Protein 2IVF (pdb70)

Nearest PDB structures (foldseek):
  2ivf-assembly1_C  TM=1.005E+00  e=5.560E-46  Aromatoleum aromaticum EbN1
  7b04-assembly3_I  TM=7.958E-01  e=2.418E-14  Candidatus Kuenenia stuttgartensis
  1i8u-assembly1_A  TM=5.721E-01  e=4.870E-06  Thermotoga maritima
  7nwo-assembly1_AAA  TM=5.529E-01  e=2.355E-06  Caldicellulosirupt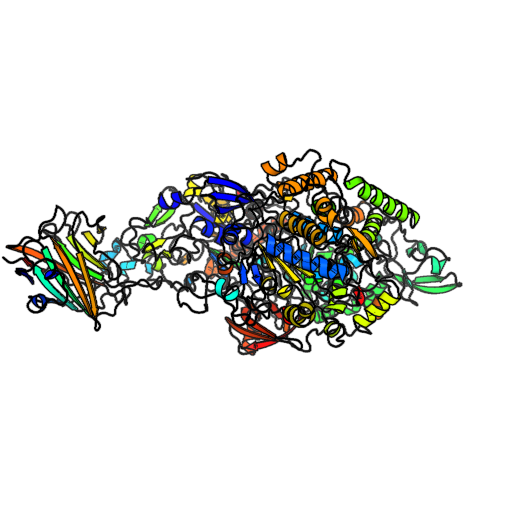or acetigenus I77R1B
  7nwq-assembly1_AAA  TM=5.890E-01  e=2.084E-05  Caldicellulosiruptor acetigenus I77R1B

Secondary structure (DSSP, 8-state):
-HHHHTTS--SEEEEE---S--SS-----EEEEEETTEEEEEEE------SSTTS----S---TTGGGTHHHHTSTTB--S-EEE-SSTTS--EEE--HHHHHHHHHHHHHHHHHHHGGGGEEE----STT-HHHHHHHHHHHHHHT-BEE-HHHHHT---HHHHHHHS----B--GGGGGG-SEEEEES--HHHH-TTTHHHHHHHHHHT-EEEEE-SS--TTGGG-SEEE-PPTT-HHHHHHHHHHHHHHTT-S-HHHHHHHBSTTSEEETTT-SB-BHHHHHS--TT-EEEEETTTTEEEEEPSS----SS----S-EEEEE-TTS-EEEEEEHHHHHHHHGGGGSHHHHHHHH---HHHHHHHHHHHHHS-EEEEE-TTTTTBTTHHHHHHHHHHHHHHTT-SSSTT--S-B-----HHHHHHHH-SS-GGGTTTHHHHHHHHHHHHHHHHH-TT--HHHHHHHHHHHHHHHTTEE-HHHHHHHHSSTHHHHT-GGGS-TTSSS-HHHHHHHHHHTTSS-TTTS-S-TTS---EEEEES--HHHHSTTHHHHIIIIIGGG-SEEEEEESB--TTGGG-SEEEEB--TTEEEEE----SSS-EEEEEEE-SPPSTT-B-HHHHHHHHHHHHHHHHHHTT--EEE-TTS-EEEGGGHHHHHTTTTT--SHHHHHHHHHHHHHHTTSS-TT--HHHHHHH-EEE--S-TTSHHHHHT-S---TTS---S-HHHHHS-PPPSSTTSSB------HHHHHHT-SS----PPP-TTSS-SEEEE----SSSSTTTTTT-HHHHTTS-SS-EEEEEHHHHHHTT--TT-EEEEE-SS-EEEEEEEEETTSPTTEEE-----GGGSGGG--GGGG------GGGG--SBTTB--BTTB-S--S---BTEEEEEEE-/---EEEEEETTT-----HHHHHHHHHHS-STT-TT--SSEEEEESS-TTTTTGGGSB-SEETTEE--B-PPPTTTTT---B--HHHHHHSS-GGGS----B-TTTSS--S--TTTTTTT-EEETTEEE-EEEEE-----SS-HHHHH-TT--EEE-TTT--EEE-TTT-----HHHHH-TT--EEEETTTTEEEE--TTHHHHTTTBPPHHHHT-TT--EEEEETT-TTSHHHIIIIIS---EETTGGGSS---EEEEPP--PEEE-TTSSEEEEESS-HHHHHHHH-TTHHHHHHHHHHHHHHHHTTS--HHHHHHH-SSGGGGGTT-B--TT---/-EEEE-S--HHHHT-TT-HHHHTS-EEEEE-EE--GGGGTTT-TTGGG--S-----EEEEEEEE-SSEEEEEEEEE-----S--STT----EEEEEEESSTT--GGGT-BTTB-EEEEEEETT-SS-EEEEESSTTSEEEPGGGGG---EEEEEEETTEEEEEEEEES---TTSPP--TTEEEEEEEEEE-GGGT--TT-SEE--S-EEEEE--

Radius of gyration: 36.35 Å; Cα contacts (8 Å, |Δi|>4): 3869; chains: 3; bounding box: 73×69×135 Å

B-factor: mean 26.16, std 6.15, range [10.15, 61.1]

Solvent-accessible surface area: 46298 Å² total; per-residue (Å²): 79,92,93,12,53,145,35,0,83,19,102,83,47,30,38,0,2,15,4,4,12,29,46,2,2,4,1,12,11,0,10,0,0,6,52,130,55,82,2,27,1,1,0,0,1,14,78,1,86,26,18,50,112,104,34,5,10,1,12,1,2,0,18,3,1,4,1,0,0,5,18,0,3,97,18,103,0,15,2,92,71,0,20,53,86,83,16,159,56,2,49,2,91,38,105,146,13,58,14,84,71,0,0,9,39,0,0,35,9,0,0,62,1,4,82,80,30,8,1,5,0,0,0,0,0,0,6,20,20,26,15,0,0,0,0,12,0,0,0,10,4,0,0,65,16,0,6,0,0,3,1,0,9,8,2,3,20,0,18,6,0,13,0,0,0,5,0,2,0,0,0,3,6,0,3,2,0,1,0,0,7,42,8,90,0,0,0,0,4,23,18,13,2,1,13,38,5,11,5,0,0,0,0,0,2,0,0,3,1,78,6,4,16,0,0,0,1,6,25,13,7,10,6,0,1,11,0,0,12,0,0,0,12,2,111,12,12,0,8,1,0,0,1,0,0,0,0,20,2,0,18,100,58,173,67,21,51,90,118,6,0,0,15,0,0,0,0,0,0,0,6,32,72,85,64,17,70,7,0,8,0,82,27,30,89,47,35,106,58,64,22,9,6,6,19,9,101,204,64,53,49,32,101,115,3,49,26,40,51,0,143,40,130,42,90,4,0,1,50,23,70,37,68,8,183,16,124,125,54,140,75,21,108,0,51,1,4,0,33,10,0,96,101,40,3,136,80,10,34,4,96,96,0,21,66,75,0,32,0,18,30,34,0,0,76,37,0,0,107,38,0,23,142,47,85,1,0,0,9,4,3,28,25,1,11,8,12,5,6,2,5,0,11,4,1,0,4,8,0,0,8,0,0,12,1,8,9,2,32,61,0,0,14,12,2,2,10,0,27,4,25,2,1,14,45,15,0,0,33,3,88,88,9,24,86,112,20,9,14,92,132,40,72,106,74,38,118,28,19,62,146,150,16,93,118,93,26,111,54,16,26,65,3,10,1,16,2,62,27,29,69,71,23,2,16,62,17,0,10,0,0,0,0,0,1,2,27,60,5,0,11,2,51,130,9,1,49,47,144,73,18,8,5,124,52,18,138,48,11,2,5,36,6,0,85,39,0,74,151,114,50,60,14,69,95,44,24,11,0,0,10,71,128,71,53,0,40,0,0,0,6,1,14,10,12,0,3,27,16,5,17,0,0,11,93,8,0,37,76,40,0,11,98,74,7,142,16,1,0,0,6,27,15,10,0,1,0,0,0,2,19,0,10,2,0,0,0,0,0,7,2,0,2,0,23,0,0,0,14,2,0,0,1,0,9,0,1,0,2,0,27,103,5,17,64,26,37,45,61,12,75,22,2,0,40,0,0,4,28,0,0,82,24,0,10,69,76,1,70,80,89,63,50,79,79,5,58,8,47,102,36,164,120,59,101,1,82,48,2,70,116,89,0,1,15,121,38,95,0,73,57,1,54,43,0,0,97,8,0,1,39,0,0,73,56,11,32,0,1,36,174,80,18,46,20,84,84,0,73,144,90,0,20,27,47,2,75,17,6,0,44,20,15,6,99,42,0,0,0,12,95,23,52,57,75,104,7,10,17,5,8,51,39,0,55,76,88,39,35,1,0,0,0,28,3,5,4,0,0,0,23,0,8,14,79,12,1,51,114,3,46,0,20,19,0,14,25,25,82,13,3,71,0,0,10,118,21,77,8,28,0,12,13,9,58,5,4,14,1,20,28,6,14,1,0,0,2,26,22,1,1,47,12,6,2,0,21,8,5,0,8,0,6,45,132,5,0,70,108,69,52,5,160,59,25,33,42,0,60,0,62,13,99,50,19,47,2,24,4,10,0,11,21,0,17,10,0,21,51,96,1,0,4,0,17,15,15,0,0,0,1,2,86,37,4,71,0,6,9,8,0,1,0,0,3,1,4,1,1,20,0,7,7,61,20,39,0,12,26,11,0,13,18,0,2,4,0,13,7,0,6,4,20,0,0,43,0,17,8,114,114,50,140,95,19,2,2,4,0,0,0,0,2,0,13,3,1,11,6,0,12,2,1,1,11,16,3,7,2,1,83,52,93,5,0,47,6,0,6,5,2,3,1,6,1,37,30,29,91,12,4,0,63,37,4,65,200,25,32,9,0,21,84,215,64,84,34,52,91,18,84,23,8,34,21,38,11,2,2,0,7,4,71,30,20,9,143,48,2,0,80,77,21,82,10,60,117,24,33,0,40,2,36,3,104,36,62,56,140,103,10,92,17,0,2,5,6,11,8,4,21,19,13,40,164,52,51,39,0,14,8,2,4,6,2,6,8,12,4,5,13,90,71,13,3,10,64,24,0,16,19,35,41,2,9,66,30,78,120,76,9,0,0,1,6,10,35,45,163,112,20,34,5,24,12,7,10,5,34,0,10,6,3,0,7,3,10,6,4,42,95,59,56,12,1,3,3,15,4,10,11,9,0,0,12,76,75,24,0,1,2,0,11,1,10,0,12,0,0,2,3,4,0,0,0,43,34,75,33,89,105,4,18,0,35,43,0,16,99,110,57,104,0,3,7,33,0,13,52,105,39,31,0,34,5,8,5,25,0,0,0,5,1,13,1,48,4,12,24,195,110,32,59,22,37,110,141,50,19,9,50,58,103,42,0,62,39,4,5,20,120,82,0,143,95,0,21,56,33,0,80,75,20,13,84,13,36,109,64,72,187,38,10,60,0,0,86,10,0,14,4,94,121,18,32,71,1,4,16,63,17,79,58,61,0,75,55,66,45,34,94,0,91,102,7,120,18,46,87,126,60,1,20,56,21,104,2,110,52,19,94,62,18,35,77,46,72,17,110,2,89,61,17,56,8,103,102,9,105,185,30,0,39,18,9,6,58,26,153,45,21,1,76,12,117,144,0,25,0,6,0,4,0,18,27,70,36,0,0,0,27,0,75,6,73,17,130,114,54,47,149,33,110,29,8,57,17,8,14,0,2,0,6,0,16,0,25,47,28,220,52,11,100,8,50,29,35,1,42,121,54,116,24,0,0,10,1,29,7,29,20,48,24,143,80,2,37,0,10,28,0,62,7,54,79,52,42,123,73,32,165,137,23,52,77,15,43,0,82,22,44,42,90,36,62,150,38,63,9,6,0,0,0,1,0,31,12,92,45,54,156,32,15,0,147,1,101,38,60,27,88,19,91,0,5,4,14,0,21,11,6,44,40,33,1,19,19,14,30,22,0,35,16,10,77,20,56,89,0,61,3,60,143

CATH classification: 2.60.40.1190

InterPro domains:
  IPR006311 Twin-arginine translocation pathway, signal sequence [PS51318] (1-54)
  IPR006656 Molybdopterin oxidoreductase [PF00384] (142-695)
  IPR006657 Molybdopterin dinucleotide-binding domain [PF01568] (845-922)
  IPR006963 Molybdopterin oxidoreductase, 4Fe-4S domain [PS51669] (75-141)
  IPR009010 Aspartate decarboxylase-like domain superfamily [SSF50692] (835-976)
  IPR017840 DMSO reductase family, type II, molybdopterin subunit [TIGR03479] (21-974)
  IPR019546 Twin-arginine translocation pathway, signal sequence, bacterial/archaeal [TIGR01409] (21-43)
  IPR050612 Prokaryotic Molybdopterin Oxidoreductases [PTHR43742] (20-920)

Foldseek 3Di:
DVVVVVVPDADDWFWFDFQQDQVLRQLFIWTFGHHPQAGPWIDFPQPFQALDDVFGGLPRFDADCGRHVSLLQVFPQFDFAKWFDDDAFLPPDIDGDHLLVQLLVQLVLCVVQLVVPRQLQEEAEQADQRLFLVLLLLSLLLCLQRLYAYAFNQLLLLFFQQLQLAQFVDDQAAWALRLLLVWQEEEEEQAACLQRVVSRLVSLLVSVVSHRAYEYEELFCGNSVVSHPYYFNWDFQLLLLLLLQLLLLCVVVVLFDQVLLQQFEQLQWKAFPPQRHFDAVCFAANDDPLFTWFADVVVLGTDTCDLQFSDDPHRGDRADWHWGQTNVRDITIMHGNNNVSNVVSVCRHLVNSCVRTVGHSVVSNVVSNDLLPIQYAYENDSSLSLAQVSSLSSNSNVSSCSRSVRALDRSYYYHFNFAASLLNVLSSDFQAFPVVCSCVVVVVVLVVLVVVVCVVPVSDDSLLSQVVSQQVVQLSSNHAHPVQCCCLFLVLVVQQQPVLQAFVLAPGTLVVLLVVLVVVVLDDPSHRGPPSPRAHAEYEAHNDAQCFSFQLCVPSVVPTRLVRYNFYEYEDRGCFSRVSSGRMYAHAAGILQFWHWHTRTNHNQKIFTTHNNHHRPNNHYSSSQSSLSSLCSSQVVCVVVVHFWGANPVGDTDGSNCSNCSSCSNVQRNGRVSSRQSSQCSLCVQQQDPVPCGPVNRRVVRMDGGQASGDHSSRPSNDDGDDSSDMRGGDNCCPVVRGFRQFSNSRSYQADSPPSCVSSVNRGSDRDHRRQQQHDAQAFEAEHAGSQDSHASCLSRPVSCVVDPSAWEKEAAQVLCVVQVHDQQFKKWKHGNQDIFIGGYHYDNRNNHRYMYTHFHGQVRGDVSNTPSSRQSQNWNSCQSDDPTRSNGDGRSHTDTRSSNRGGHHIYMHTD/DFAKFKFFEQQLDDQPCLLQCLCCVVPQPDQLRQLARLKAKEKPPDLDALGVLLVFAAFAAVHHTIFGDADDSQSSFFRWDWDVCVDPPDPCDPVDDIATAGPVPRHHDPGGGRRCHPPYDDDPPLGDMTMDIDHAQLFPAQQLQVQDPQNQWDADPVHSFIFGNLVSFQLPCSSCGNGSNSQWAARPVSSGIGGDRLPCQLVVVLAHRRSQVRRPSLRMFMAICPLCQALNVCCCPPVNQWFAFPCSSPGHGRYTYRDHQADFDADPVRHTDPGHSPDPVSVCNTGNDCNVVNSVSVVVQVVCVVVVNHHPVVCSRVVPPSQRRYHRSRDDSPDGD/DEAEADADDVVLQQPLPRCVQVPFDKDKFFWAAQCLCVCCVLPVVSNPDDDFAPWGIKIWGWYDHQFKIKIKIKTFADAQQDDPDPLFAWKKKKKKWWQAPPAKVSFCAAAVGKMWMWMDTSPDQAIWIWIDHGLSRIDTDDVRVPWPWGKDWDDDDRMIIMMTMTTQDDDHRYDRRGAQDKTWMKMWIAHRVSSADSSRTIIRGITDIYHRYD

Sequence (1463 aa):
EDIYRKEWKWDKVNWGSHLNICWPQGSCKFYVYVRNGIVWREEQAAQTPACNVDYVDYNPLGCQKGSAFNNNLYGDERVKYPLKRVGKRGEGKWKRVSWDEAAGDIADSIIDSFEAQGSDGFILDAPHVHAGSIAWGAGFRMTYLMDGVSPDINVDIGDTYMGAFHTFGKMHMGYSADNLLDAELIFMTCSNWSYTYPSSYHFLSEARYKGAEVVVIAPDFNPTTPAADLHVPVRVGSDAAFWLGLSQVMIDEKLFDRQFVCEQTDLPLLVRMDTGKFLSAEDVDGGEAKQFYFFDEKAGSVRKASRGTLKLDFMPALEGTFSARLKNGKTIQVRTVFEGLREHLKDYTPEKASAKCGVPVSLIRELGRKVAKKRTCSYIGFSSAKSYHGDLMERSLFLAMALSGNWGKPGTGAFAWAYSDDNMVYLGVMSKPTAQGGMDELHQMAEGFNKRTLEADPTSTDEMGNIEFMKVVTSAVGLVPPAMWLYYHVGYDQLWNNKAWTDPALKKSFGAYLDEAKEKGWWTNDHIRPAPDKTPQVYMLLSQNPMRRKRSGAKMFPDVLFPKLKMIFALETRMSSSAMYADIVLPCAWYYEKHEMTTPCSGNPFFTFVDRSVAPPGECREEWDAIALILKKVGERAAARGLTEFNDHNGRKRRYDELYKKFTMDGHLLTNEDCLKEMVDINRAVGVFAKDYTYEKFKKEGQTRFLSMGTGVSRYAHANEVDVTKPIYPMRWHFDDKKVFPTHTRRAQFYLDHDWYLEAGESLPTHKDTPMVGGDHPFKITGGHPRVSIHSTHLTNSHLSRLHRGQPVVHMNSKDAAELGIKDGDMAKLFNDFADCEIMVRTAPNVQPKQCIVYFWDAHQYKGWKPYDILLIGMPKPLHLAGGYEQFRYYFMNGSPAPVTDRGVRVSIKKAKRQLVTVIDLNKCLGCQTCTVACKNIWTKRPGTEHMRWNNVTTYPGKGYPRDYERKGGGFLRGEPQPGVLPTLIDSGDDFQFNHKEVFYEGKGQTVHFHPTSKSTGKDPAWGYNWDEDQGGGKWPNPFFFYLARMCNHCTNPACLAACPTGAIYKREDNGIVLVDQERCKGHRHCVEACPYKAIYFNPVSQTSEKCILCYPRIEKGIANACNRQCPGRVRAFGYLDDTTSHVHKLVKKWKVALPLHAEYGTGPNIYYVPPMGARGFGEDGEITDKTRIPLDVLEGLFGPEVKRVLAVLHTERENMRAGRGSELMDLLISKKWSDRFGGFTNDPLTQSMKAKRVPGGKELLLDLDAPIWAGAESTTFEMFPTPLVMVKEVSPFLALSEGHGVIKRLDVAALHNGSMIALRLKWASEKHDKIVDLNSFVDGVGAMFPVARGAQAVTMGATGRPVNAWYWKANANEPMEIVAEGFSAVRRMKDKAGSDLKAVAQHRNGEWNVILCRSMATGDGLAKLQAGGSSKIAFAVWSGGNAERSGRKSYSGEFVDFEILK

Organism: Aromatoleum aromaticum (strain DSM 19018 / LMG 30748 / EbN1) (NCBI:txid76114)

Structure (mmCIF, N/CA/C/O backbone):
data_2IVF
#
_entry.id   2IVF
#
_cell.length_a   112.532
_cell.length_b   67.324
_cell.length_c   114.765
_cell.angle_alpha   90.00
_cell.angle_beta   111.30
_cell.angle_gamma   90.00
#
_symmetry.space_group_name_H-M   'P 1 21 1'
#
loop_
_entity.id
_entity.type
_entity.pdbx_description
1 polymer 'ETHYLBENZENE DEHYDROGENASE ALPHA-SUBUNIT'
2 polymer 'ETHYLBENZENE DEHYDROGENASE BETA-SUBUNIT'
3 polymer 'ETHYLBENZENE DEHYDROGENASE GAMMA-SUBUNIT'
4 non-polymer '2-(N-MORPHOLINO)-ETHANESULFONIC ACID'
5 non-polymer 'ACETATE ION'
6 non-polymer GLYCEROL
7 non-polymer 'IRON/SULFUR CLUSTER'
8 non-polymer 'MOLYBDENUM ATOM'
9 non-polymer '2-AMINO-5,6-DIMERCAPTO-7-METHYL-3,7,8A,9-TETRAHYDRO-8-OXA-1,3,9,10-TETRAAZA-ANTHRACEN-4-ONE GUANOSINE DINUCLEOTIDE'
10 non-polymer 'PHOSPHORIC ACID 4-(2-AMINO-4-OXO-3,4,5,6,-TETRAHYDRO-PTERIDIN-6-YL)-2-HYDROXY-3,4-DIMERCAPTO-BUT-3-EN-YL ESTER GUANYLATE ESTER'
11 non-polymer 'PHOSPHATE ION'
12 non-polymer 'FE3-S4 CLUSTER'
13 non-polymer 'PROTOPORPHYRIN IX CONTAINING FE'
14 water water
#
loop_
_atom_site.group_PDB
_atom_site.id
_atom_site.type_symbol
_atom_site.label_atom_id
_atom_site.label_alt_id
_atom_site.label_comp_id
_atom_site.label_asym_id
_atom_site.label_entity_id
_atom_site.label_seq_id
_atom_site.pdbx_PDB_ins_code
_atom_site.Cartn_x
_atom_site.Cartn_y
_atom_site.Cartn_z
_atom_site.occupancy
_atom_site.B_iso_or_equiv
_atom_site.auth_seq_id
_atom_site.auth_comp_id
_atom_site.auth_asym_id
_atom_site.auth_atom_id
_atom_site.pdbx_PDB_model_num
ATOM 1 N N . GLU A 1 65 ? 33.707 43.292 -34.193 1.00 35.35 65 GLU A N 1
ATOM 2 C CA . GLU A 1 65 ? 34.046 43.058 -32.747 1.00 36.40 65 GLU A CA 1
ATOM 3 C C . GLU A 1 65 ? 33.483 44.131 -31.770 1.00 35.88 65 GLU A C 1
ATOM 4 O O . GLU A 1 65 ? 33.535 43.989 -30.555 1.00 34.53 65 GLU A O 1
ATOM 10 N N . ASP A 1 66 ? 32.912 45.191 -32.340 1.00 36.37 66 ASP A N 1
ATOM 11 C CA . ASP A 1 66 ? 32.381 46.304 -31.568 1.00 36.43 66 ASP A CA 1
ATOM 12 C C . ASP A 1 66 ? 31.079 45.972 -30.803 1.00 36.07 66 ASP A C 1
ATOM 13 O O . ASP A 1 66 ? 30.742 46.679 -29.846 1.00 37.08 66 ASP A O 1
ATOM 18 N N . ILE A 1 67 ? 30.366 44.894 -31.131 1.00 35.53 67 ILE A N 1
ATOM 19 C CA . ILE A 1 67 ? 29.187 44.501 -30.296 1.00 34.37 67 ILE A CA 1
ATOM 20 C C . ILE A 1 67 ? 29.459 44.030 -28.864 1.00 34.05 67 ILE A C 1
ATOM 21 O O . ILE A 1 67 ? 28.586 44.120 -27.972 1.00 34.63 67 ILE A O 1
ATOM 26 N N . TYR A 1 68 ? 30.649 43.497 -28.596 1.00 31.52 68 TYR A N 1
ATOM 27 C CA . TYR A 1 68 ? 31.002 43.215 -27.198 1.00 28.98 68 TYR A CA 1
ATOM 28 C C . TYR A 1 68 ? 31.656 44.420 -26.497 1.00 27.36 68 TYR A C 1
ATOM 29 O O . TYR A 1 68 ? 31.381 44.703 -25.327 1.00 25.71 68 TYR A O 1
ATOM 38 N N . ARG A 1 69 ? 32.475 45.136 -27.245 1.00 27.95 69 ARG A N 1
ATOM 39 C CA . ARG A 1 69 ? 33.030 46.425 -26.831 1.00 28.58 69 ARG A CA 1
ATOM 40 C C . ARG A 1 69 ? 31.947 47.403 -26.385 1.00 30.07 69 ARG A C 1
ATOM 41 O O . ARG A 1 69 ? 32.147 48.112 -25.403 1.00 30.15 69 ARG A O 1
ATOM 49 N N . LYS A 1 70 ? 30.796 47.391 -27.079 1.00 30.49 70 LYS A N 1
ATOM 50 C CA . LYS A 1 70 ? 29.563 48.049 -26.623 1.00 31.01 70 LYS A CA 1
ATOM 51 C C . LYS A 1 70 ? 29.165 47.792 -25.183 1.00 29.78 70 LYS A C 1
ATOM 52 O O . LYS A 1 70 ? 28.609 48.655 -24.559 1.00 29.42 70 LYS A O 1
ATOM 58 N N . GLU A 1 71 ? 29.386 46.594 -24.665 1.00 29.34 71 GLU A N 1
ATOM 59 C CA . GLU A 1 71 ? 28.949 46.273 -23.319 1.00 28.62 71 GLU A CA 1
ATOM 60 C C . GLU A 1 71 ? 29.898 46.798 -22.241 1.00 26.94 71 GLU A C 1
ATOM 61 O O . GLU A 1 71 ? 29.498 46.957 -21.077 1.00 27.30 71 GLU A O 1
ATOM 67 N N . TRP A 1 72 ? 31.150 47.005 -22.616 1.00 25.78 72 TRP A N 1
ATOM 68 C CA . TRP A 1 72 ? 32.209 47.368 -21.681 1.00 24.94 72 TRP A CA 1
ATOM 69 C C . TRP A 1 72 ? 32.267 48.919 -21.645 1.00 24.52 72 TRP A C 1
ATOM 70 O O . TRP A 1 72 ? 33.219 49.577 -22.110 1.00 23.81 72 TRP A O 1
ATOM 81 N N . LYS A 1 73 ? 31.197 49.473 -21.087 1.00 23.99 73 LYS A N 1
ATOM 82 C CA . LYS A 1 73 ? 30.955 50.907 -21.034 1.00 24.50 73 LYS A CA 1
ATOM 83 C C . LYS A 1 73 ? 30.079 51.168 -19.824 1.00 24.18 73 LYS A C 1
ATOM 84 O O . LYS A 1 73 ? 29.316 50.310 -19.421 1.00 25.20 73 LYS A O 1
ATOM 90 N N . TRP A 1 74 ? 30.201 52.347 -19.241 1.00 24.06 74 TRP A N 1
ATOM 91 C CA . TRP A 1 74 ? 29.435 52.687 -18.056 1.00 24.40 74 TRP A CA 1
ATOM 92 C C . TRP A 1 74 ? 29.522 54.193 -17.872 1.00 24.16 74 TRP A C 1
ATOM 93 O O . TRP A 1 74 ? 30.278 54.858 -18.575 1.00 23.25 74 TRP A O 1
ATOM 104 N N . ASP A 1 75 ? 28.745 54.722 -16.935 1.00 24.46 75 ASP A N 1
ATOM 105 C CA . ASP A 1 75 ? 28.722 56.176 -16.725 1.00 24.68 75 ASP A CA 1
ATOM 106 C C . ASP A 1 75 ? 29.625 56.608 -15.570 1.00 24.92 75 ASP A C 1
ATOM 107 O O . ASP A 1 75 ? 30.291 57.638 -15.647 1.00 25.81 75 ASP A O 1
ATOM 112 N N . LYS A 1 76 ? 29.560 55.880 -14.463 1.00 24.95 76 LYS A N 1
ATOM 113 C CA . LYS A 1 76 ? 30.385 56.210 -13.302 1.00 24.98 76 LYS A CA 1
ATOM 114 C C . LYS A 1 76 ? 30.666 55.007 -12.432 1.00 23.85 76 LYS A C 1
ATOM 115 O O . LYS A 1 76 ? 30.071 53.945 -12.577 1.00 23.27 76 LYS A O 1
ATOM 121 N N . VAL A 1 77 ? 31.603 55.176 -11.518 1.00 23.34 77 VAL A N 1
ATOM 122 C CA . VAL A 1 77 ? 32.000 54.103 -10.625 1.00 23.37 77 VAL A CA 1
ATOM 123 C C . VAL A 1 77 ? 32.112 54.714 -9.249 1.00 22.68 77 VAL A C 1
ATOM 124 O O . VAL A 1 77 ? 32.685 55.800 -9.092 1.00 19.03 77 VAL A O 1
ATOM 128 N N . ASN A 1 78 ? 31.531 54.029 -8.279 1.00 22.67 78 ASN A N 1
ATOM 129 C CA . ASN A 1 78 ? 31.601 54.382 -6.847 1.00 23.65 78 ASN A CA 1
ATOM 130 C C . ASN A 1 78 ? 32.120 53.205 -6.043 1.00 23.72 78 ASN A C 1
ATOM 131 O O . ASN A 1 78 ? 32.140 52.075 -6.534 1.00 23.84 78 ASN A O 1
ATOM 136 N N . TRP A 1 79 ? 32.448 53.449 -4.776 1.00 22.90 79 TRP A N 1
ATOM 137 C CA . TRP A 1 79 ? 32.803 52.383 -3.884 1.00 23.58 79 TRP A CA 1
ATOM 138 C C . TRP A 1 79 ? 31.564 51.680 -3.358 1.00 22.81 79 TRP A C 1
ATOM 139 O O . TRP A 1 79 ? 30.578 52.300 -3.003 1.00 21.28 79 TRP A O 1
ATOM 150 N N . GLY A 1 80 ? 31.635 50.355 -3.313 1.00 23.73 80 GLY A N 1
ATOM 151 C CA . GLY A 1 80 ? 30.602 49.597 -2.654 1.00 23.39 80 GLY A CA 1
ATOM 152 C C . GLY A 1 80 ? 31.138 48.373 -1.949 1.00 23.49 80 GLY A C 1
ATOM 153 O O . GLY A 1 80 ? 32.259 47.938 -2.151 1.00 22.71 80 GLY A O 1
ATOM 154 N N . SER A 1 81 ? 30.301 47.877 -1.058 1.00 23.26 81 SER A N 1
ATOM 155 C CA . SER A 1 81 ? 30.486 46.616 -0.386 1.00 23.73 81 SER A CA 1
ATOM 156 C C . SER A 1 81 ? 29.092 46.172 0.078 1.00 22.27 81 SER A C 1
ATOM 157 O O . SER A 1 81 ? 28.080 46.815 -0.277 1.00 23.46 81 SER A O 1
ATOM 160 N N . HIS A 1 82 ? 29.036 4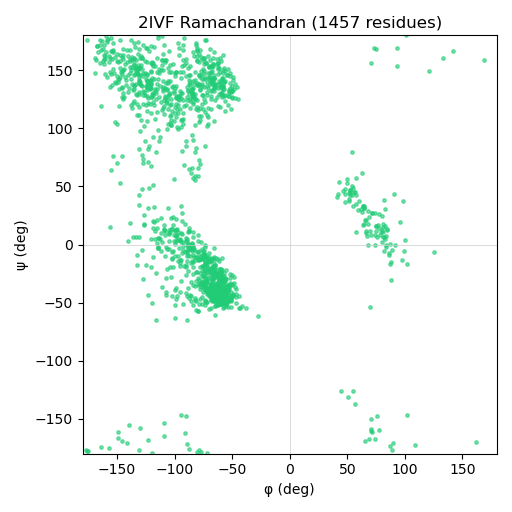5.072 0.826 1.00 23.07 82 HIS A N 1
ATOM 161 C CA . HIS A 1 82 ? 27.778 44.440 1.256 1.00 23.43 82 HIS A CA 1
ATOM 162 C C . HIS A 1 82 ? 27.715 44.380 2.790 1.00 24.54 82 HIS A C 1
ATOM 163 O O . HIS A 1 82 ? 28.703 44.077 3.423 1.00 25.81 82 HIS A O 1
ATOM 170 N N . LEU A 1 83 ? 26.568 44.725 3.378 1.00 23.98 83 LEU A N 1
ATOM 171 C CA . LEU A 1 83 ? 26.475 44.848 4.825 1.00 24.39 83 LEU A CA 1
ATOM 172 C C . LEU A 1 83 ? 25.966 43.566 5.474 1.00 24.09 83 LEU A C 1
ATOM 173 O O . LEU A 1 83 ? 26.104 43.408 6.674 1.00 24.02 83 LEU A O 1
ATOM 178 N N . ASN A 1 84 ? 25.438 42.649 4.658 1.00 23.18 84 ASN A N 1
ATOM 179 C CA . ASN A 1 84 ? 25.125 41.283 5.075 1.00 24.44 84 ASN A CA 1
ATOM 180 C C . ASN A 1 84 ? 26.270 40.715 5.852 1.00 23.91 84 ASN A C 1
ATOM 181 O O . ASN A 1 84 ? 27.392 40.932 5.536 1.00 23.03 84 ASN A O 1
ATOM 186 N N . ILE A 1 85 ? 25.967 40.060 6.960 1.00 24.52 85 ILE A N 1
ATOM 187 C CA . ILE A 1 85 ? 27.039 39.525 7.772 1.00 23.91 85 ILE A CA 1
ATOM 188 C C . ILE A 1 85 ? 27.544 38.182 7.246 1.00 23.15 85 ILE A C 1
ATOM 189 O O . ILE A 1 85 ? 27.191 37.111 7.717 1.00 22.59 85 ILE A O 1
ATOM 194 N N . CYS A 1 86 ? 28.382 38.248 6.212 1.00 23.08 86 CYS A N 1
ATOM 195 C CA . CYS A 1 86 ? 29.380 37.222 6.042 1.00 21.77 86 CYS A CA 1
ATOM 196 C C . CYS A 1 86 ? 30.281 37.323 7.254 1.00 22.55 86 CYS A C 1
ATOM 197 O O . CYS A 1 86 ? 30.388 38.392 7.848 1.00 23.94 86 CYS A O 1
ATOM 200 N N . TRP A 1 87 ? 30.943 36.218 7.608 1.00 22.17 87 TRP A N 1
ATOM 201 C CA . TRP A 1 87 ? 31.802 36.147 8.753 1.00 23.11 87 TRP A CA 1
ATOM 202 C C . TRP A 1 87 ? 32.936 35.162 8.488 1.00 23.41 87 TRP A C 1
ATOM 203 O O . TRP A 1 87 ? 32.711 34.042 8.002 1.00 22.98 87 TRP A O 1
ATOM 214 N N . PRO A 1 88 ? 34.163 35.575 8.813 1.00 23.71 88 PRO A N 1
ATOM 215 C CA . PRO A 1 88 ? 34.563 36.947 9.134 1.00 23.77 88 PRO A CA 1
ATOM 216 C C . PRO A 1 88 ? 34.025 37.866 8.062 1.00 22.53 88 PRO A C 1
ATOM 217 O O . PRO A 1 88 ? 33.984 37.469 6.902 1.00 22.36 88 PRO A O 1
ATOM 221 N N . GLN A 1 89 ? 33.562 39.057 8.437 1.00 22.86 89 GLN A N 1
ATOM 222 C CA . GLN A 1 89 ? 32.934 39.929 7.432 1.00 23.23 89 GLN A CA 1
ATOM 223 C C . GLN A 1 89 ? 33.935 40.204 6.338 1.00 24.12 89 GLN A C 1
ATOM 224 O O . GLN A 1 89 ? 35.049 40.576 6.630 1.00 25.96 89 GLN A O 1
ATOM 230 N N . GLY A 1 90 ? 33.573 40.003 5.070 1.00 24.16 90 GLY A N 1
ATOM 231 C CA . GLY A 1 90 ? 34.604 40.069 4.042 1.00 23.41 90 GLY A CA 1
ATOM 232 C C . GLY A 1 90 ? 35.163 41.472 3.875 1.00 23.14 90 GLY A C 1
ATOM 233 O O . GLY A 1 90 ? 36.349 41.647 3.550 1.00 21.63 90 GLY A O 1
ATOM 234 N N . SER A 1 91 ? 34.308 42.473 4.085 1.00 24.02 91 SER A N 1
ATOM 235 C CA . SER A 1 91 ? 34.650 43.887 3.956 1.00 24.31 91 SER A CA 1
ATOM 236 C C . SER A 1 91 ? 35.367 44.117 2.662 1.00 23.74 91 SER A C 1
ATOM 237 O O . SER A 1 91 ? 36.365 44.855 2.593 1.00 23.41 91 SER A O 1
ATOM 240 N N . CYS A 1 92 ? 34.826 43.486 1.636 1.00 22.02 92 CYS A N 1
ATOM 241 C CA . CYS A 1 92 ? 35.396 43.538 0.317 1.00 21.98 92 CYS A CA 1
ATOM 242 C C . CYS A 1 92 ? 35.027 44.802 -0.385 1.00 21.34 92 CYS A C 1
ATOM 243 O O . CYS A 1 92 ? 33.845 45.078 -0.515 1.00 23.81 92 CYS A O 1
ATOM 246 N N . LYS A 1 93 ? 36.029 45.556 -0.849 1.00 20.62 93 LYS A N 1
ATOM 247 C CA . LYS A 1 93 ? 35.830 46.796 -1.552 1.00 21.64 93 LYS A CA 1
ATOM 248 C C . LYS A 1 93 ? 35.579 46.522 -3.037 1.00 21.91 93 LYS A C 1
ATOM 249 O O . LYS A 1 93 ? 36.401 45.856 -3.695 1.00 21.52 93 LYS A O 1
ATOM 255 N N . PHE A 1 94 ? 34.446 46.999 -3.528 1.00 22.43 94 PHE A N 1
ATOM 256 C CA . PHE A 1 94 ? 34.094 46.867 -4.936 1.00 23.19 94 PHE A CA 1
ATOM 257 C C . PHE A 1 94 ? 33.977 48.194 -5.632 1.00 22.76 94 PHE A C 1
ATOM 258 O O . PHE A 1 94 ? 33.623 49.206 -5.036 1.00 21.41 94 PHE A O 1
ATOM 266 N N . TYR A 1 95 ? 34.215 48.130 -6.925 1.00 21.78 95 TYR A N 1
ATOM 267 C CA . TYR A 1 95 ? 33.824 49.174 -7.844 1.00 22.33 95 TYR A CA 1
ATOM 268 C C . TYR A 1 95 ? 32.406 48.840 -8.170 1.00 23.23 95 TYR A C 1
ATOM 269 O O . TYR A 1 95 ? 32.103 47.698 -8.525 1.00 22.96 95 TYR A O 1
ATOM 278 N N . VAL A 1 96 ? 31.537 49.817 -7.994 1.00 23.05 96 VAL A N 1
ATOM 279 C CA . VAL A 1 96 ? 30.126 49.721 -8.376 1.00 23.06 96 VAL A CA 1
ATOM 280 C C . VAL A 1 96 ? 29.922 50.545 -9.622 1.00 22.89 96 VAL A C 1
ATOM 281 O O . VAL A 1 96 ? 30.146 51.787 -9.628 1.00 22.83 96 VAL A O 1
ATOM 285 N N . TYR A 1 97 ? 29.541 49.870 -10.706 1.00 23.51 97 TYR A N 1
ATOM 286 C CA . TYR A 1 97 ? 29.481 50.491 -12.043 1.00 22.75 97 TYR A CA 1
ATOM 287 C C . TYR A 1 97 ? 28.053 50.861 -12.354 1.00 23.94 97 TYR A C 1
ATOM 288 O O . TYR A 1 97 ? 27.182 50.006 -12.379 1.00 23.83 97 TYR A O 1
ATOM 297 N N . VAL A 1 98 ? 27.817 52.151 -12.543 1.00 24.34 98 VAL A N 1
ATOM 298 C CA . VAL A 1 98 ? 26.468 52.654 -12.739 1.00 24.32 98 VAL A CA 1
ATOM 299 C C . VAL A 1 98 ? 26.342 53.058 -14.187 1.00 25.38 98 VAL A C 1
ATOM 300 O O . VAL A 1 98 ? 27.221 53.707 -14.723 1.00 24.35 98 VAL A O 1
ATOM 304 N N . ARG A 1 99 ? 25.250 52.676 -14.825 1.00 26.63 99 ARG A N 1
ATOM 305 C CA . ARG A 1 99 ? 24.945 53.270 -16.072 1.00 28.77 99 ARG A CA 1
ATOM 306 C C . ARG A 1 99 ? 23.453 53.407 -16.289 1.00 29.34 99 ARG A C 1
ATOM 307 O O . ARG A 1 99 ? 22.650 52.643 -15.750 1.00 28.46 99 ARG A O 1
ATOM 315 N N . ASN A 1 100 ? 23.099 54.462 -17.019 1.00 30.94 100 ASN A N 1
ATOM 316 C CA . ASN A 1 100 ? 21.699 54.777 -17.230 1.00 31.68 100 ASN A CA 1
ATOM 317 C C . ASN A 1 100 ? 20.985 54.826 -15.878 1.00 31.23 100 ASN A C 1
ATOM 318 O O . ASN A 1 100 ? 19.880 54.342 -15.763 1.00 32.41 100 ASN A O 1
ATOM 323 N N . GLY A 1 101 ? 21.640 55.381 -14.854 1.00 30.53 101 GLY A N 1
ATOM 324 C CA . GLY A 1 101 ? 21.048 55.537 -13.512 1.00 30.44 101 GLY A CA 1
ATOM 325 C C . GLY A 1 101 ? 20.787 54.259 -12.712 1.00 30.20 101 GLY A C 1
ATOM 326 O O . GLY A 1 101 ? 20.050 54.270 -11.741 1.00 31.77 101 GLY A O 1
ATOM 327 N N . ILE A 1 102 ? 21.421 53.158 -13.111 1.00 28.83 102 ILE A N 1
ATOM 328 C CA . ILE A 1 102 ? 21.182 51.849 -12.538 1.00 28.36 102 ILE A CA 1
ATOM 329 C C . ILE A 1 102 ? 22.535 51.205 -12.206 1.00 26.17 102 ILE A C 1
ATOM 330 O O . ILE A 1 102 ? 23.520 51.434 -12.924 1.00 24.96 102 ILE A O 1
ATOM 335 N N . VAL A 1 103 ? 22.597 50.403 -11.146 1.00 25.52 103 VAL A N 1
ATOM 336 C CA . VAL A 1 103 ? 23.802 49.576 -10.919 1.00 24.84 103 VAL A CA 1
ATOM 337 C C . VAL A 1 103 ? 23.865 48.453 -11.954 1.00 24.41 103 VAL A C 1
ATOM 338 O O . VAL A 1 103 ? 23.072 47.507 -11.933 1.00 24.46 103 VAL A O 1
ATOM 342 N N . TRP A 1 104 ? 24.809 48.556 -12.863 1.00 24.19 104 TRP A N 1
ATOM 343 C CA . TRP A 1 104 ? 24.985 47.561 -13.895 1.00 23.54 104 TRP A CA 1
ATOM 344 C C . TRP A 1 104 ? 25.725 46.331 -13.366 1.00 23.67 104 TRP A C 1
ATOM 345 O O . TRP A 1 104 ? 25.280 45.211 -13.545 1.00 23.18 104 TRP A O 1
ATOM 356 N N . ARG A 1 105 ? 26.867 46.555 -12.713 1.00 23.63 105 ARG A N 1
ATOM 357 C CA . ARG A 1 105 ? 27.655 45.445 -12.175 1.00 23.42 105 ARG A CA 1
ATOM 358 C C . ARG A 1 105 ? 28.620 45.991 -11.155 1.00 23.67 105 ARG A C 1
ATOM 359 O O . ARG A 1 105 ? 28.711 47.221 -10.963 1.00 22.72 105 ARG A O 1
ATOM 367 N N . GLU A 1 106 ? 29.326 45.056 -10.516 1.00 22.85 106 GLU A N 1
ATOM 368 C CA . GLU A 1 106 ? 30.364 45.392 -9.559 1.00 22.95 106 GLU A CA 1
ATOM 369 C C . GLU A 1 106 ? 31.583 44.522 -9.826 1.00 22.42 106 GLU A C 1
ATOM 370 O O . GLU A 1 106 ? 31.496 43.470 -10.472 1.00 22.13 106 GLU A O 1
ATOM 376 N N . GLU A 1 107 ? 32.725 44.970 -9.328 1.00 22.74 107 GLU A N 1
ATOM 377 C CA . GLU A 1 107 ? 33.934 44.201 -9.414 1.00 22.36 107 GLU A CA 1
ATOM 378 C C . GLU A 1 107 ? 34.897 44.598 -8.298 1.00 22.36 107 GLU A C 1
ATOM 379 O O . GLU A 1 107 ? 35.018 45.789 -7.955 1.00 22.25 107 GLU A O 1
ATOM 385 N N . GLN A 1 108 ? 35.663 43.621 -7.825 1.00 22.14 108 GLN A N 1
ATOM 386 C CA . GLN A 1 108 ? 36.573 43.861 -6.709 1.00 21.72 108 GLN A CA 1
ATOM 387 C C . GLN A 1 108 ? 37.599 44.887 -7.103 1.00 21.24 108 GLN A C 1
ATOM 388 O O . GLN A 1 108 ? 38.161 44.816 -8.176 1.00 21.26 108 GLN A O 1
ATOM 394 N N . ALA A 1 109 ? 37.890 45.811 -6.192 1.00 21.52 109 ALA A N 1
ATOM 395 C CA . ALA A 1 109 ? 38.954 46.757 -6.424 1.00 20.82 109 ALA A CA 1
ATOM 396 C C . ALA A 1 109 ? 40.318 46.083 -6.281 1.00 20.61 109 ALA A C 1
ATOM 397 O O . ALA A 1 109 ? 41.218 46.428 -7.009 1.00 22.27 109 ALA A O 1
ATOM 399 N N . ALA A 1 110 ? 40.444 45.115 -5.376 1.00 20.32 110 ALA A N 1
ATOM 400 C CA . ALA A 1 110 ? 41.704 44.372 -5.175 1.00 21.17 110 ALA A CA 1
ATOM 401 C C . ALA A 1 110 ? 42.849 45.359 -4.827 1.00 21.23 110 ALA A C 1
ATOM 402 O O . ALA A 1 110 ? 43.886 45.449 -5.506 1.00 20.25 110 ALA A O 1
ATOM 404 N N . GLN A 1 111 ? 42.623 46.109 -3.757 1.00 21.08 111 GLN A N 1
ATOM 405 C CA . GLN A 1 111 ? 43.538 47.131 -3.270 1.00 22.17 111 GLN A CA 1
ATOM 406 C C . GLN A 1 111 ? 43.760 46.942 -1.759 1.00 22.80 111 GLN A C 1
ATOM 407 O O . GLN A 1 111 ? 43.818 47.913 -1.008 1.00 23.22 111 GLN A O 1
ATOM 413 N N . THR A 1 112 ? 43.929 45.696 -1.342 1.00 22.39 112 THR A N 1
ATOM 414 C CA . THR A 1 112 ? 44.193 45.383 0.074 1.00 23.68 112 THR A CA 1
ATOM 415 C C . THR A 1 112 ? 45.545 44.698 0.178 1.00 23.88 112 THR A C 1
ATOM 416 O O . THR A 1 112 ? 45.658 43.490 0.012 1.00 24.91 112 THR A O 1
ATOM 420 N N . PRO A 1 113 ? 46.596 45.484 0.404 1.00 24.28 113 PRO A N 1
ATOM 421 C CA . PRO A 1 113 ? 47.952 44.929 0.474 1.00 24.10 113 PRO A CA 1
ATOM 422 C C . PRO A 1 113 ? 48.219 43.979 1.646 1.00 23.29 113 PRO A C 1
ATOM 423 O O . PRO A 1 113 ? 47.440 43.931 2.569 1.00 23.05 113 PRO A O 1
ATOM 427 N N . ALA A 1 114 ? 49.319 43.237 1.567 1.00 22.92 114 ALA A N 1
ATOM 428 C CA . ALA A 1 114 ? 49.781 42.438 2.696 1.00 23.29 114 ALA A CA 1
ATOM 429 C C . ALA A 1 114 ? 50.228 43.349 3.867 1.00 23.45 114 ALA A C 1
ATOM 430 O O . ALA A 1 114 ? 50.591 44.523 3.671 1.00 22.69 114 ALA A O 1
ATOM 432 N N . CYS A 1 115 ? 50.286 42.759 5.062 1.00 23.28 115 CYS A N 1
ATOM 433 C CA . CYS A 1 115 ? 50.798 43.429 6.246 1.00 23.55 115 CYS A CA 1
ATOM 434 C C . CYS A 1 115 ? 52.243 43.835 6.095 1.00 23.90 115 CYS A C 1
ATOM 435 O O . CYS A 1 115 ? 52.622 44.909 6.584 1.00 25.13 115 CYS A O 1
ATOM 438 N N . ASN A 1 116 ? 53.027 42.993 5.422 1.00 25.50 116 ASN A N 1
ATOM 439 C CA . ASN A 1 116 ? 54.374 43.307 5.005 1.00 26.81 116 ASN A CA 1
ATOM 440 C C . ASN A 1 116 ? 54.851 42.395 3.854 1.00 27.14 116 ASN A C 1
ATOM 441 O O . ASN A 1 116 ? 54.144 41.484 3.463 1.00 26.58 116 ASN A O 1
ATOM 446 N N . VAL A 1 117 ? 56.075 42.618 3.384 1.00 29.04 117 VAL A N 1
ATOM 447 C CA . VAL A 1 117 ? 56.612 41.975 2.155 1.00 29.44 117 VAL A CA 1
ATOM 448 C C . VAL A 1 117 ? 56.634 40.465 2.184 1.00 29.75 117 VAL A C 1
ATOM 449 O O . VAL A 1 117 ? 56.578 39.799 1.143 1.00 30.15 117 VAL A O 1
ATOM 453 N N . ASP A 1 118 ? 56.743 39.904 3.383 1.00 29.62 118 ASP A N 1
ATOM 454 C CA . ASP A 1 118 ? 56.821 38.479 3.541 1.00 30.09 118 ASP A CA 1
ATOM 455 C C . ASP A 1 118 ? 55.480 37.756 3.472 1.00 28.43 118 ASP A C 1
ATOM 456 O O . ASP A 1 118 ? 55.446 36.538 3.474 1.00 30.10 118 ASP A O 1
ATOM 461 N N . TYR A 1 119 ? 54.375 38.484 3.493 1.00 26.59 119 TYR A N 1
ATOM 462 C CA . TYR A 1 119 ? 53.078 37.872 3.589 1.00 25.30 119 TYR A CA 1
ATOM 463 C C . TYR A 1 119 ? 52.312 38.026 2.271 1.00 24.59 119 TYR A C 1
ATOM 464 O O . TYR A 1 119 ? 52.676 38.855 1.418 1.00 25.27 119 TYR A O 1
ATOM 473 N N . VAL A 1 120 ? 51.267 37.232 2.127 1.00 23.29 120 VAL A N 1
ATOM 474 C CA . VAL A 1 120 ? 50.377 37.298 1.000 1.00 22.40 120 VAL A CA 1
ATOM 475 C C . VAL A 1 120 ? 49.380 38.406 1.246 1.00 22.90 120 VAL A C 1
ATOM 476 O O . VAL A 1 120 ? 48.914 38.620 2.380 1.00 21.75 120 VAL A O 1
ATOM 480 N N . ASP A 1 121 ? 49.053 39.134 0.183 1.00 21.61 121 ASP A N 1
ATOM 481 C CA . ASP A 1 121 ? 48.031 40.168 0.273 1.00 21.50 121 ASP A CA 1
ATOM 482 C C . ASP A 1 121 ? 46.639 39.558 0.360 1.00 21.82 121 ASP A C 1
ATOM 483 O O . ASP A 1 121 ? 46.467 38.320 0.398 1.00 21.56 121 ASP A O 1
ATOM 488 N N . TYR A 1 122 ? 45.650 40.437 0.525 1.00 22.45 122 TYR A N 1
ATOM 489 C CA . TYR A 1 122 ? 44.279 39.985 0.733 1.00 21.84 122 TYR A CA 1
ATOM 490 C C . TYR A 1 122 ? 43.499 39.989 -0.615 1.00 21.67 122 TYR A C 1
ATOM 491 O O . TYR A 1 122 ? 42.295 39.698 -0.624 1.00 23.07 122 TYR A O 1
ATOM 500 N N . ASN A 1 123 ? 44.173 40.310 -1.716 1.00 22.40 123 ASN A N 1
ATOM 501 C CA . ASN A 1 123 ? 43.492 40.541 -2.972 1.00 21.91 123 ASN A CA 1
ATOM 502 C C . ASN A 1 123 ? 43.024 39.253 -3.637 1.00 22.03 123 ASN A C 1
ATOM 503 O O . ASN A 1 123 ? 43.695 38.230 -3.523 1.00 22.81 123 ASN A O 1
ATOM 508 N N . PRO A 1 124 ? 41.935 39.309 -4.415 1.00 22.00 124 PRO A N 1
ATOM 509 C CA . PRO A 1 124 ? 41.061 40.444 -4.654 1.00 21.20 124 PRO A CA 1
ATOM 510 C C . PRO A 1 124 ? 39.938 40.599 -3.690 1.00 22.60 124 PRO A C 1
ATOM 511 O O . PRO A 1 124 ? 39.170 41.557 -3.832 1.00 21.59 124 PRO A O 1
ATOM 515 N N . LEU A 1 125 ? 39.808 39.652 -2.766 1.00 21.65 125 LEU A N 1
ATOM 516 C CA . LEU A 1 125 ? 38.630 39.562 -1.916 1.00 22.96 125 LEU A CA 1
ATOM 517 C C . LEU A 1 125 ? 37.403 39.229 -2.762 1.00 23.90 125 LEU A C 1
ATOM 518 O O . LEU A 1 125 ? 37.531 38.848 -3.928 1.00 24.51 125 LEU A O 1
ATOM 523 N N . GLY A 1 126 ? 36.216 39.333 -2.153 1.00 23.72 126 GLY A N 1
ATOM 524 C CA . GLY A 1 126 ? 34.995 39.122 -2.866 1.00 23.75 126 GLY A CA 1
ATOM 525 C C . GLY A 1 126 ? 34.460 37.698 -2.803 1.00 24.01 126 GLY A C 1
ATOM 526 O O . GLY A 1 126 ? 35.103 36.762 -2.300 1.00 23.65 126 GLY A O 1
ATOM 527 N N . CYS A 1 127 ? 33.217 37.578 -3.272 1.00 23.41 127 CYS A N 1
ATOM 528 C CA . CYS A 1 127 ? 32.562 36.303 -3.412 1.00 23.58 127 CYS A CA 1
ATOM 529 C C . CYS A 1 127 ? 31.489 36.403 -4.473 1.00 23.68 127 CYS A C 1
ATOM 530 O O . CYS A 1 127 ? 31.252 37.500 -5.053 1.00 22.16 127 CYS A O 1
ATOM 533 N N . GLN A 1 128 ? 30.836 35.282 -4.732 1.00 23.84 128 GLN A N 1
ATOM 534 C CA . GLN A 1 128 ? 29.928 35.244 -5.884 1.00 23.93 128 GLN A CA 1
ATOM 535 C C . GLN A 1 128 ? 28.613 36.006 -5.588 1.00 23.36 128 GLN A C 1
ATOM 536 O O . GLN A 1 128 ? 27.980 36.545 -6.499 1.00 24.10 128 GLN A O 1
ATOM 542 N N . LYS A 1 129 ? 28.220 36.078 -4.315 1.00 23.92 129 LYS A N 1
ATOM 543 C CA . LYS A 1 129 ? 27.014 36.768 -3.967 1.00 23.41 129 LYS A CA 1
ATOM 544 C C . LYS A 1 129 ? 27.274 38.261 -4.142 1.00 23.23 129 LYS A C 1
ATOM 545 O O . LYS A 1 129 ? 26.492 38.945 -4.780 1.00 23.28 129 LYS A O 1
ATOM 551 N N . GLY A 1 130 ? 28.377 38.732 -3.576 1.00 23.94 130 GLY A N 1
ATOM 552 C CA . GLY A 1 130 ? 28.791 40.147 -3.686 1.00 23.26 130 GLY A CA 1
ATOM 553 C C . GLY A 1 130 ? 29.004 40.597 -5.112 1.00 23.97 130 GLY A C 1
ATOM 554 O O . GLY A 1 130 ? 28.614 41.714 -5.508 1.00 23.73 130 GLY A O 1
ATOM 555 N N . SER A 1 131 ? 29.633 39.721 -5.888 1.00 23.26 131 SER A N 1
ATOM 556 C CA . SER A 1 131 ? 29.999 40.015 -7.275 1.00 24.37 131 SER A CA 1
ATOM 557 C C . SER A 1 131 ? 28.805 39.956 -8.245 1.00 23.38 131 SER A C 1
ATOM 558 O O . SER A 1 131 ? 28.970 40.246 -9.446 1.00 23.55 131 SER A O 1
ATOM 561 N N . ALA A 1 132 ? 27.636 39.577 -7.736 1.00 23.64 132 ALA A N 1
ATOM 562 C CA . ALA A 1 132 ? 26.370 39.562 -8.509 1.00 23.38 132 ALA A CA 1
ATOM 563 C C . ALA A 1 132 ? 25.256 40.333 -7.810 1.00 22.86 132 ALA A C 1
ATOM 564 O O . ALA A 1 132 ? 24.085 40.233 -8.183 1.00 23.37 132 ALA A O 1
ATOM 566 N N . PHE A 1 133 ? 25.620 41.168 -6.847 1.00 23.43 133 PHE A N 1
ATOM 567 C CA . PHE A 1 133 ? 24.631 41.881 -6.063 1.00 23.30 133 PHE A CA 1
ATOM 568 C C . PHE A 1 133 ? 23.767 42.877 -6.862 1.00 23.49 133 PHE A C 1
ATOM 569 O O . PHE A 1 133 ? 22.636 43.146 -6.512 1.00 22.66 133 PHE A O 1
ATOM 577 N N . ASN A 1 134 ? 24.260 43.377 -7.995 1.00 23.14 134 ASN A N 1
ATOM 578 C CA . ASN A 1 134 ? 23.425 44.181 -8.846 1.00 22.78 134 ASN A CA 1
ATOM 579 C C . ASN A 1 134 ? 22.101 43.493 -9.176 1.00 22.81 134 ASN A C 1
ATOM 580 O O . ASN A 1 134 ? 21.086 44.145 -9.384 1.00 23.23 134 ASN A O 1
ATOM 585 N N . ASN A 1 135 ? 22.093 42.155 -9.192 1.00 22.99 135 ASN A N 1
ATOM 586 C CA . ASN A 1 135 ? 20.880 41.406 -9.496 1.00 23.21 135 ASN A CA 1
ATOM 587 C C . ASN A 1 135 ? 19.893 41.458 -8.377 1.00 23.07 135 ASN A C 1
ATOM 588 O O . ASN A 1 135 ? 18.693 41.453 -8.627 1.00 22.71 135 ASN A O 1
ATOM 593 N N . ASN A 1 136 ? 20.390 41.554 -7.148 1.00 23.02 136 ASN A N 1
ATOM 594 C CA . ASN A 1 136 ? 19.501 41.749 -6.004 1.00 23.50 136 ASN A CA 1
ATOM 595 C C . ASN A 1 136 ? 18.752 43.070 -6.091 1.00 23.69 136 ASN A C 1
ATOM 596 O O . ASN A 1 136 ? 17.555 43.157 -5.792 1.00 23.86 136 ASN A O 1
ATOM 601 N N . LEU A 1 137 ? 19.467 44.104 -6.481 1.00 24.67 137 LEU A N 1
ATOM 602 C CA . LEU A 1 137 ? 18.882 45.439 -6.542 1.00 25.19 137 LEU A CA 1
ATOM 603 C C . LEU A 1 137 ? 17.750 45.562 -7.566 1.00 26.68 137 LEU A C 1
ATOM 604 O O . LEU A 1 137 ? 16.931 46.451 -7.468 1.00 27.85 137 LEU A O 1
ATOM 609 N N . TYR A 1 138 ? 17.696 44.700 -8.566 1.00 27.92 138 TYR A N 1
ATOM 610 C CA . TYR A 1 138 ? 16.613 44.774 -9.543 1.00 28.38 138 TYR A CA 1
ATOM 611 C C . TYR A 1 138 ? 15.775 43.515 -9.540 1.00 27.95 138 TYR A C 1
ATOM 612 O O . TYR A 1 138 ? 14.983 43.312 -10.440 1.00 27.97 138 TYR A O 1
ATOM 621 N N . GLY A 1 139 ? 15.850 42.742 -8.455 1.00 27.30 139 GLY A N 1
ATOM 622 C CA . GLY A 1 139 ? 15.154 41.477 -8.403 1.00 27.13 139 GLY A CA 1
ATOM 623 C C . GLY A 1 139 ? 13.748 41.553 -7.854 1.00 26.80 139 GLY A C 1
ATOM 624 O O . GLY A 1 139 ? 13.404 42.458 -7.079 1.00 26.24 139 GLY A O 1
ATOM 625 N N . ASP A 1 140 ? 12.937 40.571 -8.238 1.00 25.54 140 ASP A N 1
ATOM 626 C CA . ASP A 1 140 ? 11.543 40.559 -7.846 1.00 26.37 140 ASP A CA 1
ATOM 627 C C . ASP A 1 140 ? 11.337 40.192 -6.394 1.00 25.67 140 ASP A C 1
ATOM 628 O O . ASP A 1 140 ? 10.203 40.109 -5.931 1.00 25.95 140 ASP A O 1
ATOM 633 N N . GLU A 1 141 ? 12.425 39.931 -5.673 1.00 25.46 141 GLU A N 1
ATOM 634 C CA . GLU A 1 141 ? 12.303 39.707 -4.231 1.00 24.58 141 GLU A CA 1
ATOM 635 C C . GLU A 1 141 ? 12.133 40.999 -3.477 1.00 24.31 141 GLU A C 1
ATOM 636 O O . GLU A 1 141 ? 11.858 40.978 -2.294 1.00 24.53 141 GLU A O 1
ATOM 642 N N . ARG A 1 142 ? 12.315 42.144 -4.138 1.00 24.34 142 ARG A N 1
ATOM 643 C CA . ARG A 1 142 ? 12.330 43.400 -3.396 1.00 24.07 142 ARG A CA 1
ATOM 644 C C . ARG A 1 142 ? 10.968 43.937 -3.055 1.00 24.01 142 ARG A C 1
ATOM 645 O O . ARG A 1 142 ? 10.066 43.915 -3.877 1.00 24.09 142 ARG A O 1
ATOM 653 N N . VAL A 1 143 ? 10.854 44.445 -1.836 1.00 24.44 143 VAL A N 1
ATOM 654 C CA . VAL A 1 143 ? 9.746 45.261 -1.430 1.00 24.96 143 VAL A CA 1
ATOM 655 C C . VAL A 1 143 ? 10.165 46.737 -1.559 1.00 24.91 143 VAL A C 1
ATOM 656 O O . VAL A 1 143 ? 11.223 47.153 -1.074 1.00 23.27 143 VAL A O 1
ATOM 660 N N . LYS A 1 144 ? 9.363 47.475 -2.313 1.00 24.49 144 LYS A N 1
ATOM 661 C CA . LYS A 1 144 ? 9.675 48.835 -2.716 1.00 25.76 144 LYS A CA 1
ATOM 662 C C . LYS A 1 144 ? 8.666 49.849 -2.199 1.00 24.93 144 LYS A C 1
ATOM 663 O O . LYS A 1 144 ? 8.913 51.065 -2.277 1.00 25.30 144 LYS A O 1
ATOM 669 N N . TYR A 1 145 ? 7.549 49.370 -1.657 1.00 25.17 145 TYR A N 1
ATOM 670 C CA . TYR A 1 145 ? 6.521 50.234 -1.129 1.00 25.18 145 TYR A CA 1
ATOM 671 C C . TYR A 1 145 ? 6.011 49.674 0.158 1.00 23.30 145 TYR A C 1
ATOM 672 O O . TYR A 1 145 ? 6.009 48.442 0.341 1.00 21.25 145 TYR A O 1
ATOM 681 N N . PRO A 1 146 ? 5.572 50.551 1.044 1.00 21.74 146 PRO A N 1
ATOM 682 C CA . PRO A 1 146 ? 5.014 50.014 2.278 1.00 21.10 146 PRO A CA 1
ATOM 683 C C . PRO A 1 146 ? 3.809 49.182 1.971 1.00 21.36 146 PRO A C 1
ATOM 684 O O . PRO A 1 146 ? 2.973 49.591 1.162 1.00 20.84 146 PRO A O 1
ATOM 688 N N . LEU A 1 147 ? 3.745 48.015 2.591 1.00 20.72 147 LEU A N 1
ATOM 689 C CA . LEU A 1 147 ? 2.648 47.080 2.390 1.00 21.03 147 LEU A CA 1
ATOM 690 C C . LEU A 1 147 ? 1.925 46.880 3.684 1.00 21.31 147 LEU A C 1
ATOM 691 O O . LEU A 1 147 ? 2.565 46.758 4.746 1.00 20.85 147 LEU A O 1
ATOM 696 N N . LYS A 1 148 ? 0.613 46.757 3.576 1.00 22.20 148 LYS A N 1
ATOM 697 C CA . LYS A 1 148 ? -0.234 46.447 4.691 1.00 22.94 148 LYS A CA 1
ATOM 698 C C . LYS A 1 148 ? -1.015 45.155 4.417 1.00 22.09 148 LYS A C 1
ATOM 699 O O . LYS A 1 148 ? -1.590 44.971 3.353 1.00 20.80 148 LYS A O 1
ATOM 705 N N . ARG A 1 149 ? -1.050 44.297 5.419 1.00 22.48 149 ARG A N 1
ATOM 706 C CA . ARG A 1 149 ? -1.728 43.033 5.335 1.00 22.69 149 ARG A CA 1
ATOM 707 C C . ARG A 1 149 ? -3.205 43.222 5.065 1.00 22.47 149 ARG A C 1
ATOM 708 O O . ARG A 1 149 ? -3.884 44.034 5.707 1.00 20.87 149 ARG A O 1
ATOM 716 N N . VAL A 1 150 ? -3.691 42.411 4.133 1.00 23.47 150 VAL A N 1
ATOM 717 C CA . VAL A 1 150 ? -5.072 42.367 3.781 1.00 23.26 150 VAL A CA 1
ATOM 718 C C . VAL A 1 150 ? -5.791 41.108 4.265 1.00 23.72 150 VAL A C 1
ATOM 719 O O . VAL A 1 150 ? -6.913 41.205 4.738 1.00 25.48 150 VAL A O 1
ATOM 723 N N . GLY A 1 151 ? -5.159 39.946 4.120 1.00 25.23 151 GLY A N 1
ATOM 724 C CA . GLY A 1 151 ? -5.762 38.691 4.579 1.00 25.74 151 GLY A CA 1
ATOM 725 C C . GLY A 1 151 ? -5.279 38.354 5.983 1.00 26.63 151 GLY A C 1
ATOM 726 O O . GLY A 1 151 ? -5.047 39.252 6.806 1.00 27.35 151 GLY A O 1
ATOM 727 N N . LYS A 1 152 ? -5.152 37.064 6.255 1.00 26.45 152 LYS A N 1
ATOM 728 C CA . LYS A 1 152 ? -4.585 36.569 7.503 1.00 26.44 152 LYS A CA 1
ATOM 729 C C . LYS A 1 152 ? -3.099 36.719 7.406 1.00 26.26 152 LYS A C 1
ATOM 730 O O . LYS A 1 152 ? -2.551 36.853 6.309 1.00 24.56 152 LYS A O 1
ATOM 736 N N . ARG A 1 153 ? -2.419 36.684 8.543 1.00 26.11 153 ARG A N 1
ATOM 737 C CA . ARG A 1 153 ? -0.960 36.665 8.510 1.00 25.33 153 ARG A CA 1
ATOM 738 C C . ARG A 1 153 ? -0.457 35.462 7.730 1.00 25.51 153 ARG A C 1
ATOM 739 O O . ARG A 1 153 ? -0.867 34.311 7.998 1.00 24.96 153 ARG A O 1
ATOM 747 N N . GLY A 1 154 ? 0.403 35.731 6.754 1.00 24.27 154 GLY A N 1
ATOM 748 C CA . GLY A 1 154 ? 0.968 34.676 5.929 1.00 24.81 154 GLY A CA 1
ATOM 749 C C . GLY A 1 154 ? 0.159 34.275 4.713 1.00 24.80 154 GLY A C 1
ATOM 750 O O . GLY A 1 154 ? 0.550 33.363 3.999 1.00 25.83 154 GLY A O 1
ATOM 751 N N . GLU A 1 155 ? -0.988 34.908 4.486 1.00 25.15 155 GLU A N 1
ATOM 752 C CA . GLU A 1 155 ? -1.864 34.504 3.397 1.00 24.77 155 GLU A CA 1
ATOM 753 C C . GLU A 1 155 ? -1.400 34.992 2.038 1.00 24.71 155 GLU A C 1
ATOM 754 O O . GLU A 1 155 ? -1.871 34.496 1.004 1.00 24.43 155 GLU A O 1
ATOM 760 N N . GLY A 1 156 ? -0.539 36.016 2.038 1.00 24.46 156 GLY A N 1
ATOM 761 C CA . GLY A 1 156 ? 0.042 36.565 0.811 1.00 23.96 156 GLY A CA 1
ATOM 762 C C . GLY A 1 156 ? -0.866 37.548 0.112 1.00 23.72 156 GLY A C 1
ATOM 763 O O . GLY A 1 156 ? -0.867 37.655 -1.135 1.00 22.63 156 GLY A O 1
ATOM 764 N N . LYS A 1 157 ? -1.674 38.235 0.918 1.00 22.88 157 LYS A N 1
ATOM 765 C CA . LYS A 1 157 ? -2.554 39.281 0.436 1.00 23.42 157 LYS A CA 1
ATOM 766 C C . LYS A 1 157 ? -2.120 40.619 1.045 1.00 22.87 157 LYS A C 1
ATOM 767 O O . LYS A 1 157 ? -2.192 40.823 2.278 1.00 22.01 157 LYS A O 1
ATOM 773 N N . TRP A 1 158 ? -1.644 41.516 0.173 1.00 22.62 158 TRP A N 1
ATOM 774 C CA . TRP A 1 158 ? -1.092 42.785 0.569 1.00 21.80 158 TRP A CA 1
ATOM 775 C C . TRP A 1 158 ? -1.666 43.938 -0.235 1.00 22.85 158 TRP A C 1
ATOM 776 O O . TRP A 1 158 ? -2.138 43.785 -1.369 1.00 22.36 158 TRP A O 1
ATOM 787 N N . LYS A 1 159 ? -1.650 45.116 0.371 1.00 22.28 159 LYS A N 1
ATOM 788 C CA . LYS A 1 159 ? -1.916 46.356 -0.349 1.00 22.24 159 LYS A CA 1
ATOM 789 C C . LYS A 1 159 ? -0.861 47.396 -0.003 1.00 22.98 159 LYS A C 1
ATOM 790 O O . LYS A 1 159 ? -0.271 47.395 1.091 1.00 21.98 159 LYS A O 1
ATOM 796 N N . ARG A 1 160 ? -0.563 48.229 -0.985 1.00 23.49 160 ARG A N 1
ATOM 797 C CA . ARG A 1 160 ? 0.342 49.315 -0.792 1.00 23.62 160 ARG A CA 1
ATOM 798 C C . ARG A 1 160 ? -0.359 50.360 0.069 1.00 21.50 160 ARG A C 1
ATOM 799 O O . ARG A 1 160 ? -1.536 50.638 -0.133 1.00 18.86 160 ARG A O 1
ATOM 807 N N . VAL A 1 161 ? 0.377 50.954 1.009 1.00 19.82 161 VAL A N 1
ATOM 808 C CA . VAL A 1 161 ? -0.090 52.130 1.746 1.00 20.02 161 VAL A CA 1
ATOM 809 C C . VAL A 1 161 ? 1.055 53.130 1.800 1.00 19.89 161 VAL A C 1
ATOM 810 O O . VAL A 1 161 ? 2.166 52.782 1.416 1.00 20.31 161 VAL A O 1
ATOM 814 N N . SER A 1 162 ? 0.791 54.328 2.318 1.00 20.95 162 SER A N 1
ATOM 815 C CA . SER A 1 162 ? 1.801 55.345 2.441 1.00 20.52 162 SER A CA 1
ATOM 816 C C . SER A 1 162 ? 2.652 55.050 3.649 1.00 20.59 162 SER A C 1
ATOM 817 O O . SER A 1 162 ? 2.215 54.368 4.586 1.00 19.09 162 SER A O 1
ATOM 820 N N . TRP A 1 163 ? 3.865 55.589 3.642 1.00 20.67 163 TRP A N 1
ATOM 821 C CA . TRP A 1 163 ? 4.705 55.547 4.832 1.00 21.27 163 TRP A CA 1
ATOM 822 C C . TRP A 1 163 ? 3.958 56.184 6.014 1.00 20.80 163 TRP A C 1
ATOM 823 O O . TRP A 1 163 ? 4.062 55.767 7.148 1.00 21.30 163 TRP A O 1
ATOM 834 N N . ASP A 1 164 ? 3.209 57.206 5.736 1.00 21.31 164 ASP A N 1
ATOM 835 C CA . ASP A 1 164 ? 2.460 57.869 6.781 1.00 22.75 164 ASP A CA 1
ATOM 836 C C . ASP A 1 164 ? 1.469 56.936 7.470 1.00 22.37 164 ASP A C 1
ATOM 837 O O . ASP A 1 164 ? 1.387 56.891 8.691 1.00 22.77 164 ASP A O 1
ATOM 842 N N . GLU A 1 165 ? 0.707 56.207 6.677 1.00 22.81 165 GLU A N 1
ATOM 843 C CA . GLU A 1 165 ? -0.258 55.258 7.230 1.00 23.17 165 GLU A CA 1
ATOM 844 C C . GLU A 1 165 ? 0.449 54.158 7.989 1.00 22.62 165 GLU A C 1
ATOM 845 O O . GLU A 1 165 ? 0.080 53.848 9.139 1.00 22.38 165 GLU A O 1
ATOM 851 N N . ALA A 1 166 ? 1.486 53.591 7.357 1.00 22.96 166 ALA A N 1
ATOM 852 C CA . ALA A 1 166 ? 2.242 52.433 7.894 1.00 23.32 166 ALA A CA 1
ATOM 853 C C . ALA A 1 166 ? 2.982 52.780 9.198 1.00 23.94 166 ALA A C 1
ATOM 854 O O . ALA A 1 166 ? 2.814 52.109 10.223 1.00 24.99 166 ALA A O 1
ATOM 856 N N . ALA A 1 167 ? 3.722 53.883 9.189 1.00 24.58 167 ALA A N 1
ATOM 857 C CA . ALA A 1 167 ? 4.393 54.351 10.408 1.00 24.62 167 ALA A CA 1
ATOM 858 C C . ALA A 1 167 ? 3.389 54.747 11.479 1.00 24.89 167 ALA A C 1
ATOM 859 O O . ALA A 1 167 ? 3.632 54.541 12.666 1.00 25.70 167 ALA A O 1
ATOM 861 N N . GLY A 1 168 ? 2.256 55.307 11.062 1.00 24.84 168 GLY A N 1
ATOM 862 C CA . GLY A 1 168 ? 1.162 55.647 11.976 1.00 24.48 168 GLY A CA 1
ATOM 863 C C . GLY A 1 168 ? 0.567 54.431 12.677 1.00 24.39 168 GLY A C 1
ATOM 864 O O . GLY A 1 168 ? 0.328 54.454 13.895 1.00 22.47 168 GLY A O 1
ATOM 865 N N . ASP A 1 169 ? 0.327 53.361 11.927 1.00 23.68 169 ASP A N 1
ATOM 866 C CA . ASP A 1 169 ? -0.234 52.143 12.549 1.00 24.09 169 ASP A CA 1
ATOM 867 C C . ASP A 1 169 ? 0.765 51.563 13.513 1.00 22.77 169 ASP A C 1
ATOM 868 O O . ASP A 1 169 ? 0.404 51.074 14.579 1.00 23.39 169 ASP A O 1
ATOM 873 N N . ILE A 1 170 ? 2.032 51.579 13.125 1.00 21.54 170 ILE A N 1
ATOM 874 C CA . ILE A 1 170 ? 3.060 51.064 13.998 1.00 21.25 170 ILE A CA 1
ATOM 875 C C . ILE A 1 170 ? 3.120 51.864 15.293 1.00 20.38 170 ILE A C 1
ATOM 876 O O . ILE A 1 170 ? 3.194 51.289 16.390 1.00 21.25 170 ILE A O 1
ATOM 881 N N . ALA A 1 171 ? 3.093 53.184 15.171 1.00 20.62 171 ALA A N 1
ATOM 882 C CA . ALA A 1 171 ? 3.172 54.055 16.332 1.00 21.08 171 ALA A CA 1
ATOM 883 C C . ALA A 1 171 ? 1.996 53.864 17.252 1.00 21.61 171 ALA A C 1
ATOM 884 O O . ALA A 1 171 ? 2.133 53.843 18.475 1.00 21.11 171 ALA A O 1
ATOM 886 N N . ASP A 1 172 ? 0.812 53.779 16.668 1.00 21.61 172 ASP A N 1
ATOM 887 C CA . ASP A 1 172 ? -0.366 53.504 17.482 1.00 21.81 172 ASP A CA 1
ATOM 888 C C . ASP A 1 172 ? -0.245 52.183 18.233 1.00 21.81 172 ASP A C 1
ATOM 889 O O . ASP A 1 172 ? -0.685 52.095 19.385 1.00 23.09 172 ASP A O 1
ATOM 894 N N . SER A 1 173 ? 0.288 51.146 17.594 1.00 20.90 173 SER A N 1
ATOM 895 C CA . SER A 1 173 ? 0.403 49.852 18.288 1.00 21.95 173 SER A CA 1
ATOM 896 C C . SER A 1 173 ? 1.430 49.937 19.453 1.00 21.40 173 SER A C 1
ATOM 897 O O . SER A 1 173 ? 1.235 49.351 20.533 1.00 19.12 173 SER A O 1
ATOM 900 N N . ILE A 1 174 ? 2.512 50.694 19.235 1.00 21.41 174 ILE A N 1
ATOM 901 C CA . ILE A 1 174 ? 3.500 50.964 20.298 1.00 21.48 174 ILE A CA 1
ATOM 902 C C . ILE A 1 174 ? 2.859 51.682 21.495 1.00 21.84 174 ILE A C 1
ATOM 903 O O . ILE A 1 174 ? 3.008 51.292 22.658 1.00 21.93 174 ILE A O 1
ATOM 908 N N . ILE A 1 175 ? 2.141 52.750 21.189 1.00 21.41 175 ILE A N 1
ATOM 909 C CA . ILE A 1 175 ? 1.392 53.491 22.171 1.00 22.11 175 ILE A CA 1
ATOM 910 C C . ILE A 1 175 ? 0.397 52.602 22.895 1.00 22.14 175 ILE A C 1
ATOM 911 O O . ILE A 1 175 ? 0.361 52.592 24.117 1.00 21.23 175 ILE A O 1
ATOM 916 N N . ASP A 1 176 ? -0.396 51.844 22.149 1.00 22.92 176 ASP A N 1
ATOM 917 C CA . ASP A 1 176 ? -1.419 50.972 22.777 1.00 24.05 176 ASP A CA 1
ATOM 918 C C . ASP A 1 176 ? -0.771 50.047 23.838 1.00 24.15 176 ASP A C 1
ATOM 919 O O . ASP A 1 176 ? -1.232 49.902 24.957 1.00 22.27 176 ASP A O 1
ATOM 924 N N . SER A 1 177 ? 0.346 49.439 23.469 1.00 24.94 177 SER A N 1
ATOM 925 C CA . SER A 1 177 ? 0.982 48.456 24.363 1.00 25.46 177 SER A CA 1
ATOM 926 C C . SER A 1 177 ? 1.671 49.123 25.556 1.00 25.66 177 SER A C 1
ATOM 927 O O . SER A 1 177 ? 1.597 48.644 26.696 1.00 25.97 177 SER A O 1
ATOM 930 N N . PHE A 1 178 ? 2.306 50.266 25.307 1.00 26.50 178 PHE A N 1
ATOM 931 C CA . PHE A 1 178 ? 2.913 51.044 26.390 1.00 26.45 178 PHE A CA 1
ATOM 932 C C . PHE A 1 178 ? 1.869 51.518 27.392 1.00 26.05 178 PHE A C 1
ATOM 933 O O . PHE A 1 178 ? 2.103 51.455 28.579 1.00 25.36 178 PHE A O 1
ATOM 941 N N . GLU A 1 179 ? 0.725 51.983 26.908 1.00 25.77 179 GLU A N 1
ATOM 942 C CA . GLU A 1 179 ? -0.362 52.382 27.803 1.00 26.70 179 GLU A CA 1
ATOM 943 C C . GLU A 1 179 ? -0.906 51.198 28.595 1.00 26.39 179 GLU A C 1
ATOM 944 O O . GLU A 1 179 ? -1.183 51.321 29.778 1.00 27.76 179 GLU A O 1
ATOM 950 N N . ALA A 1 180 ? -1.080 50.063 27.942 1.00 26.32 180 ALA A N 1
ATOM 951 C CA . ALA A 1 180 ? -1.601 48.874 28.614 1.00 26.92 180 ALA A CA 1
ATOM 952 C C . ALA A 1 180 ? -0.652 48.272 29.677 1.00 27.05 180 ALA A C 1
ATOM 953 O O . ALA A 1 180 ? -1.103 47.831 30.717 1.00 27.75 180 ALA A O 1
ATOM 955 N N . GLN A 1 181 ? 0.648 48.304 29.447 1.00 26.86 181 GLN A N 1
ATOM 956 C CA . GLN A 1 181 ? 1.573 47.505 30.258 1.00 27.22 181 GLN A CA 1
ATOM 957 C C . GLN A 1 181 ? 3.029 47.980 30.332 1.00 27.17 181 GLN A C 1
ATOM 958 O O . GLN A 1 181 ? 3.906 47.215 30.754 1.00 27.08 181 GLN A O 1
ATOM 964 N N . GLY A 1 182 ? 3.296 49.216 29.926 1.00 27.01 182 GLY A N 1
ATOM 965 C CA . GLY A 1 182 ? 4.670 49.714 29.894 1.00 26.77 182 GLY A CA 1
ATOM 966 C C . GLY A 1 182 ? 5.481 49.147 28.761 1.00 26.33 182 GLY A C 1
ATOM 967 O O . GLY A 1 182 ? 4.961 48.468 27.865 1.00 26.90 182 GLY A O 1
ATOM 968 N N . SER A 1 183 ? 6.783 49.359 28.843 1.00 25.07 183 SER A N 1
ATOM 969 C CA . SER A 1 183 ? 7.640 49.186 27.725 1.00 24.65 183 SER A CA 1
ATOM 970 C C . SER A 1 183 ? 7.970 47.715 27.429 1.00 24.86 183 SER A C 1
ATOM 971 O O . SER A 1 183 ? 8.515 47.416 26.370 1.00 25.02 183 SER A O 1
ATOM 974 N N . ASP A 1 184 ? 7.652 46.799 28.351 1.00 24.52 184 ASP A N 1
ATOM 975 C CA . ASP A 1 184 ? 7.904 45.366 28.109 1.00 25.33 184 ASP A CA 1
ATOM 976 C C . ASP A 1 184 ? 7.144 44.745 26.922 1.00 25.32 184 ASP A C 1
ATOM 977 O O . ASP A 1 184 ? 7.490 43.639 26.470 1.00 25.39 184 ASP A O 1
ATOM 982 N N . GLY A 1 185 ? 6.153 45.457 26.386 1.00 24.93 185 GLY A N 1
ATOM 983 C CA . GLY A 1 185 ? 5.360 44.954 25.260 1.00 24.86 185 GLY A CA 1
ATOM 984 C C . GLY A 1 185 ? 6.000 45.003 23.878 1.00 25.21 185 GLY A C 1
ATOM 985 O O . GLY A 1 185 ? 5.490 44.374 22.941 1.00 25.56 185 GLY A O 1
ATOM 986 N N . PHE A 1 186 ? 7.120 45.726 23.770 1.00 24.61 186 PHE A N 1
ATOM 987 C CA . PHE A 1 186 ? 7.831 45.938 22.515 1.00 23.65 186 PHE A CA 1
ATOM 988 C C . PHE A 1 186 ? 9.078 45.081 22.502 1.00 24.26 186 PHE A C 1
ATOM 989 O O . PHE A 1 186 ? 9.859 45.121 23.449 1.00 23.29 186 PHE A O 1
ATOM 997 N N . ILE A 1 187 ? 9.261 44.324 21.415 1.00 22.67 187 ILE A N 1
ATOM 998 C CA . ILE A 1 187 ? 10.394 43.448 21.257 1.00 23.85 187 ILE A CA 1
ATOM 999 C C . ILE A 1 187 ? 10.996 43.698 19.925 1.00 23.42 187 ILE A C 1
ATOM 1000 O O . ILE A 1 187 ? 10.334 43.541 18.909 1.00 24.26 187 ILE A O 1
ATOM 1005 N N . LEU A 1 188 ? 12.250 44.138 19.924 1.00 22.22 188 LEU A N 1
ATOM 1006 C CA . LEU A 1 188 ? 13.047 44.140 18.724 1.00 22.36 188 LEU A CA 1
ATOM 1007 C C . LEU A 1 188 ? 13.869 42.874 18.854 1.00 21.77 188 LEU A C 1
ATOM 1008 O O . LEU A 1 188 ? 14.848 42.814 19.596 1.00 20.59 188 LEU A O 1
ATOM 1013 N N . ASP A 1 189 ? 13.453 41.850 18.147 1.00 20.70 189 ASP A N 1
ATOM 1014 C CA . ASP A 1 189 ? 13.982 40.513 18.401 1.00 20.87 189 ASP A CA 1
ATOM 1015 C C . ASP A 1 189 ? 15.300 40.340 17.695 1.00 21.60 189 ASP A C 1
ATOM 1016 O O . ASP A 1 189 ? 15.316 40.119 16.501 1.00 21.03 189 ASP A O 1
ATOM 1021 N N . ALA A 1 190 ? 16.394 40.424 18.433 1.00 21.26 190 ALA A N 1
ATOM 1022 C CA . ALA A 1 190 ? 17.681 39.904 17.984 1.00 21.41 190 ALA A CA 1
ATOM 1023 C C . ALA A 1 190 ? 18.028 40.396 16.561 1.00 22.64 190 ALA A C 1
ATOM 1024 O O . ALA A 1 190 ? 18.376 39.594 15.689 1.00 23.52 190 ALA A O 1
ATOM 1026 N N . PRO A 1 191 ? 17.995 41.732 16.324 1.00 23.26 191 PRO A N 1
ATOM 1027 C CA . PRO A 1 191 ? 18.348 42.153 14.964 1.00 23.05 191 PRO A CA 1
ATOM 1028 C C . PRO A 1 191 ? 19.811 41.904 14.691 1.00 23.70 191 PRO A C 1
ATOM 1029 O O . PRO A 1 191 ? 20.658 42.145 15.578 1.00 22.33 191 PRO A O 1
ATOM 1033 N N . HIS A 1 192 ? 20.116 41.435 13.471 1.00 22.37 192 HIS A N 1
ATOM 1034 C CA . HIS A 1 192 ? 21.489 41.310 13.037 1.00 23.25 192 HIS A CA 1
ATOM 1035 C C . HIS A 1 192 ? 21.931 42.605 12.367 1.00 23.02 192 HIS A C 1
ATOM 1036 O O . HIS A 1 192 ? 21.228 43.611 12.457 1.00 24.51 192 HIS A O 1
ATOM 1043 N N . VAL A 1 193 ? 23.104 42.621 11.753 1.00 23.22 193 VAL A N 1
ATOM 1044 C CA . VAL A 1 193 ? 23.693 43.834 11.248 1.00 23.05 193 VAL A CA 1
ATOM 1045 C C . VAL A 1 193 ? 23.570 43.876 9.722 1.00 24.08 193 VAL A C 1
ATOM 1046 O O . VAL A 1 193 ? 24.134 44.759 9.078 1.00 23.59 193 VAL A O 1
ATOM 1050 N N . HIS A 1 194 ? 22.804 42.957 9.145 1.00 23.80 194 HIS A N 1
ATOM 1051 C CA . HIS A 1 194 ? 22.821 42.814 7.691 1.00 23.62 194 HIS A CA 1
ATOM 1052 C C . HIS A 1 194 ? 22.376 44.083 6.995 1.00 24.00 194 HIS A C 1
ATOM 1053 O O . HIS A 1 194 ? 22.770 44.330 5.867 1.00 24.84 194 HIS A O 1
ATOM 1060 N N . ALA A 1 195 ? 21.461 44.812 7.629 1.00 23.31 195 ALA A N 1
ATOM 1061 C CA . ALA A 1 195 ? 20.860 46.022 7.064 1.00 23.78 195 ALA A CA 1
ATOM 1062 C C . ALA A 1 195 ? 21.854 47.157 7.158 1.00 23.57 195 ALA A C 1
ATOM 1063 O O . ALA A 1 195 ? 21.612 48.225 6.617 1.00 24.08 195 ALA A O 1
ATOM 1065 N N . GLY A 1 196 ? 22.933 46.929 7.909 1.00 23.81 196 GLY A N 1
ATOM 1066 C CA . GLY A 1 196 ? 23.961 47.933 8.116 1.00 24.08 196 GLY A CA 1
ATOM 1067 C C . GLY A 1 196 ? 24.145 48.259 9.588 1.00 23.18 196 GLY A C 1
ATOM 1068 O O . GLY A 1 196 ? 23.221 48.160 10.370 1.00 23.88 196 GLY A O 1
ATOM 1069 N N . SER A 1 197 ? 25.372 48.619 9.927 1.00 23.36 197 SER A N 1
ATOM 1070 C CA . SER A 1 197 ? 25.741 49.082 11.265 1.00 22.99 197 SER A CA 1
ATOM 1071 C C . SER A 1 197 ? 24.856 50.223 11.706 1.00 22.31 197 SER A C 1
ATOM 1072 O O . SER A 1 197 ? 24.510 50.305 12.886 1.00 21.77 197 SER A O 1
ATOM 1075 N N . ILE A 1 198 ? 24.457 51.079 10.764 1.00 21.90 198 ILE A N 1
ATOM 1076 C CA . ILE A 1 198 ? 23.653 52.233 11.079 1.00 21.70 198 ILE A CA 1
ATOM 1077 C C . ILE A 1 198 ? 22.223 51.774 11.341 1.00 21.92 198 ILE A C 1
ATOM 1078 O O . ILE A 1 198 ? 21.607 52.209 12.276 1.00 22.68 198 ILE A O 1
ATOM 1083 N N . ALA A 1 199 ? 21.730 50.840 10.539 1.00 21.64 199 ALA A N 1
ATOM 1084 C CA . ALA A 1 199 ? 20.418 50.226 10.810 1.00 22.53 199 ALA A CA 1
ATOM 1085 C C . ALA A 1 199 ? 20.397 49.491 12.154 1.00 22.83 199 ALA A C 1
ATOM 1086 O O . ALA A 1 199 ? 19.436 49.566 12.880 1.00 22.68 199 ALA A O 1
ATOM 1088 N N . TRP A 1 200 ? 21.477 48.786 12.490 1.00 23.83 200 TRP A N 1
ATOM 1089 C CA . TRP A 1 200 ? 21.580 48.111 13.803 1.00 23.54 200 TRP A CA 1
ATOM 1090 C C . TRP A 1 200 ? 21.566 49.162 14.931 1.00 23.98 200 TRP A C 1
ATOM 1091 O O . TRP A 1 200 ? 20.765 49.084 15.905 1.00 22.69 200 TRP A O 1
ATOM 1102 N N . GLY A 1 201 ? 22.453 50.142 14.800 1.00 23.90 201 GLY A N 1
ATOM 1103 C CA . GLY A 1 201 ? 22.418 51.322 15.654 1.00 24.21 201 GLY A CA 1
ATOM 1104 C C . GLY A 1 201 ? 21.047 51.926 15.806 1.00 23.76 201 GLY A C 1
ATOM 1105 O O . GLY A 1 201 ? 20.594 52.168 16.912 1.00 23.92 201 GLY A O 1
ATOM 1106 N N . ALA A 1 202 ? 20.361 52.166 14.695 1.00 24.24 202 ALA A N 1
ATOM 1107 C CA . ALA A 1 202 ? 18.995 52.727 14.752 1.00 23.26 202 ALA A CA 1
ATOM 1108 C C . ALA A 1 202 ? 18.043 51.881 15.615 1.00 23.10 202 ALA A C 1
ATOM 1109 O O . ALA A 1 202 ? 17.388 52.391 16.524 1.00 22.02 202 ALA A O 1
ATOM 1111 N N . GLY A 1 203 ? 17.998 50.578 15.345 1.00 23.32 203 GLY A N 1
ATOM 1112 C CA . GLY A 1 203 ? 17.056 49.671 16.015 1.00 23.62 203 GLY A CA 1
ATOM 1113 C C . GLY A 1 203 ? 17.363 49.588 17.497 1.00 24.36 203 GLY A C 1
ATOM 1114 O O . GLY A 1 203 ? 16.472 49.642 18.344 1.00 23.41 203 GLY A O 1
ATOM 1115 N N . PHE A 1 204 ? 18.647 49.489 17.810 1.00 25.85 204 PHE A N 1
ATOM 1116 C CA . PHE A 1 204 ? 19.074 49.456 19.208 1.00 25.72 204 PHE A CA 1
ATOM 1117 C C . PHE A 1 204 ? 18.788 50.768 19.934 1.00 25.50 204 PHE A C 1
ATOM 1118 O O . PHE A 1 204 ? 18.290 50.786 21.073 1.00 25.86 204 PHE A O 1
ATOM 1126 N N . ARG A 1 205 ? 19.077 51.876 19.253 1.00 24.53 205 ARG A N 1
ATOM 1127 C CA . ARG A 1 205 ? 18.867 53.189 19.813 1.00 25.06 205 ARG A CA 1
ATOM 1128 C C . ARG A 1 205 ? 17.371 53.373 20.098 1.00 24.76 205 ARG A C 1
ATOM 1129 O O . ARG A 1 205 ? 16.958 53.897 21.134 1.00 23.87 205 ARG A O 1
ATOM 1137 N N . MET A 1 206 ? 16.548 52.977 19.135 1.00 25.31 206 MET A N 1
ATOM 1138 C CA . MET A 1 206 ? 15.096 53.040 19.302 1.00 25.33 206 MET A CA 1
ATOM 1139 C C . MET A 1 206 ? 14.623 52.253 20.516 1.00 24.55 206 MET A C 1
ATOM 1140 O O . MET A 1 206 ? 13.897 52.763 21.353 1.00 24.92 206 MET A O 1
ATOM 1145 N N . THR A 1 207 ? 15.059 51.007 20.614 1.00 25.35 207 THR A N 1
ATOM 1146 C CA . THR A 1 207 ? 14.618 50.143 21.689 1.00 25.50 207 THR A CA 1
ATOM 1147 C C . THR A 1 207 ? 15.103 50.685 23.015 1.00 25.29 207 THR A C 1
ATOM 1148 O O . THR A 1 207 ? 14.347 50.828 23.968 1.00 24.46 207 THR A O 1
ATOM 1152 N N . TYR A 1 208 ? 16.365 51.080 23.052 1.00 26.30 208 TYR A N 1
ATOM 1153 C CA . TYR A 1 208 ? 16.918 51.729 24.250 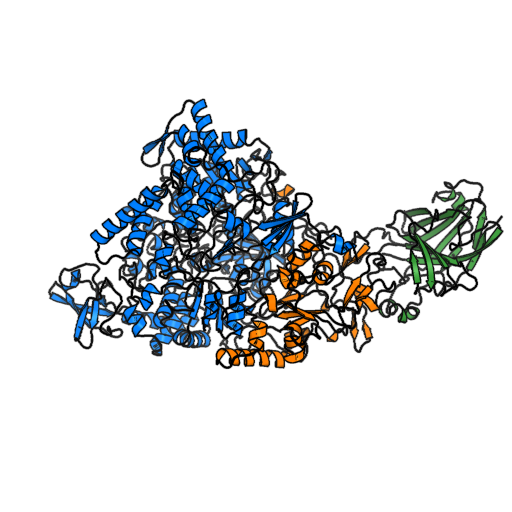1.00 26.14 208 TYR A CA 1
ATOM 1154 C C . TYR A 1 208 ? 16.164 53.006 24.668 1.00 26.33 208 TYR A C 1
ATOM 1155 O O . TYR A 1 208 ? 15.838 53.240 25.862 1.00 26.14 208 TYR A O 1
ATOM 1164 N N . LEU A 1 209 ? 15.874 53.868 23.704 1.00 25.28 209 LEU A N 1
ATOM 1165 C CA . LEU A 1 209 ? 15.116 55.055 24.052 1.00 24.40 209 LEU A CA 1
ATOM 1166 C C . LEU A 1 209 ? 13.731 54.694 24.610 1.00 23.99 209 LEU A C 1
ATOM 1167 O O . LEU A 1 209 ? 13.222 55.384 25.486 1.00 21.79 209 LEU A O 1
ATOM 1172 N N . MET A 1 210 ? 13.135 53.616 24.101 1.00 23.10 210 MET A N 1
ATOM 1173 C CA . MET A 1 210 ? 11.773 53.221 24.505 1.00 24.98 210 MET A CA 1
ATOM 1174 C C . MET A 1 210 ? 11.774 52.267 25.690 1.00 24.53 210 MET A C 1
ATOM 1175 O O . MET A 1 210 ? 10.697 51.946 26.266 1.00 25.61 210 MET A O 1
ATOM 1180 N N . ASP A 1 211 ? 12.982 51.854 26.076 1.00 24.56 211 ASP A N 1
ATOM 1181 C CA . ASP A 1 211 ? 13.210 50.770 27.038 1.00 24.28 211 ASP A CA 1
ATOM 1182 C C . ASP A 1 211 ? 12.456 49.499 26.633 1.00 23.56 211 ASP A C 1
ATOM 1183 O O . ASP A 1 211 ? 11.812 48.847 27.455 1.00 22.51 211 ASP A O 1
ATOM 1188 N N . GLY A 1 212 ? 12.500 49.198 25.341 1.00 21.93 212 GLY A N 1
ATOM 1189 C CA . GLY A 1 212 ? 11.935 47.950 24.823 1.00 22.84 212 GLY A CA 1
ATOM 1190 C C . GLY A 1 212 ? 12.872 46.804 25.115 1.00 22.83 212 GLY A C 1
ATOM 1191 O O . GLY A 1 212 ? 13.921 46.996 25.732 1.00 23.19 212 GLY A O 1
ATOM 1192 N N . VAL A 1 213 ? 12.504 45.608 24.665 1.00 22.95 213 VAL A N 1
ATOM 1193 C CA . VAL A 1 213 ? 13.224 44.393 24.972 1.00 23.32 213 VAL A CA 1
ATOM 1194 C C . VAL A 1 213 ? 13.933 43.967 23.709 1.00 23.05 213 VAL A C 1
ATOM 1195 O O . VAL A 1 213 ? 13.320 43.946 22.645 1.00 21.96 213 VAL A O 1
ATOM 1199 N N . SER A 1 214 ? 15.239 43.727 23.804 1.00 23.48 214 SER A N 1
ATOM 1200 C CA . SER A 1 214 ? 16.018 43.288 22.646 1.00 24.66 214 SER A CA 1
ATOM 1201 C C . SER A 1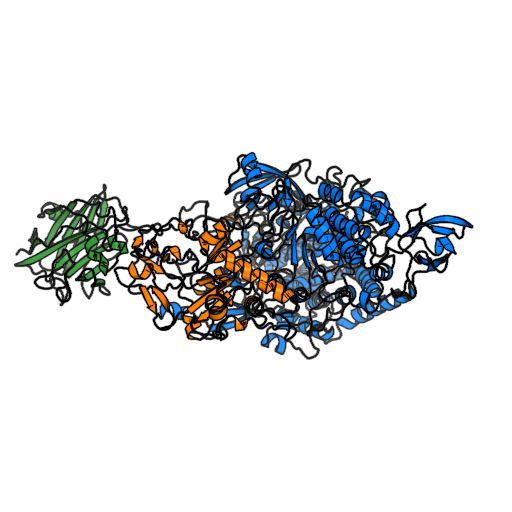 214 ? 16.773 41.982 22.963 1.00 24.63 214 SER A C 1
ATOM 1202 O O . SER A 1 214 ? 17.902 42.004 23.474 1.00 24.90 214 SER A O 1
ATOM 1205 N N . PRO A 1 215 ? 16.137 40.836 22.714 1.00 24.66 215 PRO A N 1
ATOM 1206 C CA . PRO A 1 215 ? 16.849 39.597 22.862 1.00 24.42 215 PRO A CA 1
ATOM 1207 C C . PRO A 1 215 ? 18.219 39.611 22.196 1.00 24.85 215 PRO A C 1
ATOM 1208 O O . PRO A 1 215 ? 18.395 40.182 21.090 1.00 24.07 215 PRO A O 1
ATOM 1212 N N . ASP A 1 216 ? 19.189 39.048 22.902 1.00 24.69 216 ASP A N 1
ATOM 1213 C CA . ASP A 1 216 ? 20.635 39.083 22.481 1.00 24.91 216 ASP A CA 1
ATOM 1214 C C . ASP A 1 216 ? 20.871 38.423 21.134 1.00 25.29 216 ASP A C 1
ATOM 1215 O O . ASP A 1 216 ? 20.616 37.238 20.989 1.00 25.84 216 ASP A O 1
ATOM 1220 N N . ILE A 1 217 ? 21.354 39.188 20.161 1.00 24.63 217 ILE A N 1
ATOM 1221 C CA . ILE A 1 217 ? 21.537 38.707 18.804 1.00 24.95 217 ILE A CA 1
ATOM 1222 C C . ILE A 1 217 ? 22.431 37.467 18.788 1.00 24.91 217 ILE A C 1
ATOM 1223 O O . ILE A 1 217 ? 22.094 36.463 18.209 1.00 23.54 217 ILE A O 1
ATOM 1228 N N . ASN A 1 218 ? 23.588 37.532 19.439 1.00 25.48 218 ASN A N 1
ATOM 1229 C CA . ASN A 1 218 ? 24.552 36.433 19.319 1.00 26.88 218 ASN A CA 1
ATOM 1230 C C . ASN A 1 218 ? 24.141 35.141 19.966 1.00 25.39 218 ASN A C 1
ATOM 1231 O O . ASN A 1 218 ? 24.405 34.065 19.436 1.00 25.02 218 ASN A O 1
ATOM 1236 N N . VAL A 1 219 ? 23.505 35.255 21.110 1.00 25.96 219 VAL A N 1
ATOM 1237 C CA . VAL A 1 219 ? 22.985 34.090 21.813 1.00 25.10 219 VAL A CA 1
ATOM 1238 C C . VAL A 1 219 ? 21.813 33.504 20.972 1.00 25.69 219 VAL A C 1
ATOM 1239 O O . VAL A 1 219 ? 21.611 32.275 20.925 1.00 24.74 219 VAL A O 1
ATOM 1243 N N . ASP A 1 220 ? 21.074 34.393 20.300 1.00 24.62 220 ASP A N 1
ATOM 1244 C CA . ASP A 1 220 ? 19.884 33.989 19.561 1.00 24.97 220 ASP A CA 1
ATOM 1245 C C . ASP A 1 220 ? 20.272 33.212 18.289 1.00 24.42 220 ASP A C 1
ATOM 1246 O O . ASP A 1 220 ? 19.650 32.195 17.953 1.00 25.64 220 ASP A O 1
ATOM 1251 N N . ILE A 1 221 ? 21.315 33.673 17.617 1.00 23.84 221 ILE A N 1
ATOM 1252 C CA . ILE A 1 221 ? 21.779 32.997 16.390 1.00 24.48 221 ILE A CA 1
ATOM 1253 C C . ILE A 1 221 ? 22.565 31.742 16.706 1.00 24.72 221 ILE A C 1
ATOM 1254 O O . ILE A 1 221 ? 22.421 30.734 16.022 1.00 24.86 221 ILE A O 1
ATOM 1259 N N . GLY A 1 222 ? 23.338 31.778 17.781 1.00 23.60 222 GLY A N 1
ATOM 1260 C CA . GLY A 1 222 ? 24.186 30.658 18.144 1.00 24.74 222 GLY A CA 1
ATOM 1261 C C . GLY A 1 222 ? 25.617 30.788 17.718 1.00 25.18 222 GLY A C 1
ATOM 1262 O O . GLY A 1 222 ? 26.203 29.787 17.286 1.00 26.10 222 GLY A O 1
ATOM 1263 N N . ASP A 1 223 ? 26.152 32.017 17.800 1.00 25.60 223 ASP A N 1
ATOM 1264 C CA . ASP A 1 223 ? 27.557 32.341 17.534 1.00 25.68 223 ASP A CA 1
ATOM 1265 C C . ASP A 1 223 ? 28.267 32.775 18.792 1.00 26.41 223 ASP A C 1
ATOM 1266 O O . ASP A 1 223 ? 28.255 33.942 19.166 1.00 27.68 223 ASP A O 1
ATOM 1271 N N . THR A 1 224 ? 28.865 31.810 19.433 1.00 26.81 224 THR A N 1
ATOM 1272 C CA . THR A 1 224 ? 29.493 31.985 20.714 1.00 27.60 224 THR A CA 1
ATOM 1273 C C . THR A 1 224 ? 30.534 30.890 20.881 1.00 27.24 224 THR A C 1
ATOM 1274 O O . THR A 1 224 ? 30.506 29.907 20.158 1.00 29.66 224 THR A O 1
ATOM 1278 N N . TYR A 1 225 ? 31.467 31.066 21.801 1.00 26.59 225 TYR A N 1
ATOM 1279 C CA . TYR A 1 225 ? 32.417 29.992 22.121 1.00 25.98 225 TYR A CA 1
ATOM 1280 C C . TYR A 1 225 ? 32.425 29.847 23.606 1.00 25.12 225 TYR A C 1
ATOM 1281 O O . TYR A 1 225 ? 33.253 30.418 24.327 1.00 25.58 225 TYR A O 1
ATOM 1290 N N . MET A 1 226 ? 31.443 29.116 24.082 1.00 25.06 226 MET A N 1
ATOM 1291 C CA . MET A 1 226 ? 31.220 29.028 25.542 1.00 23.68 226 MET A CA 1
ATOM 1292 C C . MET A 1 226 ? 32.338 28.276 26.241 1.00 23.18 226 MET A C 1
ATOM 1293 O O . MET A 1 226 ? 32.605 28.498 27.424 1.00 22.35 226 MET A O 1
ATOM 1298 N N . GLY A 1 227 ? 33.024 27.405 25.500 1.00 22.99 227 GLY A N 1
ATOM 1299 C CA . GLY A 1 227 ? 34.148 26.675 26.029 1.00 22.60 227 GLY A CA 1
ATOM 1300 C C . GLY A 1 227 ? 35.359 27.584 26.211 1.00 21.85 227 GLY A C 1
ATOM 1301 O O . GLY A 1 227 ? 36.125 27.461 27.156 1.00 20.43 227 GLY A O 1
ATOM 1302 N N . ALA A 1 228 ? 35.528 28.500 25.283 1.00 21.97 228 ALA A N 1
ATOM 1303 C CA . ALA A 1 228 ? 36.535 29.528 25.443 1.00 23.24 228 ALA A CA 1
ATOM 1304 C C . ALA A 1 228 ? 36.136 30.399 26.633 1.00 23.32 228 ALA A C 1
ATOM 1305 O O . ALA A 1 228 ? 36.945 30.712 27.513 1.00 23.64 228 ALA A O 1
ATOM 1307 N N . PHE A 1 229 ? 34.858 30.784 26.662 1.00 23.87 229 PHE A N 1
ATOM 1308 C CA . PHE A 1 229 ? 34.355 31.683 27.716 1.00 24.16 229 PHE A CA 1
ATOM 1309 C C . PHE A 1 229 ? 34.655 31.053 29.049 1.00 23.50 229 PHE A C 1
ATOM 1310 O O . PHE A 1 229 ? 35.065 31.701 29.978 1.00 23.29 229 PHE A O 1
ATOM 1318 N N . HIS A 1 230 ? 34.442 29.750 29.152 1.00 24.44 230 HIS A N 1
ATOM 1319 C CA . HIS A 1 230 ? 34.585 29.087 30.423 1.00 23.36 230 HIS A CA 1
ATOM 1320 C C . HIS A 1 230 ? 36.025 28.726 30.799 1.00 22.42 230 HIS A C 1
ATOM 1321 O O . HIS A 1 230 ? 36.335 28.649 31.966 1.00 22.52 230 HIS A O 1
ATOM 1328 N N . THR A 1 231 ? 36.876 28.596 29.804 1.00 21.61 231 THR A N 1
ATOM 1329 C CA . THR A 1 231 ? 38.301 28.256 29.993 1.00 22.36 231 THR A CA 1
ATOM 1330 C C . THR A 1 231 ? 39.124 29.510 30.258 1.00 22.13 231 THR A C 1
ATOM 1331 O O . THR A 1 231 ? 39.887 29.581 31.240 1.00 22.91 231 THR A O 1
ATOM 1335 N N . PHE A 1 232 ? 38.925 30.520 29.415 1.00 22.09 232 PHE A N 1
ATOM 1336 C CA . PHE A 1 232 ? 39.708 31.740 29.461 1.00 21.50 232 PHE A CA 1
ATOM 1337 C C . PHE A 1 232 ? 38.983 32.932 30.114 1.00 21.96 232 PHE A C 1
ATOM 1338 O O . PHE A 1 232 ? 39.607 33.977 30.392 1.00 22.02 232 PHE A O 1
ATOM 1346 N N . GLY A 1 233 ? 37.680 32.801 30.319 1.00 21.77 233 GLY A N 1
ATOM 1347 C CA . GLY A 1 233 ? 36.890 33.895 30.902 1.00 21.90 233 GLY A CA 1
ATOM 1348 C C . GLY A 1 233 ? 36.541 34.897 29.822 1.00 21.69 233 GLY A C 1
ATOM 1349 O O . GLY A 1 233 ? 35.985 35.919 30.124 1.00 23.37 233 GLY A O 1
ATOM 1350 N N . LYS A 1 234 ? 36.849 34.608 28.546 1.00 22.63 234 LYS A N 1
ATOM 1351 C CA . LYS A 1 234 ? 36.444 35.508 27.463 1.00 22.78 234 LYS A CA 1
ATOM 1352 C C . LYS A 1 234 ? 36.482 34.813 26.133 1.00 23.60 234 LYS A C 1
ATOM 1353 O O . LYS A 1 234 ? 37.096 33.762 25.993 1.00 22.93 234 LYS A O 1
ATOM 1359 N N . MET A 1 235 ? 35.819 35.402 25.145 1.00 23.08 235 MET A N 1
ATOM 1360 C CA . MET A 1 235 ? 35.743 34.783 23.844 1.00 25.08 235 MET A CA 1
ATOM 1361 C C . MET A 1 235 ? 36.054 35.726 22.715 1.00 23.39 235 MET A C 1
ATOM 1362 O O . MET A 1 235 ? 36.172 35.289 21.603 1.00 21.97 235 MET A O 1
ATOM 1367 N N . HIS A 1 236 ? 36.178 37.010 23.006 1.00 23.07 236 HIS A N 1
ATOM 1368 C CA . HIS A 1 236 ? 36.346 37.986 21.967 1.00 22.88 236 HIS A CA 1
ATOM 1369 C C . HIS A 1 236 ? 37.814 38.100 21.582 1.00 22.70 236 HIS A C 1
ATOM 1370 O O . HIS A 1 236 ? 38.447 39.126 21.796 1.00 23.19 236 HIS A O 1
ATOM 1377 N N . MET A 1 237 ? 38.333 37.017 21.020 1.00 21.85 237 MET A N 1
ATOM 1378 C CA . MET A 1 237 ? 39.742 36.913 20.629 1.00 22.61 237 MET A CA 1
ATOM 1379 C C . MET A 1 237 ? 39.696 36.535 19.182 1.00 22.51 237 MET A C 1
ATOM 1380 O O . MET A 1 237 ? 38.776 35.843 18.770 1.00 21.64 237 MET A O 1
ATOM 1385 N N . GLY A 1 238 ? 40.679 36.980 18.403 1.00 22.79 238 GLY A N 1
ATOM 1386 C CA . GLY A 1 238 ? 40.751 36.552 17.042 1.00 22.38 238 GLY A CA 1
ATOM 1387 C C . GLY A 1 238 ? 42.108 36.670 16.389 1.00 22.11 238 GLY A C 1
ATOM 1388 O O . GLY A 1 238 ? 43.054 37.195 16.957 1.00 22.70 238 GLY A O 1
ATOM 1389 N N . TYR A 1 239 ? 42.176 36.194 15.147 1.00 21.79 239 TYR A N 1
ATOM 1390 C CA . TYR A 1 239 ? 43.326 36.432 14.342 1.00 20.48 239 TYR A CA 1
ATOM 1391 C C . TYR A 1 239 ? 42.862 36.910 12.993 1.00 21.17 239 TYR A C 1
ATOM 1392 O O . TYR A 1 239 ? 41.676 36.795 12.647 1.00 21.24 239 TYR A O 1
ATOM 1401 N N . SER A 1 240 ? 43.803 37.484 12.243 1.00 20.88 240 SER A N 1
ATOM 1402 C CA . SER A 1 240 ? 43.553 37.859 10.877 1.00 20.60 240 SER A CA 1
ATOM 1403 C C . SER A 1 240 ? 43.967 36.668 9.999 1.00 21.07 240 SER A C 1
ATOM 1404 O O . SER A 1 240 ? 44.844 35.903 10.376 1.00 21.71 240 SER A O 1
ATOM 1407 N N . ALA A 1 241 ? 43.367 36.560 8.820 1.00 21.16 241 ALA A N 1
ATOM 1408 C CA . ALA A 1 241 ? 43.493 35.323 8.020 1.00 20.91 241 ALA A CA 1
ATOM 1409 C C . ALA A 1 241 ? 44.934 35.009 7.651 1.00 21.18 241 ALA A C 1
ATOM 1410 O O . ALA A 1 241 ? 45.270 33.816 7.472 1.00 21.27 241 ALA A O 1
ATOM 1412 N N . ASP A 1 242 ? 45.760 36.055 7.513 1.00 21.47 242 ASP A N 1
ATOM 1413 C CA . ASP A 1 242 ? 47.173 35.879 7.132 1.00 22.05 242 ASP A CA 1
ATOM 1414 C C . ASP A 1 242 ? 47.991 35.270 8.281 1.00 22.82 242 ASP A C 1
ATOM 1415 O O . ASP A 1 242 ? 49.089 34.791 8.042 1.00 21.23 242 ASP A O 1
ATOM 1420 N N . ASN A 1 243 ? 47.402 35.207 9.491 1.00 21.17 243 ASN A N 1
ATOM 1421 C CA . ASN A 1 243 ? 48.008 34.502 10.641 1.00 21.35 243 ASN A CA 1
ATOM 1422 C C . ASN A 1 243 ? 48.236 33.019 10.314 1.00 21.72 243 ASN A C 1
ATOM 1423 O O . ASN A 1 243 ? 49.213 32.415 10.785 1.00 22.34 243 ASN A O 1
ATOM 1428 N N . LEU A 1 244 ? 47.413 32.456 9.438 1.00 22.10 244 LEU A N 1
ATOM 1429 C CA . LEU A 1 244 ? 47.612 31.059 9.003 1.00 22.30 244 LEU A CA 1
ATOM 1430 C C . LEU A 1 244 ? 48.946 30.853 8.320 1.00 23.15 244 LEU A C 1
ATOM 1431 O O . LEU A 1 244 ? 49.496 29.760 8.340 1.00 22.86 244 LEU A O 1
ATOM 1436 N N . LEU A 1 245 ? 49.503 31.908 7.738 1.00 23.20 245 LEU A N 1
ATOM 1437 C CA . LEU A 1 245 ? 50.785 31.782 7.093 1.00 22.98 245 LEU A CA 1
ATOM 1438 C C . LEU A 1 245 ? 51.953 31.587 8.071 1.00 24.09 245 LEU A C 1
ATOM 1439 O O . LEU A 1 245 ? 53.058 31.253 7.653 1.00 24.23 245 LEU A O 1
ATOM 1444 N N . ASP A 1 246 ? 51.690 31.820 9.362 1.00 23.29 246 ASP A N 1
ATOM 1445 C CA . ASP A 1 246 ? 52.629 31.545 10.421 1.00 23.43 246 ASP A CA 1
ATOM 1446 C C . ASP A 1 246 ? 52.397 30.234 11.200 1.00 23.12 246 ASP A C 1
ATOM 1447 O O . ASP A 1 246 ? 53.136 29.941 12.119 1.00 21.96 246 ASP A O 1
ATOM 1452 N N . ALA A 1 247 ? 51.366 29.471 10.827 1.00 23.05 247 ALA A N 1
ATOM 1453 C CA . ALA A 1 247 ? 51.039 28.238 11.459 1.00 22.46 247 ALA A CA 1
ATOM 1454 C C . ALA A 1 247 ? 51.723 27.115 10.695 1.00 23.25 247 ALA A C 1
ATOM 1455 O O . ALA A 1 247 ? 52.014 27.251 9.498 1.00 22.81 247 ALA A O 1
ATOM 1457 N N . GLU A 1 248 ? 52.095 26.060 11.400 1.00 23.40 248 GLU A N 1
ATOM 1458 C CA . GLU A 1 248 ? 52.671 24.848 10.776 1.00 23.41 248 GLU A CA 1
ATOM 1459 C C . GLU A 1 248 ? 51.610 23.772 10.692 1.00 23.27 248 GLU A C 1
ATOM 1460 O O . GLU A 1 248 ? 51.702 22.833 9.922 1.00 21.39 248 GLU A O 1
ATOM 1466 N N . LEU A 1 249 ? 50.562 23.911 11.496 1.00 21.44 249 LEU A N 1
ATOM 1467 C CA . LEU A 1 249 ? 49.509 22.894 11.542 1.00 22.62 249 LEU A CA 1
ATOM 1468 C C . LEU A 1 249 ? 48.236 23.661 11.772 1.00 22.68 249 LEU A C 1
ATOM 1469 O O . LEU A 1 249 ? 48.218 24.536 12.652 1.00 22.39 249 LEU A O 1
ATOM 1474 N N . ILE A 1 250 ? 47.258 23.456 10.889 1.00 22.09 250 ILE A N 1
ATOM 1475 C CA . ILE A 1 250 ? 46.010 24.221 10.884 1.00 22.92 250 ILE A CA 1
ATOM 1476 C C . ILE A 1 250 ? 44.830 23.257 10.996 1.00 24.19 250 ILE A C 1
ATOM 1477 O O . ILE A 1 250 ? 44.691 22.301 10.192 1.00 24.50 250 ILE A O 1
ATOM 1482 N N . PHE A 1 251 ? 43.982 23.494 11.980 1.00 24.49 251 PHE A N 1
ATOM 1483 C CA . PHE A 1 251 ? 42.744 22.736 12.174 1.00 23.91 251 PHE A CA 1
ATOM 1484 C C . PHE A 1 251 ? 41.505 23.557 11.851 1.00 25.78 251 PHE A C 1
ATOM 1485 O O . PHE A 1 251 ? 41.186 24.520 12.567 1.00 25.42 251 PHE A O 1
ATOM 1493 N N . MET A 1 252 ? 40.796 23.175 10.782 1.00 23.82 252 MET A N 1
ATOM 1494 C CA . MET A 1 252 ? 39.494 23.749 10.448 1.00 23.46 252 MET A CA 1
ATOM 1495 C C . MET A 1 252 ? 38.472 22.814 11.029 1.00 24.03 252 MET A C 1
ATOM 1496 O O . MET A 1 252 ? 38.414 21.662 10.605 1.00 24.13 252 MET A O 1
ATOM 1501 N N . THR A 1 253 ? 37.672 23.282 11.995 1.00 22.88 253 THR A N 1
ATOM 1502 C CA . THR A 1 253 ? 36.781 22.379 12.708 1.00 23.19 253 THR A CA 1
ATOM 1503 C C . THR A 1 253 ? 35.454 23.075 12.934 1.00 24.30 253 THR A C 1
ATOM 1504 O O . THR A 1 253 ? 35.418 24.296 13.077 1.00 24.76 253 THR A O 1
ATOM 1508 N N . CYS A 1 254 ? 34.364 22.319 12.911 1.00 23.62 254 CYS A N 1
ATOM 1509 C CA . CYS A 1 254 ? 33.042 22.913 13.071 1.00 22.91 254 CYS A CA 1
ATOM 1510 C C . CYS A 1 254 ? 32.897 24.121 12.163 1.00 23.86 254 CYS A C 1
ATOM 1511 O O . CYS A 1 254 ? 32.268 25.068 12.538 1.00 22.46 254 CYS A O 1
ATOM 1514 N N . SER A 1 255 ? 33.471 24.067 10.959 1.00 22.12 255 SER A N 1
ATOM 1515 C CA . SER A 1 255 ? 33.530 25.242 10.105 1.00 22.61 255 SER A CA 1
ATOM 1516 C C . SER A 1 255 ? 33.650 24.762 8.645 1.00 22.65 255 SER A C 1
ATOM 1517 O O . SER A 1 255 ? 33.899 23.579 8.405 1.00 21.01 255 SER A O 1
ATOM 1520 N N . ASN A 1 256 ? 33.434 25.663 7.692 1.00 21.68 256 ASN A N 1
ATOM 1521 C CA . ASN A 1 256 ? 33.374 25.292 6.282 1.00 21.63 256 ASN A CA 1
ATOM 1522 C C . ASN A 1 256 ? 33.731 26.511 5.431 1.00 21.93 256 ASN A C 1
ATOM 1523 O O . ASN A 1 256 ? 32.892 27.064 4.712 1.00 22.32 256 ASN A O 1
ATOM 1528 N N . TRP A 1 257 ? 34.968 26.952 5.594 1.00 23.29 257 TRP A N 1
ATOM 1529 C CA . TRP A 1 257 ? 35.461 28.135 4.885 1.00 21.38 257 TRP A CA 1
ATOM 1530 C C . TRP A 1 257 ? 35.191 28.187 3.378 1.00 22.18 257 TRP A C 1
ATOM 1531 O O . TRP A 1 257 ? 35.091 29.291 2.820 1.00 22.03 257 TRP A O 1
ATOM 1542 N N . SER A 1 258 ? 35.183 27.031 2.693 1.00 21.74 258 SER A N 1
ATOM 1543 C CA . SER A 1 258 ? 34.830 27.025 1.271 1.00 22.75 258 SER A CA 1
ATOM 1544 C C . SER A 1 258 ? 33.521 27.776 1.078 1.00 23.67 258 SER A C 1
ATOM 1545 O O . SER A 1 258 ? 33.395 28.603 0.213 1.00 24.35 258 SER A O 1
ATOM 1548 N N . TYR A 1 259 ? 32.535 27.450 1.891 1.00 23.30 259 TYR A N 1
ATOM 1549 C CA . TYR A 1 259 ? 31.272 28.162 1.874 1.00 23.34 259 TYR A CA 1
ATOM 1550 C C . TYR A 1 259 ? 31.350 29.517 2.555 1.00 23.34 259 TYR A C 1
ATOM 1551 O O . TYR A 1 259 ? 30.837 30.525 2.046 1.00 23.86 259 TYR A O 1
ATOM 1560 N N . THR A 1 260 ? 31.985 29.538 3.713 1.00 23.47 260 THR A N 1
ATOM 1561 C CA . THR A 1 260 ? 31.751 30.621 4.675 1.00 23.34 260 THR A CA 1
ATOM 1562 C C . THR A 1 260 ? 32.827 31.722 4.764 1.00 23.07 260 THR A C 1
ATOM 1563 O O . THR A 1 260 ? 32.589 32.763 5.391 1.00 22.00 260 THR A O 1
ATOM 1567 N N . TYR A 1 261 ? 33.950 31.554 4.074 1.00 22.91 261 TYR A N 1
ATOM 1568 C CA . TYR A 1 261 ? 35.016 32.577 4.061 1.00 23.16 261 TYR A CA 1
ATOM 1569 C C . TYR A 1 261 ? 35.729 32.588 2.755 1.00 23.49 261 TYR A C 1
ATOM 1570 O O . TYR A 1 261 ? 36.951 32.533 2.701 1.00 24.87 261 TYR A O 1
ATOM 1579 N N . PRO A 1 262 ? 34.964 32.701 1.648 1.00 23.39 262 PRO A N 1
ATOM 1580 C CA . PRO A 1 262 ? 35.600 32.656 0.330 1.00 23.30 262 PRO A CA 1
ATOM 1581 C C . PRO A 1 262 ? 36.531 33.807 0.055 1.00 24.04 262 PRO A C 1
ATOM 1582 O O . PRO A 1 262 ? 37.452 33.640 -0.705 1.00 22.80 262 PRO A O 1
ATOM 1586 N N . SER A 1 263 ? 36.331 34.960 0.715 1.00 23.75 263 SER A N 1
ATOM 1587 C CA . SER A 1 263 ? 37.202 36.107 0.466 1.00 24.21 263 SER A CA 1
ATOM 1588 C C . SER A 1 263 ? 38.613 35.837 0.938 1.00 24.41 263 SER A C 1
ATOM 1589 O O . SER A 1 263 ? 39.531 36.441 0.389 1.00 25.68 263 SER A O 1
ATOM 1592 N N . SER A 1 264 ? 38.785 34.950 1.927 1.00 23.62 264 SER A N 1
ATOM 1593 C CA . SER A 1 264 ? 40.117 34.729 2.493 1.00 23.44 264 SER A CA 1
ATOM 1594 C C . SER A 1 264 ? 40.530 33.286 2.614 1.00 22.50 264 SER A C 1
ATOM 1595 O O . SER A 1 264 ? 41.590 32.979 3.140 1.00 23.67 264 SER A O 1
ATOM 1598 N N . TYR A 1 265 ? 39.707 32.405 2.074 1.00 22.29 265 TYR A N 1
ATOM 1599 C CA . TYR A 1 265 ? 40.036 30.968 1.991 1.00 22.57 265 TYR A CA 1
ATOM 1600 C C . TYR A 1 265 ? 41.460 30.746 1.471 1.00 22.61 265 TYR A C 1
ATOM 1601 O O . TYR A 1 265 ? 42.181 29.809 1.910 1.00 23.17 265 TYR A O 1
ATOM 1610 N N . HIS A 1 266 ? 41.846 31.581 0.523 1.00 22.13 266 HIS A N 1
ATOM 1611 C CA . HIS A 1 266 ? 43.167 31.467 -0.119 1.00 23.32 266 HIS A CA 1
ATOM 1612 C C . HIS A 1 266 ? 44.329 31.364 0.853 1.00 23.13 266 HIS A C 1
ATOM 1613 O O . HIS A 1 266 ? 45.332 30.674 0.565 1.00 24.39 266 HIS A O 1
ATOM 1620 N N . PHE A 1 267 ? 44.217 32.041 1.996 1.00 22.58 267 PHE A N 1
ATOM 1621 C CA . PHE A 1 267 ? 45.278 31.985 3.023 1.00 22.37 267 PHE A CA 1
ATOM 1622 C C . PHE A 1 267 ? 45.466 30.532 3.521 1.00 22.39 267 PHE A C 1
ATOM 1623 O O . PHE A 1 267 ? 46.580 30.114 3.800 1.00 22.04 267 PHE A O 1
ATOM 1631 N N . LEU A 1 268 ? 44.375 29.785 3.598 1.00 23.20 268 LEU A N 1
ATOM 1632 C CA . LEU A 1 268 ? 44.429 28.354 3.911 1.00 22.77 268 LEU A CA 1
ATOM 1633 C C . LEU A 1 268 ? 45.141 27.544 2.828 1.00 22.62 268 LEU A C 1
ATOM 1634 O O . LEU A 1 268 ? 46.072 26.809 3.135 1.00 20.95 268 LEU A O 1
ATOM 1639 N N . SER A 1 269 ? 44.751 27.662 1.548 1.00 23.29 269 SER A N 1
ATOM 1640 C CA . SER A 1 269 ? 45.482 26.949 0.504 1.00 22.54 269 SER A CA 1
ATOM 1641 C C . SER A 1 269 ? 46.922 27.380 0.304 1.00 23.69 269 SER A C 1
ATOM 1642 O O . SER A 1 269 ? 47.777 26.596 -0.094 1.00 22.35 269 SER A O 1
ATOM 1645 N N . GLU A 1 270 ? 47.194 28.663 0.511 1.00 22.92 270 GLU A N 1
ATOM 1646 C CA . GLU A 1 270 ? 48.531 29.179 0.393 1.00 22.11 270 GLU A CA 1
ATOM 1647 C C . GLU A 1 270 ? 49.407 28.769 1.584 1.00 21.50 270 GLU A C 1
ATOM 1648 O O . GLU A 1 270 ? 50.557 28.421 1.408 1.00 21.02 270 GLU A O 1
ATOM 1654 N N . ALA A 1 271 ? 48.838 28.716 2.791 1.00 20.36 271 ALA A N 1
ATOM 1655 C CA . ALA A 1 271 ? 49.560 28.186 3.944 1.00 20.35 271 ALA A CA 1
ATOM 1656 C C . ALA A 1 271 ? 49.950 26.747 3.681 1.00 20.72 271 ALA A C 1
ATOM 1657 O O . ALA A 1 271 ? 51.014 26.277 4.088 1.00 21.07 271 ALA A O 1
ATOM 1659 N N . ARG A 1 272 ? 49.034 26.018 3.051 1.00 21.77 272 ARG A N 1
ATOM 1660 C CA . ARG A 1 272 ? 49.302 24.674 2.691 1.00 21.66 272 ARG A CA 1
ATOM 1661 C C . ARG A 1 272 ? 50.569 24.551 1.798 1.00 22.21 272 ARG A C 1
ATOM 1662 O O . ARG A 1 272 ? 51.445 23.750 2.050 1.00 21.24 272 ARG A O 1
ATOM 1670 N N . TYR A 1 273 ? 50.597 25.296 0.712 1.00 22.20 273 TYR A N 1
ATOM 1671 C CA . TYR A 1 273 ? 51.758 25.311 -0.155 1.00 22.69 273 TYR A CA 1
ATOM 1672 C C . TYR A 1 273 ? 53.089 25.786 0.515 1.00 23.70 273 TYR A C 1
ATOM 1673 O O . TYR A 1 273 ? 54.185 25.418 0.086 1.00 24.64 273 TYR A O 1
ATOM 1682 N N . LYS A 1 274 ? 52.986 26.652 1.516 1.00 24.62 274 LYS A N 1
ATOM 1683 C CA . LYS A 1 274 ? 54.141 27.143 2.296 1.00 25.29 274 LYS A CA 1
ATOM 1684 C C . LYS A 1 274 ? 54.616 26.029 3.222 1.00 24.93 274 LYS A C 1
ATOM 1685 O O . LYS A 1 274 ? 55.727 26.072 3.743 1.00 24.69 274 LYS A O 1
ATOM 1691 N N . GLY A 1 275 ? 53.772 25.032 3.447 1.00 23.27 275 GLY A N 1
ATOM 1692 C CA . GLY A 1 275 ? 54.178 23.872 4.215 1.00 24.05 275 GLY A CA 1
ATOM 1693 C C . GLY A 1 275 ? 53.314 23.534 5.403 1.00 23.48 275 GLY A C 1
ATOM 1694 O O . GLY A 1 275 ? 53.528 22.497 6.049 1.00 23.38 275 GLY A O 1
ATOM 1695 N N . ALA A 1 276 ? 52.353 24.394 5.706 1.00 24.08 276 ALA A N 1
ATOM 1696 C CA . ALA A 1 276 ? 51.368 24.102 6.719 1.00 23.81 276 ALA A CA 1
ATOM 1697 C C . ALA A 1 276 ? 50.561 22.816 6.409 1.00 24.76 276 ALA A C 1
ATOM 1698 O O . ALA A 1 276 ? 50.166 22.535 5.267 1.00 25.79 276 ALA A O 1
ATOM 1700 N N . GLU A 1 277 ? 50.375 22.004 7.422 1.00 24.62 277 GLU A N 1
ATOM 1701 C CA . GLU A 1 277 ? 49.563 20.821 7.306 1.00 24.69 277 GLU A CA 1
ATOM 1702 C C . GLU A 1 277 ? 48.137 21.184 7.635 1.00 24.43 277 GLU A C 1
ATOM 1703 O O . GLU A 1 277 ? 47.860 21.724 8.695 1.00 24.71 277 GLU A O 1
ATOM 1709 N N . VAL A 1 278 ? 47.224 20.908 6.719 1.00 24.49 278 VAL A N 1
ATOM 1710 C CA . VAL A 1 278 ? 45.835 21.360 6.882 1.00 23.03 278 VAL A CA 1
ATOM 1711 C C . VAL A 1 278 ? 44.951 20.183 7.176 1.00 22.64 278 VAL A C 1
ATOM 1712 O O . VAL A 1 278 ? 44.888 19.207 6.413 1.00 21.33 278 VAL A O 1
ATOM 1716 N N . VAL A 1 279 ? 44.250 20.314 8.287 1.00 21.14 279 VAL A N 1
ATOM 1717 C CA . VAL A 1 279 ? 43.372 19.309 8.791 1.00 22.69 279 VAL A CA 1
ATOM 1718 C C . VAL A 1 279 ? 41.942 19.857 8.876 1.00 23.79 279 VAL A C 1
ATOM 1719 O O . VAL A 1 279 ? 41.713 20.933 9.436 1.00 26.61 279 VAL A O 1
ATOM 1723 N N . VAL A 1 280 ? 40.990 19.113 8.322 1.00 24.42 280 VAL A N 1
ATOM 1724 C CA . VAL A 1 280 ? 39.568 19.467 8.443 1.00 23.80 280 VAL A CA 1
ATOM 1725 C C . VAL A 1 280 ? 38.967 18.435 9.334 1.00 23.55 280 VAL A C 1
ATOM 1726 O O . VAL A 1 280 ? 39.022 17.248 9.011 1.00 23.52 280 VAL A O 1
ATOM 1730 N N . ILE A 1 281 ? 38.464 18.885 10.486 1.00 23.07 281 ILE A N 1
ATOM 1731 C CA . ILE A 1 281 ? 37.735 18.021 11.405 1.00 23.81 281 ILE A CA 1
ATOM 1732 C C . ILE A 1 281 ? 36.253 18.286 11.126 1.00 24.32 281 ILE A C 1
ATOM 1733 O O . ILE A 1 281 ? 35.728 19.380 11.399 1.00 25.13 281 ILE A O 1
ATOM 1738 N N . ALA A 1 282 ? 35.595 17.292 10.530 1.00 23.43 282 ALA A N 1
ATOM 1739 C CA . ALA A 1 282 ? 34.215 17.409 10.112 1.00 23.78 282 ALA A CA 1
ATOM 1740 C C . ALA A 1 282 ? 33.645 15.997 10.046 1.00 23.27 282 ALA A C 1
ATOM 1741 O O . ALA A 1 282 ? 34.353 15.058 9.638 1.00 23.43 282 ALA A O 1
ATOM 1743 N N . PRO A 1 283 ? 32.364 15.861 10.319 1.00 23.48 283 PRO A N 1
ATOM 1744 C CA . PRO A 1 283 ? 31.773 14.534 10.172 1.00 24.25 283 PRO A CA 1
ATOM 1745 C C . PRO A 1 283 ? 31.742 14.108 8.715 1.00 24.60 283 PRO A C 1
ATOM 1746 O O . PRO A 1 283 ? 32.078 12.958 8.414 1.00 25.94 283 PRO A O 1
ATOM 1750 N N . ASP A 1 284 ? 31.412 15.042 7.838 1.00 24.40 284 ASP A N 1
ATOM 1751 C CA . ASP A 1 284 ? 31.420 14.832 6.400 1.00 23.99 284 ASP A CA 1
ATOM 1752 C C . ASP A 1 284 ? 32.745 15.278 5.824 1.00 23.17 284 ASP A C 1
ATOM 1753 O O . ASP A 1 284 ? 33.439 16.147 6.370 1.00 23.96 284 ASP A O 1
ATOM 1758 N N . PHE A 1 285 ? 33.108 14.685 4.708 1.00 23.79 285 PHE A N 1
ATOM 1759 C CA . PHE A 1 285 ? 34.267 15.167 3.932 1.00 23.17 285 PHE A CA 1
ATOM 1760 C C . PHE A 1 285 ? 33.792 16.447 3.289 1.00 24.05 285 PHE A C 1
ATOM 1761 O O . PHE A 1 285 ? 33.348 16.441 2.160 1.00 23.70 285 PHE A O 1
ATOM 1769 N N . ASN A 1 286 ? 33.883 17.559 4.030 1.00 23.68 286 ASN A N 1
ATOM 1770 C CA . ASN A 1 286 ? 33.101 18.754 3.739 1.00 24.20 286 ASN A CA 1
ATOM 1771 C C . ASN A 1 286 ? 33.718 19.617 2.619 1.00 24.50 286 ASN A C 1
ATOM 1772 O O . ASN A 1 286 ? 34.784 19.273 2.075 1.00 23.91 286 ASN A O 1
ATOM 1777 N N . PRO A 1 287 ? 32.994 20.627 2.174 1.00 24.36 287 PRO A N 1
ATOM 1778 C CA . PRO A 1 287 ? 33.432 21.435 1.023 1.00 24.20 287 PRO A CA 1
ATOM 1779 C C . PRO A 1 287 ? 34.779 22.130 1.142 1.00 23.87 287 PRO A C 1
ATOM 1780 O O . PRO A 1 287 ? 35.280 22.605 0.132 1.00 25.24 287 PRO A O 1
ATOM 1784 N N . THR A 1 288 ? 35.363 22.160 2.344 1.00 23.24 288 THR A N 1
ATOM 1785 C CA . THR A 1 288 ? 36.674 22.796 2.573 1.00 22.78 288 THR A CA 1
ATOM 1786 C C . THR A 1 288 ? 37.815 21.787 2.360 1.00 22.95 288 THR A C 1
ATOM 1787 O O . THR A 1 288 ? 38.991 22.148 2.296 1.00 24.36 288 THR A O 1
ATOM 1791 N N . THR A 1 289 ? 37.467 20.505 2.220 1.00 21.61 289 THR A N 1
ATOM 1792 C CA . THR A 1 289 ? 38.496 19.463 2.119 1.00 22.78 289 THR A CA 1
ATOM 1793 C C . THR A 1 289 ? 39.406 19.497 0.910 1.00 22.86 289 THR A C 1
ATOM 1794 O O . THR A 1 289 ? 40.416 18.849 0.912 1.00 23.43 289 THR A O 1
ATOM 1798 N N . PRO A 1 290 ? 39.039 20.214 -0.151 1.00 23.14 290 PRO A N 1
ATOM 1799 C CA . PRO A 1 290 ? 40.019 20.372 -1.241 1.00 24.28 290 PRO A CA 1
ATOM 1800 C C . PRO A 1 290 ? 41.301 21.069 -0.853 1.00 23.69 290 PRO A C 1
ATOM 1801 O O . PRO A 1 290 ? 42.318 20.892 -1.537 1.00 22.71 290 PRO A O 1
ATOM 1805 N N . ALA A 1 291 ? 41.239 21.878 0.199 1.00 24.15 291 ALA A N 1
ATOM 1806 C CA . ALA A 1 291 ? 42.438 22.449 0.796 1.00 23.49 291 ALA A CA 1
ATOM 1807 C C . ALA A 1 291 ? 43.107 21.622 1.904 1.00 24.25 291 ALA A C 1
ATOM 1808 O O . ALA A 1 291 ? 44.095 22.066 2.475 1.00 23.13 291 ALA A O 1
ATOM 1810 N N . ALA A 1 292 ? 42.599 20.430 2.191 1.00 23.90 292 ALA A N 1
ATOM 1811 C CA . ALA A 1 292 ? 43.059 19.680 3.350 1.00 23.93 292 ALA A CA 1
ATOM 1812 C C . ALA A 1 292 ? 43.990 18.526 3.001 1.00 24.09 292 ALA A C 1
ATOM 1813 O O . ALA A 1 292 ? 43.790 17.801 2.016 1.00 24.49 292 ALA A O 1
ATOM 1815 N N . ASP A 1 293 ? 45.006 18.356 3.835 1.00 23.64 293 ASP A N 1
ATOM 1816 C CA . ASP A 1 293 ? 45.841 17.156 3.836 1.00 22.69 293 ASP A CA 1
ATOM 1817 C C . ASP A 1 293 ? 45.152 15.962 4.497 1.00 22.83 293 ASP A C 1
ATOM 1818 O O . ASP A 1 293 ? 45.398 14.807 4.146 1.00 21.92 293 ASP A O 1
ATOM 1823 N N . LEU A 1 294 ? 44.306 16.250 5.475 1.00 21.13 294 LEU A N 1
ATOM 1824 C CA . LEU A 1 294 ? 43.694 15.262 6.305 1.00 22.21 294 LEU A CA 1
ATOM 1825 C C . LEU A 1 294 ? 42.298 15.671 6.576 1.00 21.94 294 LEU A C 1
ATOM 1826 O O . LEU A 1 294 ? 42.014 16.840 6.837 1.00 20.88 294 LEU A O 1
ATOM 1831 N N . HIS A 1 295 ? 41.437 14.697 6.506 1.00 21.99 295 HIS A N 1
ATOM 1832 C CA . HIS A 1 295 ? 40.105 14.765 7.064 1.00 22.99 295 HIS A CA 1
ATOM 1833 C C . HIS A 1 295 ? 40.031 13.910 8.305 1.00 22.83 295 HIS A C 1
ATOM 1834 O O . HIS A 1 295 ? 40.318 12.677 8.279 1.00 23.48 295 HIS A O 1
ATOM 1841 N N . VAL A 1 296 ? 39.564 14.524 9.388 1.00 23.75 296 VAL A N 1
ATOM 1842 C CA . VAL A 1 296 ? 39.333 13.812 10.626 1.00 22.60 296 VAL A CA 1
ATOM 1843 C C . VAL A 1 296 ? 37.814 13.618 10.717 1.00 23.89 296 VAL A C 1
ATOM 1844 O O . VAL A 1 296 ? 37.088 14.573 10.966 1.00 22.32 296 VAL A O 1
ATOM 1848 N N . PRO A 1 297 ? 37.326 12.379 10.448 1.00 24.73 297 PRO A N 1
ATOM 1849 C CA . PRO A 1 297 ? 35.918 12.126 10.234 1.00 24.40 297 PRO A CA 1
ATOM 1850 C C . PRO A 1 297 ? 35.191 11.864 11.530 1.00 24.46 297 PRO A C 1
ATOM 1851 O O . PRO A 1 297 ? 34.654 10.771 11.801 1.00 24.38 297 PRO A O 1
ATOM 1855 N N . VAL A 1 298 ? 35.153 12.874 12.354 1.00 23.84 298 VAL A N 1
ATOM 1856 C CA . VAL A 1 298 ? 34.430 12.691 13.655 1.00 23.20 298 VAL A CA 1
ATOM 1857 C C . VAL A 1 298 ? 32.975 12.316 13.508 1.00 23.65 298 VAL A C 1
ATOM 1858 O O . VAL A 1 298 ? 32.281 12.823 12.638 1.00 23.55 298 VAL A O 1
ATOM 1862 N N . ARG A 1 299 ? 32.485 11.440 14.385 1.00 24.60 299 ARG A N 1
ATOM 1863 C CA . ARG A 1 299 ? 31.053 11.293 14.528 1.00 26.24 299 ARG A CA 1
ATOM 1864 C C . ARG A 1 299 ? 30.485 12.658 14.945 1.00 25.71 299 ARG A C 1
ATOM 1865 O O . ARG A 1 299 ? 31.100 13.347 15.749 1.00 24.33 299 ARG A O 1
ATOM 1873 N N . VAL A 1 300 ? 29.324 13.027 14.405 1.00 24.19 300 VAL A N 1
ATOM 1874 C CA . VAL A 1 300 ? 28.687 14.311 14.757 1.00 24.16 300 VAL A CA 1
ATOM 1875 C C . VAL A 1 300 ? 28.694 14.449 16.273 1.00 22.90 300 VAL A C 1
ATOM 1876 O O . VAL A 1 300 ? 28.257 13.558 16.943 1.00 22.71 300 VAL A O 1
ATOM 1880 N N . GLY A 1 301 ? 29.235 15.561 16.791 1.00 23.89 301 GLY A N 1
ATOM 1881 C CA . GLY A 1 301 ? 29.222 15.859 18.203 1.00 23.98 301 GLY A CA 1
ATOM 1882 C C . GLY A 1 301 ? 30.258 15.187 19.088 1.00 24.00 301 GLY A C 1
ATOM 1883 O O . GLY A 1 301 ? 30.240 15.381 20.298 1.00 24.98 301 GLY A O 1
ATOM 1884 N N . SER A 1 302 ? 31.152 14.393 18.497 1.00 23.73 302 SER A N 1
ATOM 1885 C CA . SER A 1 302 ? 32.114 13.632 19.258 1.00 22.64 302 SER A CA 1
ATOM 1886 C C . SER A 1 302 ? 33.501 14.249 19.378 1.00 22.93 302 SER A C 1
ATOM 1887 O O . SER A 1 302 ? 34.423 13.551 19.850 1.00 23.27 302 SER A O 1
ATOM 1890 N N . ASP A 1 303 ? 33.674 15.496 18.923 1.00 21.31 303 ASP A N 1
ATOM 1891 C CA . ASP A 1 303 ? 34.987 16.122 18.893 1.00 22.15 303 ASP A CA 1
ATOM 1892 C C . ASP A 1 303 ? 35.776 16.100 20.198 1.00 21.15 303 ASP A C 1
ATOM 1893 O O . ASP A 1 303 ? 37.010 16.033 20.175 1.00 21.22 303 ASP A O 1
ATOM 1898 N N . ALA A 1 304 ? 35.095 16.199 21.336 1.00 22.60 304 ALA A N 1
ATOM 1899 C CA . ALA A 1 304 ? 35.785 16.132 22.638 1.00 21.65 304 ALA A CA 1
ATOM 1900 C C . ALA A 1 304 ? 36.635 14.889 22.732 1.00 22.15 304 ALA A C 1
ATOM 1901 O O . ALA A 1 304 ? 37.755 14.940 23.221 1.00 22.92 304 ALA A O 1
ATOM 1903 N N . ALA A 1 305 ? 36.077 13.749 22.325 1.00 22.14 305 ALA A N 1
ATOM 1904 C CA . ALA A 1 305 ? 36.809 12.496 22.441 1.00 21.46 305 ALA A CA 1
ATOM 1905 C C . ALA A 1 305 ? 38.082 12.573 21.581 1.00 21.51 305 ALA A C 1
ATOM 1906 O O . ALA A 1 305 ? 39.131 12.025 21.937 1.00 22.44 305 ALA A O 1
ATOM 1908 N N . PHE A 1 306 ? 37.971 13.181 20.417 1.00 21.50 306 PHE A N 1
ATOM 1909 C CA . PHE A 1 306 ? 39.149 13.308 19.541 1.00 21.88 306 PHE A CA 1
ATOM 1910 C C . PHE A 1 306 ? 40.215 14.115 20.263 1.00 20.99 306 PHE A C 1
ATOM 1911 O O . PHE A 1 306 ? 41.361 13.691 20.398 1.00 21.60 306 PHE A O 1
ATOM 1919 N N . TRP A 1 307 ? 39.827 15.263 20.778 1.00 21.28 307 TRP A N 1
ATOM 1920 C CA . TRP A 1 307 ? 40.790 16.175 21.361 1.00 21.05 307 TRP A CA 1
ATOM 1921 C C . TRP A 1 307 ? 41.309 15.665 22.699 1.00 19.82 307 TRP A C 1
ATOM 1922 O O . TRP A 1 307 ? 42.484 15.854 23.003 1.00 20.64 307 TRP A O 1
ATOM 1933 N N . LEU A 1 308 ? 40.492 14.938 23.433 1.00 20.85 308 LEU A N 1
ATOM 1934 C CA . LEU A 1 308 ? 40.991 14.335 24.650 1.00 21.03 308 LEU A CA 1
ATOM 1935 C C . LEU A 1 308 ? 41.997 13.195 24.291 1.00 20.97 308 LEU A C 1
ATOM 1936 O O . LEU A 1 308 ? 42.977 12.953 24.998 1.00 22.37 308 LEU A O 1
ATOM 1941 N N . GLY A 1 309 ? 41.724 12.468 23.224 1.00 22.28 309 GLY A N 1
ATOM 1942 C CA . GLY A 1 309 ? 42.662 11.449 22.729 1.00 22.35 309 GLY A CA 1
ATOM 1943 C C . GLY A 1 309 ? 44.013 12.065 22.412 1.00 22.65 309 GLY A C 1
ATOM 1944 O O . GLY A 1 309 ? 45.073 11.523 22.801 1.00 25.23 309 GLY A O 1
ATOM 1945 N N . LEU A 1 310 ? 43.991 13.224 21.761 1.00 23.19 310 LEU A N 1
ATOM 1946 C CA . LEU A 1 310 ? 45.214 13.961 21.457 1.00 22.41 310 LEU A CA 1
ATOM 1947 C C . LEU A 1 310 ? 45.932 14.365 22.747 1.00 22.01 310 LEU A C 1
ATOM 1948 O O . LEU A 1 310 ? 47.149 14.302 22.835 1.00 21.61 310 LEU A O 1
ATOM 1953 N N . SER A 1 311 ? 45.174 14.829 23.735 1.00 21.71 311 SER A N 1
ATOM 1954 C CA . SER A 1 311 ? 45.768 15.238 24.989 1.00 21.47 311 SER A CA 1
ATOM 1955 C C . SER A 1 311 ? 46.364 14.055 25.703 1.00 22.27 311 SER A C 1
ATOM 1956 O O . SER A 1 311 ? 47.427 14.169 26.310 1.00 23.17 311 SER A O 1
ATOM 1959 N N . GLN A 1 312 ? 45.669 12.908 25.661 1.00 21.04 312 GLN A N 1
ATOM 1960 C CA . GLN A 1 312 ? 46.161 11.708 26.282 1.00 21.05 312 GLN A CA 1
ATOM 1961 C C . GLN A 1 312 ? 47.475 11.289 25.652 1.00 21.03 312 GLN A C 1
ATOM 1962 O O . GLN A 1 312 ? 48.398 10.882 26.347 1.00 21.65 312 GLN A O 1
ATOM 1968 N N . VAL A 1 313 ? 47.570 11.434 24.345 1.00 20.69 313 VAL A N 1
ATOM 1969 C CA . VAL A 1 313 ? 48.808 11.121 23.630 1.00 21.28 313 VAL A CA 1
ATOM 1970 C C . VAL A 1 313 ? 49.977 11.968 24.124 1.00 21.31 313 VAL A C 1
ATOM 1971 O O . VAL A 1 313 ? 51.036 11.435 24.475 1.00 21.05 313 VAL A O 1
ATOM 1975 N N . MET A 1 314 ? 49.777 13.287 24.169 1.00 22.13 314 MET A N 1
ATOM 1976 C CA . MET A 1 314 ? 50.807 14.197 24.579 1.00 22.18 314 MET A CA 1
ATOM 1977 C C . MET A 1 314 ? 51.197 13.989 26.015 1.00 21.29 314 MET A C 1
ATOM 1978 O O . MET A 1 314 ? 52.358 14.155 26.357 1.00 22.33 314 MET A O 1
ATOM 1983 N N . ILE A 1 315 ? 50.243 13.647 26.868 1.00 22.03 315 ILE A N 1
ATOM 1984 C CA . ILE A 1 315 ? 50.592 13.399 28.270 1.00 22.32 315 ILE A CA 1
ATOM 1985 C C . ILE A 1 315 ? 51.327 12.064 28.382 1.00 23.28 315 ILE A C 1
ATOM 1986 O O . ILE A 1 315 ? 52.431 12.006 28.925 1.00 24.42 315 ILE A O 1
ATOM 1991 N N . ASP A 1 316 ? 50.749 11.005 27.837 1.00 23.63 316 ASP A N 1
ATOM 1992 C CA . ASP A 1 316 ? 51.320 9.677 27.978 1.00 24.86 316 ASP A CA 1
ATOM 1993 C C . ASP A 1 316 ? 52.736 9.564 27.372 1.00 24.67 316 ASP A C 1
ATOM 1994 O O . ASP A 1 316 ? 53.606 8.878 27.914 1.00 25.59 316 ASP A O 1
ATOM 1999 N N . GLU A 1 317 ? 52.954 10.229 26.256 1.00 24.91 317 GLU A N 1
ATOM 2000 C CA . GLU A 1 317 ? 54.234 10.237 25.584 1.00 25.83 317 GLU A CA 1
ATOM 2001 C C . GLU A 1 317 ? 55.134 11.385 26.079 1.00 25.63 317 GLU A C 1
ATOM 2002 O O . GLU A 1 317 ? 56.224 11.531 25.606 1.00 25.89 317 GLU A O 1
ATOM 2008 N N . LYS A 1 318 ? 54.691 12.156 27.065 1.00 25.99 318 LYS A N 1
ATOM 2009 C CA . LYS A 1 318 ? 55.502 13.229 27.666 1.00 26.61 318 LYS A CA 1
ATOM 2010 C C . LYS A 1 318 ? 55.974 14.253 26.621 1.00 25.65 318 LYS A C 1
ATOM 2011 O O . LYS A 1 318 ? 57.145 14.667 26.600 1.00 25.12 318 LYS A O 1
ATOM 2017 N N . LEU A 1 319 ? 55.046 14.653 25.770 1.00 24.22 319 LEU A N 1
ATOM 2018 C CA . LEU A 1 319 ? 55.312 15.608 24.698 1.00 24.43 319 LEU A CA 1
ATOM 2019 C C . LEU A 1 319 ? 54.820 17.000 25.056 1.00 24.09 319 LEU A C 1
ATOM 2020 O O . LEU A 1 319 ? 54.978 17.929 24.285 1.00 23.12 319 LEU A O 1
ATOM 2025 N N . PHE A 1 320 ? 54.142 17.124 26.188 1.00 23.27 320 PHE A N 1
ATOM 2026 C CA . PHE A 1 320 ? 53.531 18.397 26.530 1.00 23.62 320 PHE A CA 1
ATOM 2027 C C . PHE A 1 320 ? 54.564 19.454 26.998 1.00 23.54 320 PHE A C 1
ATOM 2028 O O . PHE A 1 320 ? 55.646 19.140 27.496 1.00 22.76 320 PHE A O 1
ATOM 2036 N N . ASP A 1 321 ? 54.181 20.710 26.836 1.00 23.32 321 ASP A N 1
ATOM 2037 C CA . ASP A 1 321 ? 54.994 21.849 27.203 1.00 23.87 321 ASP A CA 1
ATOM 2038 C C . ASP A 1 321 ? 54.713 22.080 28.690 1.00 23.93 321 ASP A C 1
ATOM 2039 O O . ASP A 1 321 ? 53.747 22.742 29.084 1.00 22.61 321 ASP A O 1
ATOM 2044 N N . ARG A 1 322 ? 55.559 21.495 29.520 1.00 24.33 322 ARG A N 1
ATOM 2045 C CA . ARG A 1 322 ? 55.369 21.537 30.958 1.00 25.18 322 ARG A CA 1
ATOM 2046 C C . ARG A 1 322 ? 55.357 22.958 31.489 1.00 25.38 322 ARG A C 1
ATOM 2047 O O . ARG A 1 322 ? 54.510 23.313 32.314 1.00 24.34 322 ARG A O 1
ATOM 2055 N N . GLN A 1 323 ? 56.295 23.772 31.024 1.00 26.32 323 GLN A N 1
ATOM 2056 C CA . GLN A 1 323 ? 56.422 25.144 31.527 1.00 26.91 323 GLN A CA 1
ATOM 2057 C C . GLN A 1 323 ? 55.170 25.986 31.246 1.00 25.97 323 GLN A C 1
ATOM 2058 O O . GLN A 1 323 ? 54.656 26.684 32.111 1.00 26.58 323 GLN A O 1
ATOM 2064 N N . PHE A 1 324 ? 54.676 25.889 30.028 1.00 24.88 324 PHE A N 1
ATOM 2065 C CA . PHE A 1 324 ? 53.500 26.615 29.570 1.00 24.35 324 PHE A CA 1
ATOM 2066 C C . PHE A 1 324 ? 52.296 26.184 30.371 1.00 23.19 324 PHE A C 1
ATOM 2067 O O . PHE A 1 324 ? 51.500 27.021 30.818 1.00 22.99 324 PHE A O 1
ATOM 2075 N N . VAL A 1 325 ? 52.137 24.872 30.537 1.00 22.20 325 VAL A N 1
ATOM 2076 C CA . VAL A 1 325 ? 51.016 24.331 31.312 1.00 22.38 325 VAL A CA 1
ATOM 2077 C C . VAL A 1 325 ? 51.045 24.840 32.754 1.00 22.10 325 VAL A C 1
ATOM 2078 O O . VAL A 1 325 ? 50.051 25.295 33.311 1.00 22.84 325 VAL A O 1
ATOM 2082 N N . CYS A 1 326 ? 52.216 24.808 33.336 1.00 21.69 326 CYS A N 1
ATOM 2083 C CA . CYS A 1 326 ? 52.400 25.226 34.714 1.00 21.64 326 CYS A CA 1
ATOM 2084 C C . CYS A 1 326 ? 52.159 26.697 34.903 1.00 21.14 326 CYS A C 1
ATOM 2085 O O . CYS A 1 326 ? 51.722 27.130 35.950 1.00 21.61 326 CYS A O 1
ATOM 2088 N N . GLU A 1 327 ? 52.408 27.478 33.874 1.00 21.86 327 GLU A N 1
ATOM 2089 C CA . GLU A 1 327 ? 52.273 28.931 34.004 1.00 21.70 327 GLU A CA 1
ATOM 2090 C C . GLU A 1 327 ? 50.863 29.400 33.667 1.00 21.30 327 GLU A C 1
ATOM 2091 O O . GLU A 1 327 ? 50.288 30.231 34.393 1.00 21.51 327 GLU A O 1
ATOM 2097 N N . GLN A 1 328 ? 50.302 28.864 32.588 1.00 20.39 328 GLN A N 1
ATOM 2098 C CA . GLN A 1 328 ? 49.158 29.444 31.938 1.00 20.59 328 GLN A CA 1
ATOM 2099 C C . GLN A 1 328 ? 47.841 28.912 32.437 1.00 19.82 328 GLN A C 1
ATOM 2100 O O . GLN A 1 328 ? 46.822 29.540 32.210 1.00 18.76 328 GLN A O 1
ATOM 2106 N N . THR A 1 329 ? 47.855 27.760 33.106 1.00 20.12 329 THR A N 1
ATOM 2107 C CA . THR A 1 329 ? 46.628 27.012 33.338 1.00 20.16 329 THR A CA 1
ATOM 2108 C C . THR A 1 329 ? 46.468 26.563 34.774 1.00 19.34 329 THR A C 1
ATOM 2109 O O . THR A 1 329 ? 47.349 26.755 35.600 1.00 18.47 329 THR A O 1
ATOM 2113 N N . ASP A 1 330 ? 45.298 25.980 35.039 1.00 19.15 330 ASP A N 1
ATOM 2114 C CA . ASP A 1 330 ? 44.975 25.469 36.343 1.00 20.22 330 ASP A CA 1
ATOM 2115 C C . ASP A 1 330 ? 45.500 24.056 36.524 1.00 20.43 330 ASP A C 1
ATOM 2116 O O . ASP A 1 330 ? 45.322 23.490 37.587 1.00 19.50 330 ASP A O 1
ATOM 2121 N N . LEU A 1 331 ? 46.175 23.499 35.512 1.00 20.01 331 LEU A N 1
ATOM 2122 C CA . LEU A 1 331 ? 46.641 22.119 35.620 1.00 21.22 331 LEU A CA 1
ATOM 2123 C C . LEU A 1 331 ? 47.517 21.850 36.857 1.00 21.26 331 LEU A C 1
ATOM 2124 O O . LEU A 1 331 ? 47.441 20.780 37.435 1.00 21.24 331 LEU A O 1
ATOM 2129 N N . PRO A 1 332 ? 48.388 22.797 37.259 1.00 21.93 332 PRO A N 1
ATOM 2130 C CA . PRO A 1 332 ? 49.105 22.560 38.525 1.00 20.80 332 PRO A CA 1
ATOM 2131 C C . PRO A 1 332 ? 48.387 22.979 39.816 1.00 20.15 332 PRO A C 1
ATOM 2132 O O . PRO A 1 332 ? 48.966 22.834 40.875 1.00 20.41 332 PRO A O 1
ATOM 2136 N N . LEU A 1 333 ? 47.164 23.501 39.754 1.00 19.99 333 LEU A N 1
ATOM 2137 C CA . LEU A 1 333 ? 46.521 23.953 40.988 1.00 19.86 333 LEU A CA 1
ATOM 2138 C C . LEU A 1 333 ? 45.971 22.745 41.715 1.00 20.18 333 LEU A C 1
ATOM 2139 O O . LEU A 1 333 ? 45.511 21.783 41.084 1.00 19.84 333 LEU A O 1
ATOM 2144 N N . LEU A 1 334 ? 46.018 22.821 43.035 1.00 20.04 334 LEU A N 1
ATOM 2145 C CA . LEU A 1 334 ? 45.629 21.710 43.886 1.00 21.10 334 LEU A CA 1
ATOM 2146 C C . LEU A 1 334 ? 44.139 21.685 44.184 1.00 21.70 334 LEU A C 1
ATOM 2147 O O . LEU A 1 334 ? 43.501 22.720 44.428 1.00 22.38 334 LEU A O 1
ATOM 2152 N N . VAL A 1 335 ? 43.617 20.464 44.165 1.00 21.86 335 VAL A N 1
ATOM 2153 C CA . VAL A 1 335 ? 42.233 20.171 44.361 1.00 21.82 335 VAL A CA 1
ATOM 2154 C C . VAL A 1 335 ? 42.159 19.189 45.512 1.00 22.04 335 VAL A C 1
ATOM 2155 O O . VAL A 1 335 ? 43.017 18.321 45.661 1.00 22.25 335 VAL A O 1
ATOM 2159 N N . ARG A 1 336 ? 41.160 19.386 46.357 1.00 22.53 336 ARG A N 1
ATOM 2160 C CA . ARG A 1 336 ? 40.928 18.583 47.535 1.00 22.85 336 ARG A CA 1
ATOM 2161 C C . ARG A 1 336 ? 40.280 17.284 47.098 1.00 23.33 336 ARG A C 1
ATOM 2162 O O . ARG A 1 336 ? 39.336 17.295 46.300 1.00 23.95 336 ARG A O 1
ATOM 2170 N N . MET A 1 337 ? 40.788 16.165 47.595 1.00 24.50 337 MET A N 1
ATOM 2171 C CA . MET A 1 337 ? 40.227 14.855 47.249 1.00 25.49 337 MET A CA 1
ATOM 2172 C C . MET A 1 337 ? 38.951 14.528 48.025 1.00 26.41 337 MET A C 1
ATOM 2173 O O . MET A 1 337 ? 38.240 13.585 47.672 1.00 27.84 337 MET A O 1
ATOM 2178 N N . ASP A 1 338 ? 38.648 15.301 49.061 1.00 26.14 338 ASP A N 1
ATOM 2179 C CA . ASP A 1 338 ? 37.395 15.118 49.781 1.00 26.09 338 ASP A CA 1
ATOM 2180 C C . ASP A 1 338 ? 36.197 15.885 49.183 1.00 26.46 338 ASP A C 1
ATOM 2181 O O . ASP A 1 338 ? 35.101 15.320 49.099 1.00 27.85 338 ASP A O 1
ATOM 2186 N N . THR A 1 339 ? 36.376 17.148 48.794 1.00 25.45 339 THR A N 1
ATOM 2187 C CA . THR A 1 339 ? 35.252 17.964 48.297 1.00 24.77 339 THR A CA 1
ATOM 2188 C C . THR A 1 339 ? 35.269 18.132 46.768 1.00 24.61 339 THR A C 1
ATOM 2189 O O . THR A 1 339 ? 34.245 18.448 46.156 1.00 24.12 339 THR A O 1
ATOM 2193 N N . GLY A 1 340 ? 36.426 17.908 46.149 1.00 24.14 340 GLY A N 1
ATOM 2194 C CA . GLY A 1 340 ? 36.575 18.090 44.722 1.00 24.35 340 GLY A CA 1
ATOM 2195 C C . GLY A 1 340 ? 36.784 19.542 44.325 1.00 23.75 340 GLY A C 1
ATOM 2196 O O . GLY A 1 340 ? 36.737 19.897 43.158 1.00 22.94 340 GLY A O 1
ATOM 2197 N N . LYS A 1 341 ? 37.027 20.381 45.311 1.00 23.85 341 LYS A N 1
ATOM 2198 C CA . LYS A 1 341 ? 37.122 21.805 45.060 1.00 24.19 341 LYS A CA 1
ATOM 2199 C C . LYS A 1 341 ? 38.562 22.251 45.222 1.00 23.20 341 LYS A C 1
ATOM 2200 O O . LYS A 1 341 ? 39.331 21.650 45.987 1.00 21.78 341 LYS A O 1
ATOM 2206 N N . PHE A 1 342 ? 38.943 23.281 44.479 1.00 22.91 342 PHE A N 1
ATOM 2207 C CA . PHE A 1 342 ? 40.295 23.818 44.602 1.00 22.87 342 PHE A CA 1
ATOM 2208 C C . PHE A 1 342 ? 40.622 24.065 46.084 1.00 22.94 342 PHE A C 1
ATOM 2209 O O . PHE A 1 342 ? 39.779 24.572 46.858 1.00 21.60 342 PHE A O 1
ATOM 2217 N N . LEU A 1 343 ? 41.836 23.680 46.473 1.00 22.28 343 LEU A N 1
ATOM 2218 C CA . LEU A 1 343 ? 42.352 24.008 47.794 1.00 22.45 343 LEU A CA 1
ATOM 2219 C C . LEU A 1 343 ? 42.499 25.518 47.888 1.00 22.67 343 LEU A C 1
ATOM 2220 O O . LEU A 1 343 ? 43.171 26.116 47.035 1.00 22.88 343 LEU A O 1
ATOM 2225 N N . SER A 1 344 ? 41.862 26.119 48.898 1.00 22.68 344 SER A N 1
ATOM 2226 C CA . SER A 1 344 ? 41.891 27.562 49.084 1.00 22.50 344 SER A CA 1
ATOM 2227 C C . SER A 1 344 ? 42.595 27.952 50.370 1.00 22.72 344 SER A C 1
ATOM 2228 O O . SER A 1 344 ? 42.768 27.133 51.294 1.00 21.75 344 SER A O 1
ATOM 2231 N N . ALA A 1 345 ? 43.025 29.209 50.417 1.00 23.22 345 ALA A N 1
ATOM 2232 C CA . ALA A 1 345 ? 43.722 29.735 51.575 1.00 23.26 345 ALA A CA 1
ATOM 2233 C C . ALA A 1 345 ? 42.756 29.780 52.746 1.00 23.83 345 ALA A C 1
ATOM 2234 O O . ALA A 1 345 ? 43.170 29.638 53.885 1.00 22.77 345 ALA A O 1
ATOM 2236 N N . GLU A 1 346 ? 41.463 29.961 52.449 1.00 24.71 346 GLU A N 1
ATOM 2237 C CA . GLU A 1 346 ? 40.407 29.878 53.464 1.00 25.65 346 GLU A CA 1
ATOM 2238 C C . GLU A 1 346 ? 40.474 28.531 54.173 1.00 25.70 346 GLU A C 1
ATOM 2239 O O . GLU A 1 346 ? 40.446 28.465 55.383 1.00 26.34 346 GLU A O 1
ATOM 2245 N N . ASP A 1 347 ? 40.545 27.458 53.393 1.00 26.51 347 ASP A N 1
ATOM 2246 C CA . ASP A 1 347 ? 40.653 26.108 53.938 1.00 26.47 347 ASP A CA 1
ATOM 2247 C C . ASP A 1 347 ? 41.920 25.948 54.763 1.00 26.72 347 ASP A C 1
ATOM 2248 O O . ASP A 1 347 ? 41.888 25.343 55.849 1.00 26.67 347 ASP A O 1
ATOM 2253 N N . VAL A 1 348 ? 43.034 26.479 54.259 1.00 26.68 348 VAL A N 1
ATOM 2254 C CA . VAL A 1 348 ? 44.356 26.196 54.853 1.00 27.36 348 VAL A CA 1
ATOM 2255 C C . VAL A 1 348 ? 44.714 27.058 56.070 1.00 27.41 348 VAL A C 1
ATOM 2256 O O . VAL A 1 348 ? 45.185 26.529 57.078 1.00 27.88 348 VAL A O 1
ATOM 2260 N N . ASP A 1 349 ? 44.521 28.379 55.971 1.00 28.00 349 ASP A N 1
ATOM 2261 C CA . ASP A 1 349 ? 44.850 29.301 57.082 1.00 28.47 349 ASP A CA 1
ATOM 2262 C C . ASP A 1 349 ? 43.830 30.424 57.321 1.00 28.25 349 ASP A C 1
ATOM 2263 O O . ASP A 1 349 ? 44.133 31.416 57.972 1.00 27.75 349 ASP A O 1
ATOM 2268 N N . GLY A 1 350 ? 42.621 30.262 56.802 1.00 28.44 350 GLY A N 1
ATOM 2269 C CA . GLY A 1 350 ? 41.584 31.279 56.945 1.00 28.34 350 GLY A CA 1
ATOM 2270 C C . GLY A 1 350 ? 41.802 32.532 56.124 1.00 28.41 350 GLY A C 1
ATOM 2271 O O . GLY A 1 350 ? 41.313 33.584 56.492 1.00 28.56 350 GLY A O 1
ATOM 2272 N N . GLY A 1 351 ? 42.512 32.420 55.002 1.00 28.08 351 GLY A N 1
ATOM 2273 C CA . GLY A 1 351 ? 42.664 33.529 54.072 1.00 27.87 351 GLY A CA 1
ATOM 2274 C C . GLY A 1 351 ? 41.575 33.557 53.004 1.00 27.74 351 GLY A C 1
ATOM 2275 O O . GLY A 1 351 ? 40.433 33.134 53.217 1.00 26.97 351 GLY A O 1
ATOM 2276 N N . GLU A 1 352 ? 41.945 34.027 51.823 1.00 27.72 352 GLU A N 1
ATOM 2277 C CA . GLU A 1 352 ? 40.977 34.203 50.751 1.00 28.20 352 GLU A CA 1
ATOM 2278 C C . GLU A 1 352 ? 40.484 32.882 50.170 1.00 27.27 352 GLU A C 1
ATOM 2279 O O . GLU A 1 352 ? 41.233 31.915 50.025 1.00 27.27 352 GLU A O 1
ATOM 2285 N N . ALA A 1 353 ? 39.208 32.887 49.823 1.00 26.65 353 ALA A N 1
ATOM 2286 C CA . ALA A 1 353 ? 38.522 31.742 49.276 1.00 25.84 353 ALA A CA 1
ATOM 2287 C C . ALA A 1 353 ? 39.008 31.418 47.876 1.00 25.56 353 ALA A C 1
ATOM 2288 O O . ALA A 1 353 ? 38.898 30.276 47.442 1.00 25.51 353 ALA A O 1
ATOM 2290 N N . LYS A 1 354 ? 39.510 32.434 47.174 1.00 24.47 354 LYS A N 1
ATOM 2291 C CA . LYS A 1 354 ? 39.947 32.292 45.806 1.00 24.44 354 LYS A CA 1
ATOM 2292 C C . LYS A 1 354 ? 41.470 32.371 45.705 1.00 23.45 354 LYS A C 1
ATOM 2293 O O . LYS A 1 354 ? 41.998 32.579 44.632 1.00 22.48 354 LYS A O 1
ATOM 2299 N N . GLN A 1 355 ? 42.169 32.210 46.833 1.00 22.40 355 GLN A N 1
ATOM 2300 C CA . GLN A 1 355 ? 43.609 32.040 46.807 1.00 22.08 355 GLN A CA 1
ATOM 2301 C C . GLN A 1 355 ? 43.891 30.544 46.710 1.00 21.61 355 GLN A C 1
ATOM 2302 O O . GLN A 1 355 ? 43.509 29.754 47.578 1.00 21.66 355 GLN A O 1
ATOM 2308 N N . PHE A 1 356 ? 44.572 30.154 45.651 1.00 20.87 356 PHE A N 1
ATOM 2309 C CA . PHE A 1 356 ? 44.784 28.735 45.383 1.00 20.84 356 PHE A CA 1
ATOM 2310 C C . PHE A 1 356 ? 46.252 28.364 45.483 1.00 20.82 356 PHE A C 1
ATOM 2311 O O . PHE A 1 356 ? 47.100 29.235 45.769 1.00 20.12 356 PHE A O 1
ATOM 2319 N N . TYR A 1 357 ? 46.545 27.070 45.305 1.00 20.51 357 TYR A N 1
ATOM 2320 C CA . TYR A 1 357 ? 47.869 26.547 45.589 1.00 20.84 357 TYR A CA 1
ATOM 2321 C C . TYR A 1 357 ? 48.488 25.699 44.507 1.00 20.90 357 TYR A C 1
ATOM 2322 O O . TYR A 1 357 ? 47.805 24.915 43.836 1.00 20.67 357 TYR A O 1
ATOM 2331 N N . PHE A 1 358 ? 49.798 25.887 44.356 1.00 21.64 358 PHE A N 1
ATOM 2332 C CA . PHE A 1 358 ? 50.682 24.936 43.705 1.00 22.23 358 PHE A CA 1
ATOM 2333 C C . PHE A 1 358 ? 51.277 24.019 44.771 1.00 23.24 358 PHE A C 1
ATOM 2334 O O . PHE A 1 358 ? 51.193 24.292 45.978 1.00 21.35 358 PHE A O 1
ATOM 2342 N N . PHE A 1 359 ? 51.896 22.937 44.327 1.00 24.42 359 PHE A N 1
ATOM 2343 C CA . PHE A 1 359 ? 52.765 22.201 45.218 1.00 26.46 359 PHE A CA 1
ATOM 2344 C C . PHE A 1 359 ? 54.183 22.411 44.730 1.00 27.28 359 PHE A C 1
ATOM 2345 O O . PHE A 1 359 ? 54.453 22.278 43.531 1.00 25.95 359 PHE A O 1
ATOM 2353 N N . ASP A 1 360 ? 55.070 22.743 45.673 1.00 29.50 360 ASP A N 1
ATOM 2354 C CA . ASP A 1 360 ? 56.495 22.875 45.403 1.00 30.58 360 ASP A CA 1
ATOM 2355 C C . ASP A 1 360 ? 57.188 21.644 45.945 1.00 31.47 360 ASP A C 1
ATOM 2356 O O . ASP A 1 360 ? 57.305 21.483 47.159 1.00 31.59 360 ASP A O 1
ATOM 2361 N N . GLU A 1 361 ? 57.623 20.780 45.033 1.00 32.73 361 GLU A N 1
ATOM 2362 C CA . GLU A 1 361 ? 58.182 19.485 45.377 1.00 34.10 361 GLU A CA 1
ATOM 2363 C C . GLU A 1 361 ? 59.527 19.663 46.068 1.00 34.67 361 GLU A C 1
ATOM 2364 O O . GLU A 1 361 ? 59.791 19.009 47.080 1.00 35.03 361 GLU A O 1
ATOM 2370 N N . LYS A 1 362 ? 60.347 20.575 45.541 1.00 34.91 362 LYS A N 1
ATOM 2371 C CA . LYS A 1 362 ? 61.635 20.906 46.157 1.00 34.66 362 LYS A CA 1
ATOM 2372 C C . LYS A 1 362 ? 61.411 21.406 47.574 1.00 34.57 362 LYS A C 1
ATOM 2373 O O . LYS A 1 362 ? 62.045 20.933 48.521 1.00 34.89 362 LYS A O 1
ATOM 2379 N N . ALA A 1 363 ? 60.500 22.357 47.728 1.00 33.83 363 ALA A N 1
ATOM 2380 C CA . ALA A 1 363 ? 60.203 22.896 49.049 1.00 33.34 363 ALA A CA 1
ATOM 2381 C C . ALA A 1 363 ? 59.472 21.876 49.936 1.00 32.92 363 ALA A C 1
ATOM 2382 O O . ALA A 1 363 ? 59.531 21.975 51.159 1.00 32.92 363 ALA A O 1
ATOM 2384 N N . GLY A 1 364 ? 58.802 20.894 49.332 1.00 31.95 364 GLY A N 1
ATOM 2385 C CA . GLY A 1 364 ? 58.060 19.889 50.090 1.00 31.68 364 GLY A CA 1
ATOM 2386 C C . GLY A 1 364 ? 56.778 20.439 50.684 1.00 31.39 364 GLY A C 1
ATOM 2387 O O . GLY A 1 364 ? 56.285 19.932 51.688 1.00 31.38 364 GLY A O 1
ATOM 2388 N N . SER A 1 365 ? 56.213 21.463 50.041 1.00 31.17 365 SER A N 1
ATOM 2389 C CA . SER A 1 365 ? 55.059 22.159 50.586 1.00 30.64 365 SER A CA 1
ATOM 2390 C C . SER A 1 365 ? 54.138 22.748 49.521 1.00 30.03 365 SER A C 1
ATOM 2391 O O . SER A 1 365 ? 54.550 23.020 48.410 1.00 29.42 365 SER A O 1
ATOM 2394 N N . VAL A 1 366 ? 52.897 22.959 49.935 1.00 29.42 366 VAL A N 1
ATOM 2395 C CA . VAL A 1 366 ? 51.927 23.768 49.222 1.00 29.42 366 VAL A CA 1
ATOM 2396 C C . VAL A 1 366 ? 52.485 25.197 49.239 1.00 28.64 366 VAL A C 1
ATOM 2397 O O . VAL A 1 366 ? 53.074 25.621 50.252 1.00 28.92 366 VAL A O 1
ATOM 2401 N N . ARG A 1 367 ? 52.376 25.895 48.110 1.00 27.91 367 ARG A N 1
ATOM 2402 C CA . ARG A 1 367 ? 52.744 27.314 47.969 1.00 28.70 367 ARG A CA 1
ATOM 2403 C C . ARG A 1 367 ? 51.666 28.053 47.195 1.00 27.21 367 ARG A C 1
ATOM 2404 O O . ARG A 1 367 ? 51.176 27.556 46.185 1.00 27.04 367 ARG A O 1
ATOM 2412 N N . LYS A 1 368 ? 51.331 29.254 47.658 1.00 26.71 368 LYS A N 1
ATOM 2413 C CA . LYS A 1 368 ? 50.281 30.057 47.065 1.00 26.27 368 LYS A CA 1
ATOM 2414 C C . LYS A 1 368 ? 50.615 30.335 45.622 1.00 25.55 368 LYS A C 1
ATOM 2415 O O . LYS A 1 368 ? 51.742 30.711 45.302 1.00 25.25 368 LYS A O 1
ATOM 2421 N N . ALA A 1 369 ? 49.644 30.068 44.759 1.00 24.49 369 ALA A N 1
ATOM 2422 C CA . ALA A 1 369 ? 49.698 30.462 43.358 1.00 24.03 369 ALA A CA 1
ATOM 2423 C C . ALA A 1 369 ? 49.201 31.919 43.276 1.00 23.48 369 ALA A C 1
ATOM 2424 O O . ALA A 1 369 ? 48.121 32.260 43.801 1.00 22.79 369 ALA A O 1
ATOM 2426 N N . SER A 1 370 ? 49.999 32.783 42.647 1.00 22.86 370 SER A N 1
ATOM 2427 C CA . SER A 1 370 ? 49.671 34.198 42.623 1.00 23.04 370 SER A CA 1
ATOM 2428 C C . SER A 1 370 ? 48.400 34.442 41.830 1.00 22.30 370 SER A C 1
ATOM 2429 O O . SER A 1 370 ? 48.227 33.908 40.735 1.00 22.66 370 SER A O 1
ATOM 2432 N N . ARG A 1 371 ? 47.531 35.272 42.399 1.00 22.44 371 ARG A N 1
ATOM 2433 C CA . ARG A 1 371 ? 46.342 35.765 41.726 1.00 22.61 371 ARG A CA 1
ATOM 2434 C C . ARG A 1 371 ? 46.623 36.936 40.791 1.00 22.45 371 ARG A C 1
ATOM 2435 O O . ARG A 1 371 ? 45.750 37.318 40.027 1.00 22.20 371 ARG A O 1
ATOM 2443 N N . GLY A 1 372 ? 47.826 37.505 40.857 1.00 22.64 372 GLY A N 1
ATOM 2444 C CA . GLY A 1 372 ? 48.119 38.765 40.177 1.00 22.50 372 GLY A CA 1
ATOM 2445 C C . GLY A 1 372 ? 48.983 38.634 38.950 1.00 22.87 372 GLY A C 1
ATOM 2446 O O . GLY A 1 372 ? 48.978 39.520 38.087 1.00 23.86 372 GLY A O 1
ATOM 2447 N N . THR A 1 373 ? 49.725 37.543 38.845 1.00 22.26 373 THR A N 1
ATOM 2448 C CA . THR A 1 373 ? 50.530 37.293 37.663 1.00 21.70 373 THR A CA 1
ATOM 2449 C C . THR A 1 373 ? 50.638 35.779 37.422 1.00 22.12 373 THR A C 1
ATOM 2450 O O . THR A 1 373 ? 50.490 34.976 38.347 1.00 20.38 373 THR A O 1
ATOM 2454 N N . LEU A 1 374 ? 50.907 35.411 36.186 1.00 20.85 374 LEU A N 1
ATOM 2455 C CA . LEU A 1 374 ? 51.126 34.019 35.841 1.00 22.31 374 LEU A CA 1
ATOM 2456 C C . LEU A 1 374 ? 52.603 33.667 35.898 1.00 22.91 374 LEU A C 1
ATOM 2457 O O . LEU A 1 374 ? 52.979 32.521 35.716 1.00 22.28 374 LEU A O 1
ATOM 2462 N N . LYS A 1 375 ? 53.444 34.665 36.138 1.00 24.34 375 LYS A N 1
ATOM 2463 C CA . LYS A 1 375 ? 54.867 34.468 36.126 1.00 24.30 375 LYS A CA 1
ATOM 2464 C C . LYS A 1 375 ? 55.250 33.532 37.275 1.00 24.63 375 LYS A C 1
ATOM 2465 O O . LYS A 1 375 ? 54.784 33.705 38.409 1.00 24.54 375 LYS A O 1
ATOM 2471 N N . LEU A 1 376 ? 56.101 32.560 36.977 1.00 24.38 376 LEU A N 1
ATOM 2472 C CA . LEU A 1 376 ? 56.507 31.560 37.932 1.00 25.60 376 LEU A CA 1
ATOM 2473 C C . LEU A 1 376 ? 57.931 31.842 38.382 1.00 26.49 376 LEU A C 1
ATOM 2474 O O . LEU A 1 376 ? 58.793 32.193 37.572 1.00 26.79 376 LEU A O 1
ATOM 2479 N N . ASP A 1 377 ? 58.179 31.642 39.659 1.00 28.43 377 ASP A N 1
ATOM 2480 C CA . ASP A 1 377 ? 59.544 31.723 40.167 1.00 29.22 377 ASP A CA 1
ATOM 2481 C C . ASP A 1 377 ? 60.042 30.339 40.608 1.00 29.46 377 ASP A C 1
ATOM 2482 O O . ASP A 1 377 ? 61.098 30.228 41.220 1.00 30.07 377 ASP A O 1
ATOM 2487 N N . PHE A 1 378 ? 59.271 29.301 40.276 1.00 29.63 378 PHE A N 1
ATOM 2488 C CA . PHE A 1 378 ? 59.674 27.910 40.472 1.00 30.04 378 PHE A CA 1
ATOM 2489 C C . PHE A 1 378 ? 58.754 27.045 39.644 1.00 30.40 378 PHE A C 1
ATOM 2490 O O . PHE A 1 378 ? 57.728 27.521 39.195 1.00 31.01 378 PHE A O 1
ATOM 2498 N N . MET A 1 379 ? 59.080 25.774 39.461 1.00 30.22 379 MET A N 1
ATOM 2499 C CA . MET A 1 379 ? 58.213 24.879 38.704 1.00 30.35 379 MET A CA 1
ATOM 2500 C C . MET A 1 379 ? 57.243 24.152 39.628 1.00 29.29 379 MET A C 1
ATOM 2501 O O . MET A 1 379 ? 57.656 23.321 40.423 1.00 29.32 379 MET A O 1
ATOM 2506 N N . PRO A 1 380 ? 55.937 24.439 39.502 1.00 28.32 380 PRO A N 1
ATOM 2507 C CA . PRO A 1 380 ? 54.944 23.711 40.291 1.00 27.89 380 PRO A CA 1
ATOM 2508 C C . PRO A 1 380 ? 54.931 22.230 39.965 1.00 27.14 380 PRO A C 1
ATOM 2509 O O . PRO A 1 380 ? 55.247 21.849 38.845 1.00 26.25 380 PRO A O 1
ATOM 2513 N N . ALA A 1 381 ? 54.525 21.413 40.926 1.00 26.84 381 ALA A N 1
ATOM 2514 C CA . ALA A 1 381 ? 54.262 19.990 40.688 1.00 27.36 381 ALA A CA 1
ATOM 2515 C C . ALA A 1 381 ? 53.140 19.845 39.682 1.00 27.73 381 ALA A C 1
ATOM 2516 O O . ALA A 1 381 ? 52.230 20.683 39.639 1.00 28.11 381 ALA A O 1
ATOM 2518 N N . LEU A 1 382 ? 53.213 18.797 38.869 1.00 28.07 382 LEU A N 1
ATOM 2519 C CA . LEU A 1 382 ? 52.088 18.374 38.044 1.00 28.80 382 LEU A CA 1
ATOM 2520 C C . LEU A 1 382 ? 51.679 16.992 38.515 1.00 29.46 382 LEU A C 1
ATOM 2521 O O . LEU A 1 382 ? 50.579 16.801 39.051 1.00 29.58 382 LEU A O 1
ATOM 2526 N N . GLU A 1 383 ? 52.572 16.025 38.345 1.00 29.91 383 GLU A N 1
ATOM 2527 C CA . GLU A 1 383 ? 52.259 14.666 38.741 1.00 31.28 383 GLU A CA 1
ATOM 2528 C C . GLU A 1 383 ? 52.303 14.553 40.256 1.00 32.06 383 GLU A C 1
ATOM 2529 O O . GLU A 1 383 ? 53.145 15.165 40.913 1.00 33.11 383 GLU A O 1
ATOM 2535 N N . GLY A 1 384 ? 51.390 13.777 40.826 1.00 32.76 384 GLY A N 1
ATOM 2536 C CA . GLY A 1 384 ? 51.502 13.415 42.228 1.00 32.95 384 GLY A CA 1
ATOM 2537 C C . GLY A 1 384 ? 50.246 13.560 43.059 1.00 33.47 384 GLY A C 1
ATOM 2538 O O . GLY A 1 384 ? 49.294 14.259 42.709 1.00 34.75 384 GLY A O 1
ATOM 2539 N N . THR A 1 385 ? 50.252 12.877 44.182 1.00 34.58 385 THR A N 1
ATOM 2540 C CA . THR A 1 385 ? 49.225 13.090 45.170 1.00 34.75 385 THR A CA 1
ATOM 2541 C C . THR A 1 385 ? 49.938 13.448 46.450 1.00 34.75 385 THR A C 1
ATOM 2542 O O . THR A 1 385 ? 50.941 12.842 46.801 1.00 34.91 385 THR A O 1
ATOM 2546 N N . PHE A 1 386 ? 49.434 14.483 47.105 1.00 34.61 386 PHE A N 1
ATOM 2547 C CA . PHE A 1 386 ? 50.112 15.109 48.209 1.00 34.75 386 PHE A CA 1
ATOM 2548 C C . PHE A 1 386 ? 49.115 15.253 49.345 1.00 34.76 386 PHE A C 1
ATOM 2549 O O . PHE A 1 386 ? 47.974 14.791 49.252 1.00 33.91 386 PHE A O 1
ATOM 2557 N N . SER A 1 387 ? 49.559 15.878 50.426 1.00 35.35 387 SER A N 1
ATOM 2558 C CA . SER A 1 387 ? 48.681 16.177 51.543 1.00 35.67 387 SER A CA 1
ATOM 2559 C C . SER A 1 387 ? 48.810 17.635 51.960 1.00 35.90 387 SER A C 1
ATOM 2560 O O . SER A 1 387 ? 49.842 18.263 51.746 1.00 36.15 387 SER A O 1
ATOM 2563 N N . ALA A 1 388 ? 47.729 18.160 52.531 1.00 35.76 388 ALA A N 1
ATOM 2564 C CA . ALA A 1 388 ? 47.702 19.496 53.110 1.00 35.27 388 ALA A CA 1
ATOM 2565 C C . ALA A 1 388 ? 46.963 19.440 54.449 1.00 34.80 388 ALA A C 1
ATOM 2566 O O . ALA A 1 388 ? 45.950 18.753 54.561 1.00 34.21 388 ALA A O 1
ATOM 2568 N N . ARG A 1 389 ? 47.483 20.139 55.459 1.00 34.89 389 ARG A N 1
ATOM 2569 C CA . ARG A 1 389 ? 46.766 20.339 56.718 1.00 34.92 389 ARG A CA 1
ATOM 2570 C C . ARG A 1 389 ? 45.866 21.551 56.612 1.00 34.10 389 ARG A C 1
ATOM 2571 O O . ARG A 1 389 ? 46.329 22.647 56.318 1.00 33.95 389 ARG A O 1
ATOM 2579 N N . LEU A 1 390 ? 44.586 21.366 56.893 1.00 33.51 390 LEU A N 1
ATOM 2580 C CA . LEU A 1 390 ? 43.649 22.472 56.872 1.00 33.65 390 LEU A CA 1
ATOM 2581 C C . LEU A 1 390 ? 43.708 23.291 58.172 1.00 33.48 390 LEU A C 1
ATOM 2582 O O . LEU A 1 390 ? 44.415 22.935 59.127 1.00 32.65 390 LEU A O 1
ATOM 2587 N N . LYS A 1 391 ? 42.977 24.403 58.191 1.00 33.29 391 LYS A N 1
ATOM 2588 C CA . LYS A 1 391 ? 42.926 25.266 59.358 1.00 33.33 391 LYS A CA 1
ATOM 2589 C C . LYS A 1 391 ? 42.246 24.548 60.533 1.00 33.62 391 LYS A C 1
ATOM 2590 O O . LYS A 1 391 ? 42.413 24.933 61.687 1.00 33.44 391 LYS A O 1
ATOM 2596 N N . ASN A 1 392 ? 41.501 23.492 60.209 1.00 33.94 392 ASN A N 1
ATOM 2597 C CA . ASN A 1 392 ? 40.939 22.573 61.199 1.00 34.31 392 ASN A CA 1
ATOM 2598 C C . ASN A 1 392 ? 41.983 21.698 61.922 1.00 34.25 392 ASN A C 1
ATOM 2599 O O . ASN A 1 392 ? 41.660 21.051 62.914 1.00 34.07 392 ASN A O 1
ATOM 2604 N N . GLY A 1 393 ? 43.209 21.643 61.391 1.00 34.16 393 GLY A N 1
ATOM 2605 C CA . GLY A 1 393 ? 44.219 20.679 61.838 1.00 33.77 393 GLY A CA 1
ATOM 2606 C C . GLY A 1 393 ? 44.107 19.335 61.136 1.00 33.57 393 GLY A C 1
ATOM 2607 O O . GLY A 1 393 ? 44.987 18.494 61.275 1.00 33.45 393 GLY A O 1
ATOM 2608 N N . LYS A 1 394 ? 43.033 19.143 60.370 1.00 33.89 394 LYS A N 1
ATOM 2609 C CA . LYS A 1 394 ? 42.799 17.911 59.604 1.00 33.54 394 LYS A CA 1
ATOM 2610 C C . LYS A 1 394 ? 43.669 17.888 58.365 1.00 32.53 394 LYS A C 1
ATOM 2611 O O . LYS A 1 394 ? 43.813 18.898 57.685 1.00 32.23 394 LYS A O 1
ATOM 2617 N N . THR A 1 395 ? 44.244 16.730 58.071 1.00 31.55 395 THR A N 1
ATOM 2618 C CA . THR A 1 395 ? 45.043 16.552 56.858 1.00 30.97 395 THR A CA 1
ATOM 2619 C C . THR A 1 395 ? 44.225 15.811 55.804 1.00 30.08 395 THR A C 1
ATOM 2620 O O . THR A 1 395 ? 43.547 14.829 56.109 1.00 30.02 395 THR A O 1
ATOM 2624 N N . ILE A 1 396 ? 44.291 16.289 54.569 1.00 29.20 396 ILE A N 1
ATOM 2625 C CA . ILE A 1 396 ? 43.596 15.648 53.472 1.00 28.70 396 ILE A CA 1
ATOM 2626 C C . ILE A 1 396 ? 44.565 15.441 52.332 1.00 28.10 396 ILE A C 1
ATOM 2627 O O . ILE A 1 396 ? 45.617 16.078 52.275 1.00 27.13 396 ILE A O 1
ATOM 2632 N N . GLN A 1 397 ? 44.195 14.529 51.440 1.00 27.66 397 GLN A N 1
ATOM 2633 C CA . GLN A 1 397 ? 44.903 14.319 50.202 1.00 27.92 397 GLN A CA 1
ATOM 2634 C C . GLN A 1 397 ? 44.479 15.428 49.240 1.00 27.05 397 GLN A C 1
ATOM 2635 O O . GLN A 1 397 ? 43.296 15.775 49.175 1.00 26.56 397 GLN A O 1
ATOM 2641 N N . VAL A 1 398 ? 45.443 15.966 48.507 1.00 26.61 398 VAL A N 1
ATOM 2642 C CA . VAL A 1 398 ? 45.178 16.919 47.449 1.00 25.78 398 VAL A CA 1
ATOM 2643 C C . VAL A 1 398 ? 46.004 16.484 46.262 1.00 25.78 398 VAL A C 1
ATOM 2644 O O . VAL A 1 398 ? 47.049 15.844 46.436 1.00 25.92 398 VAL A O 1
ATOM 2648 N N . ARG A 1 399 ? 45.525 16.803 45.064 1.00 25.10 399 ARG A N 1
ATOM 2649 C CA . ARG A 1 399 ? 46.268 16.527 43.862 1.00 25.20 399 ARG A CA 1
ATOM 2650 C C . ARG A 1 399 ? 46.002 17.633 42.877 1.00 23.60 399 ARG A C 1
ATOM 2651 O O . ARG A 1 399 ? 45.021 18.339 42.989 1.00 23.05 399 ARG A O 1
ATOM 2659 N N . THR A 1 400 ? 46.875 17.755 41.896 1.00 22.52 400 THR A N 1
ATOM 2660 C CA . THR A 1 400 ? 46.735 18.767 40.888 1.00 21.42 400 THR A CA 1
ATOM 2661 C C . THR A 1 400 ? 45.591 18.392 39.957 1.00 21.94 400 THR A C 1
ATOM 2662 O O . THR A 1 400 ? 45.246 17.213 39.833 1.00 21.31 400 THR A O 1
ATOM 2666 N N . VAL A 1 401 ? 45.016 19.396 39.294 1.00 21.39 401 VAL A N 1
ATOM 2667 C CA . VAL A 1 401 ? 44.066 19.143 38.263 1.00 21.73 401 VAL A CA 1
ATOM 2668 C C . VAL A 1 401 ? 44.670 18.171 37.261 1.00 22.83 401 VAL A C 1
ATOM 2669 O O . VAL A 1 401 ? 44.003 17.228 36.837 1.00 22.33 401 VAL A O 1
ATOM 2673 N N . PHE A 1 402 ? 45.928 18.417 36.899 1.00 22.89 402 PHE A N 1
ATOM 2674 C CA . PHE A 1 402 ? 46.671 17.541 35.983 1.00 23.74 402 PHE A CA 1
ATOM 2675 C C . PHE A 1 402 ? 46.625 16.057 36.376 1.00 23.97 402 PHE A C 1
ATOM 2676 O O . PHE A 1 402 ? 46.461 15.183 35.502 1.00 23.27 402 PHE A O 1
ATOM 2684 N N . GLU A 1 403 ? 46.820 15.791 37.664 1.00 24.74 403 GLU A N 1
ATOM 2685 C CA . GLU A 1 403 ? 46.791 14.418 38.185 1.00 24.57 403 GLU A CA 1
ATOM 2686 C C . GLU A 1 403 ? 45.388 13.821 38.041 1.00 24.50 403 GLU A C 1
ATOM 2687 O O . GLU A 1 403 ? 45.249 12.645 37.679 1.00 25.40 403 GLU A O 1
ATOM 2693 N N . GLY A 1 404 ? 44.349 14.624 38.269 1.00 23.92 404 GLY A N 1
ATOM 2694 C CA . GLY A 1 404 ? 42.985 14.193 37.990 1.00 24.00 404 GLY A CA 1
ATOM 2695 C C . GLY A 1 404 ? 42.802 13.924 36.502 1.00 24.26 404 GLY A C 1
ATOM 2696 O O . GLY A 1 404 ? 42.221 12.929 36.084 1.00 23.58 404 GLY A O 1
ATOM 2697 N N . LEU A 1 405 ? 43.297 14.828 35.692 1.00 25.06 405 LEU A N 1
ATOM 2698 C CA . LEU A 1 405 ? 43.201 14.650 34.271 1.00 25.45 405 LEU A CA 1
ATOM 2699 C C . LEU A 1 405 ? 43.885 13.388 33.774 1.00 25.57 405 LEU A C 1
ATOM 2700 O O . LEU A 1 405 ? 43.377 12.751 32.826 1.00 23.73 405 LEU A O 1
ATOM 2705 N N . ARG A 1 406 ? 45.065 13.078 34.320 1.00 25.12 406 ARG A N 1
ATOM 2706 C CA . ARG A 1 406 ? 45.757 11.839 33.963 1.00 27.09 406 ARG A CA 1
ATOM 2707 C C . ARG A 1 406 ? 44.834 10.653 34.182 1.00 26.38 406 ARG A C 1
ATOM 2708 O O . ARG A 1 406 ? 44.750 9.791 33.331 1.00 26.99 406 ARG A O 1
ATOM 2716 N N . GLU A 1 407 ? 44.153 10.609 35.323 1.00 26.67 407 GLU A N 1
ATOM 2717 C CA . GLU A 1 407 ? 43.185 9.538 35.595 1.00 26.61 407 GLU A CA 1
ATOM 2718 C C . GLU A 1 407 ? 42.061 9.547 34.542 1.00 25.51 407 GLU A C 1
ATOM 2719 O O . GLU A 1 407 ? 41.712 8.528 33.965 1.00 23.98 407 GLU A O 1
ATOM 2725 N N . HIS A 1 408 ? 41.493 10.722 34.318 1.00 24.10 408 HIS A N 1
ATOM 2726 C CA . HIS A 1 408 ? 40.321 10.892 33.500 1.00 24.31 408 HIS A CA 1
ATOM 2727 C C . HIS A 1 408 ? 40.626 10.475 32.046 1.00 24.25 408 HIS A C 1
ATOM 2728 O O . HIS A 1 408 ? 39.802 9.839 31.388 1.00 23.46 408 HIS A O 1
ATOM 2735 N N . LEU A 1 409 ? 41.828 10.813 31.584 1.00 23.28 409 LEU A N 1
ATOM 2736 C CA . LEU A 1 409 ? 42.219 10.530 30.216 1.00 24.94 409 LEU A CA 1
ATOM 2737 C C . LEU A 1 409 ? 42.514 9.038 30.024 1.00 25.53 409 LEU A C 1
ATOM 2738 O O . LEU A 1 409 ? 42.726 8.605 28.882 1.00 27.84 409 LEU A O 1
ATOM 2743 N N . LYS A 1 410 ? 42.493 8.242 31.091 1.00 26.43 410 LYS A N 1
ATOM 2744 C CA . LYS A 1 410 ? 42.535 6.782 30.904 1.00 27.07 410 LYS A CA 1
ATOM 2745 C C . LYS A 1 410 ? 41.348 6.235 30.073 1.00 27.49 410 LYS A C 1
ATOM 2746 O O . LYS A 1 410 ? 41.420 5.149 29.503 1.00 28.08 410 LYS A O 1
ATOM 2752 N N . ASP A 1 411 ? 40.269 6.995 30.017 1.00 27.05 411 ASP A N 1
ATOM 2753 C CA . ASP A 1 411 ? 39.096 6.647 29.240 1.00 26.60 411 ASP A CA 1
ATOM 2754 C C . ASP A 1 411 ? 39.216 7.177 27.804 1.00 25.81 411 ASP A C 1
ATOM 2755 O O . ASP A 1 411 ? 38.323 6.935 27.001 1.00 25.22 411 ASP A O 1
ATOM 2760 N N . TYR A 1 412 ? 40.322 7.865 27.481 1.00 24.41 412 TYR A N 1
ATOM 2761 C CA . TYR A 1 412 ? 40.527 8.524 26.202 1.00 24.40 412 TYR A CA 1
ATOM 2762 C C . TYR A 1 412 ? 41.898 8.159 25.639 1.00 23.68 412 TYR A C 1
ATOM 2763 O O . TYR A 1 412 ? 42.540 8.949 24.980 1.00 23.85 412 TYR A O 1
ATOM 2772 N N . THR A 1 413 ? 42.349 6.944 25.899 1.00 23.33 413 THR A N 1
ATOM 2773 C CA . THR A 1 413 ? 43.487 6.434 25.162 1.00 23.77 413 THR A CA 1
ATOM 2774 C C . THR A 1 413 ? 43.049 6.461 23.689 1.00 24.16 413 THR A C 1
ATOM 2775 O O . THR A 1 413 ? 41.861 6.518 23.380 1.00 23.63 413 THR A O 1
ATOM 2779 N N . PRO A 1 414 ? 43.993 6.476 22.770 1.00 24.17 414 PRO A N 1
ATOM 2780 C CA . PRO A 1 414 ? 43.566 6.531 21.374 1.00 24.36 414 PRO A CA 1
ATOM 2781 C C . PRO A 1 414 ? 42.592 5.440 20.940 1.00 23.91 414 PRO A C 1
ATOM 2782 O O . PRO A 1 414 ? 41.681 5.699 20.177 1.00 23.75 414 PRO A O 1
ATOM 2786 N N . GLU A 1 415 ? 42.804 4.225 21.400 1.00 23.97 415 GLU A N 1
ATOM 2787 C CA . GLU A 1 415 ? 41.889 3.136 21.152 1.00 24.10 415 GLU A CA 1
ATOM 2788 C C . GLU A 1 415 ? 40.505 3.491 21.670 1.00 24.33 415 GLU A C 1
ATOM 2789 O O . GLU A 1 415 ? 39.517 3.346 20.971 1.00 23.28 415 GLU A O 1
ATOM 2795 N N . LYS A 1 416 ? 40.425 3.975 22.906 1.00 24.38 416 LYS A N 1
ATOM 2796 C CA . LYS A 1 416 ? 39.118 4.316 23.482 1.00 24.72 416 LYS A CA 1
ATOM 2797 C C . LYS A 1 416 ? 38.488 5.555 22.861 1.00 24.95 416 LYS A C 1
ATOM 2798 O O . LYS A 1 416 ? 37.289 5.566 22.570 1.00 25.08 416 LYS A O 1
ATOM 2804 N N . ALA A 1 417 ? 39.299 6.583 22.597 1.00 24.64 417 ALA A N 1
ATOM 2805 C CA . ALA A 1 417 ? 38.816 7.816 22.003 1.00 25.07 417 ALA A CA 1
ATOM 2806 C C . ALA A 1 417 ? 38.306 7.487 20.595 1.00 25.49 417 ALA A C 1
ATOM 2807 O O . ALA A 1 417 ? 37.255 7.962 20.186 1.00 24.89 417 ALA A O 1
ATOM 2809 N N . SER A 1 418 ? 39.050 6.649 19.870 1.00 25.52 418 SER A N 1
ATOM 2810 C CA . SER A 1 418 ? 38.629 6.195 18.538 1.00 25.96 418 SER A CA 1
ATOM 2811 C C . SER A 1 418 ? 37.250 5.519 18.563 1.00 24.83 418 SER A C 1
ATOM 2812 O O . SER A 1 418 ? 36.430 5.748 17.684 1.00 26.69 418 SER A O 1
ATOM 2815 N N . ALA A 1 419 ? 36.999 4.690 19.554 1.00 25.45 419 ALA A N 1
ATOM 2816 C CA . ALA A 1 419 ? 35.687 4.039 19.690 1.00 25.80 419 ALA A CA 1
ATOM 2817 C C . ALA A 1 419 ? 34.620 5.092 19.854 1.00 26.31 419 ALA A C 1
ATOM 2818 O O . ALA A 1 419 ? 33.512 4.920 19.364 1.00 27.19 419 ALA A O 1
ATOM 2820 N N . LYS A 1 420 ? 34.965 6.194 20.505 1.00 25.85 420 LYS A N 1
ATOM 2821 C CA . LYS A 1 420 ? 34.001 7.214 20.813 1.00 25.94 420 LYS A CA 1
ATOM 2822 C C . LYS A 1 420 ? 33.765 8.189 19.669 1.00 26.15 420 LYS A C 1
ATOM 2823 O O . LYS A 1 420 ? 32.655 8.654 19.497 1.00 26.54 420 LYS A O 1
ATOM 2829 N N . CYS A 1 421 ? 34.785 8.525 18.877 1.00 25.50 421 CYS A N 1
ATOM 2830 C CA . CYS A 1 421 ? 34.593 9.517 17.834 1.00 24.29 421 CYS A CA 1
ATOM 2831 C C . CYS A 1 421 ? 34.730 9.010 16.398 1.00 24.19 421 CYS A C 1
ATOM 2832 O O . CYS A 1 421 ? 34.531 9.778 15.441 1.00 22.84 421 CYS A O 1
ATOM 2835 N N . GLY A 1 422 ? 35.063 7.737 16.250 1.00 23.86 422 GLY A N 1
ATOM 2836 C CA . GLY A 1 422 ? 35.184 7.135 14.936 1.00 25.00 422 GLY A CA 1
ATOM 2837 C C . GLY A 1 422 ? 36.412 7.531 14.141 1.00 25.65 422 GLY A C 1
ATOM 2838 O O . GLY A 1 422 ? 36.549 7.153 12.987 1.00 27.16 422 GLY A O 1
ATOM 2839 N N . VAL A 1 423 ? 37.342 8.250 14.756 1.00 25.64 423 VAL A N 1
ATOM 2840 C CA . VAL A 1 423 ? 38.593 8.626 14.077 1.00 24.42 423 VAL A CA 1
ATOM 2841 C C . VAL A 1 423 ? 39.573 7.486 14.320 1.00 23.77 423 VAL A C 1
ATOM 2842 O O . VAL A 1 423 ? 39.658 6.990 15.441 1.00 22.86 423 VAL A O 1
ATOM 2846 N N . PRO A 1 424 ? 40.277 7.015 13.272 1.00 22.02 424 PRO A N 1
ATOM 2847 C CA . PRO A 1 424 ? 41.206 5.907 13.452 1.00 22.74 424 PRO A CA 1
ATOM 2848 C C . PRO A 1 424 ? 42.281 6.241 14.490 1.00 22.07 424 PRO A C 1
ATOM 2849 O O . PRO A 1 424 ? 42.729 7.396 14.593 1.00 21.27 424 PRO A O 1
ATOM 2853 N N . VAL A 1 425 ? 42.667 5.246 15.277 1.00 22.50 425 VAL A N 1
ATOM 2854 C CA . VAL A 1 425 ? 43.791 5.356 16.221 1.00 22.94 425 VAL A CA 1
ATOM 2855 C C . VAL A 1 425 ? 45.065 5.985 15.628 1.00 23.30 425 VAL A C 1
ATOM 2856 O O . VAL A 1 425 ? 45.722 6.846 16.265 1.00 23.37 425 VAL A O 1
ATOM 2860 N N . SER A 1 426 ? 45.397 5.582 14.410 1.00 23.47 426 SER A N 1
ATOM 2861 C CA . SER A 1 426 ? 46.612 6.045 13.744 1.00 23.90 426 SER A CA 1
ATOM 2862 C C . SER A 1 426 ? 46.602 7.558 13.626 1.00 24.02 426 SER A C 1
ATOM 2863 O O . SER A 1 426 ? 47.613 8.226 13.808 1.00 24.51 426 SER A O 1
ATOM 2866 N N . LEU A 1 427 ? 45.438 8.094 13.317 1.00 24.70 427 LEU A N 1
ATOM 2867 C CA . LEU A 1 427 ? 45.282 9.521 13.096 1.00 24.33 427 LEU A CA 1
ATOM 2868 C C . LEU A 1 427 ? 45.240 10.314 14.413 1.00 23.57 427 LEU A C 1
ATOM 2869 O O . LEU A 1 427 ? 45.741 11.428 14.507 1.00 23.50 427 LEU A O 1
ATOM 2874 N N . ILE A 1 428 ? 44.595 9.754 15.419 1.00 24.15 428 ILE A N 1
ATOM 2875 C CA . ILE A 1 428 ? 44.640 10.315 16.764 1.00 24.35 428 ILE A CA 1
ATOM 2876 C C . ILE A 1 428 ? 46.107 10.415 17.245 1.00 25.37 428 ILE A C 1
ATOM 2877 O O . ILE A 1 428 ? 46.569 11.485 17.700 1.00 23.98 428 ILE A O 1
ATOM 2882 N N . ARG A 1 429 ? 46.852 9.325 17.094 1.00 24.74 429 ARG A N 1
ATOM 2883 C CA . ARG A 1 429 ? 48.242 9.310 17.558 1.00 25.72 429 ARG A CA 1
ATOM 2884 C C . ARG A 1 429 ? 49.110 10.243 16.721 1.00 24.72 429 ARG A C 1
ATOM 2885 O O . ARG A 1 429 ? 49.903 11.011 17.279 1.00 24.01 429 ARG A O 1
ATOM 2893 N N . GLU A 1 430 ? 48.950 10.210 15.392 1.00 23.80 430 GLU A N 1
ATOM 2894 C CA . GLU A 1 430 ? 49.699 11.123 14.528 1.00 23.91 430 GLU A CA 1
ATOM 2895 C C . GLU A 1 430 ? 49.474 12.600 14.849 1.00 22.54 430 GLU A C 1
ATOM 2896 O O . GLU A 1 430 ? 50.424 13.374 14.945 1.00 20.82 430 GLU A O 1
ATOM 2902 N N . LEU A 1 431 ? 48.212 12.987 14.981 1.00 22.35 431 LEU A N 1
ATOM 2903 C CA . LEU A 1 431 ? 47.883 14.351 15.283 1.00 23.09 431 LEU A CA 1
ATOM 2904 C C . LEU A 1 431 ? 48.217 14.767 16.719 1.00 23.66 431 LEU A C 1
ATOM 2905 O O . LEU A 1 431 ? 48.551 15.942 16.954 1.00 24.31 431 LEU A O 1
ATOM 2910 N N . GLY A 1 432 ? 48.129 13.836 17.667 1.00 24.25 432 GLY A N 1
ATOM 2911 C CA . GLY A 1 432 ? 48.625 14.077 19.031 1.00 23.69 432 GLY A CA 1
ATOM 2912 C C . GLY A 1 432 ? 50.060 14.536 19.014 1.00 24.69 432 GLY A C 1
ATOM 2913 O O . GLY A 1 432 ? 50.436 15.539 19.644 1.00 24.15 432 GLY A O 1
ATOM 2914 N N . ARG A 1 433 ? 50.875 13.798 18.267 1.00 24.24 433 ARG A N 1
ATOM 2915 C CA . ARG A 1 433 ? 52.287 14.047 18.212 1.00 24.28 433 ARG A CA 1
ATOM 2916 C C . ARG A 1 433 ? 52.578 15.339 17.466 1.00 23.90 433 ARG A C 1
ATOM 2917 O O . ARG A 1 433 ? 53.486 16.093 17.854 1.00 24.26 433 ARG A O 1
ATOM 2925 N N . LYS A 1 434 ? 51.807 15.620 16.419 1.00 23.93 434 LYS A N 1
ATOM 2926 C CA . LYS A 1 434 ? 52.041 16.797 15.625 1.00 23.77 434 LYS A CA 1
ATOM 2927 C C . LYS A 1 434 ? 51.659 18.063 16.336 1.00 23.96 434 LYS A C 1
ATOM 2928 O O . LYS A 1 434 ? 52.364 19.046 16.235 1.00 24.92 434 LYS A O 1
ATOM 2934 N N . VAL A 1 435 ? 50.517 18.047 17.012 1.00 23.72 435 VAL A N 1
ATOM 2935 C CA . VAL A 1 435 ? 50.080 19.221 17.764 1.00 24.04 435 VAL A CA 1
ATOM 2936 C C . VAL A 1 435 ? 51.147 19.626 18.801 1.00 22.18 435 VAL A C 1
ATOM 2937 O O . VAL A 1 435 ? 51.396 20.811 19.027 1.00 22.39 435 VAL A O 1
ATOM 2941 N N . ALA A 1 436 ? 51.745 18.646 19.455 1.00 23.26 436 ALA A N 1
ATOM 2942 C CA . ALA A 1 436 ? 52.779 18.916 20.479 1.00 24.85 436 ALA A CA 1
ATOM 2943 C C . ALA A 1 436 ? 54.019 19.556 19.922 1.00 25.00 436 ALA A C 1
ATOM 2944 O O . ALA A 1 436 ? 54.749 20.198 20.661 1.00 26.37 436 ALA A O 1
ATOM 2946 N N . LYS A 1 437 ? 54.287 19.360 18.635 1.00 26.02 437 LYS A N 1
ATOM 2947 C CA . LYS A 1 437 ? 55.549 19.834 18.052 1.00 27.30 437 LYS A CA 1
ATOM 2948 C C . LYS A 1 437 ? 55.394 20.934 17.010 1.00 26.50 437 LYS A C 1
ATOM 2949 O O . LYS A 1 437 ? 56.381 21.415 16.484 1.00 26.97 437 LYS A O 1
ATOM 2955 N N . LYS A 1 438 ? 54.157 21.301 16.687 1.00 25.60 438 LYS A N 1
ATOM 2956 C CA . LYS A 1 438 ? 53.875 22.231 15.607 1.00 25.44 438 LYS A CA 1
ATOM 2957 C C . LYS A 1 438 ? 53.142 23.432 16.121 1.00 24.49 438 LYS A C 1
ATOM 2958 O O . LYS A 1 438 ? 52.248 23.311 16.969 1.00 22.05 438 LYS A O 1
ATOM 2964 N N . ARG A 1 439 ? 53.551 24.597 15.627 1.00 22.99 439 ARG A N 1
ATOM 2965 C CA . ARG A 1 439 ? 52.768 25.801 15.826 1.00 23.48 439 ARG A CA 1
ATOM 2966 C C . ARG A 1 439 ? 51.405 25.640 15.150 1.00 23.28 439 ARG A C 1
ATOM 2967 O O . ARG A 1 439 ? 51.287 25.455 13.947 1.00 22.13 439 ARG A O 1
ATOM 2975 N N . THR A 1 440 ? 50.361 25.713 15.954 1.00 24.08 440 THR A N 1
ATOM 2976 C CA . THR A 1 440 ? 49.056 25.238 15.573 1.00 23.72 440 THR A CA 1
ATOM 2977 C C . THR A 1 440 ? 48.013 26.342 15.738 1.00 24.60 440 THR A C 1
ATOM 2978 O O . THR A 1 440 ? 47.968 27.005 16.755 1.00 23.17 440 THR A O 1
ATOM 2982 N N . CYS A 1 441 ? 47.255 26.550 14.672 1.00 24.55 441 CYS A N 1
ATOM 2983 C CA . CYS A 1 441 ? 46.198 27.537 14.615 1.00 24.82 441 CYS A CA 1
ATOM 2984 C C . CYS A 1 441 ? 44.971 26.706 14.223 1.00 26.17 441 CYS A C 1
ATOM 2985 O O . CYS A 1 441 ? 45.045 25.764 13.385 1.00 25.19 441 CYS A O 1
ATOM 2988 N N . SER A 1 442 ? 43.847 27.054 14.826 1.00 25.41 442 SER A N 1
ATOM 2989 C CA . SER A 1 442 ? 42.584 26.474 14.500 1.00 25.26 442 SER A CA 1
ATOM 2990 C C . SER A 1 442 ? 41.604 27.539 14.022 1.00 24.94 442 SER A C 1
ATOM 2991 O O . SER A 1 442 ? 41.717 28.751 14.332 1.00 24.26 442 SER A O 1
ATOM 2994 N N . TYR A 1 443 ? 40.625 27.092 13.265 1.00 23.41 443 TYR A N 1
ATOM 2995 C CA . TYR A 1 443 ? 39.387 27.872 13.145 1.00 23.41 443 TYR A CA 1
ATOM 2996 C C . TYR A 1 443 ? 38.253 26.983 13.548 1.00 23.04 443 TYR A C 1
ATOM 2997 O O . TYR A 1 443 ? 37.872 26.079 12.818 1.00 23.21 443 TYR A O 1
ATOM 3006 N N . ILE A 1 444 ? 37.739 27.267 14.736 1.00 22.68 444 ILE A N 1
ATOM 3007 C CA . ILE A 1 444 ? 36.517 26.718 15.218 1.00 22.95 444 ILE A CA 1
ATOM 3008 C C . ILE A 1 444 ? 35.380 27.591 14.728 1.00 23.26 444 ILE A C 1
ATOM 3009 O O . ILE A 1 444 ? 35.274 28.762 15.101 1.00 24.76 444 ILE A O 1
ATOM 3014 N N . GLY A 1 445 ? 34.511 26.999 13.921 1.00 23.65 445 GLY A N 1
ATOM 3015 C CA . GLY A 1 445 ? 33.373 27.688 13.391 1.00 22.21 445 GLY A CA 1
ATOM 3016 C C . GLY A 1 445 ? 32.195 27.601 14.308 1.00 22.71 445 GLY A C 1
ATOM 3017 O O . GLY A 1 445 ? 32.228 27.013 15.386 1.00 22.71 445 GLY A O 1
ATOM 3018 N N . PHE A 1 446 ? 31.113 28.138 13.828 1.00 22.93 446 PHE A N 1
ATOM 3019 C CA . PHE A 1 446 ? 29.970 28.343 14.697 1.00 23.00 446 PHE A CA 1
ATOM 3020 C C . PHE A 1 446 ? 29.012 27.175 14.718 1.00 23.17 446 PHE A C 1
ATOM 3021 O O . PHE A 1 446 ? 27.995 27.211 15.439 1.00 23.78 446 PHE A O 1
ATOM 3029 N N . SER A 1 447 ? 29.379 26.081 14.042 1.00 23.90 447 SER A N 1
ATOM 3030 C CA . SER A 1 447 ? 28.717 24.816 14.326 1.00 24.11 447 SER A CA 1
ATOM 3031 C C . SER A 1 447 ? 29.053 24.318 15.717 1.00 24.31 447 SER A C 1
ATOM 3032 O O . SER A 1 447 ? 28.338 23.476 16.248 1.00 24.67 447 SER A O 1
ATOM 3035 N N . SER A 1 448 ? 30.164 24.765 16.295 1.00 23.25 448 SER A N 1
ATOM 3036 C CA . SER A 1 448 ? 30.485 24.318 17.672 1.00 23.75 448 SER A CA 1
ATOM 3037 C C . SER A 1 448 ? 29.415 24.838 18.622 1.00 23.61 448 SER A C 1
ATOM 3038 O O . SER A 1 448 ? 28.845 24.108 19.502 1.00 22.38 448 SER A O 1
ATOM 3041 N N . ALA A 1 449 ? 29.122 26.127 18.490 1.00 22.76 449 ALA A N 1
ATOM 3042 C CA . ALA A 1 449 ? 28.118 26.711 19.407 1.00 23.01 449 ALA A CA 1
ATOM 3043 C C . ALA A 1 449 ? 26.747 26.123 19.168 1.00 22.65 449 ALA A C 1
ATOM 3044 O O . ALA A 1 449 ? 25.919 26.082 20.054 1.00 23.27 449 ALA A O 1
ATOM 3046 N N . LYS A 1 450 ? 26.499 25.644 17.961 1.00 22.28 450 LYS A N 1
ATOM 3047 C CA . LYS A 1 450 ? 25.234 25.030 17.650 1.00 21.73 450 LYS A CA 1
ATOM 3048 C C . LYS A 1 450 ? 25.228 23.552 17.972 1.00 22.25 450 LYS A C 1
ATOM 3049 O O . LYS A 1 450 ? 24.345 22.831 17.516 1.00 22.73 450 LYS A O 1
ATOM 3055 N N . SER A 1 451 ? 26.205 23.079 18.742 1.00 22.95 451 SER A N 1
ATOM 3056 C CA . SER A 1 451 ? 26.185 21.701 19.240 1.00 22.49 451 SER A CA 1
ATOM 3057 C C . SER A 1 451 ? 25.871 21.785 20.718 1.00 23.34 451 SER A C 1
ATOM 3058 O O . SER A 1 451 ? 26.405 22.632 21.405 1.00 25.13 451 SER A O 1
ATOM 3061 N N . TYR A 1 452 ? 25.034 20.891 21.210 1.00 22.08 452 TYR A N 1
ATOM 3062 C CA . TYR A 1 452 ? 24.608 20.937 22.616 1.00 21.99 452 TYR A CA 1
ATOM 3063 C C . TYR A 1 452 ? 25.797 21.042 23.563 1.00 22.78 452 TYR A C 1
ATOM 3064 O O . TYR A 1 452 ? 25.807 21.853 24.511 1.00 24.63 452 TYR A O 1
ATOM 3073 N N . HIS A 1 453 ? 26.792 20.206 23.290 1.00 23.88 453 HIS A N 1
ATOM 3074 C CA . HIS A 1 453 ? 27.990 20.122 24.094 1.00 23.19 453 HIS A CA 1
ATOM 3075 C C . HIS A 1 453 ? 29.191 20.784 23.387 1.00 22.28 453 HIS A C 1
ATOM 3076 O O . HIS A 1 453 ? 30.328 20.357 23.580 1.00 22.67 453 HIS A O 1
ATOM 3083 N N . GLY A 1 454 ? 28.971 21.821 22.583 1.00 22.05 454 GLY A N 1
ATOM 3084 C CA . GLY A 1 454 ? 30.092 22.491 21.925 1.00 22.29 454 GLY A CA 1
ATOM 3085 C C . GLY A 1 454 ? 31.078 23.015 22.964 1.00 22.10 454 GLY A C 1
ATOM 3086 O O . GLY A 1 454 ? 32.253 23.119 22.692 1.00 24.28 454 GLY A O 1
ATOM 3087 N N . ASP A 1 455 ? 30.590 23.388 24.142 1.00 21.83 455 ASP A N 1
ATOM 3088 C CA . ASP A 1 455 ? 31.488 23.883 25.187 1.00 21.20 455 ASP A CA 1
ATOM 3089 C C . ASP A 1 455 ? 32.490 22.802 25.539 1.00 21.41 455 ASP A C 1
ATOM 3090 O O . ASP A 1 455 ? 33.675 23.083 25.599 1.00 21.36 455 ASP A O 1
ATOM 3095 N N . LEU A 1 456 ? 32.023 21.560 25.713 1.00 21.10 456 LEU A N 1
ATOM 3096 C CA . LEU A 1 456 ? 32.923 20.433 25.988 1.00 20.53 456 LEU A CA 1
ATOM 3097 C C . LEU A 1 456 ? 33.880 20.160 24.891 1.00 20.51 456 LEU A C 1
ATOM 3098 O O . LEU A 1 456 ? 35.041 19.866 25.143 1.00 20.02 456 LEU A O 1
ATOM 3103 N N . MET A 1 457 ? 33.381 20.231 23.657 1.00 22.21 457 MET A N 1
ATOM 3104 C CA . MET A 1 457 ? 34.220 20.067 22.484 1.00 23.33 457 MET A CA 1
ATOM 3105 C C . MET A 1 457 ? 35.312 21.105 22.400 1.00 23.42 457 MET A C 1
ATOM 3106 O O . MET A 1 457 ? 36.453 20.797 22.042 1.00 21.28 457 MET A O 1
ATOM 3111 N N . GLU A 1 458 ? 34.940 22.363 22.673 1.00 22.39 458 GLU A N 1
ATOM 3112 C CA . GLU A 1 458 ? 35.889 23.467 22.714 1.00 23.04 458 GLU A CA 1
ATOM 3113 C C . GLU A 1 458 ? 36.852 23.346 23.898 1.00 22.41 458 GLU A C 1
ATOM 3114 O O . GLU A 1 458 ? 38.030 23.528 23.726 1.00 22.85 458 GLU A O 1
ATOM 3120 N N . ARG A 1 459 ? 36.366 23.085 25.106 1.00 22.57 459 ARG A N 1
ATOM 3121 C CA . ARG A 1 459 ? 37.289 22.931 26.225 1.00 21.82 459 ARG A CA 1
ATOM 3122 C C . ARG A 1 459 ? 38.364 21.876 25.933 1.00 21.55 459 ARG A C 1
ATOM 3123 O O . ARG A 1 459 ? 39.536 22.011 26.303 1.00 21.33 459 ARG A O 1
ATOM 3131 N N . SER A 1 460 ? 37.965 20.817 25.246 1.00 22.01 460 SER A N 1
ATOM 3132 C CA . SER A 1 460 ? 38.866 19.713 24.985 1.00 22.22 460 SER A CA 1
ATOM 3133 C C . SER A 1 460 ? 39.915 20.142 23.976 1.00 22.36 460 SER A C 1
ATOM 3134 O O . SER A 1 460 ? 41.083 19.823 24.121 1.00 23.54 460 SER A O 1
ATOM 3137 N N . LEU A 1 461 ? 39.502 20.886 22.955 1.00 22.02 461 LEU A N 1
ATOM 3138 C CA . LEU A 1 461 ? 40.468 21.451 21.988 1.00 20.99 461 LEU A CA 1
ATOM 3139 C C . LEU A 1 461 ? 41.415 22.405 22.701 1.00 21.07 461 LEU A C 1
ATOM 3140 O O . LEU A 1 461 ? 42.628 22.322 22.539 1.00 20.49 461 LEU A O 1
ATOM 3145 N N . PHE A 1 462 ? 40.900 23.294 23.545 1.00 19.99 462 PHE A N 1
ATOM 3146 C CA . PHE A 1 462 ? 41.809 24.166 24.286 1.00 20.51 462 PHE A CA 1
ATOM 3147 C C . PHE A 1 462 ? 42.764 23.455 25.223 1.00 20.03 462 PHE A C 1
ATOM 3148 O O . PHE A 1 462 ? 43.883 23.930 25.443 1.00 19.99 462 PHE A O 1
ATOM 3156 N N . LEU A 1 463 ? 42.371 22.299 25.748 1.00 20.07 463 LEU A N 1
ATOM 3157 C CA . LEU A 1 463 ? 43.259 21.503 26.591 1.00 20.78 463 LEU A CA 1
ATOM 3158 C C . LEU A 1 463 ? 44.436 21.003 25.779 1.00 21.24 463 LEU A C 1
ATOM 3159 O O . LEU A 1 463 ? 45.556 21.082 26.216 1.00 22.59 463 LEU A O 1
ATOM 3164 N N . ALA A 1 464 ? 44.178 20.563 24.548 1.00 20.97 464 ALA A N 1
ATOM 3165 C CA . ALA A 1 464 ? 45.262 20.144 23.645 1.00 20.88 464 ALA A CA 1
ATOM 3166 C C . ALA A 1 464 ? 46.179 21.311 23.271 1.00 21.32 464 ALA A C 1
ATOM 3167 O O . ALA A 1 464 ? 47.409 21.145 23.145 1.00 21.27 464 ALA A O 1
ATOM 3169 N N . MET A 1 465 ? 45.580 22.479 23.033 1.00 21.55 465 MET A N 1
ATOM 3170 C CA . MET A 1 465 ? 46.353 23.688 22.761 1.00 21.57 465 MET A CA 1
ATOM 3171 C C . MET A 1 465 ? 47.185 24.070 23.978 1.00 20.63 465 MET A C 1
ATOM 3172 O O . MET A 1 465 ? 48.314 24.469 23.840 1.00 21.54 465 MET A O 1
ATOM 3177 N N . ALA A 1 466 ? 46.631 23.974 25.169 1.00 20.98 466 ALA A N 1
ATOM 3178 C CA . ALA A 1 466 ? 47.403 24.229 26.391 1.00 20.82 466 ALA A CA 1
ATOM 3179 C C . ALA A 1 466 ? 48.620 23.310 26.548 1.00 21.40 466 ALA A C 1
ATOM 3180 O O . ALA A 1 466 ? 49.749 23.740 26.906 1.00 20.38 466 ALA A O 1
ATOM 3182 N N . LEU A 1 467 ? 48.354 22.021 26.374 1.00 21.34 467 LEU A N 1
ATOM 3183 C CA . LEU A 1 467 ? 49.349 20.997 26.596 1.00 21.41 467 LEU A CA 1
ATOM 3184 C C . LEU A 1 467 ? 50.472 21.168 25.586 1.00 21.30 467 LEU A C 1
ATOM 3185 O O . LEU A 1 467 ? 51.573 20.828 25.881 1.00 21.58 467 LEU A O 1
ATOM 3190 N N . SER A 1 468 ? 50.164 21.743 24.420 1.00 21.45 468 SER A N 1
ATOM 3191 C CA . SER A 1 468 ? 51.173 21.949 23.375 1.00 22.52 468 SER A CA 1
ATOM 3192 C C . SER A 1 468 ? 51.732 23.380 23.357 1.00 23.35 468 SER A C 1
ATOM 3193 O O . SER A 1 468 ? 52.558 23.711 22.521 1.00 22.66 468 SER A O 1
ATOM 3196 N N . GLY A 1 469 ? 51.301 24.213 24.300 1.00 22.73 469 GLY A N 1
ATOM 3197 C CA . GLY A 1 469 ? 51.743 25.603 24.352 1.00 22.53 469 GLY A CA 1
ATOM 3198 C C . GLY A 1 469 ? 51.315 26.419 23.149 1.00 22.45 469 GLY A C 1
ATOM 3199 O O . GLY A 1 469 ? 52.009 27.367 22.762 1.00 23.29 469 GLY A O 1
ATOM 3200 N N . ASN A 1 470 ? 50.151 26.101 22.593 1.00 22.51 470 ASN A N 1
ATOM 3201 C CA . ASN A 1 470 ? 49.725 26.725 21.333 1.00 22.15 470 ASN A CA 1
ATOM 3202 C C . ASN A 1 470 ? 48.718 27.864 21.531 1.00 22.25 470 ASN A C 1
ATOM 3203 O O . ASN A 1 470 ? 47.629 27.885 20.945 1.00 23.61 470 ASN A O 1
ATOM 3208 N N . TRP A 1 471 ? 49.122 28.842 22.338 1.00 22.52 471 TRP A N 1
ATOM 3209 C CA . TRP A 1 471 ? 48.438 30.146 22.326 1.00 21.59 471 TRP A CA 1
ATOM 3210 C C . TRP A 1 471 ? 49.354 31.261 22.720 1.00 21.09 471 TRP A C 1
ATOM 3211 O O . TRP A 1 471 ? 50.438 31.023 23.267 1.00 21.03 471 TRP A O 1
ATOM 3222 N N . GLY A 1 472 ? 48.933 32.476 22.363 1.00 20.79 472 GLY A N 1
ATOM 3223 C CA . GLY A 1 472 ? 49.674 33.668 22.651 1.00 21.25 472 GLY A CA 1
ATOM 3224 C C . GLY A 1 472 ? 50.893 33.906 21.793 1.00 21.60 472 GLY A C 1
ATOM 3225 O O . GLY A 1 472 ? 51.710 34.773 22.108 1.00 22.00 472 GLY A O 1
ATOM 3226 N N . LYS A 1 473 ? 50.950 33.185 20.670 1.00 21.99 473 LYS A N 1
ATOM 3227 C CA . LYS A 1 473 ? 52.110 33.179 19.794 1.00 22.02 473 LYS A CA 1
ATOM 3228 C C . LYS A 1 473 ? 51.688 33.371 18.341 1.00 21.89 473 LYS A C 1
ATOM 3229 O O . LYS A 1 473 ? 50.544 33.049 17.932 1.00 23.84 473 LYS A O 1
ATOM 3235 N N . PRO A 1 474 ? 52.574 33.966 17.561 1.00 21.49 474 PRO A N 1
ATOM 3236 C CA . PRO A 1 474 ? 52.280 34.063 16.139 1.00 22.57 474 PRO A CA 1
ATOM 3237 C C . PRO A 1 474 ? 51.927 32.709 15.585 1.00 22.51 474 PRO A C 1
ATOM 3238 O O . PRO A 1 474 ? 52.528 31.710 15.984 1.00 22.90 474 PRO A O 1
ATOM 3242 N N . GLY A 1 475 ? 50.912 32.670 14.722 1.00 22.93 475 GLY A N 1
ATOM 3243 C CA . GLY A 1 475 ? 50.433 31.448 14.147 1.00 23.21 475 GLY A CA 1
ATOM 3244 C C . GLY A 1 475 ? 49.591 30.604 15.068 1.00 22.64 475 GLY A C 1
ATOM 3245 O O . GLY A 1 475 ? 49.371 29.447 14.791 1.00 23.94 475 GLY A O 1
ATOM 3246 N N . THR A 1 476 ? 49.089 31.167 16.156 1.00 23.06 476 THR A N 1
ATOM 3247 C CA . THR A 1 476 ? 48.116 30.491 16.987 1.00 22.68 476 THR A CA 1
ATOM 3248 C C . THR A 1 476 ? 46.825 31.306 16.975 1.00 23.62 476 THR A C 1
ATOM 3249 O O . THR A 1 476 ? 46.794 32.443 16.523 1.00 23.28 476 THR A O 1
ATOM 3253 N N . GLY A 1 477 ? 45.778 30.713 17.515 1.00 22.51 477 GLY A N 1
ATOM 3254 C CA . GLY A 1 477 ? 44.463 31.258 17.444 1.00 23.89 477 GLY A CA 1
ATOM 3255 C C . GLY A 1 477 ? 43.444 30.153 17.245 1.00 24.33 477 GLY A C 1
ATOM 3256 O O . GLY A 1 477 ? 43.804 28.953 16.992 1.00 23.81 477 GLY A O 1
ATOM 3257 N N . ALA A 1 478 ? 42.184 30.524 17.452 1.00 23.76 478 ALA A N 1
ATOM 3258 C CA . ALA A 1 478 ? 41.099 29.523 17.381 1.00 23.18 478 ALA A CA 1
ATOM 3259 C C . ALA A 1 478 ? 39.894 29.949 16.552 1.00 22.55 478 ALA A C 1
ATOM 3260 O O . ALA A 1 478 ? 39.095 29.139 16.243 1.00 23.18 478 ALA A O 1
ATOM 3262 N N . PHE A 1 479 ? 39.742 31.240 16.270 1.00 22.50 479 PHE A N 1
ATOM 3263 C CA . PHE A 1 479 ? 38.585 31.810 15.640 1.00 22.89 479 PHE A CA 1
ATOM 3264 C C . PHE A 1 479 ? 38.855 33.298 15.390 1.00 23.77 479 PHE A C 1
ATOM 3265 O O . PHE A 1 479 ? 39.947 33.786 15.674 1.00 25.08 479 PHE A O 1
ATOM 3273 N N . ALA A 1 480 ? 37.867 34.017 14.856 1.00 24.50 480 ALA A N 1
ATOM 3274 C CA . ALA A 1 480 ? 38.008 35.421 14.549 1.00 24.17 480 ALA A CA 1
ATOM 3275 C C . ALA A 1 480 ? 36.856 36.187 15.183 1.00 24.45 480 ALA A C 1
ATOM 3276 O O . ALA A 1 480 ? 35.938 36.610 14.500 1.00 24.94 480 ALA A O 1
ATOM 3278 N N . TRP A 1 481 ? 36.939 36.404 16.487 1.00 25.30 481 TRP A N 1
ATOM 3279 C CA . TRP A 1 481 ? 35.823 36.953 17.234 1.00 26.29 481 TRP A CA 1
ATOM 3280 C C . TRP A 1 481 ? 36.235 38.189 18.023 1.00 26.54 481 TRP A C 1
ATOM 3281 O O . TRP A 1 481 ? 35.602 38.542 18.984 1.00 25.92 481 TRP A O 1
ATOM 3292 N N . ALA A 1 482 ? 37.357 38.789 17.659 1.00 26.24 482 ALA A N 1
ATOM 3293 C CA . ALA A 1 482 ? 37.763 40.091 18.171 1.00 26.67 482 ALA A CA 1
ATOM 3294 C C . ALA A 1 482 ? 37.312 41.135 17.150 1.00 28.24 482 ALA A C 1
ATOM 3295 O O . ALA A 1 482 ? 37.603 41.022 15.972 1.00 27.05 482 ALA A O 1
ATOM 3297 N N . TYR A 1 483 ? 36.586 42.151 17.593 1.00 28.08 483 TYR A N 1
ATOM 3298 C CA . TYR A 1 483 ? 36.215 43.222 16.679 1.00 30.42 483 TYR A CA 1
ATOM 3299 C C . TYR A 1 483 ? 35.816 44.472 17.434 1.00 30.55 483 TYR A C 1
ATOM 3300 O O . TYR A 1 483 ? 35.484 44.380 18.609 1.00 28.58 483 TYR A O 1
ATOM 3309 N N . SER A 1 484 ? 35.862 45.614 16.758 1.00 30.81 484 SER A N 1
ATOM 3310 C CA . SER A 1 484 ? 35.378 46.844 17.341 1.00 31.39 484 SER A CA 1
ATOM 3311 C C . SER A 1 484 ? 33.984 47.032 16.852 1.00 30.71 484 SER A C 1
ATOM 3312 O O . SER A 1 484 ? 33.769 47.127 15.648 1.00 31.80 484 SER A O 1
ATOM 3315 N N . ASP A 1 485 ? 33.054 47.171 17.765 1.00 31.16 485 ASP A N 1
ATOM 3316 C CA . ASP A 1 485 ? 31.714 47.532 17.408 1.00 30.18 485 ASP A CA 1
ATOM 3317 C C . ASP A 1 485 ? 31.383 48.903 18.006 1.00 29.20 485 ASP A C 1
ATOM 3318 O O . ASP A 1 485 ? 30.232 49.272 18.095 1.00 26.88 485 ASP A O 1
ATOM 3323 N N . ASP A 1 486 ? 32.417 49.680 18.335 1.00 28.61 486 ASP A N 1
ATOM 3324 C CA . ASP A 1 486 ? 32.241 51.002 18.942 1.00 28.06 486 ASP A CA 1
ATOM 3325 C C . ASP A 1 486 ? 31.326 51.896 18.101 1.00 27.18 486 ASP A C 1
ATOM 3326 O O . ASP A 1 486 ? 30.470 52.636 18.636 1.00 26.66 486 ASP A O 1
ATOM 3331 N N . ASN A 1 487 ? 31.495 51.803 16.784 1.00 26.60 487 ASN A N 1
ATOM 3332 C CA . ASN A 1 487 ? 30.735 52.663 15.860 1.00 26.83 487 ASN A CA 1
ATOM 3333 C C . ASN A 1 487 ? 29.232 52.462 16.024 1.00 26.48 487 ASN A C 1
ATOM 3334 O O . ASN A 1 487 ? 28.478 53.416 15.983 1.00 27.12 487 ASN A O 1
ATOM 3339 N N . MET A 1 488 ? 28.829 51.222 16.280 1.00 26.39 488 MET A N 1
ATOM 3340 C CA . MET A 1 488 ? 27.433 50.898 16.508 1.00 27.32 488 MET A CA 1
ATOM 3341 C C . MET A 1 488 ? 26.999 51.176 17.929 1.00 26.80 488 MET A C 1
ATOM 3342 O O . MET A 1 488 ? 25.932 51.803 18.147 1.00 27.82 488 MET A O 1
ATOM 3347 N N . VAL A 1 489 ? 27.784 50.762 18.926 1.00 26.34 489 VAL A N 1
ATOM 3348 C CA . VAL A 1 489 ? 27.258 50.916 20.297 1.00 27.48 489 VAL A CA 1
ATOM 3349 C C . VAL A 1 489 ? 27.265 52.352 20.778 1.00 26.74 489 VAL A C 1
ATOM 3350 O O . VAL A 1 489 ? 26.354 52.731 21.473 1.00 27.20 489 VAL A O 1
ATOM 3354 N N . TYR A 1 490 ? 28.241 53.179 20.422 1.00 26.48 490 TYR A N 1
ATOM 3355 C CA . TYR A 1 490 ? 28.162 54.614 20.800 1.00 26.07 490 TYR A CA 1
ATOM 3356 C C . TYR A 1 490 ? 27.053 55.348 20.045 1.00 25.34 490 TYR A C 1
ATOM 3357 O O . TYR A 1 490 ? 26.329 56.197 20.618 1.00 25.34 490 TYR A O 1
ATOM 3366 N N . LEU A 1 491 ? 26.905 55.039 18.766 1.00 24.96 491 LEU A N 1
ATOM 3367 C CA . LEU A 1 491 ? 25.786 55.577 18.008 1.00 24.33 491 LEU A CA 1
ATOM 3368 C C . LEU A 1 491 ? 24.472 55.190 18.681 1.00 23.93 491 LEU A C 1
ATOM 3369 O O . LEU A 1 491 ? 23.539 55.976 18.728 1.00 22.37 491 LEU A O 1
ATOM 3374 N N . GLY A 1 492 ? 24.431 53.991 19.227 1.00 24.20 492 GLY A N 1
ATOM 3375 C CA . GLY A 1 492 ? 23.256 53.489 19.859 1.00 24.95 492 GLY A CA 1
ATOM 3376 C C . GLY A 1 492 ? 22.881 54.143 21.163 1.00 25.48 492 GLY A C 1
ATOM 3377 O O . GLY A 1 492 ? 21.696 54.186 21.493 1.00 26.32 492 GLY A O 1
ATOM 3378 N N . VAL A 1 493 ? 23.862 54.664 21.910 1.00 24.72 493 VAL A N 1
ATOM 3379 C CA . VAL A 1 493 ? 23.571 55.181 23.267 1.00 25.17 493 VAL A CA 1
ATOM 3380 C C . VAL A 1 493 ? 23.871 56.625 23.523 1.00 24.99 493 VAL A C 1
ATOM 3381 O O . VAL A 1 493 ? 23.319 57.188 24.465 1.00 25.28 493 VAL A O 1
ATOM 3385 N N . MET A 1 494 ? 24.700 57.274 22.717 1.00 23.80 494 MET A N 1
ATOM 3386 C CA . MET A 1 494 ? 25.084 58.616 23.076 1.00 24.98 494 MET A CA 1
ATOM 3387 C C . MET A 1 494 ? 23.920 59.569 22.953 1.00 24.82 494 MET A C 1
ATOM 3388 O O . MET A 1 494 ? 23.076 59.414 22.081 1.00 26.06 494 MET A O 1
ATOM 3393 N N . SER A 1 495 ? 23.909 60.566 23.807 1.00 25.96 495 SER A N 1
ATOM 3394 C CA . SER A 1 495 ? 22.902 61.591 23.758 1.00 26.55 495 SER A CA 1
ATOM 3395 C C . SER A 1 495 ? 23.297 62.754 22.842 1.00 26.79 495 SER A C 1
ATOM 3396 O O . SER A 1 495 ? 22.451 63.549 22.466 1.00 27.66 495 SER A O 1
ATOM 3399 N N . LYS A 1 496 ? 24.568 62.832 22.455 1.00 26.71 496 LYS A N 1
ATOM 3400 C CA . LYS A 1 496 ? 25.034 63.905 21.599 1.00 25.80 496 LYS A CA 1
ATOM 3401 C C . LYS A 1 496 ? 26.251 63.436 20.830 1.00 24.73 496 LYS A C 1
ATOM 3402 O O . LYS A 1 496 ? 26.804 62.382 21.147 1.00 23.41 496 LYS A O 1
ATOM 3408 N N . PRO A 1 497 ? 26.653 64.179 19.791 1.00 24.30 497 PRO A N 1
ATOM 3409 C CA . PRO A 1 497 ? 27.800 63.684 19.028 1.00 24.84 497 PRO A CA 1
ATOM 3410 C C . PRO A 1 497 ? 29.105 63.566 19.814 1.00 24.13 497 PRO A C 1
ATOM 3411 O O . PRO A 1 497 ? 29.333 64.246 20.808 1.00 23.75 497 PRO A O 1
ATOM 3415 N N . THR A 1 498 ? 29.965 62.698 19.309 1.00 24.96 498 THR A N 1
ATOM 3416 C CA . THR A 1 498 ? 31.323 62.517 19.820 1.00 25.73 498 THR A CA 1
ATOM 3417 C C . THR A 1 498 ? 32.063 63.838 19.913 1.00 26.39 498 THR A C 1
ATOM 3418 O O . THR A 1 498 ? 32.678 64.137 20.932 1.00 26.96 498 THR A O 1
ATOM 3422 N N . ALA A 1 499 ? 32.009 64.627 18.841 1.00 27.24 499 ALA A N 1
ATOM 3423 C CA . ALA A 1 499 ? 32.649 65.941 18.803 1.00 27.86 499 ALA A CA 1
ATOM 3424 C C . ALA A 1 499 ? 32.087 66.916 19.845 1.00 28.54 499 ALA A C 1
ATOM 3425 O O . ALA A 1 499 ? 32.679 67.943 20.104 1.00 29.26 499 ALA A O 1
ATOM 3427 N N . GLN A 1 500 ? 30.939 66.603 20.437 1.00 30.13 500 GLN A N 1
ATOM 3428 C CA . GLN A 1 500 ? 30.365 67.442 21.501 1.00 30.23 500 GLN A CA 1
ATOM 3429 C C . GLN A 1 500 ? 30.509 66.866 22.906 1.00 30.09 500 GLN A C 1
ATOM 3430 O O . GLN A 1 500 ? 29.965 67.422 23.858 1.00 30.55 500 GLN A O 1
ATOM 3436 N N . GLY A 1 501 ? 31.270 65.793 23.058 1.00 29.39 501 GLY A N 1
ATOM 3437 C CA . GLY A 1 501 ? 31.482 65.213 24.377 1.00 28.85 501 GLY A CA 1
ATOM 3438 C C . GLY A 1 501 ? 30.526 64.067 24.645 1.00 28.73 501 GLY A C 1
ATOM 3439 O O . GLY A 1 501 ? 30.305 63.693 25.812 1.00 28.57 501 GLY A O 1
ATOM 3440 N N . GLY A 1 502 ? 29.951 63.508 23.575 1.00 27.73 502 GLY A N 1
ATOM 3441 C CA . GLY A 1 502 ? 29.000 62.426 23.695 1.00 27.87 502 GLY A CA 1
ATOM 3442 C C . GLY A 1 502 ? 29.514 61.199 24.422 1.00 27.76 502 GLY A C 1
ATOM 3443 O O . GLY A 1 502 ? 28.729 60.465 25.013 1.00 26.40 502 GLY A O 1
ATOM 3444 N N . MET A 1 503 ? 30.824 60.971 24.392 1.00 27.59 503 MET A N 1
ATOM 3445 C CA . MET A 1 503 ? 31.407 59.825 25.075 1.00 28.65 503 MET A CA 1
ATOM 3446 C C . MET A 1 503 ? 31.801 60.082 26.526 1.00 29.87 503 MET A C 1
ATOM 3447 O O . MET A 1 503 ? 32.184 59.161 27.217 1.00 29.72 503 MET A O 1
ATOM 3452 N N . ASP A 1 504 ? 31.710 61.318 26.986 1.00 31.71 504 ASP A N 1
ATOM 3453 C CA . ASP A 1 504 ? 32.224 61.666 28.317 1.00 33.49 504 ASP A CA 1
ATOM 3454 C C . ASP A 1 504 ? 31.621 60.884 29.469 1.00 35.25 504 ASP A C 1
ATOM 3455 O O . ASP A 1 504 ? 32.361 60.367 30.316 1.00 35.88 504 ASP A O 1
ATOM 3460 N N . GLU A 1 505 ? 30.292 60.818 29.517 1.00 36.79 505 GLU A N 1
ATOM 3461 C CA . GLU A 1 505 ? 29.601 60.091 30.579 1.00 38.28 505 GLU A CA 1
ATOM 3462 C C . GLU A 1 505 ? 29.967 58.605 30.574 1.00 38.97 505 GLU A C 1
ATOM 3463 O O . GLU A 1 505 ? 30.175 57.996 31.624 1.00 38.54 505 GLU A O 1
ATOM 3469 N N . LEU A 1 506 ? 30.013 58.021 29.385 1.00 39.84 506 LEU A N 1
ATOM 3470 C CA . LEU A 1 506 ? 30.340 56.613 29.256 1.00 40.96 506 LEU A CA 1
ATOM 3471 C C . LEU A 1 506 ? 31.773 56.382 29.692 1.00 41.37 506 LEU A C 1
ATOM 3472 O O . LEU A 1 506 ? 32.064 55.405 30.374 1.00 41.40 506 LEU A O 1
ATOM 3477 N N . HIS A 1 507 ? 32.664 57.283 29.284 1.00 41.97 507 HIS A N 1
ATOM 3478 C CA . HIS A 1 507 ? 34.076 57.146 29.588 1.00 42.84 507 HIS A CA 1
ATOM 3479 C C . HIS A 1 507 ? 34.333 57.363 31.090 1.00 43.01 507 HIS A C 1
ATOM 3480 O O . HIS A 1 507 ? 35.174 56.685 31.655 1.00 42.73 507 HIS A O 1
ATOM 3487 N N . GLN A 1 508 ? 33.578 58.251 31.744 1.00 43.25 508 GLN A N 1
ATOM 3488 C CA . GLN A 1 508 ? 33.687 58.405 33.205 1.00 44.34 508 GLN A CA 1
ATOM 3489 C C . GLN A 1 508 ? 33.012 57.276 34.007 1.00 44.65 508 GLN A C 1
ATOM 3490 O O . GLN A 1 508 ? 33.476 56.914 35.077 1.00 44.32 508 GLN A O 1
ATOM 3496 N N . MET A 1 509 ? 31.928 56.721 33.476 1.00 45.83 509 MET A N 1
ATOM 3497 C CA . MET A 1 509 ? 31.277 55.535 34.039 1.00 46.28 509 MET A CA 1
ATOM 3498 C C . MET A 1 509 ? 32.237 54.329 33.977 1.00 45.95 509 MET A C 1
ATOM 3499 O O . MET A 1 509 ? 32.377 53.571 34.938 1.00 45.08 509 MET A O 1
ATOM 3504 N N . ALA A 1 510 ? 32.902 54.178 32.837 1.00 46.30 510 ALA A N 1
ATOM 3505 C CA . ALA A 1 510 ? 33.887 53.121 32.616 1.00 46.83 510 ALA A CA 1
ATOM 3506 C C . ALA A 1 510 ? 34.995 53.152 33.670 1.00 47.11 510 ALA A C 1
ATOM 3507 O O . ALA A 1 510 ? 35.430 52.104 34.143 1.00 47.31 510 ALA A O 1
ATOM 3509 N N . GLU A 1 511 ? 35.446 54.354 34.022 1.00 47.43 511 GLU A N 1
ATOM 3510 C CA . GLU A 1 511 ? 36.437 54.555 35.082 1.00 47.87 511 GLU A CA 1
ATOM 3511 C C . GLU A 1 511 ? 35.875 54.172 36.454 1.00 47.70 511 GLU A C 1
ATOM 3512 O O . GLU A 1 511 ? 36.526 53.462 37.218 1.00 47.89 511 GLU A O 1
ATOM 3518 N N . GLY A 1 512 ? 34.674 54.647 36.768 1.00 47.31 512 GLY A N 1
ATOM 3519 C CA . GLY A 1 512 ? 33.976 54.201 37.963 1.00 46.94 512 GLY A CA 1
ATOM 3520 C C . GLY A 1 512 ? 34.086 52.687 38.124 1.00 46.80 512 GLY A C 1
ATOM 3521 O O . GLY A 1 512 ? 34.541 52.194 39.157 1.00 46.46 512 GLY A O 1
ATOM 3522 N N . PHE A 1 513 ? 33.698 51.941 37.096 1.00 46.36 513 PHE A N 1
ATOM 3523 C CA . PHE A 1 513 ? 33.751 50.487 37.191 1.00 46.43 513 PHE A CA 1
ATOM 3524 C C . PHE A 1 513 ? 35.161 49.965 37.453 1.00 46.24 513 PHE A C 1
ATOM 3525 O O . PHE A 1 513 ? 35.341 49.021 38.214 1.00 45.90 513 PHE A O 1
ATOM 3533 N N . ASN A 1 514 ? 36.155 50.595 36.847 1.00 46.33 514 ASN A N 1
ATOM 3534 C CA . ASN A 1 514 ? 37.530 50.200 37.080 1.00 46.74 514 ASN A CA 1
ATOM 3535 C C . ASN A 1 514 ? 37.909 50.454 38.528 1.00 46.80 514 ASN A C 1
ATOM 3536 O O . ASN A 1 514 ? 38.444 49.567 39.184 1.00 46.86 514 ASN A O 1
ATOM 3541 N N . LYS A 1 515 ? 37.592 51.639 39.044 1.00 46.71 515 LYS A N 1
ATOM 3542 C CA . LYS A 1 515 ? 37.917 51.967 40.433 1.00 46.69 515 LYS A CA 1
ATOM 3543 C C . LYS A 1 515 ? 37.233 51.014 41.412 1.00 46.64 515 LYS A C 1
ATOM 3544 O O . LYS A 1 515 ? 37.886 50.465 42.300 1.00 46.89 515 LYS A O 1
ATOM 3550 N N . ARG A 1 516 ? 35.924 50.825 41.250 1.00 46.28 516 ARG A N 1
ATOM 3551 C CA . ARG A 1 516 ? 35.166 49.860 42.058 1.00 46.15 516 ARG A CA 1
ATOM 3552 C C . ARG A 1 516 ? 35.776 48.453 41.991 1.00 44.94 516 ARG A C 1
ATOM 3553 O O . ARG A 1 516 ? 35.817 47.735 42.991 1.00 44.12 516 ARG A O 1
ATOM 3561 N N . THR A 1 517 ? 36.207 48.053 40.796 1.00 43.71 517 THR A N 1
ATOM 3562 C CA . THR A 1 517 ? 36.765 46.723 40.605 1.00 43.28 517 THR A CA 1
ATOM 3563 C C . THR A 1 517 ? 38.075 46.548 41.382 1.00 42.73 517 THR A C 1
ATOM 3564 O O . THR A 1 517 ? 38.211 45.608 42.164 1.00 42.28 517 THR A O 1
ATOM 3568 N N . LEU A 1 518 ? 39.012 47.465 41.174 1.00 42.77 518 LEU A N 1
ATOM 3569 C CA . LEU A 1 518 ? 40.279 47.454 41.894 1.00 43.39 518 LEU A CA 1
ATOM 3570 C C . LEU A 1 518 ? 40.060 47.463 43.403 1.00 43.49 518 LEU A C 1
ATOM 3571 O O . LEU A 1 518 ? 40.788 46.799 44.151 1.00 43.66 518 LEU A O 1
ATOM 3576 N N . GLU A 1 519 ? 39.073 48.243 43.845 1.00 43.44 519 GLU A N 1
ATOM 3577 C CA . GLU A 1 519 ? 38.706 48.306 45.254 1.00 43.11 519 GLU A CA 1
ATOM 3578 C C . GLU A 1 519 ? 38.278 46.941 45.758 1.00 42.32 519 GLU A C 1
ATOM 3579 O O . GLU A 1 519 ? 38.741 46.494 46.807 1.00 42.83 519 GLU A O 1
ATOM 3585 N N . ALA A 1 520 ? 37.362 46.302 45.038 1.00 41.18 520 ALA A N 1
ATOM 3586 C CA . ALA A 1 520 ? 36.946 44.944 45.380 1.00 40.65 520 ALA A CA 1
ATOM 3587 C C . ALA A 1 520 ? 38.177 44.021 45.413 1.00 40.34 520 ALA A C 1
ATOM 3588 O O . ALA A 1 520 ? 38.353 43.227 46.355 1.00 40.23 520 ALA A O 1
ATOM 3590 N N . ASP A 1 521 ? 39.045 44.166 44.410 1.00 39.07 521 ASP A N 1
ATOM 3591 C CA . ASP A 1 521 ? 40.216 43.310 44.274 1.00 38.10 521 ASP A CA 1
ATOM 3592 C C . ASP A 1 521 ? 41.386 44.033 43.597 1.00 37.16 521 ASP A C 1
ATOM 3593 O O . ASP A 1 521 ? 41.383 44.199 42.379 1.00 36.68 521 ASP A O 1
ATOM 3598 N N . PRO A 1 522 ? 42.399 44.450 44.377 1.00 35.95 522 PRO A N 1
ATOM 3599 C CA . PRO A 1 522 ? 43.530 45.183 43.795 1.00 35.53 522 PRO A CA 1
ATOM 3600 C C . PRO A 1 522 ? 44.412 44.400 42.819 1.00 34.55 522 PRO A C 1
ATOM 3601 O O . PRO A 1 522 ? 45.363 44.969 42.275 1.00 34.38 522 PRO A O 1
ATOM 3605 N N . THR A 1 523 ? 44.124 43.114 42.621 1.00 33.49 523 THR A N 1
ATOM 3606 C CA . THR A 1 523 ? 44.862 42.303 41.663 1.00 33.13 523 THR A CA 1
ATOM 3607 C C . THR A 1 523 ? 44.102 42.253 40.347 1.00 32.25 523 THR A C 1
ATOM 3608 O O . THR A 1 523 ? 44.589 41.693 39.353 1.00 33.25 523 THR A O 1
ATOM 3612 N N . SER A 1 524 ? 42.919 42.872 40.333 1.00 31.06 524 SER A N 1
ATOM 3613 C CA . SER A 1 524 ? 42.072 42.893 39.154 1.00 29.99 524 SER A CA 1
ATOM 3614 C C . SER A 1 524 ? 42.765 43.611 38.012 1.00 28.90 524 SER A C 1
ATOM 3615 O O . SER A 1 524 ? 43.566 44.506 38.245 1.00 28.26 524 SER A O 1
ATOM 3618 N N . THR A 1 525 ? 42.430 43.205 36.788 1.00 27.64 525 THR A N 1
ATOM 3619 C CA . THR A 1 525 ? 42.947 43.834 35.565 1.00 26.65 525 THR A CA 1
ATOM 3620 C C . THR A 1 525 ? 41.898 44.703 34.887 1.00 25.75 525 THR A C 1
ATOM 3621 O O . THR A 1 525 ? 40.692 44.627 35.168 1.00 24.30 525 THR A O 1
ATOM 3625 N N . ASP A 1 526 ? 42.367 45.519 33.951 1.00 25.36 526 ASP A N 1
ATOM 3626 C CA . ASP A 1 526 ? 41.468 46.305 33.112 1.00 24.61 526 ASP A CA 1
ATOM 3627 C C . ASP A 1 526 ? 40.391 45.428 32.487 1.00 24.05 526 ASP A C 1
ATOM 3628 O O . ASP A 1 526 ? 39.205 45.801 32.430 1.00 22.65 526 ASP A O 1
ATOM 3633 N N . GLU A 1 527 ? 40.812 44.247 32.043 1.00 23.16 527 GLU A N 1
ATOM 3634 C CA . GLU A 1 527 ? 39.923 43.313 31.364 1.00 23.24 527 GLU A CA 1
ATOM 3635 C C . GLU A 1 527 ? 38.750 42.967 32.269 1.00 22.11 527 GLU A C 1
ATOM 3636 O O . GLU A 1 527 ? 37.604 42.901 31.835 1.00 21.54 527 GLU A O 1
ATOM 3642 N N . MET A 1 528 ? 39.041 42.823 33.553 1.00 22.73 528 MET A N 1
ATOM 3643 C CA . MET A 1 528 ? 38.024 42.486 34.553 1.00 23.17 528 MET A CA 1
ATOM 3644 C C . MET A 1 528 ? 37.100 43.672 34.857 1.00 23.25 528 MET A C 1
ATOM 3645 O O . MET A 1 528 ? 35.873 43.515 35.006 1.00 23.28 528 MET A O 1
ATOM 3650 N N . GLY A 1 529 ? 37.681 44.856 34.917 1.00 23.15 529 GLY A N 1
ATOM 3651 C CA . GLY A 1 529 ? 36.903 46.077 35.093 1.00 24.19 529 GLY A CA 1
ATOM 3652 C C . GLY A 1 529 ? 35.932 46.237 33.944 1.00 24.59 529 GLY A C 1
ATOM 3653 O O . GLY A 1 529 ? 34.764 46.585 34.144 1.00 25.01 529 GLY A O 1
ATOM 3654 N N . ASN A 1 530 ? 36.413 45.983 32.738 1.00 25.57 530 ASN A N 1
ATOM 3655 C CA . ASN A 1 530 ? 35.572 46.080 31.529 1.00 26.15 530 ASN A CA 1
ATOM 3656 C C . ASN A 1 530 ? 34.393 45.088 31.522 1.00 26.85 530 ASN A C 1
ATOM 3657 O O . ASN A 1 530 ? 33.263 45.454 31.172 1.00 27.37 530 ASN A O 1
ATOM 3662 N N . ILE A 1 531 ? 34.638 43.844 31.936 1.00 27.23 531 ILE A N 1
ATOM 3663 C CA . ILE A 1 531 ? 33.551 42.846 32.097 1.00 26.84 531 ILE A CA 1
ATOM 3664 C C . ILE A 1 531 ? 32.446 43.293 33.083 1.00 26.91 531 ILE A C 1
ATOM 3665 O O . ILE A 1 531 ? 31.259 43.143 32.799 1.00 25.49 531 ILE A O 1
ATOM 3670 N N . GLU A 1 532 ? 32.827 43.806 34.245 1.00 27.71 532 GLU A N 1
ATOM 3671 C CA . GLU A 1 532 ? 31.839 44.271 35.207 1.00 29.32 532 GLU A CA 1
ATOM 3672 C C . GLU A 1 532 ? 30.976 45.363 34.585 1.00 29.64 532 GLU A C 1
ATOM 3673 O O . GLU A 1 532 ? 29.746 45.326 34.656 1.00 30.12 532 GLU A O 1
ATOM 3679 N N . PHE A 1 533 ? 31.628 46.341 33.970 1.00 31.01 533 PHE A N 1
ATOM 3680 C CA . PHE A 1 533 ? 30.925 47.392 33.221 1.00 31.05 533 PHE A CA 1
ATOM 3681 C C . PHE A 1 533 ? 29.957 46.761 32.242 1.00 31.36 533 PHE A C 1
ATOM 3682 O O . PHE A 1 533 ? 28.793 47.153 32.138 1.00 30.55 533 PHE A O 1
ATOM 3690 N N . MET A 1 534 ? 30.435 45.774 31.509 1.00 30.87 534 MET A N 1
ATOM 3691 C CA . MET A 1 534 ? 29.603 45.191 30.476 1.00 31.67 534 MET A CA 1
ATOM 3692 C C . MET A 1 534 ? 28.379 44.495 31.048 1.00 31.34 534 MET A C 1
ATOM 3693 O O . MET A 1 534 ? 27.290 44.584 30.478 1.00 31.70 534 MET A O 1
ATOM 3698 N N . LYS A 1 535 ? 28.559 43.799 32.163 1.00 30.73 535 LYS A N 1
ATOM 3699 C CA . LYS A 1 535 ? 27.458 43.120 32.806 1.00 31.50 535 LYS A CA 1
ATOM 3700 C C . LYS A 1 535 ? 26.351 44.114 33.123 1.00 30.86 535 LYS A C 1
ATOM 3701 O O . LYS A 1 535 ? 25.198 43.861 32.821 1.00 30.49 535 LYS A O 1
ATOM 3707 N N . VAL A 1 536 ? 26.718 45.263 33.676 1.00 30.79 536 VAL A N 1
ATOM 3708 C CA . VAL A 1 536 ? 25.734 46.275 34.048 1.00 31.03 536 VAL A CA 1
ATOM 3709 C C . VAL A 1 536 ? 25.097 46.953 32.860 1.00 30.27 536 VAL A C 1
ATOM 3710 O O . VAL A 1 536 ? 23.873 46.965 32.714 1.00 30.30 536 VAL A O 1
ATOM 3714 N N . VAL A 1 537 ? 25.913 47.514 31.992 1.00 29.48 537 VAL A N 1
ATOM 3715 C CA . VAL A 1 537 ? 25.357 48.238 30.873 1.00 29.14 537 VAL A CA 1
ATOM 3716 C C . VAL A 1 537 ? 24.431 47.353 30.007 1.00 28.64 537 VAL A C 1
ATOM 3717 O O . VAL A 1 537 ? 23.456 47.835 29.474 1.00 27.79 537 VAL A O 1
ATOM 3721 N N . THR A 1 538 ? 24.731 46.067 29.854 1.00 28.54 538 THR A N 1
ATOM 3722 C CA . THR A 1 538 ? 23.926 45.198 28.958 1.00 28.34 538 THR A CA 1
ATOM 3723 C C . THR A 1 538 ? 22.447 45.214 29.409 1.00 28.53 538 THR A C 1
ATOM 3724 O O . THR A 1 538 ? 21.501 45.411 28.634 1.00 28.24 538 THR A O 1
ATOM 3728 N N . SER A 1 539 ? 22.270 45.021 30.695 1.00 28.87 539 SER A N 1
ATOM 3729 C CA . SER A 1 539 ? 20.937 45.008 31.291 1.00 30.30 539 SER A CA 1
ATOM 3730 C C . SER A 1 539 ? 20.288 46.405 31.391 1.00 31.01 539 SER A C 1
ATOM 3731 O O . SER A 1 539 ? 19.047 46.525 31.408 1.00 31.66 539 SER A O 1
ATOM 3734 N N . ALA A 1 540 ? 21.113 47.450 31.507 1.00 30.81 540 ALA A N 1
ATOM 3735 C CA . ALA A 1 540 ? 20.611 48.818 31.529 1.00 29.75 540 ALA A CA 1
ATOM 3736 C C . ALA A 1 540 ? 20.003 49.193 30.170 1.00 29.62 540 ALA A C 1
ATOM 3737 O O . ALA A 1 540 ? 19.111 50.023 30.099 1.00 28.77 540 ALA A O 1
ATOM 3739 N N . VAL A 1 541 ? 20.497 48.602 29.089 1.00 29.23 541 VAL A N 1
ATOM 3740 C CA . VAL A 1 541 ? 19.997 48.956 27.761 1.00 29.10 541 VAL A CA 1
ATOM 3741 C C . VAL A 1 541 ? 18.990 47.951 27.185 1.00 29.37 541 VAL A C 1
ATOM 3742 O O . VAL A 1 541 ? 18.648 48.046 25.997 1.00 30.09 541 VAL A O 1
ATOM 3746 N N . GLY A 1 542 ? 18.549 46.972 27.990 1.00 28.62 542 GLY A N 1
ATOM 3747 C CA . GLY A 1 542 ? 17.460 46.032 27.579 1.00 27.95 542 GLY A CA 1
ATOM 3748 C C . GLY A 1 542 ? 17.857 44.856 26.689 1.00 27.83 542 GLY A C 1
ATOM 3749 O O . GLY A 1 542 ? 16.999 44.236 26.028 1.00 25.87 542 GLY A O 1
ATOM 3750 N N . LEU A 1 543 ? 19.157 44.559 26.662 1.00 27.13 543 LEU A N 1
ATOM 3751 C CA . LEU A 1 543 ? 19.665 43.404 25.947 1.00 26.90 543 LEU A CA 1
ATOM 3752 C C . LEU A 1 543 ? 19.581 42.233 26.907 1.00 26.72 543 LEU A C 1
ATOM 3753 O O . LEU A 1 543 ? 20.137 42.284 28.010 1.00 26.15 543 LEU A O 1
ATOM 3758 N N . VAL A 1 544 ? 18.882 41.189 26.482 1.00 26.24 544 VAL A N 1
ATOM 3759 C CA . VAL A 1 544 ? 18.448 40.134 27.402 1.00 25.65 544 VAL A CA 1
ATOM 3760 C C . VAL A 1 544 ? 18.736 38.755 26.787 1.00 24.98 544 VAL A C 1
ATOM 3761 O O . VAL A 1 544 ? 18.712 38.598 25.559 1.00 23.94 544 VAL A O 1
ATOM 3765 N N . PRO A 1 545 ? 19.062 37.758 27.629 1.00 25.38 545 PRO A N 1
ATOM 3766 C CA . PRO A 1 545 ? 19.238 36.369 27.132 1.00 25.23 545 PRO A CA 1
ATOM 3767 C C . PRO A 1 545 ? 17.984 35.904 26.418 1.00 25.14 545 PRO A C 1
ATOM 3768 O O . PRO A 1 545 ? 16.913 36.013 27.011 1.00 25.82 545 PRO A O 1
ATOM 3772 N N . PRO A 1 546 ? 18.082 35.479 25.146 1.00 24.25 546 PRO A N 1
ATOM 3773 C CA . PRO A 1 546 ? 16.893 35.075 24.351 1.00 24.41 546 PRO A CA 1
ATOM 3774 C C . PRO A 1 546 ? 16.152 33.803 24.799 1.00 24.94 546 PRO A C 1
ATOM 3775 O O . PRO A 1 546 ? 14.930 33.700 24.590 1.00 24.38 546 PRO A O 1
ATOM 3779 N N . ALA A 1 547 ? 16.818 32.889 25.512 1.00 24.74 547 ALA A N 1
ATOM 3780 C CA . ALA A 1 547 ? 16.118 31.724 26.089 1.00 24.89 547 ALA A CA 1
ATOM 3781 C C . ALA A 1 547 ? 14.941 32.109 26.996 1.00 25.41 547 ALA A C 1
ATOM 3782 O O . ALA A 1 547 ? 13.959 31.347 27.124 1.00 25.39 547 ALA A O 1
ATOM 3784 N N . MET A 1 548 ? 15.041 33.253 27.674 1.00 25.60 548 MET A N 1
ATOM 3785 C CA . MET A 1 548 ? 14.069 33.583 28.704 1.00 26.23 548 MET A CA 1
ATOM 3786 C C . MET A 1 548 ? 12.706 33.860 28.106 1.00 26.04 548 MET A C 1
ATOM 3787 O O . MET A 1 548 ? 11.722 33.248 28.521 1.00 25.19 548 MET A O 1
ATOM 3792 N N . TRP A 1 549 ? 12.639 34.783 27.156 1.00 25.08 549 TRP A N 1
ATOM 3793 C CA . TRP A 1 549 ? 11.343 35.196 26.636 1.00 24.61 549 TRP A CA 1
ATOM 3794 C C . TRP A 1 549 ? 10.788 34.037 25.755 1.00 24.33 549 TRP A C 1
ATOM 3795 O O . TRP A 1 549 ? 9.599 33.782 25.771 1.00 23.64 549 TRP A O 1
ATOM 3806 N N . LEU A 1 550 ? 11.673 33.298 25.074 1.00 23.16 550 LEU A N 1
ATOM 3807 C CA . LEU A 1 550 ? 11.221 32.153 24.287 1.00 23.51 550 LEU A CA 1
ATOM 3808 C C . LEU A 1 550 ? 10.577 31.117 25.174 1.00 23.18 550 LEU A C 1
ATOM 3809 O O . LEU A 1 550 ? 9.504 30.581 24.834 1.00 23.23 550 LEU A O 1
ATOM 3814 N N . TYR A 1 551 ? 11.189 30.888 26.340 1.00 22.62 551 TYR A N 1
ATOM 3815 C CA . TYR A 1 551 ? 10.674 29.939 27.336 1.00 22.32 551 TYR A CA 1
ATOM 3816 C C . TYR A 1 551 ? 9.353 30.370 27.942 1.00 21.83 551 TYR A C 1
ATOM 3817 O O . TYR A 1 551 ? 8.449 29.570 28.055 1.00 21.22 551 TYR A O 1
ATOM 3826 N N . TYR A 1 552 ? 9.270 31.630 28.343 1.00 21.52 552 TYR A N 1
ATOM 3827 C CA . TYR A 1 552 ? 8.117 32.171 29.044 1.00 22.22 552 TYR A CA 1
ATOM 3828 C C . TYR A 1 552 ? 6.972 32.633 28.153 1.00 21.87 552 TYR A C 1
ATOM 3829 O O . TYR A 1 552 ? 5.842 32.632 28.577 1.00 21.03 552 TYR A O 1
ATOM 3838 N N . HIS A 1 553 ? 7.260 32.996 26.907 1.00 21.78 553 HIS A N 1
ATOM 3839 C CA . HIS A 1 553 ? 6.251 33.629 26.062 1.00 21.95 553 HIS A CA 1
ATOM 3840 C C . HIS A 1 553 ? 5.999 32.946 24.737 1.00 23.08 553 HIS A C 1
ATOM 3841 O O . HIS A 1 553 ? 4.955 33.190 24.119 1.00 25.22 553 HIS A O 1
ATOM 3848 N N . VAL A 1 554 ? 6.912 32.099 24.293 1.00 22.09 554 VAL A N 1
ATOM 3849 C CA . VAL A 1 554 ? 6.729 31.486 22.994 1.00 21.54 554 VAL A CA 1
ATOM 3850 C C . VAL A 1 554 ? 6.546 29.975 23.077 1.00 22.19 554 VAL A C 1
ATOM 3851 O O . VAL A 1 554 ? 6.668 29.253 22.069 1.00 21.54 554 VAL A O 1
ATOM 3855 N N . GLY A 1 555 ? 6.285 29.507 24.296 1.00 21.52 555 GLY A N 1
ATOM 3856 C CA . GLY A 1 555 ? 5.914 28.126 24.556 1.00 22.13 555 GLY A CA 1
ATOM 3857 C C . GLY A 1 555 ? 7.043 27.115 24.472 1.00 21.95 555 GLY A C 1
ATOM 3858 O O . GLY A 1 555 ? 6.783 25.911 24.450 1.00 21.66 555 GLY A O 1
ATOM 3859 N N . TYR A 1 556 ? 8.286 27.586 24.497 1.00 21.47 556 TYR A N 1
ATOM 3860 C CA . TYR A 1 556 ? 9.414 26.702 24.400 1.00 22.35 556 TYR A CA 1
ATOM 3861 C C . TYR A 1 556 ? 9.665 25.940 25.675 1.00 22.13 556 TYR A C 1
ATOM 3862 O O . TYR A 1 556 ? 10.430 24.990 25.653 1.00 22.76 556 TYR A O 1
ATOM 3871 N N . ASP A 1 557 ? 8.988 26.275 26.774 1.00 23.83 557 ASP A N 1
ATOM 3872 C CA . ASP A 1 557 ? 9.133 25.462 27.971 1.00 23.71 557 ASP A CA 1
ATOM 3873 C C . ASP A 1 557 ? 8.649 24.028 27.723 1.00 25.08 557 ASP A C 1
ATOM 3874 O O . ASP A 1 557 ? 9.089 23.085 28.388 1.00 24.31 557 ASP A O 1
ATOM 3879 N N . GLN A 1 558 ? 7.710 23.876 26.789 1.00 25.65 558 GLN A N 1
ATOM 3880 C CA . GLN A 1 558 ? 7.140 22.555 26.495 1.00 27.41 558 GLN A CA 1
ATOM 3881 C C . GLN A 1 558 ? 8.129 21.696 25.726 1.00 26.23 558 GLN A C 1
ATOM 3882 O O . GLN A 1 558 ? 7.970 20.495 25.716 1.00 26.48 558 GLN A O 1
ATOM 3888 N N . LEU A 1 559 ? 9.107 22.309 25.055 1.00 24.82 559 LEU A N 1
ATOM 3889 C CA . LEU A 1 559 ? 10.151 21.573 24.366 1.00 25.37 559 LEU A CA 1
ATOM 3890 C C . LEU A 1 559 ? 11.378 21.382 25.265 1.00 25.37 559 LEU A C 1
ATOM 3891 O O . LEU A 1 559 ? 11.877 20.273 25.439 1.00 25.64 559 LEU A O 1
ATOM 3896 N N . TRP A 1 560 ? 11.837 22.492 25.836 1.00 24.67 560 TRP A N 1
ATOM 3897 C CA . TRP A 1 560 ? 13.079 22.521 26.586 1.00 24.20 560 TRP A CA 1
ATOM 3898 C C . TRP A 1 560 ? 13.063 21.821 27.945 1.00 24.17 560 TRP A C 1
ATOM 3899 O O . TRP A 1 560 ? 14.122 21.562 28.509 1.00 23.85 560 TRP A O 1
ATOM 3910 N N . ASN A 1 561 ? 11.876 21.516 28.474 1.00 23.87 561 ASN A N 1
ATOM 3911 C CA . ASN A 1 561 ? 11.748 20.736 29.698 1.00 24.59 561 ASN A CA 1
ATOM 3912 C C . ASN A 1 561 ? 11.489 19.263 29.405 1.00 24.47 561 ASN A C 1
ATOM 3913 O O . ASN A 1 561 ? 11.108 18.520 30.293 1.00 24.88 561 ASN A O 1
ATOM 3918 N N . ASN A 1 562 ? 11.627 18.859 28.139 1.00 24.80 562 ASN A N 1
ATOM 3919 C CA . ASN A 1 562 ? 11.474 17.462 27.770 1.00 25.22 562 ASN A CA 1
ATOM 3920 C C . ASN A 1 562 ? 12.744 16.717 28.138 1.00 24.96 562 ASN A C 1
ATOM 3921 O O . ASN A 1 562 ? 13.767 16.875 27.483 1.00 22.95 562 ASN A O 1
ATOM 3926 N N . LYS A 1 563 ? 12.681 15.904 29.186 1.00 25.56 563 LYS A N 1
ATOM 3927 C CA . LYS A 1 563 ? 13.863 15.191 29.670 1.00 26.45 563 LYS A CA 1
ATOM 3928 C C . LYS A 1 563 ? 14.391 14.183 28.653 1.00 25.79 563 LYS A C 1
ATOM 3929 O O . LYS A 1 563 ? 15.567 13.857 28.667 1.00 26.17 563 LYS A O 1
ATOM 3935 N N . ALA A 1 564 ? 13.531 13.715 27.751 1.00 25.71 564 ALA A N 1
ATOM 3936 C CA . ALA A 1 564 ? 13.953 12.786 26.693 1.00 25.22 564 ALA A CA 1
ATOM 3937 C C . ALA A 1 564 ? 14.968 13.432 25.767 1.00 24.10 564 ALA A C 1
ATOM 3938 O O . ALA A 1 564 ? 15.818 12.728 25.177 1.00 24.90 564 ALA A O 1
ATOM 3940 N N . TRP A 1 565 ? 14.915 14.759 25.657 1.00 22.82 565 TRP A N 1
ATOM 3941 C CA . TRP A 1 565 ? 15.777 15.502 24.752 1.00 23.35 565 TRP A CA 1
ATOM 3942 C C . TRP A 1 565 ? 16.892 16.232 25.483 1.00 22.41 565 TRP A C 1
ATOM 3943 O O . TRP A 1 565 ? 17.514 17.056 24.921 1.00 21.28 565 TRP A O 1
ATOM 3954 N N . THR A 1 566 ? 17.093 15.908 26.755 1.00 23.57 566 THR A N 1
ATOM 3955 C CA . THR A 1 566 ? 18.070 16.549 27.626 1.00 23.75 566 THR A CA 1
ATOM 3956 C C . THR A 1 566 ? 19.246 15.597 27.815 1.00 23.38 566 THR A C 1
ATOM 3957 O O . THR A 1 566 ? 19.099 14.386 27.754 1.00 23.77 566 THR A O 1
ATOM 3961 N N . ASP A 1 567 ? 20.429 16.131 28.058 1.00 23.75 567 ASP A N 1
ATOM 3962 C CA . ASP A 1 567 ? 21.599 15.300 28.439 1.00 23.89 567 ASP A CA 1
ATOM 3963 C C . ASP A 1 567 ? 21.214 14.426 29.643 1.00 23.42 567 ASP A C 1
ATOM 3964 O O . ASP A 1 567 ? 20.856 14.963 30.693 1.00 23.47 567 ASP A O 1
ATOM 3969 N N . PRO A 1 568 ? 21.276 13.088 29.502 1.00 24.60 568 PRO A N 1
ATOM 3970 C CA . PRO A 1 568 ? 20.881 12.189 30.583 1.00 24.72 568 PRO A CA 1
ATOM 3971 C C . PRO A 1 568 ? 21.756 12.211 31.825 1.00 25.22 568 PRO A C 1
ATOM 3972 O O . PRO A 1 568 ? 21.368 11.638 32.836 1.00 24.96 568 PRO A O 1
ATOM 3976 N N . ALA A 1 569 ? 22.919 12.843 31.744 1.00 26.14 569 ALA A N 1
ATOM 3977 C CA . ALA A 1 569 ? 23.786 13.051 32.892 1.00 27.07 569 ALA A CA 1
ATOM 3978 C C . ALA A 1 569 ? 23.282 14.173 33.775 1.00 28.49 569 ALA A C 1
ATOM 3979 O O . ALA A 1 569 ? 23.811 14.378 34.878 1.00 28.48 569 ALA A O 1
ATOM 3981 N N . LEU A 1 570 ? 22.281 14.925 33.303 1.00 29.04 570 LEU A N 1
ATOM 3982 C CA . LEU A 1 570 ? 21.737 16.002 34.103 1.00 28.89 570 LEU A CA 1
ATOM 3983 C C . LEU A 1 570 ? 20.631 15.438 35.003 1.00 30.20 570 LEU A C 1
ATOM 3984 O O . LEU A 1 570 ? 19.915 14.505 34.624 1.00 30.09 570 LEU A O 1
ATOM 3989 N N . LYS A 1 571 ? 20.511 15.998 36.206 1.00 30.25 571 LYS A N 1
ATOM 3990 C CA . LYS A 1 571 ? 19.607 15.468 37.207 1.00 30.73 571 LYS A CA 1
ATOM 3991 C C . LYS A 1 571 ? 18.217 16.075 37.074 1.00 30.55 571 LYS A C 1
ATOM 3992 O O . LYS A 1 571 ? 17.260 15.612 37.710 1.00 30.87 571 LYS A O 1
ATOM 3998 N N . LYS A 1 572 ? 18.094 17.099 36.230 1.00 30.09 572 LYS A N 1
ATOM 3999 C CA . LYS A 1 572 ? 16.827 17.774 36.034 1.00 29.33 572 LYS A CA 1
ATOM 4000 C C . LYS A 1 572 ? 16.767 18.583 34.754 1.00 28.77 572 LYS A C 1
ATOM 4001 O O . LYS A 1 572 ? 17.756 18.723 34.021 1.00 29.20 572 LYS A O 1
ATOM 4007 N N . SER A 1 573 ? 15.565 19.065 34.458 1.00 27.95 573 SER A N 1
ATOM 4008 C CA . SER A 1 573 ? 15.283 19.792 33.228 1.00 27.12 573 SER A CA 1
ATOM 4009 C C . SER A 1 573 ? 15.841 21.192 33.277 1.00 26.18 573 SER A C 1
ATOM 4010 O O . SER A 1 573 ? 16.088 21.742 34.350 1.00 26.51 573 SER A O 1
ATOM 4013 N N . PHE A 1 574 ? 15.973 21.750 32.086 1.00 24.81 574 PHE A N 1
ATOM 4014 C CA . PHE A 1 574 ? 16.293 23.142 31.856 1.00 24.28 574 PHE A CA 1
ATOM 4015 C C . PHE A 1 574 ? 15.532 24.057 32.802 1.00 23.65 574 PHE A C 1
ATOM 4016 O O . PHE A 1 574 ? 16.134 24.873 33.464 1.00 22.27 574 PHE A O 1
ATOM 4024 N N . GLY A 1 575 ? 14.215 23.920 32.865 1.00 23.99 575 GLY A N 1
ATOM 4025 C CA . GLY A 1 575 ? 13.404 24.815 33.700 1.00 23.91 575 GLY A CA 1
ATOM 4026 C C . GLY A 1 575 ? 13.597 24.673 35.193 1.00 23.93 575 GLY A C 1
ATOM 4027 O O . GLY A 1 575 ? 13.440 25.642 35.961 1.00 22.74 575 GLY A O 1
ATOM 4028 N N . ALA A 1 576 ? 13.908 23.450 35.607 1.00 24.69 576 ALA A N 1
ATOM 4029 C CA . ALA A 1 576 ? 14.284 23.152 36.977 1.00 24.37 576 ALA A CA 1
ATOM 4030 C C . ALA A 1 576 ? 15.615 23.810 37.346 1.00 24.65 576 ALA A C 1
ATOM 4031 O O . ALA A 1 576 ? 15.749 24.397 38.419 1.00 24.72 576 ALA A O 1
ATOM 4033 N N . TYR A 1 577 ? 16.599 23.708 36.462 1.00 25.20 577 TYR A N 1
ATOM 4034 C CA . TYR A 1 577 ? 17.830 24.458 36.613 1.00 25.26 577 TYR A CA 1
ATOM 4035 C C . TYR A 1 577 ? 17.575 25.975 36.617 1.00 25.82 577 TYR A C 1
ATOM 4036 O O . TYR A 1 577 ? 18.144 26.694 37.433 1.00 25.15 577 TYR A O 1
ATOM 4045 N N . LEU A 1 578 ? 16.702 26.454 35.728 1.00 25.57 578 LEU A N 1
ATOM 4046 C CA . LEU A 1 578 ? 16.318 27.880 35.725 1.00 25.86 578 LEU A CA 1
ATOM 4047 C C . LEU A 1 578 ? 15.758 28.346 37.065 1.00 26.36 578 LEU A C 1
ATOM 4048 O O . LEU A 1 578 ? 16.172 29.380 37.600 1.00 25.01 578 LEU A O 1
ATOM 4053 N N . ASP A 1 579 ? 14.804 27.589 37.594 1.00 26.36 579 ASP A N 1
ATOM 4054 C CA . ASP A 1 579 ? 14.229 27.927 38.888 1.00 28.09 579 ASP A CA 1
ATOM 4055 C C . ASP A 1 579 ? 15.279 28.013 39.974 1.00 28.07 579 ASP A C 1
ATOM 4056 O O . ASP A 1 579 ? 15.200 28.879 40.833 1.00 29.18 579 ASP A O 1
ATOM 4061 N N . GLU A 1 580 ? 16.227 27.079 39.966 1.00 28.35 580 GLU A N 1
ATOM 4062 C CA . GLU A 1 580 ? 17.295 27.050 40.957 1.00 28.61 580 GLU A CA 1
ATOM 4063 C C . GLU A 1 580 ? 18.192 28.276 40.779 1.00 28.45 580 GLU A C 1
ATOM 4064 O O . GLU A 1 580 ? 18.582 28.936 41.735 1.00 28.33 580 GLU A O 1
ATOM 4070 N N . ALA A 1 581 ? 18.496 28.574 39.532 1.00 28.21 581 ALA A N 1
ATOM 4071 C CA . ALA A 1 581 ? 19.319 29.718 39.193 1.00 29.12 581 ALA A CA 1
ATOM 4072 C C . ALA A 1 581 ? 18.682 31.035 39.595 1.00 29.37 581 ALA A C 1
ATOM 4073 O O . ALA A 1 581 ? 19.362 31.888 40.167 1.00 30.12 581 ALA A O 1
ATOM 4075 N N . LYS A 1 582 ? 17.388 31.216 39.344 1.00 30.25 582 LYS A N 1
ATOM 4076 C CA . LYS A 1 582 ? 16.747 32.467 39.819 1.00 30.26 582 LYS A CA 1
ATOM 4077 C C . LYS A 1 582 ? 16.534 32.525 41.294 1.00 30.18 582 LYS A C 1
ATOM 4078 O O . LYS A 1 582 ? 16.520 33.613 41.862 1.00 29.46 582 LYS A O 1
ATOM 4084 N N . GLU A 1 583 ? 16.380 31.374 41.925 1.00 30.15 583 GLU A N 1
ATOM 4085 C CA . GLU A 1 583 ? 16.283 31.334 43.380 1.00 30.83 583 GLU A CA 1
ATOM 4086 C C . GLU A 1 583 ? 17.570 31.870 43.977 1.00 30.32 583 GLU A C 1
ATOM 4087 O O . GLU A 1 583 ? 17.536 32.546 44.986 1.00 30.67 583 GLU A O 1
ATOM 4093 N N . LYS A 1 584 ? 18.695 31.570 43.336 1.00 29.95 584 LYS A N 1
ATOM 4094 C CA . LYS A 1 584 ? 20.022 31.987 43.811 1.00 29.80 584 LYS A CA 1
ATOM 4095 C C . LYS A 1 584 ? 20.421 33.401 43.365 1.00 28.77 584 LYS A C 1
ATOM 4096 O O . LYS A 1 584 ? 21.472 33.900 43.737 1.00 27.99 584 LYS A O 1
ATOM 4102 N N . GLY A 1 585 ? 19.567 34.063 42.599 1.00 28.20 585 GLY A N 1
ATOM 4103 C CA . GLY A 1 585 ? 19.814 35.437 42.214 1.00 27.97 585 GLY A CA 1
ATOM 4104 C C . GLY A 1 585 ? 20.730 35.501 41.019 1.00 27.93 585 GLY A C 1
ATOM 4105 O O . GLY A 1 585 ? 21.281 36.573 40.694 1.00 27.26 585 GLY A O 1
ATOM 4106 N N . TRP A 1 586 ? 20.885 34.369 40.335 1.00 27.54 586 TRP A N 1
ATOM 4107 C CA . TRP A 1 586 ? 21.782 34.326 39.181 1.00 27.68 586 TRP A CA 1
ATOM 4108 C C . TRP A 1 586 ? 21.167 34.949 37.937 1.00 27.97 586 TRP A C 1
ATOM 4109 O O . TRP A 1 586 ? 21.902 35.366 37.033 1.00 28.69 586 TRP A O 1
ATOM 4120 N N . TRP A 1 587 ? 19.835 34.977 37.868 1.00 27.53 587 TRP A N 1
ATOM 4121 C CA . TRP A 1 587 ? 19.149 35.725 36.826 1.00 28.41 587 TRP A CA 1
ATOM 4122 C C . TRP A 1 587 ? 18.140 36.601 37.508 1.00 29.27 587 TRP A C 1
ATOM 4123 O O . TRP A 1 587 ? 17.450 36.132 38.393 1.00 29.90 587 TRP A O 1
ATOM 4134 N N . THR A 1 588 ? 18.068 37.862 37.066 1.00 30.12 588 THR A N 1
ATOM 4135 C CA . THR A 1 588 ? 17.237 38.915 37.666 1.00 30.30 588 THR A CA 1
ATOM 4136 C C . THR A 1 588 ? 16.143 39.348 36.696 1.00 30.74 588 THR A C 1
ATOM 4137 O O . THR A 1 588 ? 16.061 38.823 35.581 1.00 30.11 588 THR A O 1
ATOM 4141 N N . ASN A 1 589 ? 15.303 40.304 37.106 1.00 31.39 589 ASN A N 1
ATOM 4142 C CA . ASN A 1 589 ? 14.246 40.810 36.216 1.00 31.32 589 ASN A CA 1
ATOM 4143 C C . ASN A 1 589 ? 14.761 41.616 35.040 1.00 30.88 589 ASN A C 1
ATOM 4144 O O . ASN A 1 589 ? 13.994 41.906 34.099 1.00 31.20 589 ASN A O 1
ATOM 4149 N N . ASP A 1 590 ? 16.025 42.032 35.073 1.00 30.19 590 ASP A N 1
ATOM 4150 C CA . ASP A 1 590 ? 16.591 42.720 33.898 1.00 29.89 590 ASP A CA 1
ATOM 4151 C C . ASP A 1 590 ? 17.104 41.771 32.827 1.00 28.50 590 ASP A C 1
ATOM 4152 O O . ASP A 1 590 ? 17.455 42.207 31.726 1.00 27.96 590 ASP A O 1
ATOM 4157 N N . HIS A 1 591 ? 17.144 40.491 33.181 1.00 28.16 591 HIS A N 1
ATOM 4158 C CA . HIS A 1 591 ? 17.395 39.369 32.254 1.00 27.47 591 HIS A CA 1
ATOM 4159 C C . HIS A 1 591 ? 16.104 38.740 31.750 1.00 26.97 591 HIS A C 1
ATOM 4160 O O . HIS A 1 591 ? 15.988 38.352 30.619 1.00 26.35 591 HIS A O 1
ATOM 4167 N N . ILE A 1 592 ? 15.132 38.576 32.625 1.00 26.64 592 ILE A N 1
ATOM 4168 C CA . ILE A 1 592 ? 13.922 37.862 32.246 1.00 26.72 592 ILE A CA 1
ATOM 4169 C C . ILE A 1 592 ? 12.838 38.841 31.768 1.00 26.42 592 ILE A C 1
ATOM 4170 O O . ILE A 1 592 ? 11.945 39.176 32.487 1.00 25.73 592 ILE A O 1
ATOM 4175 N N . ARG A 1 593 ? 12.962 39.270 30.519 1.00 26.07 593 ARG A N 1
ATOM 4176 C CA . ARG A 1 593 ? 12.081 40.257 29.903 1.00 26.36 593 ARG A CA 1
ATOM 4177 C C . ARG A 1 593 ? 11.708 39.764 28.510 1.00 26.18 593 ARG A C 1
ATOM 4178 O O . ARG A 1 593 ? 12.524 39.065 27.875 1.00 25.02 593 ARG A O 1
ATOM 4186 N N . PRO A 1 594 ? 10.468 40.057 28.062 1.00 26.35 594 PRO A N 1
ATOM 4187 C CA . PRO A 1 594 ? 9.428 40.660 28.893 1.00 26.90 594 PRO A CA 1
ATOM 4188 C C . PRO A 1 594 ? 9.133 39.819 30.119 1.00 27.53 594 PRO A C 1
ATOM 4189 O O . PRO A 1 594 ? 9.243 38.611 30.063 1.00 27.33 594 PRO A O 1
ATOM 4193 N N . ALA A 1 595 ? 8.768 40.463 31.221 1.00 27.72 595 ALA A N 1
ATOM 4194 C CA . ALA A 1 595 ? 8.465 39.732 32.427 1.00 28.57 595 ALA A CA 1
ATOM 4195 C C . ALA A 1 595 ? 7.379 38.680 32.079 1.00 29.58 595 ALA A C 1
ATOM 4196 O O . ALA A 1 595 ? 6.529 38.920 31.206 1.00 29.26 595 ALA A O 1
ATOM 4198 N N . PRO A 1 596 ? 7.422 37.499 32.724 1.00 30.84 596 PRO A N 1
ATOM 4199 C CA . PRO A 1 596 ? 6.388 36.464 32.515 1.00 30.78 596 PRO A CA 1
ATOM 4200 C C . PRO A 1 596 ? 4.939 36.903 32.635 1.00 30.87 596 PRO A C 1
ATOM 4201 O O . PRO A 1 596 ? 4.074 36.287 32.029 1.00 31.09 596 PRO A O 1
ATOM 4205 N N . ASP A 1 597 ? 4.651 37.951 33.392 1.00 30.92 597 ASP A N 1
ATOM 4206 C CA . ASP A 1 597 ? 3.277 38.414 33.476 1.00 31.33 597 ASP A CA 1
ATOM 4207 C C . ASP A 1 597 ? 2.982 39.550 32.496 1.00 31.34 597 ASP A C 1
ATOM 4208 O O . ASP A 1 597 ? 1.905 40.103 32.502 1.00 31.50 597 ASP A O 1
ATOM 4213 N N . LYS A 1 598 ? 3.935 39.910 31.649 1.00 30.98 598 LYS A N 1
ATOM 4214 C CA . LYS A 1 598 ? 3.646 40.826 30.564 1.00 31.09 598 LYS A CA 1
ATOM 4215 C C . LYS A 1 598 ? 3.367 39.987 29.302 1.00 31.48 598 LYS A C 1
ATOM 4216 O O . LYS A 1 598 ? 3.739 38.804 29.225 1.00 31.16 598 LYS A O 1
ATOM 4222 N N . THR A 1 599 ? 2.744 40.612 28.311 1.00 31.23 599 THR A N 1
ATOM 4223 C CA . THR A 1 599 ? 2.481 39.979 27.023 1.00 30.65 599 THR A CA 1
ATOM 4224 C C . THR A 1 599 ? 3.184 40.755 25.931 1.00 30.01 599 THR A C 1
ATOM 4225 O O . THR A 1 599 ? 2.923 41.948 25.754 1.00 30.57 599 THR A O 1
ATOM 4229 N N . PRO A 1 600 ? 4.049 40.097 25.172 1.00 28.96 600 PRO A N 1
ATOM 4230 C CA . PRO A 1 600 ? 4.580 40.805 24.013 1.00 28.33 600 PRO A CA 1
ATOM 4231 C C . PRO A 1 600 ? 3.430 41.230 23.094 1.00 27.64 600 PRO A C 1
ATOM 4232 O O . PRO A 1 600 ? 2.504 40.436 22.882 1.00 27.15 600 PRO A O 1
ATOM 4236 N N . GLN A 1 601 ? 3.458 42.474 22.606 1.00 26.01 601 GLN A N 1
ATOM 4237 C CA . GLN A 1 601 ? 2.365 42.994 21.755 1.00 26.03 601 GLN A CA 1
ATOM 4238 C C . GLN A 1 601 ? 2.821 43.585 20.438 1.00 24.94 601 GLN A C 1
ATOM 4239 O O . GLN A 1 601 ? 2.060 43.580 19.471 1.00 24.43 601 GLN A O 1
ATOM 4245 N N . VAL A 1 602 ? 4.033 44.127 20.423 1.00 24.04 602 VAL A N 1
ATOM 4246 C CA . VAL A 1 602 ? 4.608 44.733 19.214 1.00 22.76 602 VAL A CA 1
ATOM 4247 C C . VAL A 1 602 ? 5.982 44.143 18.942 1.00 23.11 602 VAL A C 1
ATOM 4248 O O . VAL A 1 602 ? 6.856 44.106 19.807 1.00 22.46 602 VAL A O 1
ATOM 4252 N N . TYR A 1 603 ? 6.169 43.688 17.706 1.00 22.15 603 TYR A N 1
ATOM 4253 C CA . TYR A 1 603 ? 7.298 42.871 17.375 1.00 23.06 603 TYR A CA 1
ATOM 4254 C C . TYR A 1 603 ? 7.880 43.425 16.136 1.00 22.73 603 TYR A C 1
ATOM 4255 O O . TYR A 1 603 ? 7.196 43.519 15.143 1.00 23.92 603 TYR A O 1
ATOM 4264 N N . MET A 1 604 ? 9.147 43.822 16.214 1.00 22.64 604 MET A N 1
ATOM 4265 C CA . MET A 1 604 ? 9.824 44.453 15.108 1.00 21.85 604 MET A CA 1
ATOM 4266 C C . MET A 1 604 ? 10.816 43.489 14.475 1.00 21.92 604 MET A C 1
ATOM 4267 O O . MET A 1 604 ? 11.686 42.946 15.149 1.00 22.31 604 MET A O 1
ATOM 4272 N N . LEU A 1 605 ? 10.656 43.284 13.171 1.00 21.53 605 LEU A N 1
ATOM 4273 C CA . LEU A 1 605 ? 11.580 42.476 12.358 1.00 22.04 605 LEU A CA 1
ATOM 4274 C C . LEU A 1 605 ? 12.539 43.421 11.660 1.00 22.83 605 LEU A C 1
ATOM 4275 O O . LEU A 1 605 ? 12.120 44.277 10.866 1.00 24.36 605 LEU A O 1
ATOM 4280 N N . LEU A 1 606 ? 13.820 43.295 11.983 1.00 22.59 606 LEU A N 1
ATOM 4281 C CA . LEU A 1 606 ? 14.880 44.082 11.383 1.00 22.85 606 LEU A CA 1
ATOM 4282 C C . LEU A 1 606 ? 16.105 43.184 11.360 1.00 22.55 606 LEU A C 1
ATOM 4283 O O . LEU A 1 606 ? 16.523 42.678 12.422 1.00 22.90 606 LEU A O 1
ATOM 4288 N N . SER A 1 607 ? 16.614 42.915 10.169 1.00 22.90 607 SER A N 1
ATOM 4289 C CA . SER A 1 607 ? 17.760 42.012 9.994 1.00 23.20 607 SER A CA 1
ATOM 4290 C C . SER A 1 607 ? 17.594 40.704 10.808 1.00 22.55 607 SER A C 1
ATOM 4291 O O . SER A 1 607 ? 18.530 40.193 11.450 1.00 21.94 607 SER A O 1
ATOM 4294 N N . GLN A 1 608 ? 16.395 40.143 10.703 1.00 22.56 608 GLN A N 1
ATOM 4295 C CA . GLN A 1 608 ? 16.076 38.942 11.419 1.00 22.79 608 GLN A CA 1
ATOM 4296 C C . GLN A 1 608 ? 14.884 38.276 10.761 1.00 22.06 608 GLN A C 1
ATOM 4297 O O . GLN A 1 608 ? 13.976 38.950 10.269 1.00 21.85 608 GLN A O 1
ATOM 4303 N N . ASN A 1 609 ? 14.874 36.942 10.793 1.00 22.32 609 ASN A N 1
ATOM 4304 C CA . ASN A 1 609 ? 13.910 36.146 10.019 1.00 21.63 609 ASN A CA 1
ATOM 4305 C C . ASN A 1 609 ? 13.583 34.916 10.862 1.00 22.40 609 ASN A C 1
ATOM 4306 O O . ASN A 1 609 ? 14.123 33.879 10.619 1.00 23.54 609 ASN A O 1
ATOM 4311 N N . PRO A 1 610 ? 12.748 35.057 11.908 1.00 22.61 610 PRO A N 1
ATOM 4312 C CA . PRO A 1 610 ? 12.573 33.974 12.896 1.00 22.62 610 PRO A CA 1
ATOM 4313 C C . PRO A 1 610 ? 12.029 32.685 12.321 1.00 22.65 610 PRO A C 1
ATOM 4314 O O . PRO A 1 610 ? 12.302 31.606 12.845 1.00 22.64 610 PRO A O 1
ATOM 4318 N N . MET A 1 611 ? 11.246 32.774 11.240 1.00 23.20 611 MET A N 1
ATOM 4319 C CA . MET A 1 611 ? 10.683 31.570 10.672 1.00 23.67 611 MET A CA 1
ATOM 4320 C C . MET A 1 611 ? 11.744 30.541 10.258 1.00 23.87 611 MET A C 1
ATOM 4321 O O . MET A 1 611 ? 11.447 29.350 10.253 1.00 24.40 611 MET A O 1
ATOM 4326 N N . ARG A 1 612 ? 12.951 30.966 9.881 1.00 24.03 612 ARG A N 1
ATOM 4327 C CA . ARG A 1 612 ? 14.065 29.983 9.725 1.00 24.01 612 ARG A CA 1
ATOM 4328 C C . ARG A 1 612 ? 15.146 30.048 10.831 1.00 24.29 612 ARG A C 1
ATOM 4329 O O . ARG A 1 612 ? 15.830 29.054 11.114 1.00 23.89 612 ARG A O 1
ATOM 4337 N N . ARG A 1 613 ? 15.342 31.216 11.424 1.00 24.45 613 ARG A N 1
ATOM 4338 C CA . ARG A 1 613 ? 16.409 31.406 12.386 1.00 24.21 613 ARG A CA 1
ATOM 4339 C C . ARG A 1 613 ? 16.108 30.710 13.705 1.00 24.77 613 ARG A C 1
ATOM 4340 O O . ARG A 1 613 ? 16.971 29.982 14.219 1.00 26.08 613 ARG A O 1
ATOM 4348 N N . LYS A 1 614 ? 14.924 30.920 14.265 1.00 25.13 614 LYS A N 1
ATOM 4349 C CA . LYS A 1 614 ? 14.564 30.208 15.498 1.00 24.26 614 LYS A CA 1
ATOM 4350 C C . LYS A 1 614 ? 14.411 28.732 15.242 1.00 23.89 614 LYS A C 1
ATOM 4351 O O . LYS A 1 614 ? 13.726 28.304 14.311 1.00 24.10 614 LYS A O 1
ATOM 4357 N N . ARG A 1 615 ? 15.032 27.961 16.114 1.00 23.10 615 ARG A N 1
ATOM 4358 C CA . ARG A 1 615 ? 14.907 26.513 16.064 1.00 23.55 615 ARG A CA 1
ATOM 4359 C C . ARG A 1 615 ? 13.492 26.170 16.438 1.00 22.85 615 ARG A C 1
ATOM 4360 O O . ARG A 1 615 ? 12.993 26.608 17.494 1.00 24.26 615 ARG A O 1
ATOM 4368 N N . SER A 1 616 ? 12.824 25.417 15.566 1.00 21.45 616 SER A N 1
ATOM 4369 C CA . SER A 1 616 ? 11.384 25.179 15.690 1.00 21.26 616 SER A CA 1
ATOM 4370 C C . SER A 1 616 ? 10.492 26.454 15.698 1.00 21.04 616 SER A C 1
ATOM 4371 O O . SER A 1 616 ? 9.297 26.380 15.933 1.00 19.87 616 SER A O 1
ATOM 4374 N N . GLY A 1 617 ? 11.057 27.609 15.387 1.00 21.71 617 GLY A N 1
ATOM 4375 C CA . GLY A 1 617 ? 10.313 28.851 15.334 1.00 22.84 617 GLY A CA 1
ATOM 4376 C C . GLY A 1 617 ? 9.174 28.801 14.317 1.00 23.67 617 GLY A C 1
ATOM 4377 O O . GLY A 1 617 ? 8.117 29.372 14.566 1.00 22.54 617 GLY A O 1
ATOM 4378 N N . ALA A 1 618 ? 9.353 28.047 13.224 1.00 23.31 618 ALA A N 1
ATOM 4379 C CA . ALA A 1 618 ? 8.306 27.912 12.187 1.00 24.01 618 ALA A CA 1
ATOM 4380 C C . ALA A 1 618 ? 7.002 27.326 12.732 1.00 24.45 618 ALA A C 1
ATOM 4381 O O . ALA A 1 618 ? 5.932 27.555 12.176 1.00 24.44 618 ALA A O 1
ATOM 4383 N N . LYS A 1 619 ? 7.080 26.597 13.838 1.00 24.32 619 LYS A N 1
ATOM 4384 C CA . LYS A 1 619 ? 5.911 26.094 14.520 1.00 25.05 619 LYS A CA 1
ATOM 4385 C C . LYS A 1 619 ? 5.580 27.003 15.687 1.00 25.07 619 LYS A C 1
ATOM 4386 O O . LYS A 1 619 ? 4.411 27.324 15.899 1.00 25.57 619 LYS A O 1
ATOM 4392 N N . MET A 1 620 ? 6.580 27.373 16.488 1.00 23.76 620 MET A N 1
ATOM 4393 C CA . MET A 1 620 ? 6.274 27.997 17.802 1.00 25.31 620 MET A CA 1
ATOM 4394 C C . MET A 1 620 ? 5.852 29.446 17.587 1.00 24.70 620 MET A C 1
ATOM 4395 O O . MET A 1 620 ? 5.009 29.980 18.307 1.00 25.59 620 MET A O 1
ATOM 4400 N N . PHE A 1 621 ? 6.431 30.086 16.593 1.00 24.21 621 PHE A N 1
ATOM 4401 C CA . PHE A 1 621 ? 6.063 31.477 16.344 1.00 25.59 621 PHE A CA 1
ATOM 4402 C C . PHE A 1 621 ? 4.583 31.621 15.909 1.00 26.04 621 PHE A C 1
ATOM 4403 O O . PHE A 1 621 ? 3.812 32.307 16.608 1.00 25.25 621 PHE A O 1
ATOM 4411 N N . PRO A 1 622 ? 4.177 30.993 14.780 1.00 27.40 622 PRO A N 1
ATOM 4412 C CA . PRO A 1 622 ? 2.750 31.069 14.377 1.00 27.75 622 PRO A CA 1
ATOM 4413 C C . PRO A 1 622 ? 1.825 30.529 15.434 1.00 27.87 622 PRO A C 1
ATOM 4414 O O . PRO A 1 622 ? 0.786 31.133 15.704 1.00 28.60 622 PRO A O 1
ATOM 4418 N N . ASP A 1 623 ? 2.192 29.432 16.081 1.00 27.04 623 ASP A N 1
ATOM 4419 C CA . ASP A 1 623 ? 1.241 28.781 16.994 1.00 27.82 623 ASP A CA 1
ATOM 4420 C C . ASP A 1 623 ? 1.092 29.439 18.356 1.00 27.53 623 ASP A C 1
ATOM 4421 O O . ASP A 1 623 ? 0.023 29.364 18.964 1.00 27.64 623 ASP A O 1
ATOM 4426 N N . VAL A 1 624 ? 2.163 30.061 18.849 1.00 27.22 624 VAL A N 1
ATOM 4427 C CA . VAL A 1 624 ? 2.168 30.534 20.235 1.00 25.55 624 VAL A CA 1
ATOM 4428 C C . VAL A 1 624 ? 2.352 32.045 20.320 1.00 25.26 624 VAL A C 1
ATOM 4429 O O . VAL A 1 624 ? 1.596 32.692 20.996 1.00 24.37 624 VAL A O 1
ATOM 4433 N N . LEU A 1 625 ? 3.347 32.604 19.641 1.00 24.54 625 LEU A N 1
ATOM 4434 C CA . LEU A 1 625 ? 3.616 34.044 19.749 1.00 24.21 625 LEU A CA 1
ATOM 4435 C C . LEU A 1 625 ? 2.696 34.936 18.914 1.00 24.08 625 LEU A C 1
ATOM 4436 O O . LEU A 1 625 ? 2.065 35.874 19.424 1.00 22.10 625 LEU A O 1
ATOM 4441 N N . PHE A 1 626 ? 2.664 34.695 17.609 1.00 24.61 626 PHE A N 1
ATOM 4442 C CA . PHE A 1 626 ? 1.894 35.557 16.723 1.00 25.12 626 PHE A CA 1
ATOM 4443 C C . PHE A 1 626 ? 0.484 35.864 17.213 1.00 24.65 626 PHE A C 1
ATOM 4444 O O . PHE A 1 626 ? 0.083 37.030 17.155 1.00 24.92 626 PHE A O 1
ATOM 4452 N N . PRO A 1 627 ? -0.286 34.856 17.709 1.00 25.08 627 PRO A N 1
ATOM 4453 C CA . PRO A 1 627 ? -1.596 35.132 18.265 1.00 25.06 627 PRO A CA 1
ATOM 4454 C C . PRO A 1 627 ? -1.649 36.174 19.394 1.00 24.81 627 PRO A C 1
ATOM 4455 O O . PRO A 1 627 ? -2.700 36.771 19.605 1.00 24.37 627 PRO A O 1
ATOM 4459 N N . LYS A 1 628 ? -0.542 36.416 20.089 1.00 23.86 628 LYS A N 1
ATOM 4460 C CA . LYS A 1 628 ? -0.544 37.398 21.186 1.00 24.20 628 LYS A CA 1
ATOM 4461 C C . LYS A 1 628 ? -0.196 38.778 20.653 1.00 24.06 628 LYS A C 1
ATOM 4462 O O . LYS A 1 628 ? -0.436 39.777 21.295 1.00 23.87 628 LYS A O 1
ATOM 4468 N N . LEU A 1 629 ? 0.412 38.812 19.478 1.00 23.63 629 LEU A N 1
ATOM 4469 C CA . LEU A 1 629 ? 0.958 40.051 18.933 1.00 23.52 629 LEU A CA 1
ATOM 4470 C C . LEU A 1 629 ? -0.099 40.862 18.215 1.00 23.38 629 LEU A C 1
ATOM 4471 O O . LEU A 1 629 ? -0.782 40.338 17.324 1.00 23.97 629 LEU A O 1
ATOM 4476 N N . LYS A 1 630 ? -0.210 42.135 18.607 1.00 23.79 630 LYS A N 1
ATOM 4477 C CA . LYS A 1 630 ? -1.110 43.112 17.966 1.00 23.75 630 LYS A CA 1
ATOM 4478 C C . LYS A 1 630 ? -0.482 43.694 16.689 1.00 23.85 630 LYS A C 1
ATOM 4479 O O . LYS A 1 630 ? -1.203 44.076 15.751 1.00 24.22 630 LYS A O 1
ATOM 4485 N N . MET A 1 631 ? 0.842 43.800 16.674 1.00 22.18 631 MET A N 1
ATOM 4486 C CA . MET A 1 631 ? 1.545 44.369 15.516 1.00 22.08 631 MET A CA 1
ATOM 4487 C C . MET A 1 631 ? 2.841 43.662 15.277 1.00 21.85 631 MET A C 1
ATOM 4488 O O . MET A 1 631 ? 3.715 43.589 16.154 1.00 21.26 631 MET A O 1
ATOM 4493 N N . ILE A 1 632 ? 3.004 43.214 14.038 1.00 21.67 632 ILE A N 1
ATOM 4494 C CA . ILE A 1 632 ? 4.248 42.690 13.589 1.00 21.76 632 ILE A CA 1
ATOM 4495 C C . ILE A 1 632 ? 4.623 43.551 12.429 1.00 21.76 632 ILE A C 1
ATOM 4496 O O . ILE A 1 632 ? 3.856 43.650 11.465 1.00 21.11 632 ILE A O 1
ATOM 4501 N N . PHE A 1 633 ? 5.773 44.206 12.515 1.00 22.27 633 PHE A N 1
ATOM 4502 C CA . PHE A 1 633 ? 6.203 45.024 11.394 1.00 22.25 633 PHE A CA 1
ATOM 4503 C C . PHE A 1 633 ? 7.639 44.726 11.050 1.00 22.89 633 PHE A C 1
ATOM 4504 O O . PHE A 1 633 ? 8.457 44.374 11.914 1.00 23.05 633 PHE A O 1
ATOM 4512 N N . ALA A 1 634 ? 7.926 44.832 9.764 1.00 21.95 634 ALA A N 1
ATOM 4513 C CA . ALA A 1 634 ? 9.210 44.481 9.237 1.00 22.19 634 ALA A CA 1
ATOM 4514 C C . ALA A 1 634 ? 9.801 45.671 8.519 1.00 21.92 634 ALA A C 1
ATOM 4515 O O . ALA A 1 634 ? 9.089 46.383 7.786 1.00 20.98 634 ALA A O 1
ATOM 4517 N N . LEU A 1 635 ? 11.103 45.854 8.730 1.00 20.90 635 LEU A N 1
ATOM 4518 C CA . LEU A 1 635 ? 11.906 46.775 7.962 1.00 22.24 635 LEU A CA 1
ATOM 4519 C C . LEU A 1 635 ? 12.759 45.919 7.068 1.00 21.19 635 LEU A C 1
ATOM 4520 O O . LEU A 1 635 ? 13.775 45.370 7.511 1.00 21.65 635 LEU A O 1
ATOM 4525 N N . GLU A 1 636 ? 12.314 45.790 5.821 1.00 21.74 636 GLU A N 1
ATOM 4526 C CA . GLU A 1 636 ? 12.900 44.847 4.895 1.00 22.48 636 GLU A CA 1
ATOM 4527 C C . GLU A 1 636 ? 13.211 45.415 3.539 1.00 22.65 636 GLU A C 1
ATOM 4528 O O . GLU A 1 636 ? 12.562 46.345 3.033 1.00 23.08 636 GLU A O 1
ATOM 4534 N N . THR A 1 637 ? 14.210 44.820 2.921 1.00 24.42 637 THR A N 1
ATOM 4535 C CA . THR A 1 637 ? 14.491 45.018 1.522 1.00 24.43 637 THR A CA 1
ATOM 4536 C C . THR A 1 637 ? 13.844 43.930 0.696 1.00 25.13 637 THR A C 1
ATOM 4537 O O . THR A 1 637 ? 13.649 44.083 -0.512 1.00 25.32 637 THR A O 1
ATOM 4541 N N . ARG A 1 638 ? 13.497 42.836 1.359 1.00 24.05 638 ARG A N 1
ATOM 4542 C CA . ARG A 1 638 ? 13.194 41.607 0.695 1.00 25.08 638 ARG A CA 1
ATOM 4543 C C . ARG A 1 638 ? 11.971 40.948 1.377 1.00 24.04 638 ARG A C 1
ATOM 4544 O O . ARG A 1 638 ? 11.738 41.118 2.585 1.00 23.36 638 ARG A O 1
ATOM 4552 N N . MET A 1 639 ? 11.168 40.235 0.592 1.00 24.56 639 MET A N 1
ATOM 4553 C CA . MET A 1 639 ? 10.011 39.542 1.150 1.00 24.35 639 MET A CA 1
ATOM 4554 C C . MET A 1 639 ? 10.466 38.219 1.760 1.00 24.53 639 MET A C 1
ATOM 4555 O O . MET A 1 639 ? 10.449 37.153 1.121 1.00 23.30 639 MET A O 1
ATOM 4560 N N . SER A 1 640 ? 10.944 38.322 2.999 1.00 24.67 640 SER A N 1
ATOM 4561 C CA . SER A 1 640 ? 11.381 37.152 3.759 1.00 24.01 640 SER A CA 1
ATOM 4562 C C . SER A 1 640 ? 10.189 36.327 4.151 1.00 23.92 640 SER A C 1
ATOM 4563 O O . SER A 1 640 ? 9.073 36.802 4.133 1.00 24.14 640 SER A O 1
ATOM 4566 N N . SER A 1 641 ? 10.445 35.077 4.518 1.00 23.21 641 SER A N 1
ATOM 4567 C CA . SER A 1 641 ? 9.397 34.217 4.981 1.00 23.13 641 SER A CA 1
ATOM 4568 C C . SER A 1 641 ? 8.729 34.804 6.202 1.00 22.43 641 SER A C 1
ATOM 4569 O O . SER A 1 641 ? 7.497 34.691 6.351 1.00 23.04 641 SER A O 1
ATOM 4572 N N . SER A 1 642 ? 9.506 35.460 7.075 1.00 22.08 642 SER A N 1
ATOM 4573 C CA . SER A 1 642 ? 8.902 36.062 8.287 1.00 22.97 642 SER A CA 1
ATOM 4574 C C . SER A 1 642 ? 8.075 37.316 8.002 1.00 21.74 642 SER A C 1
ATOM 4575 O O . SER A 1 642 ? 7.044 37.542 8.655 1.00 23.45 642 SER A O 1
ATOM 4578 N N . ALA A 1 643 ? 8.539 38.135 7.061 1.00 22.63 643 ALA A N 1
ATOM 4579 C CA . ALA A 1 643 ? 7.807 39.315 6.597 1.00 22.30 643 ALA A CA 1
ATOM 4580 C C . ALA A 1 643 ? 6.450 38.954 6.026 1.00 22.40 643 ALA A C 1
ATOM 4581 O O . ALA A 1 643 ? 5.517 39.745 6.090 1.00 22.07 643 ALA A O 1
ATOM 4583 N N . MET A 1 644 ? 6.332 37.750 5.461 1.00 22.58 644 MET A N 1
ATOM 4584 C CA . MET A 1 644 ? 5.048 37.268 4.963 1.00 21.89 644 MET A CA 1
ATOM 4585 C C . MET A 1 644 ? 3.993 37.176 6.045 1.00 22.13 644 MET A C 1
ATOM 4586 O O . MET A 1 644 ? 2.806 37.159 5.751 1.00 21.86 644 MET A O 1
ATOM 4591 N N . TYR A 1 645 ? 4.416 37.112 7.303 1.00 22.14 645 TYR A N 1
ATOM 4592 C CA . TYR A 1 645 ? 3.485 37.061 8.416 1.00 22.05 645 TYR A CA 1
ATOM 4593 C C . TYR A 1 645 ? 3.292 38.393 9.105 1.00 22.45 645 TYR A C 1
ATOM 4594 O O . TYR A 1 645 ? 2.540 38.491 10.069 1.00 22.72 645 TYR A O 1
ATOM 4603 N N . ALA A 1 646 ? 3.929 39.424 8.594 1.00 21.30 646 ALA A N 1
ATOM 4604 C CA . ALA A 1 646 ? 3.835 40.736 9.193 1.00 22.48 646 ALA A CA 1
ATOM 4605 C C . ALA A 1 646 ? 2.503 41.406 8.887 1.00 22.29 646 ALA A C 1
ATOM 4606 O O . ALA A 1 646 ? 1.780 41.054 7.937 1.00 23.40 646 ALA A O 1
ATOM 4608 N N . ASP A 1 647 ? 2.169 42.387 9.706 1.00 22.38 647 ASP A N 1
ATOM 4609 C CA . ASP A 1 647 ? 1.043 43.236 9.468 1.00 22.04 647 ASP A CA 1
ATOM 4610 C C . ASP A 1 647 ? 1.414 44.385 8.579 1.00 22.17 647 ASP A C 1
ATOM 4611 O O . ASP A 1 647 ? 0.580 44.846 7.821 1.00 21.73 647 ASP A O 1
ATOM 4616 N N . ILE A 1 648 ? 2.663 44.843 8.692 1.00 21.62 648 ILE A N 1
ATOM 4617 C CA . ILE A 1 648 ? 3.158 46.004 7.976 1.00 21.88 648 ILE A CA 1
ATOM 4618 C C . ILE A 1 648 ? 4.579 45.680 7.530 1.00 22.39 648 ILE A C 1
ATOM 4619 O O . ILE A 1 648 ? 5.399 45.208 8.325 1.00 22.21 648 ILE A O 1
ATOM 4624 N N . VAL A 1 649 ? 4.885 45.917 6.260 1.00 21.57 649 VAL A N 1
ATOM 4625 C CA . VAL A 1 649 ? 6.243 45.779 5.778 1.00 21.74 649 VAL A CA 1
ATOM 4626 C C . VAL A 1 649 ? 6.663 47.139 5.236 1.00 22.19 649 VAL A C 1
ATOM 4627 O O . VAL A 1 649 ? 5.954 47.729 4.389 1.00 20.97 649 VAL A O 1
ATOM 4631 N N . LEU A 1 650 ? 7.813 47.630 5.732 1.00 21.46 650 LEU A N 1
ATOM 4632 C CA . LEU A 1 650 ? 8.335 48.949 5.386 1.00 21.90 650 LEU A CA 1
ATOM 4633 C C . LEU A 1 650 ? 9.532 48.759 4.470 1.00 21.30 650 LEU A C 1
ATOM 4634 O O . LEU A 1 650 ? 10.483 48.043 4.848 1.00 22.06 650 LEU A O 1
ATOM 4639 N N . PRO A 1 651 ? 9.502 49.336 3.269 1.00 21.44 651 PRO A N 1
ATOM 4640 C CA . PRO A 1 651 ? 10.607 49.028 2.331 1.00 21.87 651 PRO A CA 1
ATOM 4641 C C . PRO A 1 651 ? 11.898 49.798 2.611 1.00 22.25 651 PRO A C 1
ATOM 4642 O O . PRO A 1 651 ? 11.846 50.985 2.811 1.00 21.51 651 PRO A O 1
ATOM 4646 N N . CYS A 1 652 ? 13.047 49.117 2.535 1.00 23.04 652 CYS A N 1
ATOM 4647 C CA . CYS A 1 652 ? 14.321 49.713 2.849 1.00 23.25 652 CYS A CA 1
ATOM 4648 C C . CYS A 1 652 ? 15.310 49.714 1.696 1.00 23.31 652 CYS A C 1
ATOM 4649 O O . CYS A 1 652 ? 15.254 48.917 0.745 1.00 23.58 652 CYS A O 1
ATOM 4652 N N . ALA A 1 653 ? 16.209 50.675 1.804 1.00 24.02 653 ALA A N 1
ATOM 4653 C CA . ALA A 1 653 ? 17.281 50.841 0.868 1.00 24.11 653 ALA A CA 1
ATOM 4654 C C . ALA A 1 653 ? 18.244 49.670 1.083 1.00 23.87 653 ALA A C 1
ATOM 4655 O O . ALA A 1 653 ? 18.416 49.207 2.206 1.00 24.19 653 ALA A O 1
ATOM 4657 N N . TRP A 1 654 ? 18.859 49.158 0.018 1.00 24.85 654 TRP A N 1
ATOM 4658 C CA . TRP A 1 654 ? 19.750 48.009 0.154 1.00 23.80 654 TRP A CA 1
ATOM 4659 C C . TRP A 1 654 ? 21.215 48.450 -0.056 1.00 24.26 654 TRP A C 1
ATOM 4660 O O . TRP A 1 654 ? 21.534 49.632 -0.061 1.00 24.30 654 TRP A O 1
ATOM 4671 N N . TYR A 1 655 ? 22.108 47.495 -0.272 1.00 23.54 655 TYR A N 1
ATOM 4672 C CA . TYR A 1 655 ? 23.536 47.823 -0.403 1.00 23.93 655 TYR A CA 1
ATOM 4673 C C . TYR A 1 655 ? 23.722 48.614 -1.683 1.00 23.50 655 TYR A C 1
ATOM 4674 O O . TYR A 1 655 ? 23.057 48.356 -2.704 1.00 24.72 655 TYR A O 1
ATOM 4683 N N . TYR A 1 656 ? 24.606 49.601 -1.600 1.00 24.11 656 TYR A N 1
ATOM 4684 C CA . TYR A 1 656 ? 24.912 50.540 -2.703 1.00 23.14 656 TYR A CA 1
ATOM 4685 C C . TYR A 1 656 ? 23.906 51.661 -2.811 1.00 22.98 656 TYR A C 1
ATOM 4686 O O . TYR A 1 656 ? 24.089 52.592 -3.617 1.00 22.64 656 TYR A O 1
ATOM 4695 N N . GLU A 1 657 ? 22.848 51.604 -2.018 1.00 22.93 657 GLU A N 1
ATOM 4696 C CA . GLU A 1 657 ? 21.720 52.560 -2.135 1.00 23.04 657 GLU A CA 1
ATOM 4697 C C . GLU A 1 657 ? 21.605 53.463 -0.916 1.00 22.63 657 GLU A C 1
ATOM 4698 O O . GLU A 1 657 ? 20.650 54.249 -0.784 1.00 24.08 657 GLU A O 1
ATOM 4704 N N . LYS A 1 658 ? 22.584 53.329 -0.019 1.00 23.13 658 LYS A N 1
ATOM 4705 C CA . LYS A 1 658 ? 22.668 54.096 1.216 1.00 22.07 658 LYS A CA 1
ATOM 4706 C C . LYS A 1 658 ? 24.095 54.082 1.718 1.00 22.28 658 LYS A C 1
ATOM 4707 O O . LYS A 1 658 ? 24.830 53.099 1.574 1.00 22.04 658 LYS A O 1
ATOM 4713 N N . HIS A 1 659 ? 24.524 55.194 2.299 1.00 22.13 659 HIS A N 1
ATOM 4714 C CA . HIS A 1 659 ? 25.908 55.249 2.824 1.00 22.57 659 HIS A CA 1
ATOM 4715 C C . HIS A 1 659 ? 26.011 54.295 4.010 1.00 23.20 659 HIS A C 1
ATOM 4716 O O . HIS A 1 659 ? 25.081 54.206 4.845 1.00 23.34 659 HIS A O 1
ATOM 4723 N N . GLU A 1 660 ? 27.122 53.561 4.059 1.00 21.86 660 GLU A N 1
ATOM 4724 C CA . GLU A 1 660 ? 27.384 52.637 5.158 1.00 23.34 660 GLU A CA 1
ATOM 4725 C C . GLU A 1 660 ? 28.855 52.340 5.276 1.00 23.76 660 GLU A C 1
ATOM 4726 O O . GLU A 1 660 ? 29.678 52.809 4.494 1.00 21.81 660 GLU A O 1
ATOM 4732 N N . MET A 1 661 ? 29.186 51.555 6.297 1.00 24.32 661 MET A N 1
ATOM 4733 C CA . MET A 1 661 ? 30.529 51.073 6.462 1.00 26.36 661 MET A CA 1
ATOM 4734 C C . MET A 1 661 ? 30.406 49.627 6.866 1.00 24.81 661 MET A C 1
ATOM 4735 O O . MET A 1 661 ? 29.501 49.301 7.634 1.00 23.61 661 MET A O 1
ATOM 4740 N N . THR A 1 662 ? 31.299 48.773 6.375 1.00 24.54 662 THR A N 1
ATOM 4741 C CA . THR A 1 662 ? 31.262 47.372 6.768 1.00 25.36 662 THR A CA 1
ATOM 4742 C C . THR A 1 662 ? 31.660 47.209 8.250 1.00 25.68 662 THR A C 1
ATOM 4743 O O . THR A 1 662 ? 32.047 48.159 8.905 1.00 27.56 662 THR A O 1
ATOM 4747 N N . THR A 1 663 ? 31.440 46.020 8.795 1.00 26.67 663 THR A N 1
ATOM 4748 C CA . THR A 1 663 ? 31.688 45.754 10.203 1.00 26.25 663 THR A CA 1
ATOM 4749 C C . THR A 1 663 ? 32.652 44.604 10.284 1.00 24.71 663 THR A C 1
ATOM 4750 O O . THR A 1 663 ? 32.249 43.450 10.455 1.00 26.33 663 THR A O 1
ATOM 4754 N N . PRO A 1 664 ? 33.935 44.897 10.135 1.00 25.08 664 PRO A N 1
ATOM 4755 C CA . PRO A 1 664 ? 34.944 43.822 10.093 1.00 23.91 664 PRO A CA 1
ATOM 4756 C C . PRO A 1 664 ? 35.302 43.275 11.498 1.00 25.12 664 PRO A C 1
ATOM 4757 O O . PRO A 1 664 ? 35.078 43.932 12.554 1.00 25.14 664 PRO A O 1
ATOM 4761 N N . CYS A 1 665 ? 35.934 42.110 11.506 1.00 24.30 665 CYS A N 1
ATOM 4762 C CA . CYS A 1 665 ? 36.568 41.611 12.684 1.00 23.67 665 CYS A CA 1
ATOM 4763 C C . CYS A 1 665 ? 38.038 41.369 12.331 1.00 23.50 665 CYS A C 1
ATOM 4764 O O . CYS A 1 665 ? 38.534 41.818 11.281 1.00 23.61 665 CYS A O 1
ATOM 4767 N N . SER A 1 666 ? 38.751 40.683 13.219 1.00 23.32 666 SER A N 1
ATOM 4768 C CA . SER A 1 666 ? 40.159 40.374 13.008 1.00 22.69 666 SER A CA 1
ATOM 4769 C C . SER A 1 666 ? 40.486 39.708 11.665 1.00 22.87 666 SER A C 1
ATOM 4770 O O . SER A 1 666 ? 41.572 39.949 11.121 1.00 23.32 666 SER A O 1
ATOM 4773 N N . GLY A 1 667 ? 39.564 38.887 11.153 1.00 21.03 667 GLY A N 1
ATOM 4774 C CA . GLY A 1 667 ? 39.837 38.035 10.004 1.00 22.40 667 GLY A CA 1
ATOM 4775 C C . GLY A 1 667 ? 40.262 38.828 8.789 1.00 22.76 667 GLY A C 1
ATOM 4776 O O . GLY A 1 667 ? 41.320 38.581 8.239 1.00 22.12 667 GLY A O 1
ATOM 4777 N N . ASN A 1 668 ? 39.421 39.800 8.398 1.00 23.40 668 ASN A N 1
ATOM 4778 C CA . ASN A 1 668 ? 39.696 40.707 7.297 1.00 22.47 668 ASN A CA 1
ATOM 4779 C C . ASN A 1 668 ? 39.612 42.086 7.943 1.00 22.25 668 ASN A C 1
ATOM 4780 O O . ASN A 1 668 ? 38.550 42.685 7.957 1.00 21.73 668 ASN A O 1
ATOM 4785 N N . PRO A 1 669 ? 40.710 42.533 8.549 1.00 23.05 669 PRO A N 1
ATOM 4786 C CA . PRO A 1 669 ? 40.690 43.617 9.535 1.00 23.55 669 PRO A CA 1
ATOM 4787 C C . PRO A 1 669 ? 40.753 45.048 8.967 1.00 23.16 669 PRO A C 1
ATOM 4788 O O . PRO A 1 669 ? 41.633 45.859 9.322 1.00 22.55 669 PRO A O 1
ATOM 4792 N N . PHE A 1 670 ? 39.742 45.377 8.172 1.00 23.23 670 PHE A N 1
ATOM 4793 C CA . PHE A 1 670 ? 39.664 46.673 7.489 1.00 22.86 670 PHE A CA 1
ATOM 4794 C C . PHE A 1 670 ? 38.221 47.026 7.338 1.00 23.67 670 PHE A C 1
ATOM 4795 O O . PHE A 1 670 ? 37.377 46.135 7.041 1.00 23.24 670 PHE A O 1
ATOM 4803 N N . PHE A 1 671 ? 37.919 48.312 7.553 1.00 22.63 671 PHE A N 1
ATOM 4804 C CA . PHE A 1 671 ? 36.575 48.838 7.318 1.00 23.12 671 PHE A CA 1
ATOM 4805 C C . PHE A 1 671 ? 36.477 49.324 5.899 1.00 23.04 671 PHE A C 1
ATOM 4806 O O . PHE A 1 671 ? 37.427 49.908 5.359 1.00 21.41 671 PHE A O 1
ATOM 4814 N N . THR A 1 672 ? 35.310 49.158 5.310 1.00 23.11 672 THR A N 1
ATOM 4815 C CA . THR A 1 672 ? 35.133 49.518 3.872 1.00 23.45 672 THR A CA 1
ATOM 4816 C C . THR A 1 672 ? 33.907 50.386 3.753 1.00 23.61 672 THR A C 1
ATOM 4817 O O . THR A 1 672 ? 32.878 50.186 4.431 1.00 23.95 672 THR A O 1
ATOM 4821 N N . PHE A 1 673 ? 34.061 51.406 2.922 1.00 24.17 673 PHE A N 1
ATOM 4822 C CA . PHE A 1 673 ? 33.031 52.385 2.623 1.00 24.10 673 PHE A CA 1
ATOM 4823 C C . PHE A 1 673 ? 32.020 51.892 1.599 1.00 24.21 673 PHE A C 1
ATOM 4824 O O . PHE A 1 673 ? 32.364 51.256 0.596 1.00 25.34 673 PHE A O 1
ATOM 4832 N N . VAL A 1 674 ? 30.746 52.167 1.872 1.00 23.41 674 VAL A N 1
ATOM 4833 C CA . VAL A 1 674 ? 29.712 51.834 0.951 1.00 23.55 674 VAL A CA 1
ATOM 4834 C C . VAL A 1 674 ? 29.023 53.138 0.603 1.00 23.79 674 VAL A C 1
ATOM 4835 O O . VAL A 1 674 ? 28.389 53.768 1.439 1.00 23.02 674 VAL A O 1
ATOM 4839 N N . ASP A 1 675 ? 29.168 53.539 -0.649 1.00 24.13 675 ASP A N 1
ATOM 4840 C CA . ASP A 1 675 ? 28.586 54.757 -1.104 1.00 24.09 675 ASP A CA 1
ATOM 4841 C C . ASP A 1 675 ? 27.102 54.560 -1.413 1.00 24.28 675 ASP A C 1
ATOM 4842 O O . ASP A 1 675 ? 26.619 53.442 -1.621 1.00 24.32 675 ASP A O 1
ATOM 4847 N N . ARG A 1 676 ? 26.406 55.675 -1.473 1.00 24.12 676 ARG A N 1
ATOM 4848 C CA . ARG A 1 676 ? 25.102 55.708 -2.099 1.00 24.61 676 ARG A CA 1
ATOM 4849 C C . ARG A 1 676 ? 25.347 55.892 -3.626 1.00 24.26 676 ARG A C 1
ATOM 4850 O O . ARG A 1 676 ? 25.423 56.999 -4.116 1.00 23.73 676 ARG A O 1
ATOM 4858 N N . SER A 1 677 ? 25.473 54.793 -4.356 1.00 24.06 677 SER A N 1
ATOM 4859 C CA . SER A 1 677 ? 25.750 54.819 -5.800 1.00 24.88 677 SER A CA 1
ATOM 4860 C C . SER A 1 677 ? 24.536 55.238 -6.593 1.00 23.78 677 SER A C 1
ATOM 4861 O O . SER A 1 677 ? 24.657 55.976 -7.542 1.00 23.71 677 SER A O 1
ATOM 4864 N N . VAL A 1 678 ? 23.367 54.820 -6.138 1.00 23.59 678 VAL A N 1
ATOM 4865 C CA . VAL A 1 678 ? 22.092 55.117 -6.785 1.00 24.70 678 VAL A CA 1
ATOM 4866 C C . VAL A 1 678 ? 21.068 55.340 -5.687 1.00 24.03 678 VAL A C 1
ATOM 4867 O O . VAL A 1 678 ? 21.277 54.869 -4.559 1.00 25.66 678 VAL A O 1
ATOM 4871 N N . ALA A 1 679 ? 20.014 56.094 -6.001 1.00 25.21 679 ALA A N 1
ATOM 4872 C CA . ALA A 1 679 ? 18.916 56.359 -5.091 1.00 25.22 679 ALA A CA 1
ATOM 4873 C C . ALA A 1 679 ? 18.211 55.041 -4.852 1.00 25.98 679 ALA A C 1
ATOM 4874 O O . ALA A 1 679 ? 18.117 54.209 -5.774 1.00 25.52 679 ALA A O 1
ATOM 4876 N N . PRO A 1 680 ? 17.684 54.834 -3.636 1.00 26.22 680 PRO A N 1
ATOM 4877 C CA . PRO A 1 680 ? 16.829 53.648 -3.487 1.00 26.23 680 PRO A CA 1
ATOM 4878 C C . PRO A 1 680 ? 15.600 53.742 -4.413 1.00 25.72 680 PRO A C 1
ATOM 4879 O O . PRO A 1 680 ? 15.195 54.843 -4.758 1.00 26.41 680 PRO A O 1
ATOM 4883 N N . PRO A 1 681 ? 15.035 52.594 -4.849 1.00 25.48 681 PRO A N 1
ATOM 4884 C CA . PRO A 1 681 ? 13.871 52.629 -5.734 1.00 24.65 681 PRO A CA 1
ATOM 4885 C C . PRO A 1 681 ? 12.580 52.792 -4.969 1.00 25.11 681 PRO A C 1
ATOM 4886 O O . PRO A 1 681 ? 12.544 52.556 -3.762 1.00 23.28 681 PRO A O 1
ATOM 4890 N N . GLY A 1 682 ? 11.519 53.128 -5.700 1.00 24.51 682 GLY A N 1
ATOM 4891 C CA . GLY A 1 682 ? 10.164 53.178 -5.150 1.00 25.05 682 GLY A CA 1
ATOM 4892 C C . GLY A 1 682 ? 10.162 54.096 -3.943 1.00 24.76 682 GLY A C 1
ATOM 4893 O O . GLY A 1 682 ? 10.618 55.224 -4.030 1.00 24.73 682 GLY A O 1
ATOM 4894 N N . GLU A 1 683 ? 9.685 53.605 -2.812 1.00 23.98 683 GLU A N 1
ATOM 4895 C CA . GLU A 1 683 ? 9.692 54.415 -1.595 1.00 24.49 683 GLU A CA 1
ATOM 4896 C C . GLU A 1 683 ? 10.558 53.786 -0.515 1.00 24.41 683 GLU A C 1
ATOM 4897 O O . GLU A 1 683 ? 10.279 53.911 0.697 1.00 23.62 683 GLU A O 1
ATOM 4903 N N . CYS A 1 684 ? 11.606 53.100 -0.969 1.00 23.62 684 CYS A N 1
ATOM 4904 C CA . CYS A 1 684 ? 12.606 52.541 -0.078 1.00 24.21 684 CYS A CA 1
ATOM 4905 C C . CYS A 1 684 ? 13.289 53.619 0.744 1.00 24.14 684 CYS A C 1
ATOM 4906 O O . CYS A 1 684 ? 13.743 54.609 0.216 1.00 23.97 684 CYS A O 1
ATOM 4909 N N . ARG A 1 685 ? 13.371 53.410 2.050 1.00 23.74 685 ARG A N 1
ATOM 4910 C CA . ARG A 1 685 ? 14.023 54.362 2.947 1.00 23.06 685 ARG A CA 1
ATOM 4911 C C . ARG A 1 685 ? 15.218 53.714 3.653 1.00 23.10 685 ARG A C 1
ATOM 4912 O O . ARG A 1 685 ? 15.291 52.490 3.778 1.00 21.85 685 ARG A O 1
ATOM 4920 N N . GLU A 1 686 ? 16.168 54.540 4.085 1.00 22.73 686 GLU A N 1
ATOM 4921 C CA . GLU A 1 686 ? 17.216 54.058 4.972 1.00 22.64 686 GLU A CA 1
ATOM 4922 C C . GLU A 1 686 ? 16.562 53.720 6.286 1.00 22.12 686 GLU A C 1
ATOM 4923 O O . GLU A 1 686 ? 15.606 54.371 6.698 1.00 22.16 686 GLU A O 1
ATOM 4929 N N . GLU A 1 687 ? 17.105 52.738 6.981 1.00 22.92 687 GLU A N 1
ATOM 4930 C CA . GLU A 1 687 ? 16.450 52.240 8.198 1.00 22.00 687 GLU A CA 1
ATOM 4931 C C . GLU A 1 687 ? 16.451 53.285 9.305 1.00 21.73 687 GLU A C 1
ATOM 4932 O O . GLU A 1 687 ? 15.454 53.435 10.047 1.00 23.33 687 GLU A O 1
ATOM 4938 N N . TRP A 1 688 ? 17.539 54.032 9.431 1.00 21.78 688 TRP A N 1
ATOM 4939 C CA . TRP A 1 688 ? 17.596 55.133 10.419 1.00 21.27 688 TRP A CA 1
ATOM 4940 C C . TRP A 1 688 ? 16.445 56.118 10.216 1.00 21.18 688 TRP A C 1
ATOM 4941 O O . TRP A 1 688 ? 15.769 56.514 11.176 1.00 21.00 688 TRP A O 1
ATOM 4952 N N . ASP A 1 689 ? 16.236 56.511 8.958 1.00 21.64 689 ASP A N 1
ATOM 4953 C CA . ASP A 1 689 ? 15.169 57.437 8.573 1.00 22.27 689 ASP A CA 1
ATOM 4954 C C . ASP A 1 689 ? 13.777 56.835 8.844 1.00 21.77 689 ASP A C 1
ATOM 4955 O O . ASP A 1 689 ? 12.925 57.478 9.470 1.00 22.17 689 ASP A O 1
ATOM 4960 N N . ALA A 1 690 ? 13.593 55.575 8.438 1.00 22.08 690 ALA A N 1
ATOM 4961 C CA . ALA A 1 690 ? 12.364 54.794 8.731 1.00 21.55 690 ALA A CA 1
ATOM 4962 C C . ALA A 1 690 ? 12.040 54.772 10.205 1.00 22.18 690 ALA A C 1
ATOM 4963 O O . ALA A 1 690 ? 10.894 55.074 10.591 1.00 21.60 690 ALA A O 1
ATOM 4965 N N . ILE A 1 691 ? 13.049 54.467 11.023 1.00 22.41 691 ILE A N 1
ATOM 4966 C CA . ILE A 1 691 ? 12.885 54.419 12.474 1.00 22.08 691 ILE A CA 1
ATOM 4967 C C . ILE A 1 691 ? 12.685 55.790 13.047 1.00 21.76 691 ILE A C 1
ATOM 4968 O O . ILE A 1 691 ? 11.864 56.008 13.970 1.00 22.11 691 ILE A O 1
ATOM 4973 N N . ALA A 1 692 ? 13.391 56.767 12.493 1.00 21.32 692 ALA A N 1
ATOM 4974 C CA . ALA A 1 692 ? 13.176 58.132 12.918 1.00 20.72 692 ALA A CA 1
ATOM 4975 C C . ALA A 1 692 ? 11.701 58.515 12.714 1.00 21.14 692 ALA A C 1
ATOM 4976 O O . ALA A 1 692 ? 11.065 59.114 13.600 1.00 18.90 692 ALA A O 1
ATOM 4978 N N . LEU A 1 693 ? 11.157 58.144 11.553 1.00 21.43 693 LEU A N 1
ATOM 4979 C CA . LEU A 1 693 ? 9.792 58.483 11.189 1.00 22.44 693 LEU A CA 1
ATOM 4980 C C . LEU A 1 693 ? 8.795 57.788 12.104 1.00 22.34 693 LEU A C 1
ATOM 4981 O O . LEU A 1 693 ? 7.862 58.409 12.552 1.00 23.56 693 LEU A O 1
ATOM 4986 N N . ILE A 1 694 ? 9.030 56.510 12.383 1.00 22.69 694 ILE A N 1
ATOM 4987 C CA . ILE A 1 694 ? 8.204 55.806 13.372 1.00 22.41 694 ILE A CA 1
ATOM 4988 C C . ILE A 1 694 ? 8.199 56.569 14.692 1.00 22.63 694 ILE A C 1
ATOM 4989 O O . ILE A 1 694 ? 7.123 56.904 15.260 1.00 21.87 694 ILE A O 1
ATOM 4994 N N . LEU A 1 695 ? 9.387 56.924 15.175 1.00 22.75 695 LEU A N 1
ATOM 4995 C CA . LEU A 1 695 ? 9.455 57.669 16.434 1.00 22.51 695 LEU A CA 1
ATOM 4996 C C . LEU A 1 695 ? 8.778 59.062 16.401 1.00 23.06 695 LEU A C 1
ATOM 4997 O O . LEU A 1 695 ? 8.189 59.472 17.383 1.00 21.18 695 LEU A O 1
ATOM 5002 N N . LYS A 1 696 ? 8.869 59.790 15.287 1.00 23.44 696 LYS A N 1
ATOM 5003 C CA . LYS A 1 696 ? 8.180 61.071 15.146 1.00 23.34 696 LYS A CA 1
ATOM 5004 C C . LYS A 1 696 ? 6.688 60.816 15.258 1.00 22.88 696 LYS A C 1
ATOM 5005 O O . LYS A 1 696 ? 5.976 61.470 16.026 1.00 22.72 696 LYS A O 1
ATOM 5011 N N . LYS A 1 697 ? 6.230 59.797 14.531 1.00 23.22 697 LYS A N 1
ATOM 5012 C CA . LYS A 1 697 ? 4.814 59.400 14.548 1.00 23.51 697 LYS A CA 1
ATOM 5013 C C . LYS A 1 697 ? 4.348 58.966 15.913 1.00 23.13 697 LYS A C 1
ATOM 5014 O O . LYS A 1 697 ? 3.243 59.268 16.291 1.00 23.09 697 LYS A O 1
ATOM 5020 N N . VAL A 1 698 ? 5.190 58.266 16.656 1.00 22.77 698 VAL A N 1
ATOM 5021 C CA . VAL A 1 698 ? 4.863 57.922 18.028 1.00 22.19 698 VAL A CA 1
ATOM 5022 C C . VAL A 1 698 ? 4.566 59.192 18.833 1.00 22.65 698 VAL A C 1
ATOM 5023 O O . VAL A 1 698 ? 3.541 59.275 19.512 1.00 22.44 698 VAL A O 1
ATOM 5027 N N . GLY A 1 699 ? 5.453 60.174 18.722 1.00 22.50 699 GLY A N 1
ATOM 5028 C CA . GLY A 1 699 ? 5.256 61.463 19.347 1.00 22.66 699 GLY A CA 1
ATOM 5029 C C . GLY A 1 699 ? 3.985 62.154 18.875 1.00 22.87 699 GLY A C 1
ATOM 5030 O O . GLY A 1 699 ? 3.185 62.601 19.689 1.00 21.42 699 GLY A O 1
ATOM 5031 N N . GLU A 1 700 ? 3.799 62.234 17.560 1.00 23.18 700 GLU A N 1
ATOM 5032 C CA . GLU A 1 700 ? 2.675 62.972 16.962 1.00 24.01 700 GLU A CA 1
ATOM 5033 C C . GLU A 1 700 ? 1.344 62.292 17.334 1.00 23.68 700 GLU A C 1
ATOM 5034 O O . GLU A 1 700 ? 0.400 62.954 17.751 1.00 22.82 700 GLU A O 1
ATOM 5040 N N . ARG A 1 701 ? 1.311 60.964 17.197 1.00 23.79 701 ARG A N 1
ATOM 5041 C CA . ARG A 1 701 ? 0.117 60.173 17.486 1.00 23.73 701 ARG A CA 1
ATOM 5042 C C . ARG A 1 701 ? -0.193 60.242 18.970 1.00 23.51 701 ARG A C 1
ATOM 5043 O O . ARG A 1 701 ? -1.358 60.424 19.370 1.00 23.28 701 ARG A O 1
ATOM 5051 N N . ALA A 1 702 ? 0.838 60.172 19.800 1.00 23.26 702 ALA A N 1
ATOM 5052 C CA . ALA A 1 702 ? 0.619 60.303 21.237 1.00 23.65 702 ALA A CA 1
ATOM 5053 C C . ALA A 1 702 ? -0.011 61.646 21.498 1.00 24.29 702 ALA A C 1
ATOM 5054 O O . ALA A 1 702 ? -0.995 61.756 22.253 1.00 23.97 702 ALA A O 1
ATOM 5056 N N . ALA A 1 703 ? 0.530 62.680 20.851 1.00 24.40 703 ALA A N 1
ATOM 5057 C CA . ALA A 1 703 ? 0.030 64.044 21.098 1.00 24.81 703 ALA A CA 1
ATOM 5058 C C . ALA A 1 703 ? -1.441 64.180 20.683 1.00 24.92 703 ALA A C 1
ATOM 5059 O O . ALA A 1 703 ? -2.265 64.712 21.427 1.00 24.75 703 ALA A O 1
ATOM 5061 N N . ALA A 1 704 ? -1.761 63.695 19.487 1.00 25.34 704 ALA A N 1
ATOM 5062 C CA . ALA A 1 704 ? -3.133 63.724 18.972 1.00 25.37 704 ALA A CA 1
ATOM 5063 C C . ALA A 1 704 ? -4.089 62.937 19.872 1.00 25.66 704 ALA A C 1
ATOM 5064 O O . ALA A 1 704 ? -5.262 63.277 19.976 1.00 25.19 704 ALA A O 1
ATOM 5066 N N . ARG A 1 705 ? -3.571 61.885 20.511 1.00 26.23 705 ARG A N 1
ATOM 5067 C CA . ARG A 1 705 ? -4.340 61.036 21.417 1.00 26.57 705 ARG A CA 1
ATOM 5068 C C . ARG A 1 705 ? -4.367 61.570 22.845 1.00 27.06 705 ARG A C 1
ATOM 5069 O O . ARG A 1 705 ? -5.003 60.986 23.716 1.00 27.32 705 ARG A O 1
ATOM 5077 N N . GLY A 1 706 ? -3.700 62.694 23.074 1.00 27.02 706 GLY A N 1
ATOM 5078 C CA . GLY A 1 706 ? -3.684 63.330 24.382 1.00 27.88 706 GLY A CA 1
ATOM 5079 C C . GLY A 1 706 ? -2.940 62.546 25.443 1.00 28.16 706 GLY A C 1
ATOM 5080 O O . GLY A 1 706 ? -3.262 62.661 26.631 1.00 28.27 706 GLY A O 1
ATOM 5081 N N . LEU A 1 707 ? -1.946 61.769 25.014 1.00 28.75 707 LEU A N 1
ATOM 5082 C CA . LEU A 1 707 ? -1.093 60.984 25.892 1.00 29.69 707 LEU A CA 1
ATOM 5083 C C . LEU A 1 707 ? 0.282 61.670 25.994 1.00 30.67 707 LEU A C 1
ATOM 5084 O O . LEU A 1 707 ? 0.740 62.292 25.014 1.00 31.46 707 LEU A O 1
ATOM 5089 N N . THR A 1 708 ? 0.936 61.537 27.158 1.00 30.85 708 THR A N 1
ATOM 5090 C CA . THR A 1 708 ? 2.227 62.222 27.417 1.00 31.27 708 THR A CA 1
ATOM 5091 C C . THR A 1 708 ? 3.396 61.297 27.802 1.00 31.30 708 THR A C 1
ATOM 5092 O O . THR A 1 708 ? 4.516 61.471 27.309 1.00 30.66 708 THR A O 1
ATOM 5096 N N . GLU A 1 709 ? 3.130 60.329 28.677 1.00 31.09 709 GLU A N 1
ATOM 5097 C CA . GLU A 1 709 ? 4.175 59.511 29.265 1.00 31.55 709 GLU A CA 1
ATOM 5098 C C . GLU A 1 709 ? 3.818 58.046 29.221 1.00 31.16 709 GLU A C 1
ATOM 5099 O O . GLU A 1 709 ? 2.641 57.700 29.302 1.00 31.01 709 GLU A O 1
ATOM 5105 N N . PHE A 1 710 ? 4.844 57.199 29.123 1.00 30.64 710 PHE A N 1
ATOM 5106 C CA . PHE A 1 710 ? 4.711 55.765 29.332 1.00 30.59 710 PHE A CA 1
ATOM 5107 C C . PHE A 1 710 ? 5.709 55.331 30.393 1.00 30.33 710 PHE A C 1
ATOM 5108 O O . PHE A 1 710 ? 6.702 56.020 30.617 1.00 29.72 710 PHE A O 1
ATOM 5116 N N . ASN A 1 711 ? 5.439 54.197 31.038 1.00 30.55 711 ASN A N 1
ATOM 5117 C CA . ASN A 1 711 ? 6.338 53.614 32.044 1.00 31.10 711 ASN A CA 1
ATOM 5118 C C . ASN A 1 711 ? 7.368 52.691 31.442 1.00 31.13 711 ASN A C 1
ATOM 5119 O O . ASN A 1 711 ? 7.019 51.780 30.685 1.00 32.52 711 ASN A O 1
ATOM 5124 N N . ASP A 1 712 ? 8.630 52.859 31.811 1.00 30.97 712 ASP A N 1
ATOM 5125 C CA . ASP A 1 712 ? 9.659 51.904 31.379 1.00 31.12 712 ASP A CA 1
ATOM 5126 C C . ASP A 1 712 ? 9.566 50.657 32.258 1.00 31.18 712 ASP A C 1
ATOM 5127 O O . ASP A 1 712 ? 8.664 50.566 33.089 1.00 30.49 712 ASP A O 1
ATOM 5132 N N . HIS A 1 713 ? 10.450 49.679 32.081 1.00 31.72 713 HIS A N 1
ATOM 5133 C CA . HIS A 1 713 ? 10.278 48.434 32.832 1.00 32.94 713 HIS A CA 1
ATOM 5134 C C . HIS A 1 713 ? 10.493 48.582 34.345 1.00 33.93 713 HIS A C 1
ATOM 5135 O O . HIS A 1 713 ? 10.011 47.754 35.099 1.00 34.35 713 HIS A O 1
ATOM 5142 N N . ASN A 1 714 ? 11.184 49.630 34.778 1.00 34.24 714 ASN A N 1
ATOM 5143 C CA . ASN A 1 714 ? 11.341 49.888 36.211 1.00 34.92 714 ASN A CA 1
ATOM 5144 C C . ASN A 1 714 ? 10.293 50.813 36.747 1.00 35.04 714 ASN A C 1
ATOM 5145 O O . ASN A 1 714 ? 10.312 51.134 37.928 1.00 36.06 714 ASN A O 1
ATOM 5150 N N . GLY A 1 715 ? 9.365 51.231 35.888 1.00 35.18 715 GLY A N 1
ATOM 5151 C CA . GLY A 1 715 ? 8.240 52.069 36.290 1.00 35.41 715 GLY A CA 1
ATOM 5152 C C . GLY A 1 715 ? 8.535 53.558 36.335 1.00 35.14 715 GLY A C 1
ATOM 5153 O O . GLY A 1 715 ? 7.760 54.318 36.905 1.00 35.58 715 GLY A O 1
ATOM 5154 N N . ARG A 1 716 ? 9.659 53.967 35.758 1.00 34.77 716 ARG A N 1
ATOM 5155 C CA . ARG A 1 716 ? 9.961 55.371 35.551 1.00 35.58 716 ARG A CA 1
ATOM 5156 C C . ARG A 1 716 ? 9.269 55.869 34.280 1.00 34.75 716 ARG A C 1
ATOM 5157 O O . ARG A 1 716 ? 9.104 55.128 33.313 1.00 34.28 716 ARG A O 1
ATOM 5165 N N . LYS A 1 717 ? 8.890 57.137 34.283 1.00 34.07 717 LYS A N 1
ATOM 5166 C CA . LYS A 1 717 ? 8.116 57.718 33.196 1.00 34.26 717 LYS A CA 1
ATOM 5167 C C . LYS A 1 717 ? 9.021 58.286 32.112 1.00 33.62 717 LYS A C 1
ATOM 5168 O O . LYS A 1 717 ? 9.990 58.966 32.413 1.00 32.53 717 LYS A O 1
ATOM 5174 N N . ARG A 1 718 ? 8.682 58.011 30.854 1.00 33.49 718 ARG A N 1
ATOM 5175 C CA . ARG A 1 718 ? 9.367 58.593 29.702 1.00 33.49 718 ARG A CA 1
ATOM 5176 C C . ARG A 1 718 ? 8.357 59.276 28.798 1.00 32.98 718 ARG A C 1
ATOM 5177 O O . ARG A 1 718 ? 7.238 58.783 28.619 1.00 33.08 718 ARG A O 1
ATOM 5185 N N . ARG A 1 719 ? 8.746 60.408 28.225 1.00 31.77 719 ARG A N 1
ATOM 5186 C CA . ARG A 1 719 ? 7.839 61.156 27.385 1.00 31.48 719 ARG A CA 1
ATOM 5187 C C . ARG A 1 719 ? 7.841 60.640 25.954 1.00 30.55 719 ARG A C 1
ATOM 5188 O O . ARG A 1 719 ? 8.898 60.376 25.367 1.00 29.92 719 ARG A O 1
ATOM 5196 N N . TYR A 1 720 ? 6.644 60.472 25.397 1.00 30.16 720 TYR A N 1
ATOM 5197 C CA . TYR A 1 720 ? 6.517 60.101 23.991 1.00 29.42 720 TYR A CA 1
ATOM 5198 C C . TYR A 1 720 ? 7.086 61.197 23.088 1.00 29.03 720 TYR A C 1
ATOM 5199 O O . TYR A 1 720 ? 7.678 60.900 22.040 1.00 28.11 720 TYR A O 1
ATOM 5208 N N . ASP A 1 721 ? 6.871 62.453 23.478 1.00 28.15 721 ASP A N 1
ATOM 5209 C CA . ASP A 1 721 ? 7.204 63.566 22.602 1.00 28.07 721 ASP A CA 1
ATOM 5210 C C . ASP A 1 721 ? 8.690 63.870 22.505 1.00 27.68 721 ASP A C 1
ATOM 5211 O O . ASP A 1 721 ? 9.076 64.746 21.729 1.00 28.25 721 ASP A O 1
ATOM 5216 N N . GLU A 1 722 ? 9.521 63.193 23.287 1.00 26.36 722 GLU A N 1
ATOM 5217 C CA . GLU A 1 722 ? 10.952 63.442 23.192 1.00 26.66 722 GLU A CA 1
ATOM 5218 C C . GLU A 1 722 ? 11.705 62.314 22.520 1.00 24.87 722 GLU A C 1
ATOM 5219 O O . GLU A 1 722 ? 12.900 62.427 22.281 1.00 25.37 722 GLU A O 1
ATOM 5225 N N . LEU A 1 723 ? 10.996 61.254 22.147 1.00 24.16 723 LEU A N 1
ATOM 5226 C CA . LEU A 1 723 ? 11.636 60.115 21.528 1.00 23.20 723 LEU A CA 1
ATOM 5227 C C . LEU A 1 723 ? 12.363 60.492 20.239 1.00 23.01 723 LEU A C 1
ATOM 5228 O O . LEU A 1 723 ? 13.493 60.031 20.021 1.00 21.37 723 LEU A O 1
ATOM 5233 N N . TYR A 1 724 ? 11.697 61.286 19.401 1.00 22.66 724 TYR A N 1
ATOM 5234 C CA . TYR A 1 724 ? 12.229 61.629 18.097 1.00 22.94 724 TYR A CA 1
ATOM 5235 C C . TYR A 1 724 ? 13.414 62.542 18.216 1.00 22.57 724 TYR A C 1
ATOM 5236 O O . TYR A 1 724 ? 14.432 62.320 17.527 1.00 21.70 724 TYR A O 1
ATOM 5245 N N . LYS A 1 725 ? 13.310 63.555 19.075 1.00 22.73 725 LYS A N 1
ATOM 5246 C CA . LYS A 1 725 ? 14.443 64.469 19.273 1.00 24.08 725 LYS A CA 1
ATOM 5247 C C . LYS A 1 725 ? 15.656 63.711 19.829 1.00 23.70 725 LYS A C 1
ATOM 5248 O O . LYS A 1 725 ? 16.778 63.920 19.369 1.00 23.74 725 LYS A O 1
ATOM 5254 N N . LYS A 1 726 ? 15.425 62.787 20.765 1.00 23.36 726 LYS A N 1
ATOM 5255 C CA . LYS A 1 726 ? 16.508 62.019 21.339 1.00 23.45 726 LYS A CA 1
ATOM 5256 C C . LYS A 1 726 ? 17.136 61.123 20.298 1.00 22.91 726 LYS A C 1
ATOM 5257 O O . LYS A 1 726 ? 18.343 61.125 20.151 1.00 23.02 726 LYS A O 1
ATOM 5263 N N . PHE A 1 727 ? 16.318 60.393 19.551 1.00 21.69 727 PHE A N 1
ATOM 5264 C CA . PHE A 1 727 ? 16.811 59.506 18.523 1.00 22.14 727 PHE A CA 1
ATOM 5265 C C . PHE A 1 727 ? 17.699 60.238 17.534 1.00 21.33 727 PHE A C 1
ATOM 5266 O O . PHE A 1 727 ? 18.737 59.736 17.158 1.00 23.00 727 PHE A O 1
ATOM 5274 N N . THR A 1 728 ? 17.260 61.386 17.060 1.00 21.33 728 THR A N 1
ATOM 5275 C CA . THR A 1 728 ? 17.985 62.093 16.016 1.00 22.18 728 THR A CA 1
ATOM 5276 C C . THR A 1 728 ? 19.052 63.060 16.571 1.00 23.52 728 THR A C 1
ATOM 5277 O O . THR A 1 728 ? 19.662 63.847 15.785 1.00 23.81 728 THR A O 1
ATOM 5281 N N . MET A 1 729 ? 19.252 63.058 17.903 1.00 23.31 729 MET A N 1
ATOM 5282 C CA . MET A 1 729 ? 20.091 64.065 18.557 1.00 24.01 729 MET A CA 1
ATOM 5283 C C . MET A 1 729 ? 19.665 65.456 18.096 1.00 24.88 729 MET A C 1
ATOM 5284 O O . MET A 1 729 ? 20.463 66.232 17.542 1.00 25.59 729 MET A O 1
ATOM 5289 N N . ASP A 1 730 ? 18.386 65.737 18.297 1.00 25.41 730 ASP A N 1
ATOM 5290 C CA . ASP A 1 730 ? 17.782 67.031 17.970 1.00 25.45 730 ASP A CA 1
ATOM 5291 C C . ASP A 1 730 ? 18.056 67.455 16.524 1.00 25.58 730 ASP A C 1
ATOM 5292 O O . ASP A 1 730 ? 18.420 68.600 16.238 1.00 26.12 730 ASP A O 1
ATOM 5297 N N . GLY A 1 731 ? 17.886 66.514 15.619 1.00 25.00 731 GLY A N 1
ATOM 5298 C CA . GLY A 1 731 ? 17.969 66.784 14.186 1.00 25.51 731 GLY A CA 1
ATOM 5299 C C . GLY A 1 731 ? 19.327 66.605 13.559 1.00 25.56 731 GLY A C 1
ATOM 5300 O O . GLY A 1 731 ? 19.483 66.770 12.355 1.00 26.41 731 GLY A O 1
ATOM 5301 N N . HIS A 1 732 ? 20.307 66.235 14.364 1.00 25.54 732 HIS A N 1
ATOM 5302 C CA . HIS A 1 732 ? 21.658 66.098 13.896 1.00 25.27 732 HIS A CA 1
ATOM 5303 C C . HIS A 1 732 ? 21.887 64.831 13.068 1.00 25.00 732 HIS A C 1
ATOM 5304 O O . HIS A 1 732 ? 22.689 64.801 12.125 1.00 24.72 732 HIS A O 1
ATOM 5311 N N . LEU A 1 733 ? 21.175 63.774 13.441 1.00 23.68 733 LEU A N 1
ATOM 5312 C CA . LEU A 1 733 ? 21.223 62.498 12.758 1.00 22.88 733 LEU A CA 1
ATOM 5313 C C . LEU A 1 733 ? 19.875 62.165 12.095 1.00 22.14 733 LEU A C 1
ATOM 5314 O O . LEU A 1 733 ? 18.947 61.697 12.744 1.00 20.63 733 LEU A O 1
ATOM 5319 N N . LEU A 1 734 ? 19.784 62.429 10.792 1.00 22.33 734 LEU A N 1
ATOM 5320 C CA . LEU A 1 734 ? 18.593 62.158 9.995 1.00 21.98 734 LEU A CA 1
ATOM 5321 C C . LEU A 1 734 ? 18.819 61.128 8.892 1.00 21.91 734 LEU A C 1
ATOM 5322 O O . LEU A 1 734 ? 17.867 60.506 8.424 1.00 22.82 734 LEU A O 1
ATOM 5327 N N . THR A 1 735 ? 20.064 60.975 8.449 1.00 21.63 735 THR A N 1
ATOM 5328 C CA . THR A 1 735 ? 20.362 60.114 7.300 1.00 21.74 735 THR A CA 1
ATOM 5329 C C . THR A 1 735 ? 21.544 59.233 7.609 1.00 21.71 735 THR A C 1
ATOM 5330 O O . THR A 1 735 ? 22.322 59.514 8.497 1.00 20.15 735 THR A O 1
ATOM 5334 N N . ASN A 1 736 ? 21.656 58.144 6.877 1.00 22.02 736 ASN A N 1
ATOM 5335 C CA . ASN A 1 736 ? 22.851 57.328 6.929 1.00 22.81 736 ASN A CA 1
ATOM 5336 C C . ASN A 1 736 ? 24.130 58.118 6.784 1.00 23.15 736 ASN A C 1
ATOM 5337 O O . ASN A 1 736 ? 25.073 57.843 7.495 1.00 22.93 736 ASN A O 1
ATOM 5342 N N . GLU A 1 737 ? 24.172 59.078 5.881 1.00 23.38 737 GLU A N 1
ATOM 5343 C CA . GLU A 1 737 ? 25.422 59.835 5.697 1.00 23.76 737 GLU A CA 1
ATOM 5344 C C . GLU A 1 737 ? 25.765 60.556 7.013 1.00 23.48 737 GLU A C 1
ATOM 5345 O O . GLU A 1 737 ? 26.933 60.589 7.422 1.00 22.94 737 GLU A O 1
ATOM 5351 N N . ASP A 1 738 ? 24.751 61.114 7.676 1.00 22.78 738 ASP A N 1
ATOM 5352 C CA . ASP A 1 738 ? 24.936 61.777 8.962 1.00 22.44 738 ASP A CA 1
ATOM 5353 C C . ASP A 1 738 ? 25.565 60.811 9.956 1.00 22.42 738 ASP A C 1
ATOM 5354 O O . ASP A 1 738 ? 26.554 61.145 10.611 1.00 22.43 738 ASP A O 1
ATOM 5359 N N . CYS A 1 739 ? 24.968 59.618 10.043 1.00 20.60 739 CYS A N 1
ATOM 5360 C CA . CYS A 1 739 ? 25.381 58.579 10.978 1.00 20.67 739 CYS A CA 1
ATOM 5361 C C . CYS A 1 739 ? 26.775 58.001 10.648 1.00 20.94 739 CYS A C 1
ATOM 5362 O O . CYS A 1 739 ? 27.528 57.694 11.562 1.00 19.93 739 CYS A O 1
ATOM 5365 N N . LEU A 1 740 ? 27.095 57.901 9.357 1.00 20.75 740 LEU A N 1
ATOM 5366 C CA . LEU A 1 740 ? 28.383 57.433 8.899 1.00 21.41 740 LEU A CA 1
ATOM 5367 C C . LEU A 1 740 ? 29.466 58.380 9.334 1.00 20.88 740 LEU A C 1
ATOM 5368 O O . LEU A 1 740 ? 30.499 57.948 9.806 1.00 22.28 740 LEU A O 1
ATOM 5373 N N . LYS A 1 741 ? 29.266 59.667 9.132 1.00 20.94 741 LYS A N 1
ATOM 5374 C CA . LYS A 1 741 ? 30.196 60.660 9.588 1.00 21.14 741 LYS A CA 1
ATOM 5375 C C . LYS A 1 741 ? 30.397 60.567 11.106 1.00 21.81 741 LYS A C 1
ATOM 5376 O O . LYS A 1 741 ? 31.493 60.720 11.591 1.00 21.92 741 LYS A O 1
ATOM 5382 N N . GLU A 1 742 ? 29.314 60.335 11.852 1.00 21.05 742 GLU A N 1
ATOM 5383 C CA . GLU A 1 742 ? 29.439 60.152 13.295 1.00 21.38 742 GLU A CA 1
ATOM 5384 C C . GLU A 1 742 ? 30.211 58.862 13.643 1.00 21.55 742 GLU A C 1
ATOM 5385 O O . GLU A 1 742 ? 31.031 58.861 14.578 1.00 22.63 742 GLU A O 1
ATOM 5391 N N . MET A 1 743 ? 29.955 57.796 12.910 1.00 21.20 743 MET A N 1
ATOM 5392 C CA . MET A 1 743 ? 30.700 56.552 13.128 1.00 22.11 743 MET A CA 1
ATOM 5393 C C . MET A 1 743 ? 32.166 56.744 12.824 1.00 21.79 743 MET A C 1
ATOM 5394 O O . MET A 1 743 ? 32.995 56.156 13.479 1.00 20.76 743 MET A O 1
ATOM 5399 N N . VAL A 1 744 ? 32.490 57.576 11.827 1.00 21.45 744 VAL A N 1
ATOM 5400 C CA . VAL A 1 744 ? 33.901 57.832 11.530 1.00 21.77 744 VAL A CA 1
ATOM 5401 C C . VAL A 1 744 ? 34.521 58.568 12.719 1.00 21.64 744 VAL A C 1
ATOM 5402 O O . VAL A 1 744 ? 35.614 58.240 13.147 1.00 22.65 744 VAL A O 1
ATOM 5406 N N . ASP A 1 745 ? 33.812 59.541 13.269 1.00 21.41 745 ASP A N 1
ATOM 5407 C CA . ASP A 1 745 ? 34.289 60.292 14.451 1.00 22.05 745 ASP A CA 1
ATOM 5408 C C . ASP A 1 745 ? 34.469 59.386 15.663 1.00 21.52 745 ASP A C 1
ATOM 5409 O O . ASP A 1 745 ? 35.400 59.546 16.435 1.00 20.91 745 ASP A O 1
ATOM 5414 N N . ILE A 1 746 ? 33.540 58.469 15.836 1.00 22.74 746 ILE A N 1
ATOM 5415 C CA . ILE A 1 746 ? 33.616 57.479 16.906 1.00 22.71 746 ILE A CA 1
ATOM 5416 C C . ILE A 1 746 ? 34.881 56.633 16.705 1.00 22.44 746 ILE A C 1
ATOM 5417 O O . ILE A 1 746 ? 35.662 56.512 17.620 1.00 22.44 746 ILE A O 1
ATOM 5422 N N . ASN A 1 747 ? 35.115 56.115 15.487 1.00 22.53 747 ASN A N 1
ATOM 5423 C CA . ASN A 1 747 ? 36.313 55.328 15.215 1.00 22.71 747 ASN A CA 1
ATOM 5424 C C . ASN A 1 747 ? 37.597 56.110 15.460 1.00 22.82 747 ASN A C 1
ATOM 5425 O O . ASN A 1 747 ? 38.614 55.553 15.924 1.00 23.68 747 ASN A O 1
ATOM 5430 N N . ARG A 1 748 ? 37.579 57.400 15.154 1.00 22.69 748 ARG A N 1
ATOM 5431 C CA . ARG A 1 748 ? 38.758 58.245 15.401 1.00 22.40 748 ARG A CA 1
ATOM 5432 C C . ARG A 1 748 ? 39.015 58.475 16.890 1.00 22.57 748 ARG A C 1
ATOM 5433 O O . ARG A 1 748 ? 40.149 58.521 17.350 1.00 22.86 748 ARG A O 1
ATOM 5441 N N . ALA A 1 749 ? 37.930 58.653 17.617 1.00 23.19 749 ALA A N 1
ATOM 5442 C CA . ALA A 1 749 ? 37.942 58.940 19.029 1.00 23.37 749 ALA A CA 1
ATOM 5443 C C . ALA A 1 749 ? 38.451 57.752 19.825 1.00 23.78 749 ALA A C 1
ATOM 5444 O O . ALA A 1 749 ? 39.140 57.945 20.809 1.00 26.01 749 ALA A O 1
ATOM 5446 N N . VAL A 1 750 ? 38.126 56.547 19.401 1.00 24.35 750 VAL A N 1
ATOM 5447 C CA . VAL A 1 750 ? 38.511 55.323 20.126 1.00 25.16 750 VAL A CA 1
ATOM 5448 C C . VAL A 1 750 ? 39.736 54.604 19.574 1.00 25.82 750 VAL A C 1
ATOM 5449 O O . VAL A 1 750 ? 40.022 53.471 19.965 1.00 28.00 750 VAL A O 1
ATOM 5453 N N . GLY A 1 751 ? 40.408 55.227 18.618 1.00 25.94 751 GLY A N 1
ATOM 5454 C CA . GLY A 1 751 ? 41.630 54.660 18.047 1.00 25.25 751 GLY A CA 1
ATOM 5455 C C . GLY A 1 751 ? 41.487 53.602 16.969 1.00 24.65 751 GLY A C 1
ATOM 5456 O O . GLY A 1 751 ? 42.474 52.980 16.549 1.00 24.28 751 GLY A O 1
ATOM 5457 N N . VAL A 1 752 ? 40.270 53.356 16.525 1.00 23.15 752 VAL A N 1
ATOM 5458 C CA . VAL A 1 752 ? 40.025 52.358 15.481 1.00 23.49 752 VAL A CA 1
ATOM 5459 C C . VAL A 1 752 ? 40.466 52.930 14.142 1.00 23.21 752 VAL A C 1
ATOM 5460 O O . VAL A 1 752 ? 41.041 52.221 13.318 1.00 21.97 752 VAL A O 1
ATOM 5464 N N . PHE A 1 753 ? 40.244 54.219 13.968 1.00 22.69 753 PHE A N 1
ATOM 5465 C CA . PHE A 1 753 ? 40.805 54.954 12.841 1.00 22.51 753 PHE A CA 1
ATOM 5466 C C . PHE A 1 753 ? 41.828 55.885 13.453 1.00 22.98 753 PHE A C 1
ATOM 5467 O O . PHE A 1 753 ? 41.725 56.265 14.624 1.00 22.63 753 PHE A O 1
ATOM 5475 N N . ALA A 1 754 ? 42.815 56.272 12.648 1.00 23.14 754 ALA A N 1
ATOM 5476 C CA . ALA A 1 754 ? 43.710 57.340 13.025 1.00 23.73 754 ALA A CA 1
ATOM 5477 C C . ALA A 1 754 ? 42.931 58.590 13.333 1.00 23.85 754 ALA A C 1
ATOM 5478 O O . ALA A 1 754 ? 41.834 58.838 12.774 1.00 22.69 754 ALA A O 1
ATOM 5480 N N . LYS A 1 755 ? 43.461 59.389 14.247 1.00 25.13 755 LYS A N 1
ATOM 5481 C CA . LYS A 1 755 ? 42.785 60.640 14.634 1.00 26.44 755 LYS A CA 1
ATOM 5482 C C . LYS A 1 755 ? 42.525 61.597 13.459 1.00 25.92 755 LYS A C 1
ATOM 5483 O O . LYS A 1 755 ? 41.547 62.309 13.456 1.00 24.95 755 LYS A O 1
ATOM 5489 N N . ASP A 1 756 ? 43.404 61.606 12.472 1.00 26.05 756 ASP A N 1
ATOM 5490 C CA . ASP A 1 756 ? 43.236 62.442 11.260 1.00 26.76 756 ASP A CA 1
ATOM 5491 C C . ASP A 1 756 ? 42.558 61.735 10.060 1.00 26.43 756 ASP A C 1
ATOM 5492 O O . ASP A 1 756 ? 42.566 62.228 8.945 1.00 26.88 756 ASP A O 1
ATOM 5497 N N . TYR A 1 757 ? 42.017 60.557 10.286 1.00 25.47 757 TYR A N 1
ATOM 5498 C CA . TYR A 1 757 ? 41.364 59.801 9.232 1.00 25.44 757 TYR A CA 1
ATOM 5499 C C . TYR A 1 757 ? 39.885 60.144 9.140 1.00 25.05 757 TYR A C 1
ATOM 5500 O O . TYR A 1 757 ? 39.017 59.445 9.661 1.00 26.45 757 TYR A O 1
ATOM 5509 N N . THR A 1 758 ? 39.622 61.204 8.402 1.00 24.40 758 THR A N 1
ATOM 5510 C CA . THR A 1 758 ? 38.322 61.790 8.270 1.00 23.40 758 THR A CA 1
ATOM 5511 C C . THR A 1 758 ? 37.461 61.050 7.282 1.00 23.47 758 THR A C 1
ATOM 5512 O O . THR A 1 758 ? 37.939 60.248 6.465 1.00 22.05 758 THR A O 1
ATOM 5516 N N . TYR A 1 759 ? 36.181 61.368 7.319 1.00 23.76 759 TYR A N 1
ATOM 5517 C CA . TYR A 1 759 ? 35.222 60.849 6.351 1.00 24.99 759 TYR A CA 1
ATOM 5518 C C . TYR A 1 759 ? 35.616 61.150 4.897 1.00 25.66 759 TYR A C 1
ATOM 5519 O O . TYR A 1 759 ? 35.437 60.315 4.007 1.00 24.55 759 TYR A O 1
ATOM 5528 N N . GLU A 1 760 ? 36.135 62.353 4.667 1.00 26.39 760 GLU A N 1
ATOM 5529 C CA . GLU A 1 760 ? 36.666 62.710 3.360 1.00 27.22 760 GLU A CA 1
ATOM 5530 C C . GLU A 1 760 ? 37.729 61.690 2.904 1.00 27.00 760 GLU A C 1
ATOM 5531 O O . GLU A 1 760 ? 37.710 61.214 1.749 1.00 27.48 760 GLU A O 1
ATOM 5537 N N . LYS A 1 761 ? 38.637 61.308 3.798 1.00 26.30 761 LYS A N 1
ATOM 5538 C CA . LYS A 1 761 ? 39.694 60.360 3.402 1.00 26.31 761 LYS A CA 1
ATOM 5539 C C . LYS A 1 761 ? 39.060 58.990 3.162 1.00 25.69 761 LYS A C 1
ATOM 5540 O O . LYS A 1 761 ? 39.366 58.297 2.186 1.00 25.09 761 LYS A O 1
ATOM 5546 N N . PHE A 1 762 ? 38.170 58.597 4.064 1.00 24.87 762 PHE A N 1
ATOM 5547 C CA . PHE A 1 762 ? 37.473 57.314 3.951 1.00 24.85 762 PHE A CA 1
ATOM 5548 C C . PHE A 1 762 ? 36.693 57.169 2.639 1.00 25.43 762 PHE A C 1
ATOM 5549 O O . PHE A 1 762 ? 36.770 56.117 1.995 1.00 23.44 762 PHE A O 1
ATOM 5557 N N . LYS A 1 763 ? 35.940 58.206 2.268 1.00 24.88 763 LYS A N 1
ATOM 5558 C CA . LYS A 1 763 ? 35.156 58.187 1.024 1.00 27.14 763 LYS A CA 1
ATOM 5559 C C . LYS A 1 763 ? 36.052 58.047 -0.193 1.00 26.30 763 LYS A C 1
ATOM 5560 O O . LYS A 1 763 ? 35.693 57.386 -1.159 1.00 27.88 763 LYS A O 1
ATOM 5566 N N . LYS A 1 764 ? 37.200 58.699 -0.160 1.00 26.58 764 LYS A N 1
ATOM 5567 C CA . LYS A 1 764 ? 38.105 58.691 -1.300 1.00 26.50 764 LYS A CA 1
ATOM 5568 C C . LYS A 1 764 ? 38.830 57.347 -1.460 1.00 25.68 764 LYS A C 1
ATOM 5569 O O . LYS A 1 764 ? 38.882 56.796 -2.562 1.00 24.23 764 LYS A O 1
ATOM 5575 N N . GLU A 1 765 ? 39.387 56.820 -0.359 1.00 24.81 765 GLU A N 1
ATOM 5576 C CA . GLU A 1 765 ? 40.171 55.594 -0.374 1.00 24.78 765 GLU A CA 1
ATOM 5577 C C . GLU A 1 765 ? 39.279 54.374 -0.425 1.00 23.79 765 GLU A C 1
ATOM 5578 O O . GLU A 1 765 ? 39.615 53.353 -0.983 1.00 23.04 765 GLU A O 1
ATOM 5584 N N . GLY A 1 766 ? 38.124 54.454 0.202 1.00 23.08 766 GLY A N 1
ATOM 5585 C CA . GLY A 1 766 ? 37.195 53.333 0.155 1.00 23.15 766 GLY A CA 1
ATOM 5586 C C . GLY A 1 766 ? 37.372 52.256 1.195 1.00 22.21 766 GLY A C 1
ATOM 5587 O O . GLY A 1 766 ? 36.452 51.462 1.443 1.00 22.91 766 GLY A O 1
ATOM 5588 N N . GLN A 1 767 ? 38.525 52.224 1.827 1.00 22.98 767 GLN A N 1
ATOM 5589 C CA . GLN A 1 767 ? 38.749 51.290 2.922 1.00 23.83 767 GLN A CA 1
ATOM 5590 C C . GLN A 1 767 ? 40.023 51.633 3.665 1.00 23.23 767 GLN A C 1
ATOM 5591 O O . GLN A 1 767 ? 40.923 52.299 3.146 1.00 21.28 767 GLN A O 1
ATOM 5597 N N . THR A 1 768 ? 40.083 51.153 4.899 1.00 23.17 768 THR A N 1
ATOM 5598 C CA . THR A 1 768 ? 41.234 51.317 5.764 1.00 22.89 768 THR A CA 1
ATOM 5599 C C . THR A 1 768 ? 41.316 50.209 6.798 1.00 23.00 768 THR A C 1
ATOM 5600 O O . THR A 1 768 ? 40.303 49.820 7.374 1.00 21.69 768 THR A O 1
ATOM 5604 N N . ARG A 1 769 ? 42.531 49.705 7.011 1.00 23.36 769 ARG A N 1
ATOM 5605 C CA . ARG A 1 769 ? 42.816 48.811 8.145 1.00 22.87 769 ARG A CA 1
ATOM 5606 C C . ARG A 1 769 ? 42.483 49.471 9.461 1.00 22.23 769 ARG A C 1
ATOM 5607 O O . ARG A 1 769 ? 42.788 50.627 9.690 1.00 22.73 769 ARG A O 1
ATOM 5615 N N . PHE A 1 770 ? 41.856 48.738 10.352 1.00 21.77 770 PHE A N 1
ATOM 5616 C CA . PHE A 1 770 ? 41.631 49.283 11.673 1.00 22.89 770 PHE A CA 1
ATOM 5617 C C . PHE A 1 770 ? 42.887 49.238 12.517 1.00 21.97 770 PHE A C 1
ATOM 5618 O O . PHE A 1 770 ? 43.781 48.380 12.318 1.00 23.54 770 PHE A O 1
ATOM 5626 N N . LEU A 1 771 ? 43.011 50.193 13.407 1.00 22.87 771 LEU A N 1
ATOM 5627 C CA . LEU A 1 771 ? 44.249 50.340 14.150 1.00 23.36 771 LEU A CA 1
ATOM 5628 C C . LEU A 1 771 ? 44.147 49.846 15.597 1.00 23.57 771 LEU A C 1
ATOM 5629 O O . LEU A 1 771 ? 45.119 49.867 16.351 1.00 23.58 771 LEU A O 1
ATOM 5634 N N . SER A 1 772 ? 42.965 49.441 15.984 1.00 23.41 772 SER A N 1
ATOM 5635 C CA . SER A 1 772 ? 42.757 48.899 17.330 1.00 24.73 772 SER A CA 1
ATOM 5636 C C . SER A 1 772 ? 41.394 48.225 17.401 1.00 24.71 772 SER A C 1
ATOM 5637 O O . SER A 1 772 ? 40.598 48.334 16.466 1.00 23.63 772 SER A O 1
ATOM 5640 N N . MET A 1 773 ? 41.152 47.521 18.513 1.00 23.66 773 MET A N 1
ATOM 5641 C CA . MET A 1 773 ? 39.893 46.869 18.756 1.00 24.87 773 MET A CA 1
ATOM 5642 C C . MET A 1 773 ? 38.882 47.800 19.459 1.00 25.01 773 MET A C 1
ATOM 5643 O O . MET A 1 773 ? 37.826 47.328 19.910 1.00 26.57 773 MET A O 1
ATOM 5648 N N . GLY A 1 774 ? 39.188 49.085 19.546 1.00 25.08 774 GLY A N 1
ATOM 5649 C CA . GLY A 1 774 ? 38.283 50.062 20.143 1.00 24.07 774 GLY A CA 1
ATOM 5650 C C . GLY A 1 774 ? 38.300 49.946 21.647 1.00 24.11 774 GLY A C 1
ATOM 5651 O O . GLY A 1 774 ? 39.306 49.575 22.219 1.00 23.18 774 GLY A O 1
ATOM 5652 N N . THR A 1 775 ? 37.166 50.228 22.291 1.00 23.94 775 THR A N 1
ATOM 5653 C CA . THR A 1 775 ? 37.113 50.393 23.751 1.00 23.68 775 THR A CA 1
ATOM 5654 C C . THR A 1 775 ? 36.250 49.315 24.426 1.00 24.08 775 THR A C 1
ATOM 5655 O O . THR A 1 775 ? 36.091 49.335 25.648 1.00 24.49 775 THR A O 1
ATOM 5659 N N . GLY A 1 776 ? 35.697 48.392 23.643 1.00 23.46 776 GLY A N 1
ATOM 5660 C CA . GLY A 1 776 ? 34.748 47.395 24.165 1.00 24.06 776 GLY A CA 1
ATOM 5661 C C . GLY A 1 776 ? 35.502 46.165 24.594 1.00 24.08 776 GLY A C 1
ATOM 5662 O O . GLY A 1 776 ? 36.722 46.197 24.759 1.00 24.42 776 GLY A O 1
ATOM 5663 N N . VAL A 1 777 ? 34.777 45.064 24.745 1.00 24.86 777 VAL A N 1
ATOM 5664 C CA . VAL A 1 777 ? 35.334 43.857 25.342 1.00 24.23 777 VAL A CA 1
ATOM 5665 C C . VAL A 1 777 ? 36.529 43.364 24.562 1.00 24.39 777 VAL A C 1
ATOM 5666 O O . VAL A 1 777 ? 37.517 42.981 25.153 1.00 24.39 777 VAL A O 1
ATOM 5670 N N . SER A 1 778 ? 36.451 43.399 23.237 1.00 24.68 778 SER A N 1
ATOM 5671 C CA . SER A 1 778 ? 37.542 42.893 22.402 1.00 25.16 778 SER A CA 1
ATOM 5672 C C . SER A 1 778 ? 38.898 43.503 22.716 1.00 25.71 778 SER A C 1
ATOM 5673 O O . SER A 1 778 ? 39.924 42.867 22.550 1.00 26.61 778 SER A O 1
ATOM 5676 N N . ARG A 1 779 ? 38.914 44.773 23.078 1.00 25.94 779 ARG A N 1
ATOM 5677 C CA . ARG A 1 779 ? 40.146 45.444 23.348 1.00 26.68 779 ARG A CA 1
ATOM 5678 C C . ARG A 1 779 ? 40.935 44.682 24.405 1.00 25.97 779 ARG A C 1
ATOM 5679 O O . ARG A 1 779 ? 42.158 44.606 24.310 1.00 25.40 779 ARG A O 1
ATOM 5687 N N . TYR A 1 780 ? 40.228 44.104 25.389 1.00 24.26 780 TYR A N 1
ATOM 5688 C CA . TYR A 1 780 ? 40.876 43.426 26.495 1.00 24.27 780 TYR A CA 1
ATOM 5689 C C . TYR A 1 780 ? 40.874 41.930 26.278 1.00 22.78 780 TYR A C 1
ATOM 5690 O O . TYR A 1 780 ? 41.892 41.307 26.535 1.00 23.91 780 TYR A O 1
ATOM 5699 N N . ALA A 1 781 ? 39.779 41.379 25.738 1.00 22.84 781 ALA A N 1
ATOM 5700 C CA . ALA A 1 781 ? 39.647 39.941 25.574 1.00 22.43 781 ALA A CA 1
ATOM 5701 C C . ALA A 1 781 ? 40.746 39.431 24.631 1.00 23.00 781 ALA A C 1
ATOM 5702 O O . ALA A 1 781 ? 41.360 38.389 24.862 1.00 23.08 781 ALA A O 1
ATOM 5704 N N . HIS A 1 782 ? 40.910 40.158 23.524 1.00 22.00 782 HIS A N 1
ATOM 5705 C CA . HIS A 1 782 ? 41.798 39.764 22.457 1.00 22.46 782 HIS A CA 1
ATOM 5706 C C . HIS A 1 782 ? 43.232 39.607 22.995 1.00 22.01 782 HIS A C 1
ATOM 5707 O O . HIS A 1 782 ? 44.045 38.809 22.462 1.00 20.14 782 HIS A O 1
ATOM 5714 N N . ALA A 1 783 ? 43.532 40.411 24.011 1.00 21.62 783 ALA A N 1
ATOM 5715 C CA . ALA A 1 783 ? 44.729 40.359 24.803 1.00 22.37 783 ALA A CA 1
ATOM 5716 C C . ALA A 1 783 ? 46.005 40.460 23.949 1.00 23.12 783 ALA A C 1
ATOM 5717 O O . ALA A 1 783 ? 46.952 39.674 24.091 1.00 22.66 783 ALA A O 1
ATOM 5719 N N . ASN A 1 784 ? 45.962 41.416 23.021 1.00 22.84 784 ASN A N 1
ATOM 5720 C CA . ASN A 1 784 ? 47.096 41.815 22.172 1.00 22.87 784 ASN A CA 1
ATOM 5721 C C . ASN A 1 784 ? 46.738 43.169 21.551 1.00 23.41 784 ASN A C 1
ATOM 5722 O O . ASN A 1 784 ? 45.538 43.520 21.467 1.00 22.67 784 ASN A O 1
ATOM 5727 N N . GLU A 1 785 ? 47.739 43.939 21.152 1.00 22.93 785 GLU A N 1
ATOM 5728 C CA . GLU A 1 785 ? 47.461 45.178 20.470 1.00 23.71 785 GLU A CA 1
ATOM 5729 C C . GLU A 1 785 ? 47.474 44.873 18.999 1.00 23.34 785 GLU A C 1
ATOM 5730 O O . GLU A 1 785 ? 47.994 43.806 18.574 1.00 22.09 785 GLU A O 1
ATOM 5736 N N . VAL A 1 786 ? 46.831 45.739 18.235 1.00 23.06 786 VAL A N 1
ATOM 5737 C CA . VAL A 1 786 ? 46.836 45.611 16.778 1.00 22.17 786 VAL A CA 1
ATOM 5738 C C . VAL A 1 786 ? 48.062 46.339 16.239 1.00 22.51 786 VAL A C 1
ATOM 5739 O O . VAL A 1 786 ? 48.325 47.464 16.627 1.00 23.14 786 VAL A O 1
ATOM 5743 N N . ASP A 1 787 ? 48.836 45.657 15.393 1.00 22.03 787 ASP A N 1
ATOM 5744 C CA . ASP A 1 787 ? 50.005 46.203 14.730 1.00 21.77 787 ASP A CA 1
ATOM 5745 C C . ASP A 1 787 ? 49.791 45.851 13.244 1.00 21.23 787 ASP A C 1
ATOM 5746 O O . ASP A 1 787 ? 49.848 44.696 12.837 1.00 20.50 787 ASP A O 1
ATOM 5751 N N . VAL A 1 788 ? 49.469 46.846 12.458 1.00 21.38 788 VAL A N 1
ATOM 5752 C CA . VAL A 1 788 ? 49.050 46.582 11.087 1.00 21.56 788 VAL A CA 1
ATOM 5753 C C . VAL A 1 788 ? 50.159 46.003 10.252 1.00 20.66 788 VAL A C 1
ATOM 5754 O O . VAL A 1 788 ? 49.908 45.545 9.155 1.00 20.40 788 VAL A O 1
ATOM 5758 N N . THR A 1 789 ? 51.394 46.012 10.755 1.00 19.99 789 THR A N 1
ATOM 5759 C CA . THR A 1 789 ? 52.521 45.441 10.011 1.00 20.75 789 THR A CA 1
ATOM 5760 C C . THR A 1 789 ? 52.665 43.947 10.196 1.00 22.16 789 THR A C 1
ATOM 5761 O O . THR A 1 789 ? 53.553 43.364 9.643 1.00 21.94 789 THR A O 1
ATOM 5765 N N . LYS A 1 790 ? 51.829 43.319 11.029 1.00 22.06 790 LYS A N 1
ATOM 5766 C CA . LYS A 1 790 ? 51.879 41.864 11.210 1.00 22.67 790 LYS A CA 1
ATOM 5767 C C . LYS A 1 790 ? 50.517 41.277 11.433 1.00 22.03 790 LYS A C 1
ATOM 5768 O O . LYS A 1 790 ? 49.593 42.009 11.847 1.00 21.35 790 LYS A O 1
ATOM 5774 N N . PRO A 1 791 ? 50.363 39.957 11.188 1.00 21.87 791 PRO A N 1
ATOM 5775 C CA . PRO A 1 791 ? 49.098 39.332 11.436 1.00 22.03 791 PRO A CA 1
ATOM 5776 C C . PRO A 1 791 ? 48.611 39.483 12.887 1.00 21.65 791 PRO A C 1
ATOM 5777 O O . PRO A 1 791 ? 49.402 39.538 13.843 1.00 23.14 791 PRO A O 1
ATOM 5781 N N . ILE A 1 792 ? 47.316 39.714 12.979 1.00 21.82 792 ILE A N 1
ATOM 5782 C CA . ILE A 1 792 ? 46.618 39.828 14.240 1.00 21.35 792 ILE A CA 1
ATOM 5783 C C . ILE A 1 792 ? 46.571 38.439 14.814 1.00 21.83 792 ILE A C 1
ATOM 5784 O O . ILE A 1 792 ? 46.227 37.554 14.110 1.00 21.25 792 ILE A O 1
ATOM 5789 N N . TYR A 1 793 ? 46.941 38.271 16.082 1.00 21.86 793 TYR A N 1
ATOM 5790 C CA . TYR A 1 793 ? 46.720 36.998 16.794 1.00 21.99 793 TYR A CA 1
ATOM 5791 C C . TYR A 1 793 ? 46.473 37.364 18.258 1.00 21.51 793 TYR A C 1
ATOM 5792 O O . TYR A 1 793 ? 46.928 38.408 18.731 1.00 20.90 793 TYR A O 1
ATOM 5801 N N . PRO A 1 794 ? 45.721 36.525 18.962 1.00 22.11 794 PRO A N 1
ATOM 5802 C CA . PRO A 1 794 ? 45.352 36.876 20.342 1.00 22.12 794 PRO A CA 1
ATOM 5803 C C . PRO A 1 794 ? 46.223 36.287 21.417 1.00 23.34 794 PRO A C 1
ATOM 5804 O O . PRO A 1 794 ? 47.047 35.416 21.159 1.00 22.45 794 PRO A O 1
ATOM 5808 N N . MET A 1 795 ? 46.016 36.790 22.631 1.00 21.86 795 MET A N 1
ATOM 5809 C CA . MET A 1 795 ? 46.493 36.211 23.879 1.00 23.00 795 MET A CA 1
ATOM 5810 C C . MET A 1 795 ? 47.948 36.464 24.190 1.00 22.60 795 MET A C 1
ATOM 5811 O O . MET A 1 795 ? 48.473 35.929 25.186 1.00 22.29 795 MET A O 1
ATOM 5816 N N . ARG A 1 796 ? 48.595 37.322 23.389 1.00 22.46 796 ARG A N 1
ATOM 5817 C CA . ARG A 1 796 ? 49.997 37.660 23.609 1.00 22.64 796 ARG A CA 1
ATOM 5818 C C . ARG A 1 796 ? 50.263 38.172 25.032 1.00 22.17 796 ARG A C 1
ATOM 5819 O O . ARG A 1 796 ? 51.289 37.902 25.582 1.00 22.45 796 ARG A O 1
ATOM 5827 N N . TRP A 1 797 ? 49.360 38.972 25.587 1.00 22.56 797 TRP A N 1
ATOM 5828 C CA . TRP A 1 797 ? 49.578 39.522 26.944 1.00 22.77 797 TRP A CA 1
ATOM 5829 C C . TRP A 1 797 ? 49.645 38.414 27.998 1.00 22.25 797 TRP A C 1
ATOM 5830 O O . TRP A 1 797 ? 50.399 38.495 28.997 1.00 22.60 797 TRP A O 1
ATOM 5841 N N . HIS A 1 798 ? 48.824 37.394 27.816 1.00 22.14 798 HIS A N 1
ATOM 5842 C CA . HIS A 1 798 ? 48.876 36.255 28.710 1.00 22.67 798 HIS A CA 1
ATOM 5843 C C . HIS A 1 798 ? 50.219 35.552 28.629 1.00 22.42 798 HIS A C 1
ATOM 5844 O O . HIS A 1 798 ? 50.819 35.238 29.662 1.00 22.24 798 HIS A O 1
ATOM 5851 N N . PHE A 1 799 ? 50.709 35.332 27.427 1.00 23.67 799 PHE A N 1
ATOM 5852 C CA . PHE A 1 799 ? 51.971 34.612 27.265 1.00 23.96 799 PHE A CA 1
ATOM 5853 C C . PHE A 1 799 ? 53.225 35.451 27.502 1.00 24.97 799 PHE A C 1
ATOM 5854 O O . PHE A 1 799 ? 54.065 35.091 28.365 1.00 25.92 799 PHE A O 1
ATOM 5862 N N . ASP A 1 800 ? 53.384 36.550 26.766 1.00 25.19 800 ASP A N 1
ATOM 5863 C CA . ASP A 1 800 ? 54.575 37.434 26.918 1.00 25.27 800 ASP A CA 1
ATOM 5864 C C . ASP A 1 800 ? 54.609 38.140 28.245 1.00 24.87 800 ASP A C 1
ATOM 5865 O O . ASP A 1 800 ? 55.657 38.271 28.851 1.00 25.95 800 ASP A O 1
ATOM 5870 N N . ASP A 1 801 ? 53.470 38.676 28.648 1.00 24.98 801 ASP A N 1
ATOM 5871 C CA . ASP A 1 801 ? 53.383 39.556 29.798 1.00 25.19 801 ASP A CA 1
ATOM 5872 C C . ASP A 1 801 ? 52.953 38.852 31.076 1.00 24.57 801 ASP A C 1
ATOM 5873 O O . ASP A 1 801 ? 52.961 39.430 32.156 1.00 24.55 801 ASP A O 1
ATOM 5878 N N . LYS A 1 802 ? 52.522 37.615 30.931 1.00 24.36 802 LYS A N 1
ATOM 5879 C CA . LYS A 1 802 ? 52.073 36.810 32.041 1.00 24.00 802 LYS A CA 1
ATOM 5880 C C . LYS A 1 802 ? 50.832 37.394 32.685 1.00 23.04 802 LYS A C 1
ATOM 5881 O O . LYS A 1 802 ? 50.628 37.256 33.882 1.00 22.51 802 LYS A O 1
ATOM 5887 N N . LYS A 1 803 ? 50.026 38.048 31.864 1.00 22.89 803 LYS A N 1
ATOM 5888 C CA . LYS A 1 803 ? 48.774 38.627 32.322 1.00 22.89 803 LYS A CA 1
ATOM 5889 C C . LYS A 1 803 ? 47.765 37.523 32.700 1.00 22.48 803 LYS A C 1
ATOM 5890 O O . LYS A 1 803 ? 47.522 36.568 31.936 1.00 22.21 803 LYS A O 1
ATOM 5896 N N . VAL A 1 804 ? 47.168 37.695 33.867 1.00 22.50 804 VAL A N 1
ATOM 5897 C CA . VAL A 1 804 ? 46.163 36.770 34.388 1.00 22.17 804 VAL A CA 1
ATOM 5898 C C . VAL A 1 804 ? 44.924 36.735 33.498 1.00 22.33 804 VAL A C 1
ATOM 5899 O O . VAL A 1 804 ? 44.663 37.667 32.707 1.00 22.87 804 VAL A O 1
ATOM 5903 N N . PHE A 1 805 ? 44.156 35.657 33.638 1.00 21.48 805 PHE A N 1
ATOM 5904 C CA . PHE A 1 805 ? 42.930 35.484 32.905 1.00 21.39 805 PHE A CA 1
ATOM 5905 C C . PHE A 1 805 ? 41.779 35.851 33.803 1.00 21.46 805 PHE A C 1
ATOM 5906 O O . PHE A 1 805 ? 41.864 35.661 35.023 1.00 20.76 805 PHE A O 1
ATOM 5914 N N . PRO A 1 806 ? 40.691 36.392 33.212 1.00 21.89 806 PRO A N 1
ATOM 5915 C CA . PRO A 1 806 ? 39.556 36.741 34.057 1.00 21.91 806 PRO A CA 1
ATOM 5916 C C . PRO A 1 806 ? 38.680 35.525 34.429 1.00 21.92 806 PRO A C 1
ATOM 5917 O O . PRO A 1 806 ? 37.501 35.430 34.028 1.00 22.63 806 PRO A O 1
ATOM 5921 N N . THR A 1 807 ? 39.264 34.614 35.203 1.00 21.24 807 THR A N 1
ATOM 5922 C CA . THR A 1 807 ? 38.617 33.368 35.587 1.00 20.64 807 THR A CA 1
ATOM 5923 C C . THR A 1 807 ? 38.723 33.200 37.121 1.00 20.96 807 THR A C 1
ATOM 5924 O O . THR A 1 807 ? 39.520 33.862 37.765 1.00 20.24 807 THR A O 1
ATOM 5928 N N . HIS A 1 808 ? 37.889 32.319 37.671 1.00 20.31 808 HIS A N 1
ATOM 5929 C CA . HIS A 1 808 ? 37.972 31.854 39.055 1.00 19.46 808 HIS A CA 1
ATOM 5930 C C . HIS A 1 808 ? 39.419 31.654 39.562 1.00 19.30 808 HIS A C 1
ATOM 5931 O O . HIS A 1 808 ? 39.800 32.190 40.625 1.00 20.26 808 HIS A O 1
ATOM 5938 N N . THR A 1 809 ? 40.177 30.863 38.816 1.00 18.89 809 THR A N 1
ATOM 5939 C CA . THR A 1 809 ? 41.573 30.494 39.130 1.00 19.27 809 THR A CA 1
ATOM 5940 C C . THR A 1 809 ? 42.625 31.495 38.674 1.00 19.20 809 THR A C 1
ATOM 5941 O O . THR A 1 809 ? 43.832 31.316 38.964 1.00 18.58 809 THR A O 1
ATOM 5945 N N . ARG A 1 810 ? 42.177 32.521 37.948 1.00 20.36 810 ARG A N 1
ATOM 5946 C CA . ARG A 1 810 ? 43.041 33.510 37.276 1.00 20.10 810 ARG A CA 1
ATOM 5947 C C . ARG A 1 810 ? 43.888 32.925 36.148 1.00 21.19 810 ARG A C 1
ATOM 5948 O O . ARG A 1 810 ? 44.784 33.580 35.608 1.00 20.44 810 ARG A O 1
ATOM 5956 N N . ARG A 1 811 ? 43.590 31.683 35.804 1.00 21.32 811 ARG A N 1
ATOM 5957 C CA . ARG A 1 811 ? 44.306 30.968 34.770 1.00 20.38 811 ARG A CA 1
ATOM 5958 C C . ARG A 1 811 ? 43.372 30.396 33.730 1.00 20.86 811 ARG A C 1
ATOM 5959 O O . ARG A 1 811 ? 42.148 30.496 33.834 1.00 19.36 811 ARG A O 1
ATOM 5967 N N . ALA A 1 812 ? 43.963 29.876 32.650 1.00 20.41 812 ALA A N 1
ATOM 5968 C CA . ALA A 1 812 ? 43.180 29.201 31.627 1.00 20.56 812 ALA A CA 1
ATOM 5969 C C . ALA A 1 812 ? 42.759 27.918 32.335 1.00 20.95 812 ALA A C 1
ATOM 5970 O O . ALA A 1 812 ? 43.608 27.136 32.722 1.00 21.38 812 ALA A O 1
ATOM 5972 N N . GLN A 1 813 ? 41.461 27.740 32.500 1.00 19.63 813 GLN A N 1
ATOM 5973 C CA . GLN A 1 813 ? 40.941 26.888 33.544 1.00 20.82 813 GLN A CA 1
ATOM 5974 C C . GLN A 1 813 ? 40.174 25.724 32.968 1.00 20.41 813 GLN A C 1
ATOM 5975 O O . GLN A 1 813 ? 39.113 25.904 32.419 1.00 19.67 813 GLN A O 1
ATOM 5981 N N . PHE A 1 814 ? 40.767 24.539 33.061 1.00 21.41 814 PHE A N 1
ATOM 5982 C CA . PHE A 1 814 ? 40.140 23.311 32.603 1.00 21.22 814 PHE A CA 1
ATOM 5983 C C . PHE A 1 814 ? 39.312 22.573 33.613 1.00 21.56 814 PHE A C 1
ATOM 5984 O O . PHE A 1 814 ? 38.504 21.747 33.204 1.00 22.25 814 PHE A O 1
ATOM 5992 N N . TYR A 1 815 ? 39.504 22.876 34.896 1.00 21.46 815 TYR A N 1
ATOM 5993 C CA . TYR A 1 815 ? 38.693 22.287 35.961 1.00 21.35 815 TYR A CA 1
ATOM 5994 C C . TYR A 1 815 ? 37.646 23.279 36.475 1.00 21.45 815 TYR A C 1
ATOM 5995 O O . TYR A 1 815 ? 37.998 24.295 37.084 1.00 22.22 815 TYR A O 1
ATOM 6004 N N . LEU A 1 816 ? 36.363 23.006 36.218 1.00 21.36 816 LEU A N 1
ATOM 6005 C CA . LEU A 1 816 ? 35.272 23.883 36.706 1.00 21.41 816 LEU A CA 1
ATOM 6006 C C . LEU A 1 816 ? 34.640 23.197 37.893 1.00 22.06 816 LEU A C 1
ATOM 6007 O O . LEU A 1 816 ? 33.899 22.232 37.743 1.00 22.87 816 LEU A O 1
ATOM 6012 N N . ASP A 1 817 ? 34.978 23.681 39.074 1.00 21.59 817 ASP A N 1
ATOM 6013 C CA . ASP A 1 817 ? 34.625 22.974 40.328 1.00 21.29 817 ASP A CA 1
ATOM 6014 C C . ASP A 1 817 ? 33.317 23.449 40.962 1.00 21.11 817 ASP A C 1
ATOM 6015 O O . ASP A 1 817 ? 33.070 23.214 42.130 1.00 21.98 817 ASP A O 1
ATOM 6020 N N . HIS A 1 818 ? 32.491 24.086 40.143 1.00 22.21 818 HIS A N 1
ATOM 6021 C CA . HIS A 1 818 ? 31.146 24.527 40.471 1.00 21.63 818 HIS A CA 1
ATOM 6022 C C . HIS A 1 818 ? 30.293 23.274 40.628 1.00 21.59 818 HIS A C 1
ATOM 6023 O O . HIS A 1 818 ? 30.391 22.343 39.834 1.00 20.53 818 HIS A O 1
ATOM 6030 N N . ASP A 1 819 ? 29.431 23.272 41.640 1.00 21.06 819 ASP A N 1
ATOM 6031 C CA . ASP A 1 819 ? 28.570 22.115 41.972 1.00 21.59 819 ASP A CA 1
ATOM 6032 C C . ASP A 1 819 ? 27.814 21.516 40.806 1.00 21.37 819 ASP A C 1
ATOM 6033 O O . ASP A 1 819 ? 27.764 20.298 40.666 1.00 22.20 819 ASP A O 1
ATOM 6038 N N . TRP A 1 820 ? 27.244 22.360 39.957 1.00 21.70 820 TRP A N 1
ATOM 6039 C CA . TRP A 1 820 ? 26.497 21.866 38.804 1.00 22.25 820 TRP A CA 1
ATOM 6040 C C . TRP A 1 820 ? 27.387 21.062 37.868 1.00 21.56 820 TRP A C 1
ATOM 6041 O O . TRP A 1 820 ? 26.977 20.023 37.330 1.00 22.61 820 TRP A O 1
ATOM 6052 N N . TYR A 1 821 ? 28.585 21.571 37.608 1.00 22.21 821 TYR A N 1
ATOM 6053 C CA . TYR A 1 821 ? 29.550 20.869 36.759 1.00 22.09 821 TYR A CA 1
ATOM 6054 C C . TYR A 1 821 ? 30.108 19.580 37.349 1.00 22.73 821 TYR A C 1
ATOM 6055 O O . TYR A 1 821 ? 30.195 18.547 36.670 1.00 22.59 821 TYR A O 1
ATOM 6064 N N . LEU A 1 822 ? 30.445 19.634 38.626 1.00 22.48 822 LEU A N 1
ATOM 6065 C CA . LEU A 1 822 ? 30.833 18.468 39.368 1.00 22.80 822 LEU A CA 1
ATOM 6066 C C . LEU A 1 822 ? 29.745 17.368 39.235 1.00 23.83 822 LEU A C 1
ATOM 6067 O O . LEU A 1 822 ? 30.041 16.235 38.836 1.00 23.60 822 LEU A O 1
ATOM 6072 N N . GLU A 1 823 ? 28.490 17.711 39.543 1.00 23.80 823 GLU A N 1
ATOM 6073 C CA . GLU A 1 823 ? 27.394 16.730 39.533 1.00 23.84 823 GLU A CA 1
ATOM 6074 C C . GLU A 1 823 ? 27.064 16.218 38.113 1.00 23.37 823 GLU A C 1
ATOM 6075 O O . GLU A 1 823 ? 26.711 15.063 37.959 1.00 22.73 823 GLU A O 1
ATOM 6081 N N . ALA A 1 824 ? 27.155 17.099 37.116 1.00 22.35 824 ALA A N 1
ATOM 6082 C CA . ALA A 1 824 ? 26.871 16.799 35.692 1.00 23.00 824 ALA A CA 1
ATOM 6083 C C . ALA A 1 824 ? 27.960 15.983 35.028 1.00 22.67 824 ALA A C 1
ATOM 6084 O O . ALA A 1 824 ? 27.775 15.544 33.890 1.00 22.23 824 ALA A O 1
ATOM 6086 N N . GLY A 1 825 ? 29.094 15.822 35.700 1.00 22.85 825 GLY A N 1
ATOM 6087 C CA . GLY A 1 825 ? 30.212 15.074 35.136 1.00 22.79 825 GLY A CA 1
ATOM 6088 C C . GLY A 1 825 ? 31.001 15.924 34.158 1.00 23.36 825 GLY A C 1
ATOM 6089 O O . GLY A 1 825 ? 31.671 15.400 33.281 1.00 23.15 825 GLY A O 1
ATOM 6090 N N . GLU A 1 826 ? 30.942 17.244 34.319 1.00 22.98 826 GLU A N 1
ATOM 6091 C CA . GLU A 1 826 ? 31.665 18.141 33.402 1.00 22.52 826 GLU A CA 1
ATOM 6092 C C . GLU A 1 826 ? 32.741 19.028 34.072 1.00 22.80 826 GLU A C 1
ATOM 6093 O O . GLU A 1 826 ? 33.176 20.051 33.494 1.00 22.50 826 GLU A O 1
ATOM 6099 N N . SER A 1 827 ? 33.208 18.656 35.249 1.00 22.11 827 SER A N 1
ATOM 6100 C CA . SER A 1 827 ? 34.277 19.438 35.899 1.00 22.91 827 SER A CA 1
ATOM 6101 C C . SER A 1 827 ? 35.550 19.475 35.074 1.00 22.74 827 SER A C 1
ATOM 6102 O O . SER A 1 827 ? 36.228 20.502 35.033 1.00 23.82 827 SER A O 1
ATOM 6105 N N . LEU A 1 828 ? 35.858 18.374 34.388 1.00 22.34 828 LEU A N 1
ATOM 6106 C CA . LEU A 1 828 ? 36.911 18.366 33.379 1.00 23.24 828 LEU A CA 1
ATOM 6107 C C . LEU A 1 828 ? 36.309 18.279 31.986 1.00 23.84 828 LEU A C 1
ATOM 6108 O O . LEU A 1 828 ? 35.185 17.786 31.822 1.00 24.94 828 LEU A O 1
ATOM 6113 N N . PRO A 1 829 ? 37.076 18.699 30.968 1.00 22.89 829 PRO A N 1
ATOM 6114 C CA . PRO A 1 829 ? 36.578 18.458 29.610 1.00 23.67 829 PRO A CA 1
ATOM 6115 C C . PRO A 1 829 ? 36.369 16.946 29.450 1.00 23.37 829 PRO A C 1
ATOM 6116 O O . PRO A 1 829 ? 37.101 16.152 30.011 1.00 23.54 829 PRO A O 1
ATOM 6120 N N . THR A 1 830 ? 35.327 16.579 28.727 1.00 24.11 830 THR A N 1
ATOM 6121 C CA . THR A 1 830 ? 34.874 15.217 28.690 1.00 23.12 830 THR A CA 1
ATOM 6122 C C . THR A 1 830 ? 33.997 15.087 27.470 1.00 23.38 830 THR A C 1
ATOM 6123 O O . THR A 1 830 ? 33.489 16.093 26.961 1.00 21.10 830 THR A O 1
ATOM 6127 N N . HIS A 1 831 ? 33.854 13.854 26.994 1.00 22.82 831 HIS A N 1
ATOM 6128 C CA . HIS A 1 831 ? 32.997 13.574 25.850 1.00 21.98 831 HIS A CA 1
ATOM 6129 C C . HIS A 1 831 ? 31.594 13.151 26.334 1.00 22.77 831 HIS A C 1
ATOM 6130 O O . HIS A 1 831 ? 31.448 12.260 27.210 1.00 20.16 831 HIS A O 1
ATOM 6137 N N . LYS A 1 832 ? 30.587 13.847 25.820 1.00 21.35 832 LYS A N 1
ATOM 6138 C CA . LYS A 1 832 ? 29.193 13.429 25.953 1.00 22.35 832 LYS A CA 1
ATOM 6139 C C . LYS A 1 832 ? 28.603 13.406 24.588 1.00 22.22 832 LYS A C 1
ATOM 6140 O O . LYS A 1 832 ? 28.755 14.367 23.847 1.00 21.69 832 LYS A O 1
ATOM 6146 N N . ASP A 1 833 ? 27.915 12.324 24.254 1.00 23.46 833 ASP A N 1
ATOM 6147 C CA . ASP A 1 833 ? 27.226 12.286 22.981 1.00 24.55 833 ASP A CA 1
ATOM 6148 C C . ASP A 1 833 ? 26.050 13.274 22.955 1.00 23.28 833 ASP A C 1
ATOM 6149 O O . ASP A 1 833 ? 25.488 13.660 23.993 1.00 22.87 833 ASP A O 1
ATOM 6154 N N . THR A 1 834 ? 25.772 13.799 21.769 1.00 21.83 834 THR A N 1
ATOM 6155 C CA . THR A 1 834 ? 24.626 14.683 21.608 1.00 22.54 834 THR A CA 1
ATOM 6156 C C . THR A 1 834 ? 23.403 14.075 22.239 1.00 23.03 834 THR A C 1
ATOM 6157 O O . THR A 1 834 ? 23.135 12.878 22.039 1.00 23.78 834 THR A O 1
ATOM 6161 N N . PRO A 1 835 ? 22.645 14.859 23.022 1.00 23.73 835 PRO A N 1
ATOM 6162 C CA . PRO A 1 835 ? 21.363 14.371 23.504 1.00 24.06 835 PRO A CA 1
ATOM 6163 C C . PRO A 1 835 ? 20.449 13.958 22.343 1.00 24.13 835 PRO A C 1
ATOM 6164 O O . PRO A 1 835 ? 20.614 14.447 21.237 1.00 23.64 835 PRO A O 1
ATOM 6168 N N . MET A 1 836 ? 19.553 13.021 22.589 1.00 23.80 836 MET A N 1
ATOM 6169 C CA . MET A 1 836 ? 18.644 12.508 21.561 1.00 25.48 836 MET A CA 1
ATOM 6170 C C . MET A 1 836 ? 17.483 13.479 21.356 1.00 22.38 836 MET A C 1
ATOM 6171 O O . MET A 1 836 ? 16.318 13.158 21.520 1.00 22.34 836 MET A O 1
ATOM 6176 N N . VAL A 1 837 ? 17.841 14.708 20.996 1.00 22.28 837 VAL A N 1
ATOM 6177 C CA . VAL A 1 837 ? 16.867 15.739 20.678 1.00 21.89 837 VAL A CA 1
ATOM 6178 C C . VAL A 1 837 ? 16.064 15.299 19.448 1.00 21.67 837 VAL A C 1
ATOM 6179 O O . VAL A 1 837 ? 16.649 15.007 18.403 1.00 22.69 837 VAL A O 1
ATOM 6183 N N . GLY A 1 838 ? 14.733 15.304 19.576 1.00 22.04 838 GLY A N 1
ATOM 6184 C CA . GLY A 1 838 ? 13.844 14.865 18.523 1.00 21.45 838 GLY A CA 1
ATOM 6185 C C . GLY A 1 838 ? 13.366 13.434 18.682 1.00 21.88 838 GLY A C 1
ATOM 6186 O O . GLY A 1 838 ? 12.456 13.014 17.981 1.00 22.52 838 GLY A O 1
ATOM 6187 N N . GLY A 1 839 ? 13.997 12.672 19.557 1.00 20.74 839 GLY A N 1
ATOM 6188 C CA . GLY A 1 839 ? 13.566 11.283 19.821 1.00 21.99 839 GLY A CA 1
ATOM 6189 C C . GLY A 1 839 ? 14.584 10.341 19.229 1.00 22.07 839 GLY A C 1
ATOM 6190 O O . GLY A 1 839 ? 15.640 10.754 18.766 1.00 23.62 839 GLY A O 1
ATOM 6191 N N . ASP A 1 840 ? 14.267 9.063 19.247 1.00 23.86 840 ASP A N 1
ATOM 6192 C CA . ASP A 1 840 ? 15.189 8.061 18.828 1.00 23.96 840 ASP A CA 1
ATOM 6193 C C . ASP A 1 840 ? 15.016 7.816 17.343 1.00 23.92 840 ASP A C 1
ATOM 6194 O O . ASP A 1 840 ? 14.237 6.947 16.915 1.00 24.25 840 ASP A O 1
ATOM 6199 N N . HIS A 1 841 ? 15.745 8.589 16.558 1.00 23.86 841 HIS A N 1
ATOM 6200 C CA . HIS A 1 841 ? 15.698 8.517 15.128 1.00 23.85 841 HIS A CA 1
ATOM 6201 C C . HIS A 1 841 ? 17.120 8.390 14.704 1.00 23.75 841 HIS A C 1
ATOM 6202 O O . HIS A 1 841 ? 18.007 8.868 15.394 1.00 24.75 841 HIS A O 1
ATOM 6209 N N . PRO A 1 842 ? 17.351 7.734 13.576 1.00 24.11 842 PRO A N 1
ATOM 6210 C CA . PRO A 1 842 ? 18.699 7.292 13.277 1.00 24.07 842 PRO A CA 1
ATOM 6211 C C . PRO A 1 842 ? 19.660 8.277 12.636 1.00 24.25 842 PRO A C 1
ATOM 6212 O O . PRO A 1 842 ? 20.854 8.035 12.747 1.00 24.22 842 PRO A O 1
ATOM 6216 N N . PHE A 1 843 ? 19.206 9.365 12.000 1.00 23.66 843 PHE A N 1
ATOM 6217 C CA . PHE A 1 843 ? 20.164 10.288 11.406 1.00 23.95 843 PHE A CA 1
ATOM 6218 C C . PHE A 1 843 ? 20.440 11.405 12.396 1.00 24.78 843 PHE A C 1
ATOM 6219 O O . PHE A 1 843 ? 19.584 11.768 13.196 1.00 24.18 843 PHE A O 1
ATOM 6227 N N . LYS A 1 844 ? 21.654 11.910 12.346 1.00 24.53 844 LYS A N 1
ATOM 6228 C CA . LYS A 1 844 ? 22.026 13.156 13.016 1.00 24.49 844 LYS A CA 1
ATOM 6229 C C . LYS A 1 844 ? 22.128 14.231 11.960 1.00 23.96 844 LYS A C 1
ATOM 6230 O O . LYS A 1 844 ? 22.917 14.116 11.016 1.00 24.72 844 LYS A O 1
ATOM 6236 N N . ILE A 1 845 ? 21.312 15.284 12.108 1.00 23.70 845 ILE A N 1
ATOM 6237 C CA . ILE A 1 845 ? 21.250 16.310 11.104 1.00 24.06 845 ILE A CA 1
ATOM 6238 C C . ILE A 1 845 ? 22.211 17.426 11.473 1.00 24.28 845 ILE A C 1
ATOM 6239 O O . ILE A 1 845 ? 22.199 17.940 12.596 1.00 23.08 845 ILE A O 1
ATOM 6244 N N . THR A 1 846 ? 23.022 17.808 10.504 1.00 23.22 846 THR A N 1
ATOM 6245 C CA . THR A 1 846 ? 23.894 18.927 10.652 1.00 24.00 846 THR A CA 1
ATOM 6246 C C . THR A 1 846 ? 23.575 19.967 9.573 1.00 24.74 846 THR A C 1
ATOM 6247 O O . THR A 1 846 ? 22.785 19.720 8.636 1.00 26.32 846 THR A O 1
ATOM 6251 N N . GLY A 1 847 ? 24.176 21.138 9.714 1.00 25.04 847 GLY A N 1
ATOM 6252 C CA . GLY A 1 847 ? 23.973 22.209 8.767 1.00 24.26 847 GLY A CA 1
ATOM 6253 C C . GLY A 1 847 ? 25.219 22.991 8.430 1.00 24.46 847 GLY A C 1
ATOM 6254 O O . GLY A 1 847 ? 26.340 22.520 8.579 1.00 23.75 847 GLY A O 1
ATOM 6255 N N . GLY A 1 848 ? 25.000 24.225 8.002 1.00 24.49 848 GLY A N 1
ATOM 6256 C CA . GLY A 1 848 ? 26.131 25.096 7.687 1.00 24.26 848 GLY A CA 1
ATOM 6257 C C . GLY A 1 848 ? 25.553 26.294 6.987 1.00 23.92 848 GLY A C 1
ATOM 6258 O O . GLY A 1 848 ? 24.416 26.271 6.484 1.00 24.21 848 GLY A O 1
ATOM 6259 N N . HIS A 1 849 ? 26.297 27.372 6.998 1.00 22.85 849 HIS A N 1
ATOM 6260 C CA . HIS A 1 849 ? 25.826 28.543 6.366 1.00 23.51 849 HIS A CA 1
ATOM 6261 C C . HIS A 1 849 ? 26.001 28.317 4.874 1.00 24.32 849 HIS A C 1
ATOM 6262 O O . HIS A 1 849 ? 26.933 27.666 4.447 1.00 25.96 849 HIS A O 1
ATOM 6269 N N . PRO A 1 850 ? 25.060 28.796 4.100 1.00 24.34 850 PRO A N 1
ATOM 6270 C CA . PRO A 1 850 ? 24.985 28.506 2.701 1.00 24.73 850 PRO A CA 1
ATOM 6271 C C . PRO A 1 850 ? 26.142 29.056 1.907 1.00 24.17 850 PRO A C 1
ATOM 6272 O O . PRO A 1 850 ? 26.546 30.196 2.083 1.00 23.16 850 PRO A O 1
ATOM 6276 N N . ARG A 1 851 ? 26.659 28.231 1.026 1.00 23.52 851 ARG A N 1
ATOM 6277 C CA . ARG A 1 851 ? 27.539 28.743 -0.009 1.00 22.96 851 ARG A CA 1
ATOM 6278 C C . ARG A 1 851 ? 26.798 29.783 -0.836 1.00 22.34 851 ARG A C 1
ATOM 6279 O O . ARG A 1 851 ? 27.374 30.825 -1.203 1.00 21.98 851 ARG A O 1
ATOM 6287 N N . VAL A 1 852 ? 25.510 29.539 -1.070 1.00 23.65 852 VAL A N 1
ATOM 6288 C CA . VAL A 1 852 ? 24.821 30.163 -2.217 1.00 23.26 852 VAL A CA 1
ATOM 6289 C C . VAL A 1 852 ? 24.187 31.526 -1.891 1.00 23.81 852 VAL A C 1
ATOM 6290 O O . VAL A 1 852 ? 23.583 32.181 -2.745 1.00 22.09 852 VAL A O 1
ATOM 6294 N N . SER A 1 853 ? 24.337 31.948 -0.650 1.00 23.87 853 SER A N 1
ATOM 6295 C CA . SER A 1 853 ? 23.705 33.164 -0.142 1.00 24.00 853 SER A CA 1
ATOM 6296 C C . SER A 1 853 ? 24.425 33.571 1.102 1.00 23.38 853 SER A C 1
ATOM 6297 O O . SER A 1 853 ? 25.029 32.720 1.760 1.00 22.16 853 SER A O 1
ATOM 6300 N N . ILE A 1 854 ? 24.352 34.867 1.428 1.00 24.03 854 ILE A N 1
ATOM 6301 C CA . ILE A 1 854 ? 24.717 35.352 2.763 1.00 24.44 854 ILE A CA 1
ATOM 6302 C C . ILE A 1 854 ? 23.374 35.365 3.538 1.00 24.81 854 ILE A C 1
ATOM 6303 O O . ILE A 1 854 ? 22.459 36.187 3.294 1.00 24.90 854 ILE A O 1
ATOM 6308 N N . HIS A 1 855 ? 23.225 34.410 4.449 1.00 24.49 855 HIS A N 1
ATOM 6309 C CA . HIS A 1 855 ? 21.928 34.174 5.089 1.00 24.52 855 HIS A CA 1
ATOM 6310 C C . HIS A 1 855 ? 20.840 34.054 4.022 1.00 24.35 855 HIS A C 1
ATOM 6311 O O . HIS A 1 855 ? 21.066 33.346 3.049 1.00 24.27 855 HIS A O 1
ATOM 6318 N N . SER A 1 856 ? 19.700 34.762 4.137 1.00 24.51 856 SER A N 1
ATOM 6319 C CA . SER A 1 856 ? 18.640 34.650 3.123 1.00 23.59 856 SER A CA 1
ATOM 6320 C C . SER A 1 856 ? 18.682 35.770 2.093 1.00 23.27 856 SER A C 1
ATOM 6321 O O . SER A 1 856 ? 17.788 35.870 1.242 1.00 23.12 856 SER A O 1
ATOM 6324 N N . THR A 1 857 ? 19.685 36.624 2.192 1.00 22.25 857 THR A N 1
ATOM 6325 C CA . THR A 1 857 ? 19.796 37.816 1.365 1.00 22.83 857 THR A CA 1
ATOM 6326 C C . THR A 1 857 ? 19.680 37.502 -0.119 1.00 22.67 857 THR A C 1
ATOM 6327 O O . THR A 1 857 ? 19.042 38.277 -0.869 1.00 23.55 857 THR A O 1
ATOM 6331 N N . HIS A 1 858 ? 20.232 36.361 -0.516 1.00 22.68 858 HIS A N 1
ATOM 6332 C CA . HIS A 1 858 ? 20.290 35.955 -1.926 1.00 22.87 858 HIS A CA 1
ATOM 6333 C C . HIS A 1 858 ? 19.507 34.668 -2.208 1.00 22.18 858 HIS A C 1
ATOM 6334 O O . HIS A 1 858 ? 19.524 34.134 -3.372 1.00 23.68 858 HIS A O 1
ATOM 6341 N N . LEU A 1 859 ? 18.814 34.160 -1.195 1.00 23.27 859 LEU A N 1
ATOM 6342 C CA . LEU A 1 859 ? 18.071 32.919 -1.346 1.00 23.48 859 LEU A CA 1
ATOM 6343 C C . LEU A 1 859 ? 16.812 33.083 -2.162 1.00 24.44 859 LEU A C 1
ATOM 6344 O O . LEU A 1 859 ? 16.205 32.099 -2.633 1.00 24.19 859 LEU A O 1
ATOM 6349 N N . THR A 1 860 ? 16.395 34.324 -2.320 1.00 23.61 860 THR A N 1
ATOM 6350 C CA . THR A 1 860 ? 15.270 34.633 -3.173 1.00 24.23 860 THR A CA 1
ATOM 6351 C C . THR A 1 860 ? 15.722 35.412 -4.407 1.00 23.85 860 THR A C 1
ATOM 6352 O O . THR A 1 860 ? 14.917 36.086 -5.067 1.00 24.79 860 THR A O 1
ATOM 6356 N N . ASN A 1 861 ? 17.004 35.285 -4.763 1.00 24.15 861 ASN A N 1
ATOM 6357 C CA . ASN A 1 861 ? 17.530 35.936 -5.939 1.00 23.83 861 ASN A CA 1
ATOM 6358 C C . ASN A 1 861 ? 17.562 34.998 -7.098 1.00 24.09 861 ASN A C 1
ATOM 6359 O O . ASN A 1 861 ? 18.223 33.963 -7.044 1.00 25.30 861 ASN A O 1
ATOM 6364 N N . SER A 1 862 ? 16.861 35.344 -8.164 1.00 23.35 862 SER A N 1
ATOM 6365 C CA . SER A 1 862 ? 16.847 34.464 -9.329 1.00 23.39 862 SER A CA 1
ATOM 6366 C C . SER A 1 862 ? 18.247 34.154 -9.857 1.00 22.93 862 SER A C 1
ATOM 6367 O O . SER A 1 862 ? 18.583 32.994 -10.081 1.00 22.54 862 SER A O 1
ATOM 6370 N N . HIS A 1 863 ? 19.016 35.202 -10.108 1.00 23.02 863 HIS A N 1
ATOM 6371 C CA . HIS A 1 863 ? 20.351 35.070 -10.712 1.00 23.13 863 HIS A CA 1
ATOM 6372 C C . HIS A 1 863 ? 21.258 34.126 -9.928 1.00 23.38 863 HIS A C 1
ATOM 6373 O O . HIS A 1 863 ? 21.895 33.206 -10.511 1.00 24.41 863 HIS A O 1
ATOM 6380 N N . LEU A 1 864 ? 21.320 34.339 -8.607 1.00 23.46 864 LEU A N 1
ATOM 6381 C CA . LEU A 1 864 ? 22.238 33.598 -7.758 1.00 23.03 864 LEU A CA 1
ATOM 6382 C C . LEU A 1 864 ? 21.712 32.217 -7.521 1.00 22.92 864 LEU A C 1
ATOM 6383 O O . LEU A 1 864 ? 22.487 31.274 -7.299 1.00 23.38 864 LEU A O 1
ATOM 6388 N N . SER A 1 865 ? 20.389 32.075 -7.579 1.00 23.01 865 SER A N 1
ATOM 6389 C CA . SER A 1 865 ? 19.761 30.780 -7.352 1.00 22.80 865 SER A CA 1
ATOM 6390 C C . SER A 1 865 ? 19.985 29.829 -8.493 1.00 22.71 865 SER A C 1
ATOM 6391 O O . SER A 1 865 ? 19.881 28.647 -8.297 1.00 23.93 865 SER A O 1
ATOM 6394 N N . ARG A 1 866 ? 20.318 30.355 -9.664 1.00 22.33 866 ARG A N 1
ATOM 6395 C CA . ARG A 1 866 ? 20.751 29.537 -10.808 1.00 22.95 866 ARG A CA 1
ATOM 6396 C C . ARG A 1 866 ? 22.195 28.939 -10.716 1.00 22.62 866 ARG A C 1
ATOM 6397 O O . ARG A 1 866 ? 22.588 28.164 -11.588 1.00 23.12 866 ARG A O 1
ATOM 6405 N N . LEU A 1 867 ? 22.930 29.255 -9.640 1.00 22.59 867 LEU A N 1
ATOM 6406 C CA . LEU A 1 867 ? 24.245 28.630 -9.351 1.00 22.48 867 LEU A CA 1
ATOM 6407 C C . LEU A 1 867 ? 24.043 27.281 -8.643 1.00 23.02 867 LEU A C 1
ATOM 6408 O O . LEU A 1 867 ? 24.996 26.588 -8.371 1.00 23.15 867 LEU A O 1
ATOM 6413 N N . HIS A 1 868 ? 22.796 26.935 -8.341 1.00 23.80 868 HIS A N 1
ATOM 6414 C CA . HIS A 1 868 ? 22.511 25.722 -7.591 1.00 23.62 868 HIS A CA 1
ATOM 6415 C C . HIS A 1 868 ? 21.160 25.151 -8.001 1.00 23.91 868 HIS A C 1
ATOM 6416 O O . HIS A 1 868 ? 20.624 25.543 -9.026 1.00 24.49 868 HIS A O 1
ATOM 6423 N N . ARG A 1 869 ? 20.611 24.213 -7.237 1.00 23.11 869 ARG A N 1
ATOM 6424 C CA . ARG A 1 869 ? 19.328 23.591 -7.631 1.00 23.08 869 ARG A CA 1
ATOM 6425 C C . ARG A 1 869 ? 18.116 24.511 -7.403 1.00 23.71 869 ARG A C 1
ATOM 6426 O O . ARG A 1 869 ? 17.014 24.177 -7.803 1.00 22.63 869 ARG A O 1
ATOM 6434 N N . GLY A 1 870 ? 18.342 25.651 -6.749 1.00 24.32 870 GLY A N 1
ATOM 6435 C CA . GLY A 1 870 ? 17.342 26.743 -6.656 1.00 24.34 870 GLY A CA 1
ATOM 6436 C C . GLY A 1 870 ? 16.300 26.494 -5.598 1.00 24.25 870 GLY A C 1
ATOM 6437 O O . GLY A 1 870 ? 15.257 27.135 -5.579 1.00 25.70 870 GLY A O 1
ATOM 6438 N N . GLN A 1 871 ? 16.579 25.544 -4.719 1.00 24.43 871 GLN A N 1
ATOM 6439 C CA . GLN A 1 871 ? 15.596 25.067 -3.743 1.00 24.71 871 GLN A CA 1
ATOM 6440 C C . GLN A 1 871 ? 16.297 24.386 -2.585 1.00 24.40 871 GLN A C 1
ATOM 6441 O O . GLN A 1 871 ? 17.471 24.035 -2.707 1.00 26.15 871 GLN A O 1
ATOM 6447 N N . PRO A 1 872 ? 15.578 24.165 -1.475 1.00 24.24 872 PRO A N 1
ATOM 6448 C CA . PRO A 1 872 ? 16.177 23.446 -0.383 1.00 23.42 872 PRO A CA 1
ATOM 6449 C C . PRO A 1 872 ? 16.594 22.025 -0.754 1.00 23.32 872 PRO A C 1
ATOM 6450 O O . PRO A 1 872 ? 15.885 21.339 -1.508 1.00 22.34 872 PRO A O 1
ATOM 6454 N N . VAL A 1 873 ? 17.748 21.609 -0.232 1.00 23.65 873 VAL A N 1
ATOM 6455 C CA . VAL A 1 873 ? 18.351 20.296 -0.520 1.00 22.19 873 VAL A CA 1
ATOM 6456 C C . VAL A 1 873 ? 18.847 19.674 0.769 1.00 22.88 873 VAL A C 1
ATOM 6457 O O . VAL A 1 873 ? 19.454 20.370 1.600 1.00 23.87 873 VAL A O 1
ATOM 6461 N N . VAL A 1 874 ? 18.596 18.378 0.963 1.00 22.58 874 VAL A N 1
ATOM 6462 C CA . VAL A 1 874 ? 19.263 17.657 2.023 1.00 22.99 874 VAL A CA 1
ATOM 6463 C C . VAL A 1 874 ? 20.346 16.755 1.416 1.00 23.17 874 VAL A C 1
ATOM 6464 O O . VAL A 1 874 ? 20.085 16.040 0.458 1.00 22.56 874 VAL A O 1
ATOM 6468 N N . HIS A 1 875 ? 21.584 16.844 1.927 1.00 22.75 875 HIS A N 1
ATOM 6469 C CA . HIS A 1 875 ? 22.643 15.961 1.447 1.00 23.45 875 HIS A CA 1
ATOM 6470 C C . HIS A 1 875 ? 22.627 14.690 2.282 1.00 23.46 875 HIS A C 1
ATOM 6471 O O . HIS A 1 875 ? 22.667 14.746 3.518 1.00 24.28 875 HIS A O 1
ATOM 6478 N N . MET A 1 876 ? 22.554 13.560 1.598 1.00 23.68 876 MET A N 1
ATOM 6479 C CA . MET A 1 876 ? 22.552 12.267 2.251 1.00 23.73 876 MET A CA 1
ATOM 6480 C C . MET A 1 876 ? 23.668 11.426 1.707 1.00 24.16 876 MET A C 1
ATOM 6481 O O . MET A 1 876 ? 23.997 11.504 0.522 1.00 23.46 876 MET A O 1
ATOM 6486 N N . ASN A 1 877 ? 24.242 10.583 2.547 1.00 23.95 877 ASN A N 1
ATOM 6487 C CA . ASN A 1 877 ? 25.142 9.549 2.046 1.00 24.22 877 ASN A CA 1
ATOM 6488 C C . ASN A 1 877 ? 24.445 8.663 1.032 1.00 23.40 877 ASN A C 1
ATOM 6489 O O . ASN A 1 877 ? 23.305 8.223 1.229 1.00 22.45 877 ASN A O 1
ATOM 6494 N N . SER A 1 878 ? 25.142 8.364 -0.067 1.00 25.57 878 SER A N 1
ATOM 6495 C CA . SER A 1 878 ? 24.527 7.630 -1.177 1.00 24.98 878 SER A CA 1
ATOM 6496 C C . SER A 1 878 ? 23.940 6.293 -0.763 1.00 24.83 878 SER A C 1
ATOM 6497 O O . SER A 1 878 ? 22.868 5.924 -1.212 1.00 24.09 878 SER A O 1
ATOM 6500 N N . LYS A 1 879 ? 24.664 5.544 0.055 1.00 25.63 879 LYS A N 1
ATOM 6501 C CA . LYS A 1 879 ? 24.181 4.253 0.469 1.00 25.95 879 LYS A CA 1
ATOM 6502 C C . LYS A 1 879 ? 23.003 4.381 1.401 1.00 25.95 879 LYS A C 1
ATOM 6503 O O . LYS A 1 879 ? 22.063 3.622 1.278 1.00 26.32 879 LYS A O 1
ATOM 6509 N N . ASP A 1 880 ? 23.055 5.320 2.340 1.00 25.28 880 ASP A N 1
ATOM 6510 C CA . ASP A 1 880 ? 21.887 5.606 3.168 1.00 24.97 880 ASP A CA 1
ATOM 6511 C C . ASP A 1 880 ? 20.666 5.868 2.328 1.00 23.89 880 ASP A C 1
ATOM 6512 O O . ASP A 1 880 ? 19.587 5.368 2.629 1.00 24.90 880 ASP A O 1
ATOM 6517 N N . ALA A 1 881 ? 20.817 6.641 1.273 1.00 25.01 881 ALA A N 1
ATOM 6518 C CA . ALA A 1 881 ? 19.651 6.997 0.428 1.00 25.15 881 ALA A CA 1
ATOM 6519 C C . ALA A 1 881 ? 19.176 5.762 -0.276 1.00 24.82 881 ALA A C 1
ATOM 6520 O O . ALA A 1 881 ? 17.966 5.476 -0.306 1.00 24.72 881 ALA A O 1
ATOM 6522 N N . ALA A 1 882 ? 20.125 5.021 -0.850 1.00 25.02 882 ALA A N 1
ATOM 6523 C CA . ALA A 1 882 ? 19.808 3.795 -1.565 1.00 25.22 882 ALA A CA 1
ATOM 6524 C C . ALA A 1 882 ? 19.045 2.833 -0.664 1.00 25.47 882 ALA A C 1
ATOM 6525 O O . ALA A 1 882 ? 18.110 2.212 -1.103 1.00 24.49 882 ALA A O 1
ATOM 6527 N N . GLU A 1 883 ? 19.456 2.701 0.600 1.00 25.49 883 GLU A N 1
ATOM 6528 C CA . GLU A 1 883 ? 18.780 1.796 1.514 1.00 26.39 883 GLU A CA 1
ATOM 6529 C C . GLU A 1 883 ? 17.349 2.209 1.838 1.00 26.26 883 GLU A C 1
ATOM 6530 O O . GLU A 1 883 ? 16.548 1.363 2.176 1.00 26.95 883 GLU A O 1
ATOM 6536 N N . LEU A 1 884 ? 17.033 3.489 1.698 1.00 25.80 884 LEU A N 1
ATOM 6537 C CA . LEU A 1 884 ? 15.680 3.996 1.921 1.00 25.34 884 LEU A CA 1
ATOM 6538 C C . LEU A 1 884 ? 14.883 4.096 0.624 1.00 26.08 884 LEU A C 1
ATOM 6539 O O . LEU A 1 884 ? 13.759 4.601 0.621 1.00 26.27 884 LEU A O 1
ATOM 6544 N N . GLY A 1 885 ? 15.471 3.646 -0.488 1.00 25.96 885 GLY A N 1
ATOM 6545 C CA . GLY A 1 885 ? 14.774 3.612 -1.773 1.00 25.32 885 GLY A CA 1
ATOM 6546 C C . GLY A 1 885 ? 14.729 4.999 -2.386 1.00 25.39 885 GLY A C 1
ATOM 6547 O O . GLY A 1 885 ? 13.841 5.314 -3.160 1.00 25.06 885 GLY A O 1
ATOM 6548 N N . ILE A 1 886 ? 15.695 5.821 -2.026 1.00 24.59 886 ILE A N 1
ATOM 6549 C CA . ILE A 1 886 ? 15.727 7.250 -2.409 1.00 24.79 886 ILE A CA 1
ATOM 6550 C C . ILE A 1 886 ? 16.859 7.447 -3.405 1.00 25.62 886 ILE A C 1
ATOM 6551 O O . ILE A 1 886 ? 17.962 6.932 -3.207 1.00 24.86 886 ILE A O 1
ATOM 6556 N N . LYS A 1 887 ? 16.582 8.169 -4.489 1.00 26.24 887 LYS A N 1
ATOM 6557 C CA . LYS A 1 887 ? 17.599 8.493 -5.478 1.00 27.37 887 LYS A CA 1
ATOM 6558 C C . LYS A 1 887 ? 17.892 9.988 -5.429 1.00 25.78 887 LYS A C 1
ATOM 6559 O O . LYS A 1 887 ? 17.106 10.779 -4.925 1.00 24.97 887 LYS A O 1
ATOM 6565 N N . ASP A 1 888 ? 19.054 10.365 -5.921 1.00 26.06 888 ASP A N 1
ATOM 6566 C CA . ASP A 1 888 ? 19.400 11.769 -6.089 1.00 24.88 888 ASP A CA 1
ATOM 6567 C C . ASP A 1 888 ? 18.259 12.494 -6.835 1.00 24.24 888 ASP A C 1
ATOM 6568 O O . ASP A 1 888 ? 17.742 12.012 -7.849 1.00 24.19 888 ASP A O 1
ATOM 6573 N N . GLY A 1 889 ? 17.847 13.640 -6.322 1.00 23.48 889 GLY A N 1
ATOM 6574 C CA . GLY A 1 889 ? 16.762 14.427 -6.949 1.00 23.93 889 GLY A CA 1
ATOM 6575 C C . GLY A 1 889 ? 15.362 14.057 -6.480 1.00 23.43 889 GLY A C 1
ATOM 6576 O O . GLY A 1 889 ? 14.416 14.776 -6.750 1.00 23.00 889 GLY A O 1
ATOM 6577 N N . ASP A 1 890 ? 15.222 12.921 -5.823 1.00 22.87 890 ASP A N 1
ATOM 6578 C CA . ASP A 1 890 ? 13.953 12.598 -5.171 1.00 23.58 890 ASP A CA 1
ATOM 6579 C C . ASP A 1 890 ? 13.654 13.635 -4.091 1.00 23.02 890 ASP A C 1
ATOM 6580 O O . ASP A 1 890 ? 14.548 14.291 -3.576 1.00 24.44 890 ASP A O 1
ATOM 6585 N N . MET A 1 891 ? 12.384 13.773 -3.763 1.00 23.09 891 MET A N 1
ATOM 6586 C CA . MET A 1 891 ? 11.986 14.460 -2.534 1.00 23.26 891 MET A CA 1
ATOM 6587 C C . MET A 1 891 ? 11.989 13.446 -1.382 1.00 23.24 891 MET A C 1
ATOM 6588 O O . MET A 1 891 ? 11.782 12.258 -1.565 1.00 23.43 891 MET A O 1
ATOM 6593 N N . ALA A 1 892 ? 12.198 13.959 -0.177 1.00 23.49 892 ALA A N 1
ATOM 6594 C CA . ALA A 1 892 ? 12.199 13.160 1.021 1.00 23.00 892 ALA A CA 1
ATOM 6595 C C . ALA A 1 892 ? 11.483 13.911 2.118 1.00 22.56 892 ALA A C 1
ATOM 6596 O O . ALA A 1 892 ? 11.453 15.141 2.086 1.00 23.65 892 ALA A O 1
ATOM 6598 N N . LYS A 1 893 ? 10.899 13.189 3.072 1.00 23.40 893 LYS A N 1
ATOM 6599 C CA . LYS A 1 893 ? 10.455 13.762 4.332 1.00 24.19 893 LYS A CA 1
ATOM 6600 C C . LYS A 1 893 ? 11.551 13.567 5.347 1.00 23.95 893 LYS A C 1
ATOM 6601 O O . LYS A 1 893 ? 12.111 12.466 5.467 1.00 24.67 893 LYS A O 1
ATOM 6607 N N . LEU A 1 894 ? 11.898 14.648 6.031 1.00 22.71 894 LEU A N 1
ATOM 6608 C CA . LEU A 1 894 ? 12.668 14.580 7.253 1.00 23.86 894 LEU A CA 1
ATOM 6609 C C . LEU A 1 894 ? 11.703 14.755 8.396 1.00 22.90 894 LEU A C 1
ATOM 6610 O O . LEU A 1 894 ? 10.807 15.628 8.342 1.00 24.33 894 LEU A O 1
ATOM 6615 N N . PHE A 1 895 ? 11.851 13.949 9.424 1.00 22.76 895 PHE A N 1
ATOM 6616 C CA . PHE A 1 895 ? 10.940 14.072 10.532 1.00 23.00 895 PHE A CA 1
ATOM 6617 C C . PHE A 1 895 ? 11.512 13.554 11.823 1.00 23.01 895 PHE A C 1
ATOM 6618 O O . PHE A 1 895 ? 12.406 12.714 11.823 1.00 22.53 895 PHE A O 1
ATOM 6626 N N . ASN A 1 896 ? 10.920 13.994 12.931 1.00 22.44 896 ASN A N 1
ATOM 6627 C CA . ASN A 1 896 ? 11.242 13.410 14.200 1.00 21.80 896 ASN A CA 1
ATOM 6628 C C . ASN A 1 896 ? 10.021 13.493 15.073 1.00 23.00 896 ASN A C 1
ATOM 6629 O O . ASN A 1 896 ? 8.911 13.637 14.545 1.00 25.33 896 ASN A O 1
ATOM 6634 N N . ASP A 1 897 ? 10.189 13.362 16.376 1.00 21.99 897 ASP A N 1
ATOM 6635 C CA . ASP A 1 897 ? 9.037 13.355 17.255 1.00 22.83 897 ASP A CA 1
ATOM 6636 C C . ASP A 1 897 ? 8.303 14.686 17.324 1.00 22.60 897 ASP A C 1
ATOM 6637 O O . ASP A 1 897 ? 7.172 14.739 17.801 1.00 24.78 897 ASP A O 1
ATOM 6642 N N . PHE A 1 898 ? 8.900 15.744 16.812 1.00 23.72 898 PHE A N 1
ATOM 6643 C CA . PHE A 1 898 ? 8.326 17.069 16.917 1.00 23.50 898 PHE A CA 1
ATOM 6644 C C . PHE A 1 898 ? 7.650 17.565 15.653 1.00 23.07 898 PHE A C 1
ATOM 6645 O O . PHE A 1 898 ? 6.573 18.116 15.736 1.00 22.54 898 PHE A O 1
ATOM 6653 N N . ALA A 1 899 ? 8.273 17.374 14.492 1.00 23.49 899 ALA A N 1
ATOM 6654 C CA . ALA A 1 899 ? 7.722 17.930 13.262 1.00 23.81 899 ALA A CA 1
ATOM 6655 C C . ALA A 1 899 ? 8.363 17.280 12.057 1.00 24.23 899 ALA A C 1
ATOM 6656 O O . ALA A 1 899 ? 9.100 16.323 12.188 1.00 22.13 899 ALA A O 1
ATOM 6658 N N . ASP A 1 900 ? 8.025 17.782 10.883 1.00 25.42 900 ASP A N 1
ATOM 6659 C CA . ASP A 1 900 ? 8.537 17.218 9.644 1.00 25.82 900 ASP A CA 1
ATOM 6660 C C . ASP A 1 900 ? 8.649 18.268 8.581 1.00 25.70 900 ASP A C 1
ATOM 6661 O O . ASP A 1 900 ? 8.032 19.327 8.679 1.00 25.23 900 ASP A O 1
ATOM 6666 N N . CYS A 1 901 ? 9.402 17.945 7.536 1.00 24.09 901 CYS A N 1
ATOM 6667 C CA . CYS A 1 901 ? 9.508 18.831 6.402 1.00 24.60 901 CYS A CA 1
ATOM 6668 C C . CYS A 1 901 ? 9.826 18.004 5.180 1.00 24.14 901 CYS A C 1
ATOM 6669 O O . CYS A 1 901 ? 10.111 16.817 5.304 1.00 24.65 901 CYS A O 1
ATOM 6672 N N . GLU A 1 902 ? 9.681 18.598 4.011 1.00 22.90 902 GLU A N 1
ATOM 6673 C CA . GLU A 1 902 ? 9.945 17.899 2.771 1.00 23.22 902 GLU A CA 1
ATOM 6674 C C . GLU A 1 902 ? 11.018 18.676 2.087 1.00 23.92 902 GLU A C 1
ATOM 6675 O O . GLU A 1 902 ? 10.960 19.901 2.064 1.00 22.59 902 GLU A O 1
ATOM 6681 N N . ILE A 1 903 ? 11.984 17.955 1.517 1.00 23.16 903 ILE A N 1
ATOM 6682 C CA . ILE A 1 903 ? 13.174 18.555 0.951 1.00 23.60 903 ILE A CA 1
ATOM 6683 C C . ILE A 1 903 ? 13.694 17.660 -0.148 1.00 22.66 903 ILE A C 1
ATOM 6684 O O . ILE A 1 903 ? 13.485 16.444 -0.090 1.00 22.27 903 ILE A O 1
ATOM 6689 N N . MET A 1 904 ? 14.296 18.263 -1.169 1.00 23.46 904 MET A N 1
ATOM 6690 C CA . MET A 1 904 ? 14.928 17.526 -2.265 1.00 23.75 904 MET A CA 1
ATOM 6691 C C . MET A 1 904 ? 16.224 16.897 -1.798 1.00 23.58 904 MET A C 1
ATOM 6692 O O . MET A 1 904 ? 16.985 17.523 -1.061 1.00 24.38 904 MET A O 1
ATOM 6697 N N . VAL A 1 905 ? 16.521 15.699 -2.296 1.00 23.30 905 VAL A N 1
ATOM 6698 C CA . VAL A 1 905 ? 17.652 14.942 -1.850 1.00 22.87 905 VAL A CA 1
ATOM 6699 C C . VAL A 1 905 ? 18.799 15.092 -2.840 1.00 22.50 905 VAL A C 1
ATOM 6700 O O . VAL A 1 905 ? 18.626 15.023 -4.067 1.00 21.99 905 VAL A O 1
ATOM 6704 N N . ARG A 1 906 ? 19.953 15.376 -2.281 1.00 23.37 906 ARG A N 1
ATOM 6705 C CA . ARG A 1 906 ? 21.231 15.218 -2.980 1.00 23.06 906 ARG A CA 1
ATOM 6706 C C . ARG A 1 906 ? 21.954 14.025 -2.362 1.00 23.12 906 ARG A C 1
ATOM 6707 O O . ARG A 1 906 ? 22.151 13.993 -1.173 1.00 24.00 906 ARG A O 1
ATOM 6715 N N . THR A 1 907 ? 22.365 13.049 -3.161 1.00 23.25 907 THR A N 1
ATOM 6716 C CA . THR A 1 907 ? 23.138 11.919 -2.620 1.00 24.38 907 THR A CA 1
ATOM 6717 C C . THR A 1 907 ? 24.605 12.166 -2.897 1.00 24.23 907 THR A C 1
ATOM 6718 O O . THR A 1 907 ? 24.949 12.627 -3.973 1.00 24.98 907 THR A O 1
ATOM 6722 N N . ALA A 1 908 ? 25.463 11.907 -1.915 1.00 23.97 908 ALA A N 1
ATOM 6723 C CA . ALA A 1 908 ? 26.909 12.100 -2.098 1.00 24.08 908 ALA A CA 1
ATOM 6724 C C . ALA A 1 908 ? 27.655 11.084 -1.235 1.00 24.57 908 ALA A C 1
ATOM 6725 O O . ALA A 1 908 ? 27.235 10.801 -0.137 1.00 25.43 908 ALA A O 1
ATOM 6727 N N . PRO A 1 909 ? 28.777 10.544 -1.730 1.00 24.33 909 PRO A N 1
ATOM 6728 C CA . PRO A 1 909 ? 29.609 9.692 -0.869 1.00 24.18 909 PRO A CA 1
ATOM 6729 C C . PRO A 1 909 ? 30.313 10.448 0.258 1.00 23.62 909 PRO A C 1
ATOM 6730 O O . PRO A 1 909 ? 30.877 9.828 1.146 1.00 25.15 909 PRO A O 1
ATOM 6734 N N . ASN A 1 910 ? 30.335 11.774 0.187 1.00 22.82 910 ASN A N 1
ATOM 6735 C CA . ASN A 1 910 ? 31.097 12.540 1.141 1.00 22.52 910 ASN A CA 1
ATOM 6736 C C . ASN A 1 910 ? 30.332 12.836 2.422 1.00 22.71 910 ASN A C 1
ATOM 6737 O O . ASN A 1 910 ? 30.885 13.423 3.314 1.00 24.51 910 ASN A O 1
ATOM 6742 N N . VAL A 1 911 ? 29.073 12.446 2.477 1.00 22.54 911 VAL A N 1
ATOM 6743 C CA . VAL A 1 911 ? 28.284 12.560 3.719 1.00 22.20 911 VAL A CA 1
ATOM 6744 C C . VAL A 1 911 ? 28.571 11.360 4.583 1.00 22.99 911 VAL A C 1
ATOM 6745 O O . VAL A 1 911 ? 28.567 10.209 4.112 1.00 23.52 911 VAL A O 1
ATOM 6749 N N . GLN A 1 912 ? 28.795 11.577 5.868 1.00 23.24 912 GLN A N 1
ATOM 6750 C CA . GLN A 1 912 ? 29.030 10.438 6.741 1.00 23.47 912 GLN A CA 1
ATOM 6751 C C . GLN A 1 912 ? 27.778 9.591 6.827 1.00 23.29 912 GLN A C 1
ATOM 6752 O O . GLN A 1 912 ? 26.647 10.138 6.923 1.00 24.33 912 GLN A O 1
ATOM 6758 N N . PRO A 1 913 ? 27.918 8.254 6.812 1.00 24.30 913 PRO A N 1
ATOM 6759 C CA . PRO A 1 913 ? 26.722 7.453 7.085 1.00 23.28 913 PRO A CA 1
ATOM 6760 C C . PRO A 1 913 ? 25.963 7.875 8.347 1.00 23.71 913 PRO A C 1
ATOM 6761 O O . PRO A 1 913 ? 26.578 8.034 9.417 1.00 23.18 913 PRO A O 1
ATOM 6765 N N . LYS A 1 914 ? 24.652 8.025 8.199 1.00 22.76 914 LYS A N 1
ATOM 6766 C CA . LYS A 1 914 ? 23.721 8.410 9.286 1.00 23.10 914 LYS A CA 1
ATOM 6767 C C . LYS A 1 914 ? 23.902 9.851 9.723 1.00 23.44 914 LYS A C 1
ATOM 6768 O O . LYS A 1 914 ? 23.343 10.277 10.702 1.00 24.47 914 LYS A O 1
ATOM 6774 N N . GLN A 1 915 ? 24.650 10.598 8.951 1.00 22.57 915 GLN A N 1
ATOM 6775 C CA . GLN A 1 915 ? 24.610 12.058 9.014 1.00 22.98 915 GLN A CA 1
ATOM 6776 C C . GLN A 1 915 ? 23.690 12.481 7.862 1.00 22.98 915 GLN A C 1
ATOM 6777 O O . GLN A 1 915 ? 23.681 11.826 6.826 1.00 24.17 915 GLN A O 1
ATOM 6783 N N . CYS A 1 916 ? 22.953 13.578 8.002 1.00 22.58 916 CYS A N 1
ATOM 6784 C CA . CYS A 1 916 ? 22.428 14.258 6.808 1.00 22.49 916 CYS A CA 1
ATOM 6785 C C . CYS A 1 916 ? 22.605 15.741 7.069 1.00 23.03 916 CYS A C 1
ATOM 6786 O O . CYS A 1 916 ? 22.734 16.181 8.223 1.00 21.77 916 CYS A O 1
ATOM 6789 N N . ILE A 1 917 ? 22.636 16.499 5.988 1.00 22.80 917 ILE A N 1
ATOM 6790 C CA . ILE A 1 917 ? 23.021 17.888 6.041 1.00 23.00 917 ILE A CA 1
ATOM 6791 C C . ILE A 1 917 ? 22.029 18.758 5.305 1.00 23.70 917 ILE A C 1
ATOM 6792 O O . ILE A 1 917 ? 21.690 18.472 4.145 1.00 23.42 917 ILE A O 1
ATOM 6797 N N . VAL A 1 918 ? 21.600 19.841 5.949 1.00 23.34 918 VAL A N 1
ATOM 6798 C CA . VAL A 1 918 ? 20.864 20.895 5.267 1.00 23.36 918 VAL A CA 1
ATOM 6799 C C . VAL A 1 918 ? 21.501 22.228 5.617 1.00 24.07 918 VAL A C 1
ATOM 6800 O O . VAL A 1 918 ? 21.501 22.635 6.768 1.00 24.31 918 VAL A O 1
ATOM 6804 N N . TYR A 1 919 ? 22.127 22.841 4.623 1.00 24.04 919 TYR A N 1
ATOM 6805 C CA . TYR A 1 919 ? 22.649 24.204 4.722 1.00 25.00 919 TYR A CA 1
ATOM 6806 C C . TYR A 1 919 ? 21.422 25.050 4.615 1.00 25.87 919 TYR A C 1
ATOM 6807 O O . TYR A 1 919 ? 20.546 24.711 3.834 1.00 26.66 919 TYR A O 1
ATOM 6816 N N . PHE A 1 920 ? 21.273 26.082 5.444 1.00 25.90 920 PHE A N 1
ATOM 6817 C CA . PHE A 1 920 ? 19.914 26.585 5.633 1.00 24.97 920 PHE A CA 1
ATOM 6818 C C . PHE A 1 920 ? 19.313 27.281 4.447 1.00 24.60 920 PHE A C 1
ATOM 6819 O O . PHE A 1 920 ? 20.022 27.758 3.548 1.00 25.68 920 PHE A O 1
ATOM 6827 N N . TRP A 1 921 ? 17.981 27.335 4.452 1.00 24.00 921 TRP A N 1
ATOM 6828 C CA . TRP A 1 921 ? 17.190 27.932 3.390 1.00 24.72 921 TRP A CA 1
ATOM 6829 C C . TRP A 1 921 ? 16.115 28.789 4.041 1.00 25.10 921 TRP A C 1
ATOM 6830 O O . TRP A 1 921 ? 15.778 28.586 5.234 1.00 24.73 921 TRP A O 1
ATOM 6841 N N . ASP A 1 922 ? 15.561 29.738 3.291 1.00 24.15 922 ASP A N 1
ATOM 6842 C CA . ASP A 1 922 ? 14.476 30.523 3.850 1.00 24.55 922 ASP A CA 1
ATOM 6843 C C . ASP A 1 922 ? 13.252 29.660 3.878 1.00 23.89 922 ASP A C 1
ATOM 6844 O O . ASP A 1 922 ? 13.084 28.803 3.022 1.00 23.76 922 ASP A O 1
ATOM 6849 N N . ALA A 1 923 ? 12.372 29.894 4.850 1.00 23.64 923 ALA A N 1
ATOM 6850 C CA . ALA A 1 923 ? 11.234 28.995 5.092 1.00 23.83 923 ALA A CA 1
ATOM 6851 C C . ALA A 1 923 ? 10.236 28.861 3.938 1.00 24.60 923 ALA A C 1
ATOM 6852 O O . ALA A 1 923 ? 9.696 27.773 3.717 1.00 24.32 923 ALA A O 1
ATOM 6854 N N . HIS A 1 924 ? 10.006 29.941 3.182 1.00 23.90 924 HIS A N 1
ATOM 6855 C CA . HIS A 1 924 ? 9.037 29.887 2.084 1.00 24.02 924 HIS A CA 1
ATOM 6856 C C . HIS A 1 924 ? 9.651 29.314 0.797 1.00 24.40 924 HIS A C 1
ATOM 6857 O O . HIS A 1 924 ? 9.049 29.371 -0.315 1.00 24.02 924 HIS A O 1
ATOM 6864 N N . GLN A 1 925 ? 10.856 28.753 0.925 1.00 23.86 925 GLN A N 1
ATOM 6865 C CA . GLN A 1 925 ? 11.421 27.905 -0.135 1.00 24.51 925 GLN A CA 1
ATOM 6866 C C . GLN A 1 925 ? 11.031 26.430 0.014 1.00 23.99 925 GLN A C 1
ATOM 6867 O O . GLN A 1 925 ? 11.368 25.585 -0.844 1.00 23.23 925 GLN A O 1
ATOM 6873 N N . TYR A 1 926 ? 10.297 26.116 1.081 1.00 24.75 926 TYR A N 1
ATOM 6874 C CA . TYR A 1 926 ? 9.904 24.772 1.361 1.00 25.67 926 TYR A CA 1
ATOM 6875 C C . TYR A 1 926 ? 8.412 24.590 1.208 1.00 25.63 926 TYR A C 1
ATOM 6876 O O . TYR A 1 926 ? 7.611 25.491 1.504 1.00 22.64 926 TYR A O 1
ATOM 6885 N N . LYS A 1 927 ? 8.053 23.367 0.845 1.00 25.76 927 LYS A N 1
ATOM 6886 C CA . LYS A 1 927 ? 6.654 22.970 0.782 1.00 26.82 927 LYS A CA 1
ATOM 6887 C C . LYS A 1 927 ? 5.991 23.195 2.124 1.00 25.74 927 LYS A C 1
ATOM 6888 O O . LYS A 1 927 ? 6.531 22.840 3.173 1.00 26.19 927 LYS A O 1
ATOM 6894 N N . GLY A 1 928 ? 4.865 23.884 2.092 1.00 24.94 928 GLY A N 1
ATOM 6895 C CA . GLY A 1 928 ? 4.116 24.205 3.297 1.00 24.50 928 GLY A CA 1
ATOM 6896 C C . GLY A 1 928 ? 4.852 25.235 4.132 1.00 23.75 928 GLY A C 1
ATOM 6897 O O . GLY A 1 928 ? 4.429 25.527 5.248 1.00 24.70 928 GLY A O 1
ATOM 6898 N N . TRP A 1 929 ? 5.931 25.798 3.584 1.00 23.92 929 TRP A N 1
ATOM 6899 C CA . TRP A 1 929 ? 6.814 26.699 4.335 1.00 23.79 929 TRP A CA 1
ATOM 6900 C C . TRP A 1 929 ? 7.276 26.114 5.676 1.00 23.59 929 TRP A C 1
ATOM 6901 O O . TRP A 1 929 ? 7.459 26.843 6.668 1.00 24.94 929 TRP A O 1
ATOM 6912 N N . LYS A 1 930 ? 7.530 24.815 5.688 1.00 22.78 930 LYS A N 1
ATOM 6913 C CA . LYS A 1 930 ? 8.073 24.156 6.861 1.00 23.12 930 LYS A CA 1
ATOM 6914 C C . LYS A 1 930 ? 9.568 23.913 6.575 1.00 22.42 930 LYS A C 1
ATOM 6915 O O . LYS A 1 930 ? 9.923 22.961 5.891 1.00 21.70 930 LYS A O 1
ATOM 6921 N N . PRO A 1 931 ? 10.444 24.733 7.168 1.00 22.04 931 PRO A N 1
ATOM 6922 C CA . PRO A 1 931 ? 11.843 24.539 6.879 1.00 22.49 931 PRO A CA 1
ATOM 6923 C C . PRO A 1 931 ? 12.408 23.404 7.700 1.00 21.72 931 PRO A C 1
ATOM 6924 O O . PRO A 1 931 ? 11.791 22.952 8.645 1.00 21.60 931 PRO A O 1
ATOM 6928 N N . TYR A 1 932 ? 13.604 22.932 7.377 1.00 21.88 932 TYR A N 1
ATOM 6929 C CA . TYR A 1 932 ? 14.189 21.890 8.205 1.00 22.27 932 TYR A CA 1
ATOM 6930 C C . TYR A 1 932 ? 14.286 22.337 9.662 1.00 22.34 932 TYR A C 1
ATOM 6931 O O . TYR A 1 932 ? 14.174 21.525 10.591 1.00 23.29 932 TYR A O 1
ATOM 6940 N N . ASP A 1 933 ? 14.429 23.636 9.856 1.00 22.55 933 ASP A N 1
ATOM 6941 C CA . ASP A 1 933 ? 14.538 24.201 11.217 1.00 22.07 933 ASP A CA 1
ATOM 6942 C C . ASP A 1 933 ? 13.349 23.904 12.118 1.00 23.35 933 ASP A C 1
ATOM 6943 O O . ASP A 1 933 ? 13.484 23.960 13.361 1.00 22.69 933 ASP A O 1
ATOM 6948 N N . ILE A 1 934 ? 12.193 23.597 11.517 1.00 22.30 934 ILE A N 1
ATOM 6949 C CA . ILE A 1 934 ? 10.996 23.350 12.278 1.00 23.46 934 ILE A CA 1
ATOM 6950 C C . ILE A 1 934 ? 11.245 22.225 13.279 1.00 23.25 934 ILE A C 1
ATOM 6951 O O . ILE A 1 934 ? 10.639 22.209 14.356 1.00 24.53 934 ILE A O 1
ATOM 6956 N N . LEU A 1 935 ? 12.128 21.294 12.954 1.00 23.33 935 LEU A N 1
ATOM 6957 C CA . LEU A 1 935 ? 12.310 20.102 13.826 1.00 24.88 935 LEU A CA 1
ATOM 6958 C C . LEU A 1 935 ? 13.523 20.163 14.770 1.00 23.70 935 LEU A C 1
ATOM 6959 O O . LEU A 1 935 ? 13.857 19.166 15.412 1.00 22.61 935 LEU A O 1
ATOM 6964 N N . LEU A 1 936 ? 14.118 21.351 14.896 1.00 22.39 936 LEU A N 1
ATOM 6965 C CA . LEU A 1 936 ? 15.457 21.486 15.504 1.00 23.75 936 LEU A CA 1
ATOM 6966 C C . LEU A 1 936 ? 15.467 21.821 16.976 1.00 23.60 936 LEU A C 1
ATOM 6967 O O . LEU A 1 936 ? 16.472 21.584 17.622 1.00 23.94 936 LEU A O 1
ATOM 6972 N N . ILE A 1 937 ? 14.316 22.270 17.485 1.00 24.23 937 ILE A N 1
ATOM 6973 C CA . ILE A 1 937 ? 13.973 22.373 18.910 1.00 24.59 937 ILE A CA 1
ATOM 6974 C C . ILE A 1 937 ? 14.712 23.421 19.676 1.00 24.26 937 ILE A C 1
ATOM 6975 O O . ILE A 1 937 ? 14.080 24.175 20.396 1.00 26.00 937 ILE A O 1
ATOM 6980 N N . GLY A 1 938 ? 16.038 23.383 19.619 1.00 24.09 938 GLY A N 1
ATOM 6981 C CA . GLY A 1 938 ? 16.890 24.396 20.209 1.00 24.42 938 GLY A CA 1
ATOM 6982 C C . GLY A 1 938 ? 17.114 24.202 21.687 1.00 24.70 938 GLY A C 1
ATOM 6983 O O . GLY A 1 938 ? 17.152 25.167 22.438 1.00 25.29 938 GLY A O 1
ATOM 6984 N N . MET A 1 939 ? 17.253 22.963 22.114 1.00 22.92 939 MET A N 1
ATOM 6985 C CA . MET A 1 939 ? 17.405 22.662 23.532 1.00 23.63 939 MET A CA 1
ATOM 6986 C C . MET A 1 939 ? 18.596 23.444 24.082 1.00 24.28 939 MET A C 1
ATOM 6987 O O . MET A 1 939 ? 19.705 23.226 23.635 1.00 24.30 939 MET A O 1
ATOM 6992 N N . PRO A 1 940 ? 18.373 24.394 25.014 1.00 24.65 940 PRO A N 1
ATOM 6993 C CA . PRO A 1 940 ? 19.509 25.098 25.563 1.00 24.91 940 PRO A CA 1
ATOM 6994 C C . PRO A 1 940 ? 20.204 24.268 26.612 1.00 24.20 940 PRO A C 1
ATOM 6995 O O . PRO A 1 940 ? 19.542 23.563 27.371 1.00 23.87 940 PRO A O 1
ATOM 6999 N N . LYS A 1 941 ? 21.522 24.391 26.688 1.00 23.45 941 LYS A N 1
ATOM 7000 C CA . LYS A 1 941 ? 22.304 23.619 27.652 1.00 23.68 941 LYS A CA 1
ATOM 7001 C C . LYS A 1 941 ? 22.060 24.165 29.048 1.00 23.44 941 LYS A C 1
ATOM 7002 O O . LYS A 1 941 ? 22.419 25.296 29.335 1.00 23.84 941 LYS A O 1
ATOM 7008 N N . PRO A 1 942 ? 21.391 23.385 29.910 1.00 22.59 942 PRO A N 1
ATOM 7009 C CA . PRO A 1 942 ? 21.004 23.917 31.210 1.00 22.29 942 PRO A CA 1
ATOM 7010 C C . PRO A 1 942 ? 22.160 24.405 32.096 1.00 22.85 942 PRO A C 1
ATOM 7011 O O . PRO A 1 942 ? 21.945 25.289 32.922 1.00 20.11 942 PRO A O 1
ATOM 7015 N N . LEU A 1 943 ? 23.369 23.833 31.915 1.00 21.67 943 LEU A N 1
ATOM 7016 C CA . LEU A 1 943 ? 24.519 24.206 32.743 1.00 21.34 943 LEU A CA 1
ATOM 7017 C C . LEU A 1 943 ? 24.888 25.662 32.465 1.00 21.81 943 LEU A C 1
ATOM 7018 O O . LEU A 1 943 ? 25.499 26.320 33.297 1.00 23.16 943 LEU A O 1
ATOM 7023 N N . HIS A 1 944 ? 24.458 26.180 31.328 1.00 21.15 944 HIS A N 1
ATOM 7024 C CA . HIS A 1 944 ? 24.690 27.585 31.021 1.00 21.90 944 HIS A CA 1
ATOM 7025 C C . HIS A 1 944 ? 23.760 28.585 31.682 1.00 22.76 944 HIS A C 1
ATOM 7026 O O . HIS A 1 944 ? 23.874 29.765 31.423 1.00 22.33 944 HIS A O 1
ATOM 7033 N N . LEU A 1 945 ? 22.922 28.105 32.614 1.00 22.84 945 LEU A N 1
ATOM 7034 C CA . LEU A 1 945 ? 22.175 28.941 33.529 1.00 23.94 945 LEU A CA 1
ATOM 7035 C C . LEU A 1 945 ? 23.008 29.181 34.780 1.00 24.39 945 LEU A C 1
ATOM 7036 O O . LEU A 1 945 ? 22.631 29.964 35.624 1.00 25.44 945 LEU A O 1
ATOM 7041 N N . ALA A 1 946 ? 24.163 28.529 34.893 1.00 24.64 946 ALA A N 1
ATOM 7042 C CA . ALA A 1 946 ? 24.927 28.585 36.131 1.00 25.09 946 ALA A CA 1
ATOM 7043 C C . ALA A 1 946 ? 25.444 29.979 36.409 1.00 25.34 946 ALA A C 1
ATOM 7044 O O . ALA A 1 946 ? 25.840 30.674 35.510 1.00 25.14 946 ALA A O 1
ATOM 7046 N N . GLY A 1 947 ? 25.463 30.352 37.683 1.00 25.01 947 GLY A N 1
ATOM 7047 C CA . GLY A 1 947 ? 26.159 31.540 38.129 1.00 25.45 947 GLY A CA 1
ATOM 7048 C C . GLY A 1 947 ? 27.038 31.171 39.313 1.00 25.55 947 GLY A C 1
ATOM 7049 O O . GLY A 1 947 ? 27.403 30.008 39.492 1.00 26.38 947 GLY A O 1
ATOM 7050 N N . GLY A 1 948 ? 27.386 32.164 40.118 1.00 25.21 948 GLY A N 1
ATOM 7051 C CA . GLY A 1 948 ? 28.190 31.940 41.322 1.00 24.83 948 GLY A CA 1
ATOM 7052 C C . GLY A 1 948 ? 29.577 31.441 40.983 1.00 24.33 948 GLY A C 1
ATOM 7053 O O . GLY A 1 948 ? 30.141 30.623 41.705 1.00 24.00 948 GLY A O 1
ATOM 7054 N N . TYR A 1 949 ? 30.113 31.898 39.850 1.00 24.05 949 TYR A N 1
ATOM 7055 C CA . TYR A 1 949 ? 31.458 31.546 39.441 1.00 23.79 949 TYR A CA 1
ATOM 7056 C C . TYR A 1 949 ? 31.949 32.635 38.502 1.00 23.63 949 TYR A C 1
ATOM 7057 O O . TYR A 1 949 ? 31.249 33.039 37.584 1.00 25.12 949 TYR A O 1
ATOM 7066 N N . GLU A 1 950 ? 33.176 33.067 38.688 1.00 23.33 950 GLU A N 1
ATOM 7067 C CA . GLU A 1 950 ? 33.677 34.210 37.942 1.00 23.38 950 GLU A CA 1
ATOM 7068 C C . GLU A 1 950 ? 33.325 34.190 36.467 1.00 23.96 950 GLU A C 1
ATOM 7069 O O . GLU A 1 950 ? 32.748 35.157 35.928 1.00 24.80 950 GLU A O 1
ATOM 7075 N N . GLN A 1 951 ? 33.670 33.105 35.797 1.00 22.80 951 GLN A N 1
ATOM 7076 C CA . GLN A 1 951 ? 33.515 33.064 34.342 1.00 23.24 951 GLN A CA 1
ATOM 7077 C C . GLN A 1 951 ? 32.133 32.595 33.879 1.00 23.50 951 GLN A C 1
ATOM 7078 O O . GLN A 1 951 ? 31.885 32.480 32.692 1.00 23.18 951 GLN A O 1
ATOM 7084 N N . PHE A 1 952 ? 31.257 32.290 34.823 1.00 23.83 952 PHE A N 1
ATOM 7085 C CA . PHE A 1 952 ? 29.863 31.961 34.524 1.00 23.89 952 PHE A CA 1
ATOM 7086 C C . PHE A 1 952 ? 29.047 33.233 34.662 1.00 24.33 952 PHE A C 1
ATOM 7087 O O . PHE A 1 952 ? 28.728 33.664 35.776 1.00 25.40 952 PHE A O 1
ATOM 7095 N N . ARG A 1 953 ? 28.719 33.851 33.535 1.00 24.90 953 ARG A N 1
ATOM 7096 C CA . ARG A 1 953 ? 28.092 35.189 33.542 1.00 24.62 953 ARG A CA 1
ATOM 7097 C C . ARG A 1 953 ? 27.510 35.561 32.202 1.00 25.39 953 ARG A C 1
ATOM 7098 O O . ARG A 1 953 ? 27.789 34.926 31.187 1.00 25.65 953 ARG A O 1
ATOM 7106 N N . TYR A 1 954 ? 26.684 36.595 32.206 1.00 25.42 954 TYR A N 1
ATOM 7107 C CA . TYR A 1 954 ? 26.117 37.110 30.991 1.00 25.39 954 TYR A CA 1
ATOM 7108 C C . TYR A 1 954 ? 26.383 38.599 30.868 1.00 26.31 954 TYR A C 1
ATOM 7109 O O . TYR A 1 954 ? 26.146 39.382 31.801 1.00 25.37 954 TYR A O 1
ATOM 7118 N N . TYR A 1 955 ? 26.870 38.978 29.699 1.00 27.79 955 TYR A N 1
ATOM 7119 C CA . TYR A 1 955 ? 26.785 40.352 29.235 1.00 28.84 955 TYR A CA 1
ATOM 7120 C C . TYR A 1 955 ? 26.643 40.196 27.722 1.00 29.69 955 TYR A C 1
ATOM 7121 O O . TYR A 1 955 ? 26.687 39.073 27.220 1.00 29.96 955 TYR A O 1
ATOM 7130 N N . PHE A 1 956 ? 26.464 41.308 27.019 1.00 30.38 956 PHE A N 1
ATOM 7131 C CA . PHE A 1 956 ? 25.996 41.298 25.640 1.00 30.63 956 PHE A CA 1
ATOM 7132 C C . PHE A 1 956 ? 26.857 40.361 24.781 1.00 30.83 956 PHE A C 1
ATOM 7133 O O . PHE A 1 956 ? 28.092 40.432 24.816 1.00 31.30 956 PHE A O 1
ATOM 7141 N N . MET A 1 957 ? 26.163 39.486 24.041 1.00 30.22 957 MET A N 1
ATOM 7142 C CA . MET A 1 957 ? 26.721 38.456 23.169 1.00 30.75 957 MET A CA 1
ATOM 7143 C C . MET A 1 957 ? 27.453 37.307 23.853 1.00 30.06 957 MET A C 1
ATOM 7144 O O . MET A 1 957 ? 27.929 36.372 23.174 1.00 29.77 957 MET A O 1
ATOM 7149 N N . ASN A 1 958 ? 27.537 37.345 25.176 1.00 28.92 958 ASN A N 1
ATOM 7150 C CA . ASN A 1 958 ? 28.390 36.439 25.913 1.00 29.26 958 ASN A CA 1
ATOM 7151 C C . ASN A 1 958 ? 27.668 35.817 27.088 1.00 28.19 958 ASN A C 1
ATOM 7152 O O . ASN A 1 958 ? 27.362 36.476 28.049 1.00 28.90 958 ASN A O 1
ATOM 7157 N N . GLY A 1 959 ? 27.410 34.530 27.010 1.00 28.69 959 GLY A N 1
ATOM 7158 C CA . GLY A 1 959 ? 26.868 33.820 28.160 1.00 27.71 959 GLY A CA 1
ATOM 7159 C C . GLY A 1 959 ? 25.378 33.619 28.024 1.00 27.59 959 GLY A C 1
ATOM 7160 O O . GLY A 1 959 ? 24.777 34.030 27.041 1.00 26.64 959 GLY A O 1
ATOM 7161 N N . SER A 1 960 ? 24.807 32.975 29.039 1.00 25.77 960 SER A N 1
ATOM 7162 C CA . SER A 1 960 ? 23.395 32.557 29.047 1.00 25.74 960 SER A CA 1
ATOM 7163 C C . SER A 1 960 ? 23.202 31.394 28.040 1.00 25.62 960 SER A C 1
ATOM 7164 O O . SER A 1 960 ? 24.030 31.187 27.141 1.00 26.38 960 SER A O 1
ATOM 7167 N N . PRO A 1 961 ? 22.162 30.580 28.251 1.00 24.81 961 PRO A N 1
ATOM 7168 C CA . PRO A 1 961 ? 21.965 29.349 27.497 1.00 23.84 961 PRO A CA 1
ATOM 7169 C C . PRO A 1 961 ? 21.416 29.639 26.132 1.00 24.54 961 PRO A C 1
ATOM 7170 O O . PRO A 1 961 ? 20.327 30.167 26.022 1.00 26.12 961 PRO A O 1
ATOM 7174 N N . ALA A 1 962 ? 22.167 29.306 25.106 1.00 23.61 962 ALA A N 1
ATOM 7175 C CA . ALA A 1 962 ? 21.767 29.569 23.719 1.00 23.15 962 ALA A CA 1
ATOM 7176 C C . ALA A 1 962 ? 20.810 28.489 23.189 1.00 22.98 962 ALA A C 1
ATOM 7177 O O . ALA A 1 962 ? 21.096 27.300 23.228 1.00 21.21 962 ALA A O 1
ATOM 7179 N N . PRO A 1 963 ? 19.640 28.910 22.682 1.00 23.38 963 PRO A N 1
ATOM 7180 C CA . PRO A 1 963 ? 18.625 27.970 22.173 1.00 22.79 963 PRO A CA 1
ATOM 7181 C C . PRO A 1 963 ? 18.878 27.549 20.737 1.00 22.56 963 PRO A C 1
ATOM 7182 O O . PRO A 1 963 ? 18.003 27.687 19.869 1.00 22.22 963 PRO A O 1
ATOM 7186 N N . VAL A 1 964 ? 20.063 26.992 20.501 1.00 22.82 964 VAL A N 1
ATOM 7187 C CA . VAL A 1 964 ? 20.688 26.996 19.166 1.00 23.28 964 VAL A CA 1
ATOM 7188 C C . VAL A 1 964 ? 21.291 25.650 18.799 1.00 22.97 964 VAL A C 1
ATOM 7189 O O . VAL A 1 964 ? 21.958 25.537 17.798 1.00 24.88 964 VAL A O 1
ATOM 7193 N N . THR A 1 965 ? 21.049 24.658 19.643 1.00 23.66 965 THR A N 1
ATOM 7194 C CA . THR A 1 965 ? 21.747 23.372 19.642 1.00 23.53 965 THR A CA 1
ATOM 7195 C C . THR A 1 965 ? 21.182 22.405 18.615 1.00 23.11 965 THR A C 1
ATOM 7196 O O . THR A 1 965 ? 20.831 21.272 18.925 1.00 22.64 965 THR A O 1
ATOM 7200 N N . ASP A 1 966 ? 21.146 22.850 17.382 1.00 22.42 966 ASP A N 1
ATOM 7201 C CA . ASP A 1 966 ? 20.541 22.091 16.310 1.00 23.51 966 ASP A CA 1
ATOM 7202 C C . ASP A 1 966 ? 21.439 21.018 15.649 1.00 23.94 966 ASP A C 1
ATOM 7203 O O . ASP A 1 966 ? 20.948 20.162 14.909 1.00 25.20 966 ASP A O 1
ATOM 7208 N N . ARG A 1 967 ? 22.749 21.080 15.884 1.00 23.54 967 ARG A N 1
ATOM 7209 C CA . ARG A 1 967 ? 23.655 20.212 15.205 1.00 23.59 967 ARG A CA 1
ATOM 7210 C C . ARG A 1 967 ? 23.615 18.856 15.908 1.00 23.19 967 ARG A C 1
ATOM 7211 O O . ARG A 1 967 ? 23.944 18.739 17.119 1.00 23.51 967 ARG A O 1
ATOM 7219 N N . GLY A 1 968 ? 23.151 17.836 15.179 1.00 22.88 968 GLY A N 1
ATOM 7220 C CA . GLY A 1 968 ? 23.083 16.503 15.707 1.00 22.74 968 GLY A CA 1
ATOM 7221 C C . GLY A 1 968 ? 21.697 16.117 16.176 1.00 21.97 968 GLY A C 1
ATOM 7222 O O . GLY A 1 968 ? 21.500 15.045 16.721 1.00 23.71 968 GLY A O 1
ATOM 7223 N N . VAL A 1 969 ? 20.721 17.006 15.975 1.00 22.16 969 VAL A N 1
ATOM 7224 C CA . VAL A 1 969 ? 19.346 16.653 16.237 1.00 21.56 969 VAL A CA 1
ATOM 7225 C C . VAL A 1 969 ? 19.010 15.389 15.442 1.00 21.39 969 VAL A C 1
ATOM 7226 O O . VAL A 1 969 ? 19.536 15.150 14.333 1.00 21.27 969 VAL A O 1
ATOM 7230 N N . ARG A 1 970 ? 18.163 14.569 16.024 1.00 22.04 970 ARG A N 1
ATOM 7231 C CA . ARG A 1 970 ? 17.778 13.340 15.404 1.00 22.13 970 ARG A CA 1
ATOM 7232 C C . ARG A 1 970 ? 16.640 13.539 14.423 1.00 21.56 970 ARG A C 1
ATOM 7233 O O . ARG A 1 970 ? 15.622 14.147 14.747 1.00 20.42 970 ARG A O 1
ATOM 7241 N N . VAL A 1 971 ? 16.792 12.945 13.245 1.00 21.31 971 VAL A N 1
ATOM 7242 C CA . VAL A 1 971 ? 15.724 12.870 12.275 1.00 21.68 971 VAL A CA 1
ATOM 7243 C C . VAL A 1 971 ? 15.682 11.486 11.661 1.00 22.15 971 VAL A C 1
ATOM 7244 O O . VAL A 1 971 ? 16.673 10.789 11.661 1.00 22.23 971 VAL A O 1
ATOM 7248 N N . SER A 1 972 ? 14.491 11.094 11.216 1.00 22.53 972 SER A N 1
ATOM 7249 C CA . SER A 1 972 ? 14.294 9.951 10.324 1.00 22.13 972 SER A CA 1
ATOM 7250 C C . SER A 1 972 ? 14.079 10.509 8.909 1.00 22.64 972 SER A C 1
ATOM 7251 O O . SER A 1 972 ? 13.670 11.639 8.759 1.00 23.55 972 SER A O 1
ATOM 7254 N N . ILE A 1 973 ? 14.375 9.729 7.882 1.00 22.01 973 ILE A N 1
ATOM 7255 C CA . ILE A 1 973 ? 14.158 10.165 6.508 1.00 21.87 973 ILE A CA 1
ATOM 7256 C C . ILE A 1 973 ? 13.377 9.086 5.765 1.00 22.18 973 ILE A C 1
ATOM 7257 O O . ILE A 1 973 ? 13.646 7.899 5.912 1.00 22.30 973 ILE A O 1
ATOM 7262 N N . LYS A 1 974 ? 12.397 9.486 4.966 1.00 21.52 974 LYS A N 1
ATOM 7263 C CA . LYS A 1 974 ? 11.735 8.556 4.068 1.00 22.01 974 LYS A CA 1
ATOM 7264 C C . LYS A 1 974 ? 11.503 9.253 2.721 1.00 21.68 974 LYS A C 1
ATOM 7265 O O . LYS A 1 974 ? 11.492 10.486 2.651 1.00 20.55 974 LYS A O 1
ATOM 7271 N N . LYS A 1 975 ? 11.301 8.464 1.676 1.00 22.64 975 LYS A N 1
ATOM 7272 C CA . LYS A 1 975 ? 11.058 9.014 0.347 1.00 23.71 975 LYS A CA 1
ATOM 7273 C C . LYS A 1 975 ? 9.721 9.725 0.335 1.00 23.69 975 LYS A C 1
ATOM 7274 O O . LYS A 1 975 ? 8.788 9.236 0.926 1.00 23.62 975 LYS A O 1
ATOM 7280 N N . ALA A 1 976 ? 9.638 10.850 -0.376 1.00 24.13 976 ALA A N 1
ATOM 7281 C CA . ALA A 1 976 ? 8.391 11.541 -0.665 1.00 24.68 976 ALA A CA 1
ATOM 7282 C C . ALA A 1 976 ? 8.306 11.691 -2.178 1.00 25.76 976 ALA A C 1
ATOM 7283 O O . ALA A 1 976 ? 8.992 10.964 -2.925 1.00 26.35 976 ALA A O 1
ATOM 7286 N N . LYS B 2 16 ? 52.490 35.941 -33.947 1.00 36.75 16 LYS B N 1
ATOM 7287 C CA . LYS B 2 16 ? 51.539 34.962 -33.359 1.00 35.79 16 LYS B CA 1
ATOM 7288 C C . LYS B 2 16 ? 51.904 34.695 -31.910 1.00 35.20 16 LYS B C 1
ATOM 7289 O O . LYS B 2 16 ? 53.065 34.420 -31.567 1.00 35.22 16 LYS B O 1
ATOM 7295 N N . ARG B 2 17 ? 50.902 34.821 -31.060 1.00 33.56 17 ARG B N 1
ATOM 7296 C CA . ARG B 2 17 ? 51.026 34.530 -29.657 1.00 32.58 17 ARG B CA 1
ATOM 7297 C C . ARG B 2 17 ? 49.715 33.938 -29.177 1.00 29.88 17 ARG B C 1
ATOM 7298 O O . ARG B 2 17 ? 48.689 33.989 -29.859 1.00 29.84 17 ARG B O 1
ATOM 7306 N N . GLN B 2 18 ? 49.753 33.398 -27.984 1.00 26.26 18 GLN B N 1
ATOM 7307 C CA . GLN B 2 18 ? 48.622 32.704 -27.430 1.00 24.87 18 GLN B CA 1
ATOM 7308 C C . GLN B 2 18 ? 48.447 33.109 -25.982 1.00 24.48 18 GLN B C 1
ATOM 7309 O O . GLN B 2 18 ? 49.336 32.854 -25.157 1.00 22.90 18 GLN B O 1
ATOM 7315 N N . LEU B 2 19 ? 47.305 33.716 -25.702 1.00 24.21 19 LEU B N 1
ATOM 7316 C CA . LEU B 2 19 ? 46.876 33.947 -24.345 1.00 24.00 19 LEU B CA 1
ATOM 7317 C C . LEU B 2 19 ? 46.475 32.642 -23.714 1.00 23.62 19 LEU B C 1
ATOM 7318 O O . LEU B 2 19 ? 45.792 31.840 -24.319 1.00 23.09 19 LEU B O 1
ATOM 7323 N N . VAL B 2 20 ? 46.927 32.442 -22.490 1.00 23.73 20 VAL B N 1
ATOM 7324 C CA . VAL B 2 20 ? 46.618 31.248 -21.730 1.00 23.91 20 VAL B CA 1
ATOM 7325 C C . VAL B 2 20 ? 46.240 31.587 -20.311 1.00 24.16 20 VAL B C 1
ATOM 7326 O O . VAL B 2 20 ? 46.594 32.657 -19.773 1.00 23.71 20 VAL B O 1
ATOM 7330 N N . THR B 2 21 ? 45.451 30.673 -19.731 1.00 22.67 21 THR B N 1
ATOM 7331 C CA . THR B 2 21 ? 45.094 30.738 -18.353 1.00 22.52 21 THR B CA 1
ATOM 7332 C C . THR B 2 21 ? 45.585 29.457 -17.693 1.00 22.19 21 THR B C 1
ATOM 7333 O O . THR B 2 21 ? 45.539 28.365 -18.271 1.00 23.22 21 THR B O 1
ATOM 7337 N N . VAL B 2 22 ? 46.087 29.597 -16.498 1.00 21.36 22 VAL B N 1
ATOM 7338 C CA . VAL B 2 22 ? 46.380 28.459 -15.645 1.00 22.29 22 VAL B CA 1
ATOM 7339 C C . VAL B 2 22 ? 45.367 28.495 -14.495 1.00 22.01 22 VAL B C 1
ATOM 7340 O O . VAL B 2 22 ? 45.104 29.554 -13.906 1.00 22.53 22 VAL B O 1
ATOM 7344 N N . ILE B 2 23 ? 44.805 27.341 -14.164 1.00 22.88 23 ILE B N 1
ATOM 7345 C CA . ILE B 2 23 ? 43.829 27.241 -13.055 1.00 22.78 23 ILE B CA 1
ATOM 7346 C C . ILE B 2 23 ? 44.342 26.220 -12.075 1.00 22.84 23 ILE B C 1
ATOM 7347 O O . ILE B 2 23 ? 44.591 25.085 -12.450 1.00 21.75 23 ILE B O 1
ATOM 7352 N N . ASP B 2 24 ? 44.545 26.624 -10.829 1.00 23.63 24 ASP B N 1
ATOM 7353 C CA . ASP B 2 24 ? 45.168 25.751 -9.825 1.00 22.67 24 ASP B CA 1
ATOM 7354 C C . ASP B 2 24 ? 44.059 25.070 -9.078 1.00 24.26 24 ASP B C 1
ATOM 7355 O O . ASP B 2 24 ? 43.434 25.667 -8.220 1.00 23.61 24 ASP B O 1
ATOM 7360 N N . LEU B 2 25 ? 43.869 23.778 -9.326 1.00 23.67 25 LEU B N 1
ATOM 7361 C CA . LEU B 2 25 ? 42.741 23.078 -8.732 1.00 23.23 25 LEU B CA 1
ATOM 7362 C C . LEU B 2 25 ? 42.923 22.865 -7.263 1.00 23.80 25 LEU B C 1
ATOM 7363 O O . LEU B 2 25 ? 41.940 22.590 -6.572 1.00 24.21 25 LEU B O 1
ATOM 7368 N N . ASN B 2 26 ? 44.155 22.962 -6.770 1.00 22.24 26 ASN B N 1
ATOM 7369 C CA . ASN B 2 26 ? 44.346 22.925 -5.316 1.00 22.75 26 ASN B CA 1
ATOM 7370 C C . ASN B 2 26 ? 43.729 24.084 -4.583 1.00 22.27 26 ASN B C 1
ATOM 7371 O O . ASN B 2 26 ? 43.401 23.976 -3.386 1.00 22.66 26 ASN B O 1
ATOM 7376 N N . LYS B 2 27 ? 43.614 25.210 -5.261 1.00 21.61 27 LYS B N 1
ATOM 7377 C CA . LYS B 2 27 ? 43.175 26.449 -4.632 1.00 23.17 27 LYS B CA 1
ATOM 7378 C C . LYS B 2 27 ? 41.700 26.727 -4.825 1.00 23.22 27 LYS B C 1
ATOM 7379 O O . LYS B 2 27 ? 41.170 27.614 -4.165 1.00 24.10 27 LYS B O 1
ATOM 7385 N N . CYS B 2 28 ? 41.048 26.018 -5.759 1.00 23.00 28 CYS B N 1
ATOM 7386 C CA . CYS B 2 28 ? 39.700 26.332 -6.120 1.00 22.84 28 CYS B CA 1
ATOM 7387 C C . CYS B 2 28 ? 38.750 25.874 -5.052 1.00 23.36 28 CYS B C 1
ATOM 7388 O O . CYS B 2 28 ? 38.825 24.758 -4.598 1.00 21.84 28 CYS B O 1
ATOM 7391 N N . LEU B 2 29 ? 37.903 26.795 -4.624 1.00 24.03 29 LEU B N 1
ATOM 7392 C CA . LEU B 2 29 ? 36.934 26.527 -3.578 1.00 23.01 29 LEU B CA 1
ATOM 7393 C C . LEU B 2 29 ? 35.482 26.462 -4.065 1.00 24.02 29 LEU B C 1
ATOM 7394 O O . LEU B 2 29 ? 34.541 26.424 -3.266 1.00 24.70 29 LEU B O 1
ATOM 7399 N N . GLY B 2 30 ? 35.298 26.382 -5.377 1.00 24.61 30 GLY B N 1
ATOM 7400 C CA . GLY B 2 30 ? 33.973 26.177 -5.933 1.00 23.60 30 GLY B CA 1
ATOM 7401 C C . GLY B 2 30 ? 32.981 27.304 -5.633 1.00 23.72 30 GLY B C 1
ATOM 7402 O O . GLY B 2 30 ? 31.786 27.066 -5.630 1.00 23.98 30 GLY B O 1
ATOM 7403 N N . CYS B 2 31 ? 33.482 28.519 -5.451 1.00 23.64 31 CYS B N 1
ATOM 7404 C CA . CYS B 2 31 ? 32.635 29.664 -5.036 1.00 24.09 31 CYS B CA 1
ATOM 7405 C C . CYS B 2 31 ? 31.846 30.252 -6.193 1.00 24.11 31 CYS B C 1
ATOM 7406 O O . CYS B 2 31 ? 30.994 31.068 -5.953 1.00 24.82 31 CYS B O 1
ATOM 7409 N N . GLN B 2 32 ? 32.159 29.909 -7.454 1.00 24.76 32 GLN B N 1
ATOM 7410 C CA . GLN B 2 32 ? 31.414 30.429 -8.628 1.00 23.95 32 GLN B CA 1
ATOM 7411 C C . GLN B 2 32 ? 31.565 31.963 -8.856 1.00 24.67 32 GLN B C 1
ATOM 7412 O O . GLN B 2 32 ? 30.834 32.538 -9.646 1.00 24.98 32 GLN B O 1
ATOM 7418 N N . THR B 2 33 ? 32.491 32.640 -8.176 1.00 23.05 33 THR B N 1
ATOM 7419 C CA . THR B 2 33 ? 32.690 34.059 -8.432 1.00 22.50 33 THR B CA 1
ATOM 7420 C C . THR B 2 33 ? 33.077 34.292 -9.881 1.00 22.89 33 THR B C 1
ATOM 7421 O O . THR B 2 33 ? 32.583 35.230 -10.519 1.00 22.30 33 THR B O 1
ATOM 7425 N N . CYS B 2 34 ? 33.944 33.430 -10.409 1.00 24.01 34 CYS B N 1
ATOM 7426 C CA . CYS B 2 34 ? 34.311 33.494 -11.796 1.00 23.86 34 CYS B CA 1
ATOM 7427 C C . CYS B 2 34 ? 33.092 33.365 -12.752 1.00 24.96 34 CYS B C 1
ATOM 7428 O O . CYS B 2 34 ? 33.011 34.092 -13.759 1.00 23.71 34 CYS B O 1
ATOM 7431 N N . THR B 2 35 ? 32.132 32.519 -12.378 1.00 24.69 35 THR B N 1
ATOM 7432 C CA . THR B 2 35 ? 30.890 32.318 -13.125 1.00 24.83 35 THR B CA 1
ATOM 7433 C C . THR B 2 35 ? 30.108 33.612 -13.221 1.00 25.02 35 THR B C 1
ATOM 7434 O O . THR B 2 35 ? 29.722 34.070 -14.351 1.00 24.69 35 THR B O 1
ATOM 7438 N N . VAL B 2 36 ? 29.915 34.224 -12.078 1.00 25.04 36 VAL B N 1
ATOM 7439 C CA . VAL B 2 36 ? 29.152 35.486 -12.022 1.00 24.93 36 VAL B CA 1
ATOM 7440 C C . VAL B 2 36 ? 29.925 36.661 -12.611 1.00 25.22 36 VAL B C 1
ATOM 7441 O O . VAL B 2 36 ? 29.305 37.583 -13.143 1.00 25.66 36 VAL B O 1
ATOM 7445 N N . ALA B 2 37 ? 31.263 36.633 -12.518 1.00 24.79 37 ALA B N 1
ATOM 7446 C CA . ALA B 2 37 ? 32.114 37.691 -13.071 1.00 24.34 37 ALA B CA 1
ATOM 7447 C C . ALA B 2 37 ? 31.855 37.757 -14.566 1.00 23.85 37 ALA B C 1
ATOM 7448 O O . ALA B 2 37 ? 31.562 38.800 -15.116 1.00 22.85 37 ALA B O 1
ATOM 7450 N N . CYS B 2 38 ? 31.914 36.604 -15.214 1.00 24.11 38 CYS B N 1
ATOM 7451 C CA . CYS B 2 38 ? 31.630 36.541 -16.649 1.00 24.42 38 CYS B CA 1
ATOM 7452 C C . CYS B 2 38 ? 30.208 36.938 -16.962 1.00 24.86 38 CYS B C 1
ATOM 7453 O O . CYS B 2 38 ? 29.975 37.743 -17.882 1.00 25.23 38 CYS B O 1
ATOM 7456 N N . LYS B 2 39 ? 29.263 36.359 -16.215 1.00 25.27 39 LYS B N 1
ATOM 7457 C CA . LYS B 2 39 ? 27.843 36.439 -16.559 1.00 25.07 39 LYS B CA 1
ATOM 7458 C C . LYS B 2 39 ? 27.375 37.880 -16.504 1.00 24.97 39 LYS B C 1
ATOM 7459 O O . LYS B 2 39 ? 26.563 38.321 -17.319 1.00 24.50 39 LYS B O 1
ATOM 7465 N N . ASN B 2 40 ? 27.884 38.591 -15.509 1.00 25.10 40 ASN B N 1
ATOM 7466 C CA . ASN B 2 40 ? 27.439 39.943 -15.236 1.00 24.34 40 ASN B CA 1
ATOM 7467 C C . ASN B 2 40 ? 28.044 40.993 -16.130 1.00 24.09 40 ASN B C 1
ATOM 7468 O O . ASN B 2 40 ? 27.624 42.146 -16.077 1.00 26.16 40 ASN B O 1
ATOM 7473 N N . ILE B 2 41 ? 28.999 40.609 -16.974 1.00 23.87 41 ILE B N 1
ATOM 7474 C CA . ILE B 2 41 ? 29.359 41.441 -18.117 1.00 23.10 41 ILE B CA 1
ATOM 7475 C C . ILE B 2 41 ? 28.711 40.965 -19.402 1.00 23.73 41 ILE B C 1
ATOM 7476 O O . ILE B 2 41 ? 28.056 41.762 -20.093 1.00 22.47 41 ILE B O 1
ATOM 7481 N N . TRP B 2 42 ? 28.869 39.680 -19.720 1.00 23.71 42 TRP B N 1
ATOM 7482 C CA . TRP B 2 42 ? 28.602 39.189 -21.060 1.00 24.79 42 TRP B CA 1
ATOM 7483 C C . TRP B 2 42 ? 27.309 38.440 -21.288 1.00 24.06 42 TRP B C 1
ATOM 7484 O O . TRP B 2 42 ? 26.850 38.395 -22.442 1.00 24.06 42 TRP B O 1
ATOM 7495 N N . THR B 2 43 ? 26.752 37.784 -20.281 1.00 23.83 43 THR B N 1
ATOM 7496 C CA . THR B 2 43 ? 25.703 36.813 -20.595 1.00 24.16 43 THR B CA 1
ATOM 7497 C C . THR B 2 43 ? 24.442 37.014 -19.798 1.00 24.74 43 THR B C 1
ATOM 7498 O O . THR B 2 43 ? 23.854 36.072 -19.288 1.00 25.13 43 THR B O 1
ATOM 7502 N N . LYS B 2 44 ? 24.006 38.252 -19.767 1.00 25.30 44 LYS B N 1
ATOM 7503 C CA . LYS B 2 44 ? 22.674 38.598 -19.309 1.00 26.48 44 LYS B CA 1
ATOM 7504 C C . LYS B 2 44 ? 21.766 39.139 -20.421 1.00 26.75 44 LYS B C 1
ATOM 7505 O O . LYS B 2 44 ? 20.653 39.567 -20.160 1.00 27.72 44 LYS B O 1
ATOM 7511 N N . ARG B 2 45 ? 22.261 39.136 -21.654 1.00 27.04 45 ARG B N 1
ATOM 7512 C CA . ARG B 2 45 ? 21.500 39.531 -22.823 1.00 27.62 45 ARG B CA 1
ATOM 7513 C C . ARG B 2 45 ? 20.490 38.449 -23.195 1.00 27.50 45 ARG B C 1
ATOM 7514 O O . ARG B 2 45 ? 20.759 37.272 -22.974 1.00 28.02 45 ARG B O 1
ATOM 7522 N N . PRO B 2 46 ? 19.316 38.828 -23.726 1.00 27.74 46 PRO B N 1
ATOM 7523 C CA . PRO B 2 46 ? 18.345 37.811 -24.182 1.00 27.30 46 PRO B CA 1
ATOM 7524 C C . PRO B 2 46 ? 18.996 36.783 -25.107 1.00 26.60 46 PRO B C 1
ATOM 7525 O O . PRO B 2 46 ? 19.729 37.145 -26.031 1.00 26.73 46 PRO B O 1
ATOM 7529 N N . GLY B 2 47 ? 18.764 35.516 -24.827 1.00 25.88 47 GLY B N 1
ATOM 7530 C CA . GLY B 2 47 ? 19.357 34.453 -25.595 1.00 26.07 47 GLY B CA 1
ATOM 7531 C C . GLY B 2 47 ? 20.718 33.970 -25.112 1.00 25.22 47 GLY B C 1
ATOM 7532 O O . GLY B 2 47 ? 21.218 33.014 -25.655 1.00 25.48 47 GLY B O 1
ATOM 7533 N N . THR B 2 48 ? 21.308 34.605 -24.085 1.00 25.05 48 THR B N 1
ATOM 7534 C CA . THR B 2 48 ? 22.620 34.184 -23.508 1.00 25.06 48 THR B CA 1
ATOM 7535 C C . THR B 2 48 ? 22.499 33.690 -22.051 1.00 25.15 48 THR B C 1
ATOM 7536 O O . THR B 2 48 ? 23.476 33.271 -21.441 1.00 24.15 48 THR B O 1
ATOM 7540 N N . GLU B 2 49 ? 21.287 33.749 -21.507 1.00 25.32 49 GLU B N 1
ATOM 7541 C CA . GLU B 2 49 ? 21.083 33.543 -20.078 1.00 25.46 49 GLU B CA 1
ATOM 7542 C C . GLU B 2 49 ? 21.493 32.171 -19.608 1.00 25.30 49 GLU B C 1
ATOM 7543 O O . GLU B 2 49 ? 21.963 32.022 -18.493 1.00 26.26 49 GLU B O 1
ATOM 7549 N N . HIS B 2 50 ? 21.311 31.163 -20.453 1.00 24.29 50 HIS B N 1
ATOM 7550 C CA . HIS B 2 50 ? 21.785 29.827 -20.166 1.00 24.72 50 HIS B CA 1
ATOM 7551 C C . HIS B 2 50 ? 23.299 29.646 -20.283 1.00 25.37 50 HIS B C 1
ATOM 7552 O O . HIS B 2 50 ? 23.794 28.618 -19.902 1.00 25.98 50 HIS B O 1
ATOM 7559 N N . MET B 2 51 ? 23.998 30.595 -20.907 1.00 25.06 51 MET B N 1
ATOM 7560 C CA . MET B 2 51 ? 25.398 30.402 -21.202 1.00 24.81 51 MET B CA 1
ATOM 7561 C C . MET B 2 51 ? 26.235 30.720 -19.999 1.00 24.29 51 MET B C 1
ATOM 7562 O O . MET B 2 51 ? 26.151 31.834 -19.446 1.00 24.12 51 MET B O 1
ATOM 7567 N N . ARG B 2 52 ? 27.054 29.750 -19.601 1.00 23.79 52 ARG B N 1
ATOM 7568 C CA . ARG B 2 52 ? 28.074 29.938 -18.571 1.00 23.96 52 ARG B CA 1
ATOM 7569 C C . ARG B 2 52 ? 29.403 29.746 -19.227 1.00 24.72 52 ARG B C 1
ATOM 7570 O O . ARG B 2 52 ? 30.015 28.674 -19.161 1.00 24.51 52 ARG B O 1
ATOM 7578 N N . TRP B 2 53 ? 29.835 30.797 -19.908 1.00 23.94 53 TRP B N 1
ATOM 7579 C CA . TRP B 2 53 ? 31.094 30.760 -20.652 1.00 24.15 53 TRP B CA 1
ATOM 7580 C C . TRP B 2 53 ? 32.201 30.406 -19.685 1.00 24.00 53 TRP B C 1
ATOM 7581 O O . TRP B 2 53 ? 33.046 29.607 -20.011 1.00 24.90 53 TRP B O 1
ATOM 7592 N N . ASN B 2 54 ? 32.172 30.975 -18.479 1.00 24.79 54 ASN B N 1
ATOM 7593 C CA . ASN B 2 54 ? 32.962 30.474 -17.398 1.00 24.28 54 ASN B CA 1
ATOM 7594 C C . ASN B 2 54 ? 32.030 29.621 -16.588 1.00 24.81 54 ASN B C 1
ATOM 7595 O O . ASN B 2 54 ? 30.958 30.082 -16.149 1.00 22.13 54 ASN B O 1
ATOM 7600 N N . ASN B 2 55 ? 32.398 28.353 -16.464 1.00 23.86 55 ASN B N 1
ATOM 7601 C CA . ASN B 2 55 ? 31.577 27.427 -15.719 1.00 23.71 55 ASN B CA 1
ATOM 7602 C C . ASN B 2 55 ? 32.392 26.704 -14.661 1.00 24.36 55 ASN B C 1
ATOM 7603 O O . ASN B 2 55 ? 33.581 26.445 -14.844 1.00 24.35 55 ASN B O 1
ATOM 7608 N N . VAL B 2 56 ? 31.745 26.381 -13.561 1.00 23.70 56 VAL B N 1
ATOM 7609 C CA . VAL B 2 56 ? 32.425 25.649 -12.481 1.00 23.92 56 VAL B CA 1
ATOM 7610 C C . VAL B 2 56 ? 31.550 24.554 -11.964 1.00 23.79 56 VAL B C 1
ATOM 7611 O O . VAL B 2 56 ? 30.417 24.796 -11.583 1.00 23.62 56 VAL B O 1
ATOM 7615 N N . THR B 2 57 ? 32.038 23.316 -12.019 1.00 25.10 57 THR B N 1
ATOM 7616 C CA . THR B 2 57 ? 31.251 22.213 -11.505 1.00 24.30 57 THR B CA 1
ATOM 7617 C C . THR B 2 57 ? 32.110 21.316 -10.654 1.00 24.39 57 THR B C 1
ATOM 7618 O O . THR B 2 57 ? 33.322 21.415 -10.640 1.00 23.22 57 THR B O 1
ATOM 7622 N N . THR B 2 58 ? 31.455 20.405 -9.978 1.00 24.28 58 THR B N 1
ATOM 7623 C CA . THR B 2 58 ? 32.146 19.503 -9.059 1.00 24.57 58 THR B CA 1
ATOM 7624 C C . THR B 2 58 ? 32.617 18.300 -9.888 1.00 24.27 58 THR B C 1
ATOM 7625 O O . THR B 2 58 ? 31.924 17.853 -10.817 1.00 24.52 58 THR B O 1
ATOM 7629 N N . TYR B 2 59 ? 33.821 17.852 -9.624 1.00 24.54 59 TYR B N 1
ATOM 7630 C CA . TYR B 2 59 ? 34.363 16.662 -10.281 1.00 24.48 59 TYR B CA 1
ATOM 7631 C C . TYR B 2 59 ? 34.755 15.616 -9.232 1.00 23.91 59 TYR B C 1
ATOM 7632 O O . TYR B 2 59 ? 35.315 16.009 -8.170 1.00 24.28 59 TYR B O 1
ATOM 7641 N N . PRO B 2 60 ? 34.457 14.300 -9.495 1.00 23.54 60 PRO B N 1
ATOM 7642 C CA . PRO B 2 60 ? 33.610 13.711 -10.556 1.00 23.93 60 PRO B CA 1
ATOM 7643 C C . PRO B 2 60 ? 32.244 14.334 -10.604 1.00 25.39 60 PRO B C 1
ATOM 7644 O O . PRO B 2 60 ? 31.653 14.679 -9.533 1.00 23.91 60 PRO B O 1
ATOM 7648 N N . GLY B 2 61 ? 31.722 14.455 -11.819 1.00 25.21 61 GLY B N 1
ATOM 7649 C CA . GLY B 2 61 ? 30.374 14.972 -12.030 1.00 25.59 61 GLY B CA 1
ATOM 7650 C C . GLY B 2 61 ? 30.072 14.896 -13.517 1.00 25.43 61 GLY B C 1
ATOM 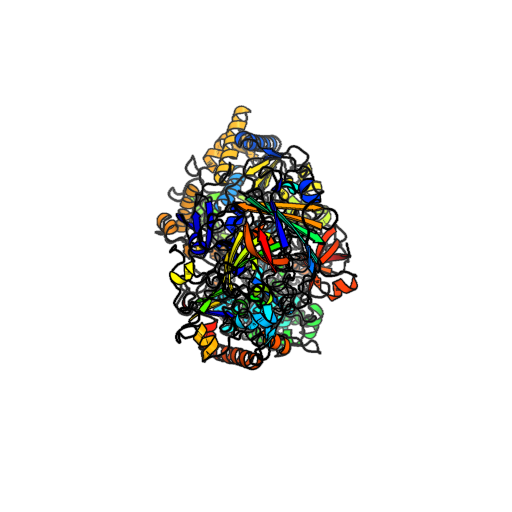7651 O O . GLY B 2 61 ? 30.897 14.401 -14.297 1.00 24.93 61 GLY B O 1
ATOM 7652 N N . LYS B 2 62 ? 28.905 15.380 -13.903 1.00 25.97 62 LYS B N 1
ATOM 7653 C CA . LYS B 2 62 ? 28.494 15.353 -15.317 1.00 27.01 62 LYS B CA 1
ATOM 7654 C C . LYS B 2 62 ? 29.105 16.533 -16.104 1.00 26.26 62 LYS B C 1
ATOM 7655 O O . LYS B 2 62 ? 29.134 16.514 -17.330 1.00 27.41 62 LYS B O 1
ATOM 7661 N N . GLY B 2 63 ? 29.644 17.512 -15.379 1.00 26.55 63 GLY B N 1
ATOM 7662 C CA . GLY B 2 63 ? 30.264 18.661 -15.976 1.00 25.83 63 GLY B CA 1
ATOM 7663 C C . GLY B 2 63 ? 29.245 19.588 -16.602 1.00 26.09 63 GLY B C 1
ATOM 7664 O O . GLY B 2 63 ? 28.047 19.570 -16.274 1.00 26.71 63 GLY B O 1
ATOM 7665 N N . TYR B 2 64 ? 29.751 20.438 -17.477 1.00 23.96 64 TYR B N 1
ATOM 7666 C CA . TYR B 2 64 ? 28.970 21.487 -18.068 1.00 24.20 64 TYR B CA 1
ATOM 7667 C C . TYR B 2 64 ? 29.428 21.706 -19.496 1.00 24.58 64 TYR B C 1
ATOM 7668 O O . TYR B 2 64 ? 30.592 21.872 -19.709 1.00 27.49 64 TYR B O 1
ATOM 7677 N N . PRO B 2 65 ? 28.522 21.674 -20.474 1.00 26.07 65 PRO B N 1
ATOM 7678 C CA . PRO B 2 65 ? 27.171 21.201 -20.328 1.00 25.71 65 PRO B CA 1
ATOM 7679 C C . PRO B 2 65 ? 27.186 19.762 -19.852 1.00 25.50 65 PRO B C 1
ATOM 7680 O O . PRO B 2 65 ? 28.226 19.087 -19.924 1.00 24.96 65 PRO B O 1
ATOM 7684 N N . ARG B 2 66 ? 26.041 19.330 -19.358 1.00 24.81 66 ARG B N 1
ATOM 7685 C CA . ARG B 2 66 ? 25.823 17.965 -18.932 1.00 25.14 66 ARG B CA 1
ATOM 7686 C C . ARG B 2 66 ? 26.367 16.936 -19.926 1.00 24.90 66 ARG B C 1
ATOM 7687 O O . ARG B 2 66 ? 26.005 16.930 -21.092 1.00 25.14 66 ARG B O 1
ATOM 7695 N N . ASP B 2 67 ? 27.220 16.059 -19.406 1.00 25.23 67 ASP B N 1
ATOM 7696 C CA . ASP B 2 67 ? 27.778 14.951 -20.112 1.00 24.86 67 ASP B CA 1
ATOM 76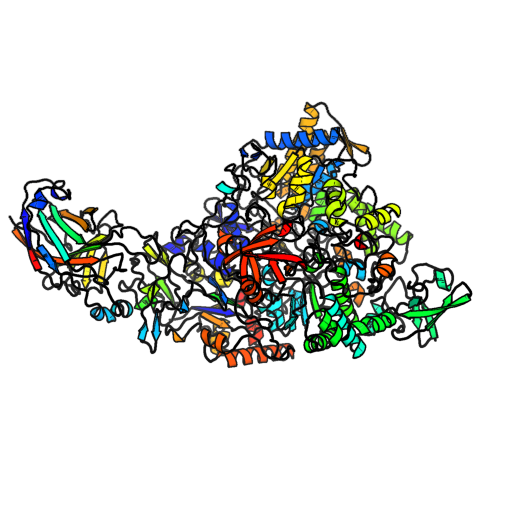97 C C . ASP B 2 67 ? 28.504 15.416 -21.347 1.00 24.14 67 ASP B C 1
ATOM 7698 O O . ASP B 2 67 ? 28.500 14.721 -22.318 1.00 23.38 67 ASP B O 1
ATOM 7703 N N . TYR B 2 68 ? 29.144 16.581 -21.303 1.00 24.00 68 TYR B N 1
ATOM 7704 C CA . TYR B 2 68 ? 29.886 17.097 -22.490 1.00 24.79 68 TYR B CA 1
ATOM 7705 C C . TYR B 2 68 ? 30.936 16.104 -23.015 1.00 24.77 68 TYR B C 1
ATOM 7706 O O . TYR B 2 68 ? 31.275 16.060 -24.226 1.00 24.62 68 TYR B O 1
ATOM 7715 N N . GLU B 2 69 ? 31.465 15.307 -22.089 1.00 25.03 69 GLU B N 1
ATOM 7716 C CA . GLU B 2 69 ? 32.514 14.304 -22.393 1.00 25.96 69 GLU B CA 1
ATOM 7717 C C . GLU B 2 69 ? 31.960 13.139 -23.145 1.00 26.85 69 GLU B C 1
ATOM 7718 O O . GLU B 2 69 ? 32.730 12.287 -23.619 1.00 27.82 69 GLU B O 1
ATOM 7724 N N . ARG B 2 70 ? 30.634 13.077 -23.271 1.00 25.59 70 ARG B N 1
ATOM 7725 C CA . ARG B 2 70 ? 29.990 12.055 -24.093 1.00 27.75 70 ARG B CA 1
ATOM 7726 C C . ARG B 2 70 ? 29.461 12.595 -25.420 1.00 25.53 70 ARG B C 1
ATOM 7727 O O . ARG B 2 70 ? 28.842 11.856 -26.154 1.00 25.87 70 ARG B O 1
ATOM 7735 N N . LYS B 2 71 ? 29.677 13.861 -25.716 1.00 24.02 71 LYS B N 1
ATOM 7736 C CA . LYS B 2 71 ? 28.985 14.496 -26.824 1.00 25.02 71 LYS B CA 1
ATOM 7737 C C . LYS B 2 71 ? 29.835 14.672 -28.098 1.00 24.89 71 LYS B C 1
ATOM 7738 O O . LYS B 2 71 ? 29.461 15.419 -29.019 1.00 23.91 71 LYS B O 1
ATOM 7744 N N . GLY B 2 72 ? 30.978 13.999 -28.148 1.00 24.52 72 GLY B N 1
ATOM 7745 C CA . GLY B 2 72 ? 31.751 13.941 -29.377 1.00 24.22 72 GLY B CA 1
ATOM 7746 C C . GLY B 2 72 ? 32.423 15.246 -29.775 1.00 23.58 72 GLY B C 1
ATOM 7747 O O . GLY B 2 72 ? 32.626 16.121 -28.952 1.00 23.02 72 GLY B O 1
ATOM 7748 N N . GLY B 2 73 ? 32.755 15.359 -31.055 1.00 23.41 73 GLY B N 1
ATOM 7749 C CA . GLY B 2 73 ? 33.505 16.501 -31.555 1.00 24.37 73 GLY B CA 1
ATOM 7750 C C . GLY B 2 73 ? 34.997 16.277 -31.417 1.00 24.35 73 GLY B C 1
ATOM 7751 O O . GLY B 2 73 ? 35.454 15.187 -31.060 1.00 25.66 73 GLY B O 1
ATOM 7752 N N . GLY B 2 74 ? 35.766 17.307 -31.717 1.00 24.22 74 GLY B N 1
ATOM 7753 C CA . GLY B 2 74 ? 37.216 17.243 -31.614 1.00 25.70 74 GLY B CA 1
ATOM 7754 C C . GLY B 2 74 ? 37.858 16.364 -32.658 1.00 25.91 74 GLY B C 1
ATOM 7755 O O . GLY B 2 74 ? 37.228 16.039 -33.660 1.00 23.49 74 GLY B O 1
ATOM 7756 N N . PHE B 2 75 ? 39.103 15.937 -32.392 1.00 27.23 75 PHE B N 1
ATOM 7757 C CA . PHE B 2 75 ? 39.874 15.135 -33.331 1.00 30.09 75 PHE B CA 1
ATOM 7758 C C . PHE B 2 75 ? 40.495 13.893 -32.635 1.00 32.65 75 PHE B C 1
ATOM 7759 O O . PHE B 2 75 ? 40.968 14.000 -31.515 1.00 33.81 75 PHE B O 1
ATOM 7767 N N . LEU B 2 76 ? 40.510 12.742 -33.326 1.00 36.37 76 LEU B N 1
ATOM 7768 C CA . LEU B 2 76 ? 41.141 11.475 -32.855 1.00 37.49 76 LEU B CA 1
ATOM 7769 C C . LEU B 2 76 ? 42.137 10.981 -33.893 1.00 39.73 76 LEU B C 1
ATOM 7770 O O . LEU B 2 76 ? 41.754 10.717 -35.026 1.00 39.92 76 LEU B O 1
ATOM 7775 N N . ARG B 2 77 ? 43.412 10.850 -33.530 1.00 41.05 77 ARG B N 1
ATOM 7776 C CA . ARG B 2 77 ? 44.433 10.555 -34.521 1.00 41.46 77 ARG B CA 1
ATOM 7777 C C . ARG B 2 77 ? 44.413 11.673 -35.542 1.00 41.02 77 ARG B C 1
ATOM 7778 O O . ARG B 2 77 ? 44.709 11.458 -36.709 1.00 41.41 77 ARG B O 1
ATOM 7786 N N . GLY B 2 78 ? 44.029 12.868 -35.107 1.00 40.12 78 GLY B N 1
ATOM 7787 C CA . GLY B 2 78 ? 43.793 13.960 -36.036 1.00 39.12 78 GLY B CA 1
ATOM 7788 C C . GLY B 2 78 ? 42.621 13.747 -36.989 1.00 38.63 78 GLY B C 1
ATOM 7789 O O . GLY B 2 78 ? 42.538 14.403 -38.027 1.00 39.17 78 GLY B O 1
ATOM 7790 N N . GLU B 2 79 ? 41.698 12.861 -36.621 1.00 36.97 79 GLU B N 1
ATOM 7791 C CA . GLU B 2 79 ? 40.482 12.615 -37.392 1.00 35.23 79 GLU B CA 1
ATOM 7792 C C . GLU B 2 79 ? 39.295 13.299 -36.732 1.00 32.70 79 GLU B C 1
ATOM 7793 O O . GLU B 2 79 ? 39.005 13.023 -35.565 1.00 29.92 79 GLU B O 1
ATOM 7799 N N . PRO B 2 80 ? 38.574 14.145 -37.487 1.00 30.31 80 PRO B N 1
ATOM 7800 C CA . PRO B 2 80 ? 37.444 14.823 -36.882 1.00 29.27 80 PRO B CA 1
ATOM 7801 C C . PRO B 2 80 ? 36.342 13.877 -36.482 1.00 27.73 80 PRO B C 1
ATOM 7802 O O . PRO B 2 80 ? 36.055 12.938 -37.209 1.00 26.08 80 PRO B O 1
ATOM 7806 N N . GLN B 2 81 ? 35.706 14.145 -35.346 1.00 26.48 81 GLN B N 1
ATOM 7807 C CA . GLN B 2 81 ? 34.718 13.227 -34.795 1.00 26.77 81 GLN B CA 1
ATOM 7808 C C . GLN B 2 81 ? 33.350 13.885 -34.794 1.00 26.33 81 GLN B C 1
ATOM 7809 O O . GLN B 2 81 ? 33.233 15.031 -34.411 1.00 25.87 81 GLN B O 1
ATOM 7815 N N . PRO B 2 82 ? 32.305 13.134 -35.156 1.00 25.95 82 PRO B N 1
ATOM 7816 C CA . PRO B 2 82 ? 30.978 13.726 -35.124 1.00 25.41 82 PRO B CA 1
ATOM 7817 C C . PRO B 2 82 ? 30.602 14.025 -33.699 1.00 24.45 82 PRO B C 1
ATOM 7818 O O . PRO B 2 82 ? 31.164 13.446 -32.757 1.00 23.71 82 PRO B O 1
ATOM 7822 N N . GLY B 2 83 ? 29.708 14.984 -33.522 1.00 24.23 83 GLY B N 1
ATOM 7823 C CA . GLY B 2 83 ? 29.286 15.369 -32.199 1.00 24.24 83 GLY B CA 1
ATOM 7824 C C . GLY B 2 83 ? 27.795 15.601 -32.138 1.00 24.79 83 GLY B C 1
ATOM 7825 O O . GLY B 2 83 ? 27.116 15.500 -33.143 1.00 24.54 83 GLY B O 1
ATOM 7826 N N . VAL B 2 84 ? 27.284 15.883 -30.945 1.00 24.66 84 VAL B N 1
ATOM 7827 C CA . VAL B 2 84 ? 25.846 16.095 -30.783 1.00 24.89 84 VAL B CA 1
ATOM 7828 C C . VAL B 2 84 ? 25.587 17.383 -30.038 1.00 23.87 84 VAL B C 1
ATOM 7829 O O . VAL B 2 84 ? 26.415 17.834 -29.262 1.00 24.28 84 VAL B O 1
ATOM 7833 N N . LEU B 2 85 ? 24.417 17.962 -30.264 1.00 23.13 85 LEU B N 1
ATOM 7834 C CA . LEU B 2 85 ? 24.100 19.259 -29.742 1.00 23.97 85 LEU B CA 1
ATOM 7835 C C . LEU B 2 85 ? 23.557 19.125 -28.344 1.00 24.24 85 LEU B C 1
ATOM 7836 O O . LEU B 2 85 ? 22.678 18.289 -28.089 1.00 25.20 85 LEU B O 1
ATOM 7841 N N . PRO B 2 86 ? 24.065 19.945 -27.428 1.00 25.00 86 PRO B N 1
ATOM 7842 C CA . PRO B 2 86 ? 23.415 20.041 -26.143 1.00 25.34 86 PRO B CA 1
ATOM 7843 C C . PRO B 2 86 ? 22.069 20.728 -26.197 1.00 25.76 86 PRO B C 1
ATOM 7844 O O . PRO B 2 86 ? 21.813 21.604 -27.046 1.00 26.51 86 PRO B O 1
ATOM 7848 N N . THR B 2 87 ? 21.241 20.357 -25.235 1.00 25.59 87 THR B N 1
ATOM 7849 C CA . THR B 2 87 ? 19.939 20.955 -25.074 1.00 25.68 87 THR B CA 1
ATOM 7850 C C . THR B 2 87 ? 20.062 22.115 -24.093 1.00 24.85 87 THR B C 1
ATOM 7851 O O . THR B 2 87 ? 21.119 22.328 -23.481 1.00 24.42 87 THR B O 1
ATOM 7855 N N . LEU B 2 88 ? 18.979 22.889 -23.952 1.00 24.91 88 LEU B N 1
ATOM 7856 C CA . LEU B 2 88 ? 18.920 23.972 -22.992 1.00 25.27 88 LEU B CA 1
ATOM 7857 C C . LEU B 2 88 ? 19.177 23.449 -21.584 1.00 25.54 88 LEU B C 1
ATOM 7858 O O . LEU B 2 88 ? 19.920 24.063 -20.789 1.00 23.35 88 LEU B O 1
ATOM 7863 N N . ILE B 2 89 ? 18.550 22.308 -21.281 1.00 23.91 89 ILE B N 1
ATOM 7864 C CA . ILE B 2 89 ? 18.748 21.685 -19.966 1.00 24.58 89 ILE B CA 1
ATOM 7865 C C . ILE B 2 89 ? 20.187 21.253 -19.801 1.00 24.16 89 ILE B C 1
ATOM 7866 O O . ILE B 2 89 ? 20.790 21.561 -18.774 1.00 24.68 89 ILE B O 1
ATOM 7871 N N . ASP B 2 90 ? 20.758 20.591 -20.808 1.00 24.31 90 ASP B N 1
ATOM 7872 C CA . ASP B 2 90 ? 22.179 20.192 -20.753 1.00 24.81 90 ASP B CA 1
ATOM 7873 C C . ASP B 2 90 ? 23.048 21.415 -20.441 1.00 24.72 90 ASP B C 1
ATOM 7874 O O . ASP B 2 90 ? 24.060 21.320 -19.733 1.00 25.67 90 ASP B O 1
ATOM 7879 N N . SER B 2 91 ? 22.640 22.575 -20.983 1.00 25.25 91 SER B N 1
ATOM 7880 C CA . SER B 2 91 ? 23.385 23.794 -20.893 1.00 25.67 91 SER B CA 1
ATOM 7881 C C . SER B 2 91 ? 23.064 24.571 -19.633 1.00 25.31 91 SER B C 1
ATOM 7882 O O . SER B 2 91 ? 23.408 25.744 -19.501 1.00 25.58 91 SER B O 1
ATOM 7885 N N . GLY B 2 92 ? 22.363 23.926 -18.713 1.00 24.87 92 GLY B N 1
ATOM 7886 C CA . GLY B 2 92 ? 22.156 24.489 -17.383 1.00 24.98 92 GLY B CA 1
ATOM 7887 C C . GLY B 2 92 ? 20.808 25.162 -17.187 1.00 24.74 92 GLY B C 1
ATOM 7888 O O . GLY B 2 92 ? 20.503 25.606 -16.083 1.00 24.84 92 GLY B O 1
ATOM 7889 N N . ASP B 2 93 ? 20.026 25.267 -18.266 1.00 24.89 93 ASP B N 1
ATOM 7890 C CA . ASP B 2 93 ? 18.669 25.798 -18.221 1.00 25.14 93 ASP B CA 1
ATOM 7891 C C . ASP B 2 93 ? 18.793 27.282 -17.912 1.00 25.60 93 ASP B C 1
ATOM 7892 O O . ASP B 2 93 ? 19.875 27.834 -17.980 1.00 24.96 93 ASP B O 1
ATOM 7897 N N . ASP B 2 94 ? 17.669 27.908 -17.575 1.00 25.61 94 ASP B N 1
ATOM 7898 C CA . ASP B 2 94 ? 17.625 29.326 -17.217 1.00 24.85 94 ASP B CA 1
ATOM 7899 C C . ASP B 2 94 ? 16.398 29.411 -16.308 1.00 24.88 94 ASP B C 1
ATOM 7900 O O . ASP B 2 94 ? 15.293 29.834 -16.712 1.00 24.43 94 ASP B O 1
ATOM 7905 N N . PHE B 2 95 ? 16.587 28.938 -15.078 1.00 24.75 95 PHE B N 1
ATOM 7906 C CA . PHE B 2 95 ? 15.457 28.717 -14.178 1.00 24.93 95 PHE B CA 1
ATOM 7907 C C . PHE B 2 95 ? 14.668 29.996 -13.984 1.00 25.71 95 PHE B C 1
ATOM 7908 O O . PHE B 2 95 ? 15.242 31.059 -13.770 1.00 26.65 95 PHE B O 1
ATOM 7916 N N . GLN B 2 96 ? 13.359 29.882 -14.080 1.00 26.47 96 GLN B N 1
ATOM 7917 C CA . GLN B 2 96 ? 12.450 30.980 -13.772 1.00 25.87 96 GLN B CA 1
ATOM 7918 C C . GLN B 2 96 ? 11.947 30.749 -12.358 1.00 26.13 96 GLN B C 1
ATOM 7919 O O . GLN B 2 96 ? 11.762 29.603 -11.935 1.00 26.03 96 GLN B O 1
ATOM 7925 N N . PHE B 2 97 ? 11.669 31.830 -11.650 1.00 24.94 97 PHE B N 1
ATOM 7926 C CA . PHE B 2 97 ? 11.228 31.737 -10.260 1.00 23.50 97 PHE B CA 1
ATOM 7927 C C . PHE B 2 97 ? 9.895 32.407 -10.091 1.00 23.66 97 PHE B C 1
ATOM 7928 O O . PHE B 2 97 ? 9.451 33.105 -10.977 1.00 24.63 97 PHE B O 1
ATOM 7936 N N . ASN B 2 98 ? 9.231 32.183 -8.959 1.00 21.92 98 ASN B N 1
ATOM 7937 C CA . ASN B 2 98 ? 7.824 32.546 -8.822 1.00 22.17 98 ASN B CA 1
ATOM 7938 C C . ASN B 2 98 ? 7.554 33.510 -7.681 1.00 21.94 98 ASN B C 1
ATOM 7939 O O . ASN B 2 98 ? 6.617 33.342 -6.903 1.00 21.43 98 ASN B O 1
ATOM 7944 N N . HIS B 2 99 ? 8.351 34.585 -7.617 1.00 22.11 99 HIS B N 1
ATOM 7945 C CA . HIS B 2 99 ? 8.224 35.561 -6.543 1.00 21.97 99 HIS B CA 1
ATOM 7946 C C . HIS B 2 99 ? 6.808 36.068 -6.348 1.00 22.75 99 HIS B C 1
ATOM 7947 O O . HIS B 2 99 ? 6.275 35.994 -5.234 1.00 21.53 99 HIS B O 1
ATOM 7954 N N . LYS B 2 100 ? 6.181 36.573 -7.436 1.00 22.67 100 LYS B N 1
ATOM 7955 C CA . LYS B 2 100 ? 4.809 37.112 -7.345 1.00 23.45 100 LYS B CA 1
ATOM 7956 C C . LYS B 2 100 ? 3.844 36.090 -6.746 1.00 23.26 100 LYS B C 1
ATOM 7957 O O . LYS B 2 100 ? 3.079 36.408 -5.848 1.00 21.97 100 LYS B O 1
ATOM 7963 N N . GLU B 2 101 ? 3.924 34.852 -7.232 1.00 23.35 101 GLU B N 1
ATOM 7964 C CA . GLU B 2 101 ? 3.036 33.780 -6.803 1.00 23.30 101 GLU B CA 1
ATOM 7965 C C . GLU B 2 101 ? 3.123 33.529 -5.298 1.00 22.61 101 GLU B C 1
ATOM 7966 O O . GLU B 2 101 ? 2.115 33.337 -4.620 1.00 20.19 101 GLU B O 1
ATOM 7972 N N . VAL B 2 102 ? 4.347 33.512 -4.791 1.00 21.47 102 VAL B N 1
ATOM 7973 C CA . VAL B 2 102 ? 4.604 33.254 -3.371 1.00 22.00 102 VAL B CA 1
ATOM 7974 C C . VAL B 2 102 ? 4.245 34.461 -2.470 1.00 22.79 102 VAL B C 1
ATOM 7975 O O . VAL B 2 102 ? 3.699 34.292 -1.376 1.00 22.38 102 VAL B O 1
ATOM 7979 N N . PHE B 2 103 ? 4.485 35.692 -2.937 1.00 22.84 103 PHE B N 1
ATOM 7980 C CA . PHE B 2 103 ? 4.346 36.857 -2.037 1.00 22.40 103 PHE B CA 1
ATOM 7981 C C . PHE B 2 103 ? 3.017 37.565 -2.069 1.00 22.80 103 PHE B C 1
ATOM 7982 O O . PHE B 2 103 ? 2.594 38.151 -1.072 1.00 22.53 103 PHE B O 1
ATOM 7990 N N . TYR B 2 104 ? 2.365 37.569 -3.229 1.00 22.11 104 TYR B N 1
ATOM 7991 C CA . TYR B 2 104 ? 1.328 38.554 -3.496 1.00 22.68 104 TYR B CA 1
ATOM 7992 C C . TYR B 2 104 ? 0.003 37.992 -3.976 1.00 22.13 104 TYR B C 1
ATOM 7993 O O . TYR B 2 104 ? -0.950 38.767 -4.153 1.00 22.31 104 TYR B O 1
ATOM 8002 N N . GLU B 2 105 ? -0.076 36.685 -4.197 1.00 21.91 105 GLU B N 1
ATOM 8003 C CA . GLU B 2 105 ? -1.231 36.128 -4.890 1.00 22.95 105 GLU B CA 1
ATOM 8004 C C . GLU B 2 105 ? -2.262 35.530 -3.968 1.00 21.62 105 GLU B C 1
ATOM 8005 O O . GLU B 2 105 ? -3.276 35.004 -4.421 1.00 21.57 105 GLU B O 1
ATOM 8011 N N . GLY B 2 106 ? -2.084 35.700 -2.671 1.00 20.98 106 GLY B N 1
ATOM 8012 C CA . GLY B 2 106 ? -3.082 35.239 -1.717 1.00 20.93 106 GLY B CA 1
ATOM 8013 C C . GLY B 2 106 ? -3.176 33.708 -1.640 1.00 20.86 106 GLY B C 1
ATOM 8014 O O . GLY B 2 106 ? -4.219 33.162 -1.233 1.00 20.03 106 GLY B O 1
ATOM 8015 N N . LYS B 2 107 ? -2.095 33.025 -2.015 1.00 20.87 107 LYS B N 1
ATOM 8016 C CA . LYS B 2 107 ? -2.058 31.564 -2.040 1.00 22.67 107 LYS B CA 1
ATOM 8017 C C . LYS B 2 107 ? -1.516 30.982 -0.740 1.00 23.19 107 LYS B C 1
ATOM 8018 O O . LYS B 2 107 ? -1.475 29.753 -0.571 1.00 23.83 107 LYS B O 1
ATOM 8024 N N . GLY B 2 108 ? -1.132 31.852 0.201 1.00 23.19 108 GLY B N 1
ATOM 8025 C CA . GLY B 2 108 ? -0.676 31.407 1.505 1.00 23.61 108 GLY B CA 1
ATOM 8026 C C . GLY B 2 108 ? 0.485 30.441 1.409 1.00 24.38 108 GLY B C 1
ATOM 8027 O O . GLY B 2 108 ? 1.390 30.607 0.556 1.00 23.23 108 GLY B O 1
ATOM 8028 N N . GLN B 2 109 ? 0.434 29.382 2.220 1.00 24.53 109 GLN B N 1
ATOM 8029 C CA . GLN B 2 109 ? 1.483 28.366 2.206 1.00 24.62 109 GLN B CA 1
ATOM 8030 C C . GLN B 2 109 ? 1.255 27.250 1.166 1.00 25.04 109 GLN B C 1
ATOM 8031 O O . GLN B 2 109 ? 1.976 26.262 1.174 1.00 26.07 109 GLN B O 1
ATOM 8037 N N . THR B 2 110 ? 0.308 27.430 0.264 1.00 24.52 110 THR B N 1
ATOM 8038 C CA . THR B 2 110 ? -0.002 26.411 -0.748 1.00 24.58 110 THR B CA 1
ATOM 8039 C C . THR B 2 110 ? 0.949 26.422 -1.917 1.00 24.62 110 THR B C 1
ATOM 8040 O O . THR B 2 110 ? 0.864 25.560 -2.792 1.00 24.16 110 THR B O 1
ATOM 8044 N N . VAL B 2 111 ? 1.832 27.421 -1.942 1.00 23.73 111 VAL B N 1
ATOM 8045 C CA . VAL B 2 111 ? 2.843 27.517 -2.949 1.00 23.83 111 VAL B CA 1
ATOM 8046 C C . VAL B 2 111 ? 4.109 27.919 -2.205 1.00 23.22 111 VAL B C 1
ATOM 8047 O O . VAL B 2 111 ? 4.050 28.411 -1.092 1.00 23.87 111 VAL B O 1
ATOM 8051 N N . HIS B 2 112 ? 5.258 27.663 -2.799 1.00 23.82 112 HIS B N 1
ATOM 8052 C CA . HIS B 2 112 ? 6.528 28.053 -2.194 1.00 23.23 112 HIS B CA 1
ATOM 8053 C C . HIS B 2 112 ? 7.397 28.511 -3.294 1.00 22.54 112 HIS B C 1
ATOM 8054 O O . HIS B 2 112 ? 7.088 28.303 -4.445 1.00 23.79 112 HIS B O 1
ATOM 8061 N N . PHE B 2 113 ? 8.493 29.153 -2.931 1.00 22.07 113 PHE B N 1
ATOM 8062 C CA . PHE B 2 113 ? 9.460 29.674 -3.870 1.00 21.91 113 PHE B CA 1
ATOM 8063 C C . PHE B 2 113 ? 10.282 28.546 -4.474 1.00 23.25 113 PHE B C 1
ATOM 8064 O O . PHE B 2 113 ? 10.914 27.783 -3.746 1.00 22.74 113 PHE B O 1
ATOM 8072 N N . HIS B 2 114 ? 10.273 28.423 -5.805 1.00 22.92 114 HIS B N 1
ATOM 8073 C CA . HIS B 2 114 ? 10.938 27.318 -6.400 1.00 23.27 114 HIS B CA 1
ATOM 8074 C C . HIS B 2 114 ? 11.201 27.599 -7.875 1.00 22.63 114 HIS B C 1
ATOM 8075 O O . HIS B 2 114 ? 10.580 28.491 -8.459 1.00 24.18 114 HIS B O 1
ATOM 8082 N N . PRO B 2 115 ? 12.159 26.884 -8.464 1.00 22.15 115 PRO B N 1
ATOM 8083 C CA . PRO B 2 115 ? 12.471 27.053 -9.883 1.00 22.56 115 PRO B CA 1
ATOM 8084 C C . PRO B 2 115 ? 11.541 26.329 -10.810 1.00 22.17 115 PRO B C 1
ATOM 8085 O O . PRO B 2 115 ? 10.884 25.352 -10.399 1.00 22.44 115 PRO B O 1
ATOM 8089 N N . THR B 2 116 ? 11.499 26.811 -12.053 1.00 22.36 116 THR B N 1
ATOM 8090 C CA . THR B 2 116 ? 10.738 26.208 -13.138 1.00 22.59 116 THR B CA 1
ATOM 8091 C C . THR B 2 116 ? 11.718 26.224 -14.326 1.00 22.79 116 THR B C 1
ATOM 8092 O O . THR B 2 116 ? 12.353 27.239 -14.582 1.00 22.30 116 THR B O 1
ATOM 8096 N N . SER B 2 117 ? 11.827 25.102 -15.037 1.00 22.90 117 SER B N 1
ATOM 8097 C CA . SER B 2 117 ? 12.681 25.024 -16.227 1.00 24.72 117 SER B CA 1
ATOM 8098 C C . SER B 2 117 ? 12.168 25.934 -17.324 1.00 25.13 117 SER B C 1
ATOM 8099 O O . SER B 2 117 ? 10.974 25.964 -17.608 1.00 23.97 117 SER B O 1
ATOM 8102 N N . LYS B 2 118 ? 13.088 26.643 -17.975 1.00 27.06 118 LYS B N 1
ATOM 8103 C CA . LYS B 2 118 ? 12.741 27.442 -19.124 1.00 27.88 118 LYS B CA 1
ATOM 8104 C C . LYS B 2 118 ? 12.510 26.555 -20.368 1.00 28.79 118 LYS B C 1
ATOM 8105 O O . LYS B 2 118 ? 11.876 26.969 -21.314 1.00 28.81 118 LYS B O 1
ATOM 8111 N N . SER B 2 119 ? 13.006 25.329 -20.331 1.00 28.10 119 SER B N 1
ATOM 8112 C CA . SER B 2 119 ? 12.852 24.396 -21.431 1.00 28.34 119 SER B CA 1
ATOM 8113 C C . SER B 2 119 ? 11.519 23.656 -21.371 1.00 28.14 119 SER B C 1
ATOM 8114 O O . SER B 2 119 ? 10.800 23.629 -22.361 1.00 29.47 119 SER B O 1
ATOM 8117 N N . THR B 2 120 ? 11.197 23.057 -20.230 1.00 28.86 120 THR B N 1
ATOM 8118 C CA . THR B 2 120 ? 9.986 22.259 -20.085 1.00 28.30 120 THR B CA 1
ATOM 8119 C C . THR B 2 120 ? 8.799 23.010 -19.506 1.00 28.99 120 THR B C 1
ATOM 8120 O O . THR B 2 120 ? 7.681 22.484 -19.508 1.00 29.33 120 THR B O 1
ATOM 8124 N N . GLY B 2 121 ? 9.030 24.190 -18.952 1.00 28.40 121 GLY B N 1
ATOM 8125 C CA . GLY B 2 121 ? 7.978 24.891 -18.224 1.00 27.85 121 GLY B CA 1
ATOM 8126 C C . GLY B 2 121 ? 7.558 24.204 -16.926 1.00 27.59 121 GLY B C 1
ATOM 8127 O O . GLY B 2 121 ? 6.600 24.625 -16.304 1.00 26.72 121 GLY B O 1
ATOM 8128 N N . LYS B 2 122 ? 8.272 23.158 -16.516 1.00 27.47 122 LYS B N 1
ATOM 8129 C CA . LYS B 2 122 ? 7.957 22.415 -15.292 1.00 27.57 122 LYS B CA 1
ATOM 8130 C C . LYS B 2 122 ? 9.113 22.472 -14.314 1.00 27.49 122 LYS B C 1
ATOM 8131 O O . LYS B 2 122 ? 10.155 23.051 -14.628 1.00 26.66 122 LYS B O 1
ATOM 8137 N N . ASP B 2 123 ? 8.973 21.822 -13.168 1.00 26.58 123 ASP B N 1
ATOM 8138 C CA . ASP B 2 123 ? 10.082 21.765 -12.234 1.00 27.26 123 ASP B CA 1
ATOM 8139 C C . ASP B 2 123 ? 11.275 21.083 -12.881 1.00 27.11 123 ASP B C 1
ATOM 8140 O O . ASP B 2 123 ? 11.122 20.047 -13.545 1.00 25.75 123 ASP B O 1
ATOM 8145 N N . PRO B 2 124 ? 12.465 21.626 -12.623 1.00 25.91 124 PRO B N 1
ATOM 8146 C CA . PRO B 2 124 ? 13.677 21.112 -13.241 1.00 25.76 124 PRO B CA 1
ATOM 8147 C C . PRO B 2 124 ? 14.112 19.835 -12.572 1.00 25.36 124 PRO B C 1
ATOM 8148 O O . PRO B 2 124 ? 13.917 19.664 -11.377 1.00 24.31 124 PRO B O 1
ATOM 8152 N N . ALA B 2 125 ? 14.674 18.928 -13.349 1.00 24.37 125 ALA B N 1
ATOM 8153 C CA . ALA B 2 125 ? 15.300 17.749 -12.794 1.00 24.03 125 ALA B CA 1
ATOM 8154 C C . ALA B 2 125 ? 16.800 17.795 -13.066 1.00 24.41 125 ALA B C 1
ATOM 8155 O O . ALA B 2 125 ? 17.540 16.821 -12.806 1.00 22.48 125 ALA B O 1
ATOM 8157 N N . TRP B 2 126 ? 17.239 18.921 -13.633 1.00 24.27 126 TRP B N 1
ATOM 8158 C CA . TRP B 2 126 ? 18.622 19.204 -13.849 1.00 24.16 126 TRP B CA 1
ATOM 8159 C C . TRP B 2 126 ? 18.748 20.708 -14.032 1.00 24.47 126 TRP B C 1
ATOM 8160 O O . TRP B 2 126 ? 17.752 21.422 -14.243 1.00 24.35 126 TRP B O 1
ATOM 8171 N N . GLY B 2 127 ? 19.970 21.182 -13.885 1.00 23.06 127 GLY B N 1
ATOM 8172 C CA . GLY B 2 127 ? 20.322 22.544 -14.199 1.00 23.66 127 GLY B CA 1
ATOM 8173 C C . GLY B 2 127 ? 21.812 22.746 -14.005 1.00 23.17 127 GLY B C 1
ATOM 8174 O O . GLY B 2 127 ? 22.553 21.819 -13.631 1.00 22.93 127 GLY B O 1
ATOM 8175 N N . TYR B 2 128 ? 22.249 23.977 -14.218 1.00 24.07 128 TYR B N 1
ATOM 8176 C CA . TYR B 2 128 ? 23.643 24.350 -14.029 1.00 24.05 128 TYR B CA 1
ATOM 8177 C C . TYR B 2 128 ? 24.063 23.941 -12.614 1.00 24.42 128 TYR B C 1
ATOM 8178 O O . TYR B 2 128 ? 23.374 24.286 -11.647 1.00 25.30 128 TYR B O 1
ATOM 8187 N N . ASN B 2 129 ? 25.168 23.201 -12.503 1.00 24.47 129 ASN B N 1
ATOM 8188 C CA . ASN B 2 129 ? 25.775 22.884 -11.221 1.00 24.55 129 ASN B CA 1
ATOM 8189 C C . ASN B 2 129 ? 24.843 22.074 -10.322 1.00 24.68 129 ASN B C 1
ATOM 8190 O O . ASN B 2 129 ? 24.901 22.143 -9.100 1.00 25.20 129 ASN B O 1
ATOM 8195 N N . TRP B 2 130 ? 23.998 21.271 -10.956 1.00 24.60 130 TRP B N 1
ATOM 8196 C CA . TRP B 2 130 ? 22.968 20.496 -10.222 1.00 23.91 130 TRP B CA 1
ATOM 8197 C C . TRP B 2 130 ? 23.654 19.458 -9.335 1.00 24.30 130 TRP B C 1
ATOM 8198 O O . TRP B 2 130 ? 23.143 19.133 -8.234 1.00 23.20 130 TRP B O 1
ATOM 8209 N N . ASP B 2 131 ? 24.774 18.930 -9.829 1.00 23.12 131 ASP B N 1
ATOM 8210 C CA . ASP B 2 131 ? 25.520 17.877 -9.110 1.00 23.25 131 ASP B CA 1
ATOM 8211 C C . ASP B 2 131 ? 26.643 18.410 -8.226 1.00 23.95 131 ASP B C 1
ATOM 8212 O O . ASP B 2 131 ? 27.601 17.696 -7.867 1.00 23.55 131 ASP B O 1
ATOM 8217 N N . GLU B 2 132 ? 26.434 19.647 -7.802 1.00 23.45 132 GLU B N 1
ATOM 8218 C CA . GLU B 2 132 ? 27.294 20.313 -6.871 1.00 24.01 132 GLU B CA 1
ATOM 8219 C C . GLU B 2 132 ? 27.572 19.473 -5.626 1.00 23.98 132 GLU B C 1
ATOM 8220 O O . GLU B 2 132 ? 26.649 18.945 -5.007 1.00 24.27 132 GLU B O 1
ATOM 8226 N N . ASP B 2 133 ? 28.849 19.415 -5.268 1.00 22.73 133 ASP B N 1
ATOM 8227 C CA . ASP B 2 133 ? 29.314 18.855 -3.976 1.00 23.28 133 ASP B CA 1
ATOM 8228 C C . ASP B 2 133 ? 29.063 17.362 -3.876 1.00 23.71 133 ASP B C 1
ATOM 8229 O O . ASP B 2 133 ? 29.068 16.810 -2.794 1.00 25.65 133 ASP B O 1
ATOM 8234 N N . GLN B 2 134 ? 28.889 16.683 -5.008 1.00 24.46 134 GLN B N 1
ATOM 8235 C CA . GLN B 2 134 ? 28.564 15.290 -4.953 1.00 24.67 134 GLN B CA 1
ATOM 8236 C C . GLN B 2 134 ? 29.815 14.471 -5.184 1.00 24.55 134 GLN B C 1
ATOM 8237 O O . GLN B 2 134 ? 30.235 13.731 -4.284 1.00 25.04 134 GLN B O 1
ATOM 8243 N N . GLY B 2 135 ? 30.421 14.574 -6.361 1.00 24.39 135 GLY B N 1
ATOM 8244 C CA . GLY B 2 135 ? 31.711 13.917 -6.536 1.00 24.58 135 GLY B CA 1
ATOM 8245 C C . GLY B 2 135 ? 31.670 12.408 -6.596 1.00 25.14 135 GLY B C 1
ATOM 8246 O O . GLY B 2 135 ? 30.681 11.815 -7.038 1.00 25.49 135 GLY B O 1
ATOM 8247 N N . GLY B 2 136 ? 32.753 11.780 -6.152 1.00 24.03 136 GLY B N 1
ATOM 8248 C CA . GLY B 2 136 ? 32.931 10.349 -6.308 1.00 24.36 136 GLY B CA 1
ATOM 8249 C C . GLY B 2 136 ? 33.574 9.727 -5.097 1.00 24.40 136 GLY B C 1
ATOM 8250 O O . GLY B 2 136 ? 33.659 10.362 -4.018 1.00 26.05 136 GLY B O 1
ATOM 8251 N N . GLY B 2 137 ? 33.926 8.469 -5.273 1.00 25.34 137 GLY B N 1
ATOM 8252 C CA . GLY B 2 137 ? 34.600 7.666 -4.266 1.00 25.07 137 GLY B CA 1
ATOM 8253 C C . GLY B 2 137 ? 33.550 6.995 -3.429 1.00 25.76 137 GLY B C 1
ATOM 8254 O O . GLY B 2 137 ? 32.350 7.052 -3.747 1.00 23.83 137 GLY B O 1
ATOM 8255 N N . LYS B 2 138 ? 34.015 6.379 -2.355 1.00 26.23 138 LYS B N 1
ATOM 8256 C CA . LYS B 2 138 ? 33.176 5.612 -1.466 1.00 26.47 138 LYS B CA 1
ATOM 8257 C C . LYS B 2 138 ? 33.675 5.949 -0.067 1.00 26.03 138 LYS B C 1
ATOM 8258 O O . LYS B 2 138 ? 34.888 5.989 0.162 1.00 24.28 138 LYS B O 1
ATOM 8264 N N . TRP B 2 139 ? 32.739 6.205 0.837 1.00 24.48 139 TRP B N 1
ATOM 8265 C CA . TRP B 2 139 ? 33.051 6.411 2.249 1.00 24.56 139 TRP B CA 1
ATOM 8266 C C . TRP B 2 139 ? 33.898 5.286 2.801 1.00 24.07 139 TRP B C 1
ATOM 8267 O O . TRP B 2 139 ? 33.564 4.112 2.596 1.00 23.41 139 TRP B O 1
ATOM 8278 N N . PRO B 2 140 ? 34.977 5.601 3.579 1.00 24.97 140 PRO B N 1
ATOM 8279 C CA . PRO B 2 140 ? 35.467 6.879 4.127 1.00 24.30 140 PRO B CA 1
ATOM 8280 C C . PRO B 2 14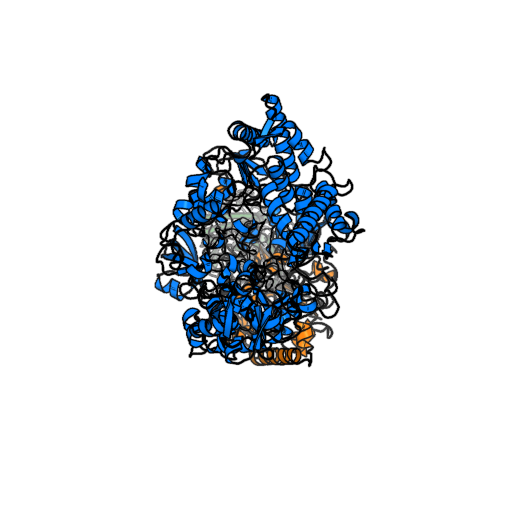0 ? 36.460 7.641 3.261 1.00 23.87 140 PRO B C 1
ATOM 8281 O O . PRO B 2 140 ? 37.173 8.535 3.760 1.00 23.53 140 PRO B O 1
ATOM 8285 N N . ASN B 2 141 ? 36.504 7.278 1.979 1.00 22.57 141 ASN B N 1
ATOM 8286 C CA . ASN B 2 141 ? 37.356 7.883 0.980 1.00 23.07 141 ASN B CA 1
ATOM 8287 C C . ASN B 2 141 ? 36.611 8.542 -0.165 1.00 23.02 141 ASN B C 1
ATOM 8288 O O . ASN B 2 141 ? 36.959 8.344 -1.330 1.00 23.35 141 ASN B O 1
ATOM 8293 N N . PRO B 2 142 ? 35.638 9.410 0.145 1.00 23.09 142 PRO B N 1
ATOM 8294 C CA . PRO B 2 142 ? 35.013 10.155 -0.929 1.00 22.75 142 PRO B CA 1
ATOM 8295 C C . PRO B 2 142 ? 36.072 11.136 -1.496 1.00 23.50 142 PRO B C 1
ATOM 8296 O O . PRO B 2 142 ? 37.021 11.481 -0.818 1.00 24.89 142 PRO B O 1
ATOM 8300 N N . PHE B 2 143 ? 35.952 11.521 -2.753 1.00 23.08 143 PHE B N 1
ATOM 8301 C CA . PHE B 2 143 ? 36.800 12.594 -3.251 1.00 23.25 143 PHE B CA 1
ATOM 8302 C C . PHE B 2 143 ? 36.055 13.459 -4.248 1.00 23.89 143 PHE B C 1
ATOM 8303 O O . PHE B 2 143 ? 35.123 13.011 -4.920 1.00 24.09 143 PHE B O 1
ATOM 8311 N N . PHE B 2 144 ? 36.452 14.725 -4.294 1.00 24.19 144 PHE B N 1
ATOM 8312 C CA . PHE B 2 144 ? 35.906 15.668 -5.236 1.00 24.87 144 PHE B CA 1
ATOM 8313 C C . PHE B 2 144 ? 36.806 16.896 -5.147 1.00 25.53 144 PHE B C 1
ATOM 8314 O O . PHE B 2 144 ? 37.537 17.082 -4.169 1.00 24.23 144 PHE B O 1
ATOM 8322 N N . PHE B 2 145 ? 36.729 17.704 -6.190 1.00 25.38 145 PHE B N 1
ATOM 8323 C CA . PHE B 2 145 ? 37.366 19.005 -6.284 1.00 25.30 145 PHE B CA 1
ATOM 8324 C C . PHE B 2 145 ? 36.501 19.792 -7.262 1.00 24.11 145 PHE B C 1
ATOM 8325 O O . PHE B 2 145 ? 35.590 19.211 -7.865 1.00 24.17 145 PHE B O 1
ATOM 8333 N N . TYR B 2 146 ? 36.784 21.089 -7.429 1.00 24.06 146 TYR B N 1
ATOM 8334 C CA . TYR B 2 146 ? 35.988 21.946 -8.272 1.00 24.86 146 TYR B CA 1
ATOM 8335 C C . TYR B 2 146 ? 36.725 22.244 -9.548 1.00 24.09 146 TYR B C 1
ATOM 8336 O O . TYR B 2 146 ? 37.962 22.439 -9.541 1.00 25.60 146 TYR B O 1
ATOM 8345 N N . LEU B 2 147 ? 35.994 22.242 -10.664 1.00 23.21 147 LEU B N 1
ATOM 8346 C CA . LEU B 2 147 ? 36.630 22.309 -11.958 1.00 23.57 147 LEU B CA 1
ATOM 8347 C C . LEU B 2 147 ? 36.048 23.451 -12.789 1.00 23.90 147 LEU B C 1
ATOM 8348 O O . LEU B 2 147 ? 34.926 23.352 -13.317 1.00 23.91 147 LEU B O 1
ATOM 8353 N N . ALA B 2 148 ? 36.821 24.536 -12.841 1.00 24.21 148 ALA B N 1
ATOM 8354 C CA . ALA B 2 148 ? 36.525 25.716 -13.627 1.00 23.88 148 ALA B CA 1
ATOM 8355 C C . ALA B 2 148 ? 36.962 25.521 -15.041 1.00 24.40 148 ALA B C 1
ATOM 8356 O O . ALA B 2 148 ? 38.053 24.981 -15.322 1.00 24.48 148 ALA B O 1
ATOM 8358 N N . ARG B 2 149 ? 36.107 25.962 -15.952 1.00 24.53 149 ARG B N 1
ATOM 8359 C CA . ARG B 2 149 ? 36.348 25.788 -17.349 1.00 24.03 149 ARG B CA 1
ATOM 8360 C C . ARG B 2 149 ? 35.824 26.983 -18.129 1.00 24.04 149 ARG B C 1
ATOM 8361 O O . ARG B 2 149 ? 34.830 27.603 -17.744 1.00 24.13 149 ARG B O 1
ATOM 8369 N N . MET B 2 150 ? 36.477 27.258 -19.238 1.00 24.47 150 MET B N 1
ATOM 8370 C CA . MET B 2 150 ? 36.008 28.244 -20.193 1.00 24.78 150 MET B CA 1
ATOM 8371 C C . MET B 2 150 ? 36.401 27.715 -21.564 1.00 24.79 150 MET B C 1
ATOM 8372 O O . MET B 2 150 ? 36.875 26.577 -21.681 1.00 25.97 150 MET B O 1
ATOM 8377 N N . CYS B 2 151 ? 36.278 28.542 -22.596 1.00 23.54 151 CYS B N 1
ATOM 8378 C CA . CYS B 2 151 ? 36.797 28.139 -23.902 1.00 23.74 151 CYS B CA 1
ATOM 8379 C C . CYS B 2 151 ? 38.310 28.098 -23.769 1.00 23.94 151 CYS B C 1
ATOM 8380 O O . CYS B 2 151 ? 38.913 28.963 -23.143 1.00 26.29 151 CYS B O 1
ATOM 8383 N N . ASN B 2 152 ? 38.913 27.082 -24.377 1.00 24.76 152 ASN B N 1
ATOM 8384 C CA . ASN B 2 152 ? 40.335 26.859 -24.287 1.00 23.97 152 ASN B CA 1
ATOM 8385 C C . ASN B 2 152 ? 41.153 27.645 -25.312 1.00 23.92 152 ASN B C 1
ATOM 8386 O O . ASN B 2 152 ? 42.363 27.553 -25.305 1.00 25.58 152 ASN B O 1
ATOM 8391 N N . HIS B 2 153 ? 40.504 28.382 -26.216 1.00 23.94 153 HIS B N 1
ATOM 8392 C CA . HIS B 2 153 ? 41.195 29.110 -27.273 1.00 23.60 153 HIS B CA 1
ATOM 8393 C C . HIS B 2 153 ? 42.276 28.303 -27.904 1.00 23.89 153 HIS B C 1
ATOM 8394 O O . HIS B 2 153 ? 43.444 28.712 -28.035 1.00 22.48 153 HIS B O 1
ATOM 8401 N N . CYS B 2 154 ? 41.821 27.126 -28.338 1.00 24.05 154 CYS B N 1
ATOM 8402 C CA . CYS B 2 154 ? 42.658 26.089 -28.852 1.00 22.68 154 CYS B CA 1
ATOM 8403 C C . CYS B 2 154 ? 43.582 26.524 -29.972 1.00 21.89 154 CYS B C 1
ATOM 8404 O O . CYS B 2 154 ? 43.286 27.434 -30.764 1.00 21.76 154 CYS B O 1
ATOM 8407 N N . THR B 2 155 ? 44.707 25.834 -30.045 1.00 22.05 155 THR B N 1
ATOM 8408 C CA . THR B 2 155 ? 45.664 26.019 -31.154 1.00 22.95 155 THR B CA 1
ATOM 8409 C C . THR B 2 155 ? 45.151 25.360 -32.415 1.00 23.18 155 THR B C 1
ATOM 8410 O O . THR B 2 155 ? 45.394 25.840 -33.525 1.00 23.46 155 THR B O 1
ATOM 8414 N N . ASN B 2 156 ? 44.436 24.239 -32.259 1.00 25.03 156 ASN B N 1
ATOM 8415 C CA . ASN B 2 156 ? 43.819 23.582 -33.403 1.00 23.89 156 ASN B CA 1
ATOM 8416 C C . ASN B 2 156 ? 42.319 23.463 -33.174 1.00 24.05 156 ASN B C 1
ATOM 8417 O O . ASN B 2 156 ? 41.822 22.367 -32.911 1.00 24.37 156 ASN B O 1
ATOM 8422 N N . PRO B 2 157 ? 41.599 24.601 -33.227 1.00 23.41 157 PRO B N 1
ATOM 8423 C CA . PRO B 2 157 ? 40.198 24.648 -32.807 1.00 22.86 157 PRO B CA 1
ATOM 8424 C C . PRO B 2 157 ? 39.281 23.871 -33.730 1.00 22.38 157 PRO B C 1
ATOM 8425 O O . PRO B 2 157 ? 39.318 24.053 -34.963 1.00 22.61 157 PRO B O 1
ATOM 8429 N N . ALA B 2 158 ? 38.498 22.980 -33.140 1.00 21.78 158 ALA B N 1
ATOM 8430 C CA . ALA B 2 158 ? 37.615 22.129 -33.919 1.00 22.65 158 ALA B CA 1
ATOM 8431 C C . ALA B 2 158 ? 36.405 22.930 -34.378 1.00 22.11 158 ALA B C 1
ATOM 8432 O O . ALA B 2 158 ? 35.905 22.706 -35.463 1.00 23.83 158 ALA B O 1
ATOM 8434 N N . CYS B 2 159 ? 35.982 23.867 -33.561 1.00 23.26 159 CYS B N 1
ATOM 8435 C CA . CYS B 2 159 ? 34.879 24.759 -33.874 1.00 22.30 159 CYS B CA 1
ATOM 8436 C C . CYS B 2 159 ? 35.116 25.493 -35.178 1.00 22.21 159 CYS B C 1
ATOM 8437 O O . CYS B 2 159 ? 34.260 25.520 -36.062 1.00 22.06 159 CYS B O 1
ATOM 8440 N N . LEU B 2 160 ? 36.284 26.095 -35.299 1.00 22.14 160 LEU B N 1
ATOM 8441 C CA . LEU B 2 160 ? 36.670 26.814 -36.517 1.00 22.92 160 LEU B CA 1
ATOM 8442 C C . LEU B 2 160 ? 36.619 25.963 -37.769 1.00 22.69 160 LEU B C 1
ATOM 8443 O O . LEU B 2 160 ? 36.144 26.403 -38.830 1.00 22.33 160 LEU B O 1
ATOM 8448 N N . ALA B 2 161 ? 37.140 24.745 -37.641 1.00 23.48 161 ALA B N 1
ATOM 8449 C CA . ALA B 2 161 ? 37.223 23.769 -38.731 1.00 23.19 161 ALA B CA 1
ATOM 8450 C C . ALA B 2 161 ? 35.841 23.366 -39.198 1.00 23.07 161 ALA B C 1
ATOM 8451 O O . ALA B 2 161 ? 35.608 23.195 -40.380 1.00 23.25 161 ALA B O 1
ATOM 8453 N N . ALA B 2 162 ? 34.931 23.286 -38.241 1.00 23.26 162 ALA B N 1
ATOM 8454 C CA . ALA B 2 162 ? 33.570 22.837 -38.460 1.00 23.23 162 ALA B CA 1
ATOM 8455 C C . ALA B 2 162 ? 32.653 23.848 -39.172 1.00 22.87 162 ALA B C 1
ATOM 8456 O O . ALA B 2 162 ? 31.782 23.445 -39.912 1.00 22.20 162 ALA B O 1
ATOM 8458 N N . CYS B 2 163 ? 32.816 25.140 -38.906 1.00 22.16 163 CYS B N 1
ATOM 8459 C CA . CYS B 2 163 ? 31.911 26.135 -39.500 1.00 22.57 163 CYS B CA 1
ATOM 8460 C C . CYS B 2 163 ? 32.091 26.268 -40.998 1.00 22.38 163 CYS B C 1
ATOM 8461 O O . CYS B 2 163 ? 33.169 26.649 -41.506 1.00 22.61 163 CYS B O 1
ATOM 8464 N N . PRO B 2 164 ? 31.038 25.926 -41.753 1.00 22.77 164 PRO B N 1
ATOM 8465 C CA . PRO B 2 164 ? 31.116 25.994 -43.209 1.00 22.54 164 PRO B CA 1
ATOM 8466 C C . PRO B 2 164 ? 31.021 27.412 -43.775 1.00 22.90 164 PRO B C 1
ATOM 8467 O O . PRO B 2 164 ? 31.398 27.635 -44.915 1.00 22.76 164 PRO B O 1
ATOM 8471 N N . THR B 2 165 ? 30.510 28.342 -42.981 1.00 23.19 165 THR B N 1
ATOM 8472 C CA . THR B 2 165 ? 30.389 29.729 -43.365 1.00 23.31 165 THR B CA 1
ATOM 8473 C C . THR B 2 165 ? 31.675 30.490 -43.060 1.00 22.64 165 THR B C 1
ATOM 8474 O O . THR B 2 165 ? 31.804 31.611 -43.480 1.00 22.83 165 THR B O 1
ATOM 8478 N N . GLY B 2 166 ? 32.615 29.870 -42.328 1.00 22.76 166 GLY B N 1
ATOM 8479 C CA . GLY B 2 166 ? 33.861 30.524 -41.890 1.00 21.88 166 GLY B CA 1
ATOM 8480 C C . GLY B 2 166 ? 33.659 31.701 -40.951 1.00 21.86 166 GLY B C 1
ATOM 8481 O O . GLY B 2 166 ? 34.435 32.655 -40.982 1.00 21.59 166 GLY B O 1
ATOM 8482 N N . ALA B 2 167 ? 32.621 31.639 -40.117 1.00 21.02 167 ALA B N 1
ATOM 8483 C CA . ALA B 2 167 ? 32.322 32.696 -39.167 1.00 21.90 167 ALA B CA 1
ATOM 8484 C C . ALA B 2 167 ? 33.284 32.666 -37.984 1.00 22.51 167 ALA B C 1
ATOM 8485 O O . ALA B 2 167 ? 33.372 33.643 -37.253 1.00 25.08 167 ALA B O 1
ATOM 8487 N N . ILE B 2 168 ? 33.963 31.549 -37.752 1.00 22.38 168 ILE B N 1
ATOM 8488 C CA . ILE B 2 168 ? 34.844 31.440 -36.586 1.00 22.89 168 ILE B CA 1
ATOM 8489 C C . ILE B 2 168 ? 36.281 31.683 -37.020 1.00 22.99 168 ILE B C 1
ATOM 8490 O O . ILE B 2 168 ? 36.759 31.153 -38.039 1.00 21.41 168 ILE B O 1
ATOM 8495 N N . TYR B 2 169 ? 36.977 32.501 -36.241 1.00 22.97 169 TYR B N 1
ATOM 8496 C CA . TYR B 2 169 ? 38.366 32.772 -36.527 1.00 24.19 169 TYR B CA 1
ATOM 8497 C C . TYR B 2 169 ? 39.189 32.845 -35.265 1.00 24.10 169 TYR B C 1
ATOM 8498 O O . TYR B 2 169 ? 38.650 32.971 -34.161 1.00 23.17 169 TYR B O 1
ATOM 8507 N N . LYS B 2 170 ? 40.499 32.716 -35.447 1.00 24.58 170 LYS B N 1
ATOM 8508 C CA . LYS B 2 170 ? 41.430 32.740 -34.325 1.00 25.29 170 LYS B CA 1
ATOM 8509 C C . LYS B 2 170 ? 42.316 33.935 -34.567 1.00 26.73 170 LYS B C 1
ATOM 8510 O O . LYS B 2 170 ? 42.969 34.014 -35.607 1.00 24.38 170 LYS B O 1
ATOM 8516 N N . ARG B 2 171 ? 42.303 34.861 -33.632 1.00 27.96 171 ARG B N 1
ATOM 8517 C CA . ARG B 2 171 ? 43.107 36.059 -33.731 1.00 30.48 171 ARG B CA 1
ATOM 8518 C C . ARG B 2 171 ? 44.571 35.685 -33.778 1.00 31.82 171 ARG B C 1
ATOM 8519 O O . ARG B 2 171 ? 45.039 34.884 -32.974 1.00 33.25 171 ARG B O 1
ATOM 8527 N N . GLU B 2 172 ? 45.295 36.213 -34.755 1.00 33.00 172 GLU B N 1
ATOM 8528 C CA . GLU B 2 172 ? 46.709 35.899 -34.834 1.00 33.69 172 GLU B CA 1
ATOM 8529 C C . GLU B 2 172 ? 47.524 36.643 -33.768 1.00 32.96 172 GLU B C 1
ATOM 8530 O O . GLU B 2 172 ? 48.602 36.195 -33.416 1.00 34.16 172 GLU B O 1
ATOM 8536 N N . ASP B 2 173 ? 47.014 37.744 -33.234 1.00 31.83 173 ASP B N 1
ATOM 8537 C CA . ASP B 2 173 ? 47.809 38.537 -32.333 1.00 31.62 173 ASP B CA 1
ATOM 8538 C C . ASP B 2 173 ? 47.858 37.904 -30.909 1.00 29.93 173 ASP B C 1
ATOM 8539 O O . ASP B 2 173 ? 48.883 37.975 -30.224 1.00 29.79 173 ASP B O 1
ATOM 8544 N N . ASN B 2 174 ? 46.777 37.247 -30.504 1.00 27.81 174 ASN B N 1
ATOM 8545 C CA . ASN B 2 174 ? 46.668 36.720 -29.141 1.00 26.89 174 ASN B CA 1
ATOM 8546 C C . ASN B 2 174 ? 46.012 35.330 -28.975 1.00 25.34 174 ASN B C 1
ATOM 8547 O O . ASN B 2 174 ? 45.824 34.842 -27.841 1.00 24.11 174 ASN B O 1
ATOM 8552 N N . GLY B 2 175 ? 45.665 34.720 -30.103 1.00 24.58 175 GLY B N 1
ATOM 8553 C CA . GLY B 2 175 ? 45.096 33.371 -30.166 1.00 24.93 175 GLY B CA 1
ATOM 8554 C C . GLY B 2 175 ? 43.653 33.264 -29.732 1.00 24.11 175 GLY B C 1
ATOM 8555 O O . GLY B 2 175 ? 43.145 32.159 -29.576 1.00 24.13 175 GLY B O 1
ATOM 8556 N N . ILE B 2 176 ? 42.976 34.396 -29.563 1.00 24.04 176 ILE B N 1
ATOM 8557 C CA . ILE B 2 176 ? 41.564 34.374 -29.177 1.00 24.38 176 ILE B CA 1
ATOM 8558 C C . ILE B 2 176 ? 40.711 33.900 -30.337 1.00 24.12 176 ILE B C 1
ATOM 8559 O O . ILE B 2 176 ? 40.862 34.390 -31.498 1.00 22.92 176 ILE B O 1
ATOM 8564 N N . VAL B 2 177 ? 39.868 32.907 -30.031 1.00 22.79 177 VAL B N 1
ATOM 8565 C CA . VAL B 2 177 ? 38.977 32.300 -31.012 1.00 22.97 177 VAL B CA 1
ATOM 8566 C C . VAL B 2 177 ? 37.628 32.968 -30.853 1.00 22.27 177 VAL B C 1
ATOM 8567 O O . VAL B 2 177 ? 37.113 33.103 -29.755 1.00 23.27 177 VAL B O 1
ATOM 8571 N N . LEU B 2 178 ? 37.100 33.472 -31.946 1.00 22.90 178 LEU B N 1
ATOM 8572 C CA . LEU B 2 178 ? 35.845 34.216 -31.909 1.00 23.29 178 LEU B CA 1
ATOM 8573 C C . LEU B 2 178 ? 34.859 33.752 -32.980 1.00 23.60 178 LEU B C 1
ATOM 8574 O O . LEU B 2 178 ? 35.248 33.329 -34.068 1.00 24.20 178 LEU B O 1
ATOM 8579 N N . VAL B 2 179 ? 33.580 33.890 -32.662 1.00 24.58 179 VAL B N 1
ATOM 8580 C CA . VAL B 2 179 ? 32.481 33.718 -33.629 1.00 24.32 179 VAL B CA 1
ATOM 8581 C C . VAL B 2 179 ? 32.037 35.105 -34.092 1.00 24.84 179 VAL B C 1
ATOM 8582 O O . VAL B 2 179 ? 31.507 35.887 -33.303 1.00 24.15 179 VAL B O 1
ATOM 8586 N N . ASP B 2 180 ? 32.263 35.396 -35.365 1.00 24.72 180 ASP B N 1
ATOM 8587 C CA . ASP B 2 180 ? 31.832 36.642 -35.984 1.00 25.75 180 ASP B CA 1
ATOM 8588 C C . ASP B 2 180 ? 30.304 36.697 -36.022 1.00 26.25 180 ASP B C 1
ATOM 8589 O O . ASP B 2 180 ? 29.654 35.966 -36.792 1.00 25.33 180 ASP B O 1
ATOM 8594 N N . GLN B 2 181 ? 29.736 37.532 -35.149 1.00 27.00 181 GLN B N 1
ATOM 8595 C CA . GLN B 2 181 ? 28.306 37.542 -34.923 1.00 27.67 181 GLN B CA 1
ATOM 8596 C C . GLN B 2 181 ? 27.522 38.035 -36.127 1.00 28.73 181 GLN B C 1
ATOM 8597 O O . GLN B 2 181 ? 26.338 37.773 -36.219 1.00 28.77 181 GLN B O 1
ATOM 8603 N N . GLU B 2 182 ? 28.171 38.744 -37.045 1.00 29.60 182 GLU B N 1
ATOM 8604 C CA . GLU B 2 182 ? 27.509 39.191 -38.270 1.00 30.79 182 GLU B CA 1
ATOM 8605 C C . GLU B 2 182 ? 27.409 38.097 -39.333 1.00 30.60 182 GLU B C 1
ATOM 8606 O O . GLU B 2 182 ? 26.465 38.074 -40.111 1.00 31.79 182 GLU B O 1
ATOM 8612 N N . ARG B 2 183 ? 28.412 37.238 -39.415 1.00 30.25 183 ARG B N 1
ATOM 8613 C CA . ARG B 2 183 ? 28.467 36.196 -40.445 1.00 29.48 183 ARG B CA 1
ATOM 8614 C C . ARG B 2 183 ? 27.793 34.901 -39.950 1.00 27.18 183 ARG B C 1
ATOM 8615 O O . ARG B 2 183 ? 27.313 34.106 -40.752 1.00 26.72 183 ARG B O 1
ATOM 8623 N N . CYS B 2 184 ? 27.767 34.695 -38.631 1.00 25.05 184 CYS B N 1
ATOM 8624 C CA . CYS B 2 184 ? 27.198 33.477 -38.036 1.00 24.48 184 CYS B CA 1
ATOM 8625 C C . CYS B 2 184 ? 25.730 33.316 -38.435 1.00 23.80 184 CYS B C 1
ATOM 8626 O O . CYS B 2 184 ? 24.947 34.260 -38.359 1.00 22.82 184 CYS B O 1
ATOM 8629 N N . LYS B 2 185 ? 25.394 32.106 -38.886 1.00 23.17 185 LYS B N 1
ATOM 8630 C CA . LYS B 2 185 ? 24.046 31.763 -39.338 1.00 22.08 185 LYS B CA 1
ATOM 8631 C C . LYS B 2 185 ? 23.382 30.795 -38.361 1.00 21.68 185 LYS B C 1
ATOM 8632 O O . LYS B 2 185 ? 22.311 30.307 -38.645 1.00 21.74 185 LYS B O 1
ATOM 8638 N N . GLY B 2 186 ? 24.061 30.443 -37.271 1.00 20.58 186 GLY B N 1
ATOM 8639 C CA . GLY B 2 186 ? 23.513 29.524 -36.281 1.00 20.07 186 GLY B CA 1
ATOM 8640 C C . GLY B 2 186 ? 23.438 28.070 -36.768 1.00 20.02 186 GLY B C 1
ATOM 8641 O O . GLY B 2 186 ? 22.581 27.294 -36.325 1.00 21.48 186 GLY B O 1
ATOM 8642 N N . HIS B 2 187 ? 24.313 27.685 -37.703 1.00 19.10 187 HIS B N 1
ATOM 8643 C CA . HIS B 2 187 ? 24.331 26.301 -38.173 1.00 18.81 187 HIS B CA 1
ATOM 8644 C C . HIS B 2 187 ? 24.658 25.303 -37.058 1.00 18.37 187 HIS B C 1
ATOM 8645 O O . HIS B 2 187 ? 24.250 24.145 -37.093 1.00 19.43 187 HIS B O 1
ATOM 8652 N N . ARG B 2 188 ? 25.438 25.730 -36.074 1.00 19.33 188 ARG B N 1
ATOM 8653 C CA . ARG B 2 188 ? 25.777 24.888 -34.890 1.00 19.71 188 ARG B CA 1
ATOM 8654 C C . ARG B 2 188 ? 26.610 23.616 -35.162 1.00 19.49 188 ARG B C 1
ATOM 8655 O O . ARG B 2 188 ? 26.770 22.760 -34.286 1.00 21.29 188 ARG B O 1
ATOM 8663 N N . HIS B 2 189 ? 27.260 23.553 -36.318 1.00 19.92 189 HIS B N 1
ATOM 8664 C CA . HIS B 2 189 ? 28.266 22.500 -36.550 1.00 19.97 189 HIS B CA 1
ATOM 8665 C C . HIS B 2 189 ? 29.416 22.675 -35.577 1.00 20.42 189 HIS B C 1
ATOM 8666 O O . HIS B 2 189 ? 29.945 21.686 -35.053 1.00 19.83 189 HIS B O 1
ATOM 8673 N N . CYS B 2 190 ? 29.772 23.936 -35.314 1.00 20.13 190 CYS B N 1
ATOM 8674 C CA . CYS B 2 190 ? 30.840 24.304 -34.373 1.00 20.67 190 CYS B CA 1
ATOM 8675 C C . CYS B 2 190 ? 30.549 23.790 -33.011 1.00 21.46 190 CYS B C 1
ATOM 8676 O O . CYS B 2 190 ? 31.437 23.332 -32.314 1.00 23.39 190 CYS B O 1
ATOM 8679 N N . VAL B 2 191 ? 29.292 23.873 -32.605 1.00 22.15 191 VAL B N 1
ATOM 8680 C CA . VAL B 2 191 ? 28.906 23.370 -31.292 1.00 22.31 191 VAL B CA 1
ATOM 8681 C C . VAL B 2 191 ? 29.123 21.853 -31.160 1.00 23.26 191 VAL B C 1
ATOM 8682 O O . VAL B 2 191 ? 29.662 21.367 -30.141 1.00 23.83 191 VAL B O 1
ATOM 8686 N N . GLU B 2 192 ? 28.710 21.110 -32.174 1.00 22.87 192 GLU B N 1
ATOM 8687 C CA . GLU B 2 192 ? 28.911 19.672 -32.201 1.00 22.83 192 GLU B CA 1
ATOM 8688 C C . GLU B 2 192 ? 30.413 19.302 -32.262 1.00 22.90 192 GLU B C 1
ATOM 8689 O O . GLU B 2 192 ? 30.862 18.320 -31.674 1.00 23.06 192 GLU B O 1
ATOM 8695 N N . ALA B 2 193 ? 31.172 20.101 -33.009 1.00 21.83 193 ALA B N 1
ATOM 8696 C CA . ALA B 2 193 ? 32.593 19.890 -33.203 1.00 21.96 193 ALA B CA 1
ATOM 8697 C C . ALA B 2 193 ? 33.470 20.200 -31.989 1.00 21.14 193 ALA B C 1
ATOM 8698 O O . ALA B 2 193 ? 34.514 19.600 -31.841 1.00 21.45 193 ALA B O 1
ATOM 8700 N N . CYS B 2 194 ? 33.095 21.171 -31.187 1.00 21.37 194 CYS B N 1
ATOM 8701 C CA . CYS B 2 194 ? 33.892 21.533 -30.039 1.00 22.07 194 CYS B CA 1
ATOM 8702 C C . CYS B 2 194 ? 33.720 20.437 -28.994 1.00 23.04 194 CYS B C 1
ATOM 8703 O O . CYS B 2 194 ? 32.639 20.284 -28.459 1.00 22.12 194 CYS B O 1
ATOM 8706 N N . PRO B 2 195 ? 34.798 19.690 -28.690 1.00 22.03 195 PRO B N 1
ATOM 8707 C CA . PRO B 2 195 ? 34.658 18.560 -27.794 1.00 21.78 195 PRO B CA 1
ATOM 8708 C C . PRO B 2 195 ? 34.521 18.999 -26.367 1.00 22.32 195 PRO B C 1
ATOM 8709 O O . PRO B 2 195 ? 34.289 18.166 -25.501 1.00 23.15 195 PRO B O 1
ATOM 8713 N N . TYR B 2 196 ? 34.705 20.293 -26.118 1.00 22.55 196 TYR B N 1
ATOM 8714 C CA . TYR B 2 196 ? 34.457 20.867 -24.777 1.00 22.20 196 TYR B CA 1
ATOM 8715 C C . TYR B 2 196 ? 33.054 21.446 -24.581 1.00 23.27 196 TYR B C 1
ATOM 8716 O O . TYR B 2 196 ? 32.682 21.923 -23.465 1.00 21.91 196 TYR B O 1
ATOM 8725 N N . LYS B 2 197 ? 32.304 21.492 -25.676 1.00 22.16 197 LYS B N 1
ATOM 8726 C CA . LYS B 2 197 ? 31.002 22.169 -25.746 1.00 23.36 197 LYS B CA 1
ATOM 8727 C C . LYS B 2 197 ? 31.057 23.566 -25.168 1.00 24.01 197 LYS B C 1
ATOM 8728 O O . LYS B 2 197 ? 30.228 23.943 -24.330 1.00 24.89 197 LYS B O 1
ATOM 8734 N N . ALA B 2 198 ? 32.092 24.297 -25.603 1.00 23.64 198 ALA B N 1
ATOM 8735 C CA . ALA B 2 198 ? 32.385 25.658 -25.144 1.00 23.72 198 ALA B CA 1
ATOM 8736 C C . ALA B 2 198 ? 31.845 26.727 -26.126 1.00 24.27 198 ALA B C 1
ATOM 8737 O O . ALA B 2 198 ? 32.207 27.902 -26.061 1.00 25.35 198 ALA B O 1
ATOM 8739 N N . ILE B 2 199 ? 30.993 26.322 -27.059 1.00 24.60 199 ILE B N 1
ATOM 8740 C CA . ILE B 2 199 ? 30.250 27.264 -27.888 1.00 24.55 199 ILE B CA 1
ATOM 8741 C C . ILE B 2 199 ? 28.789 26.956 -27.652 1.00 24.63 199 ILE B C 1
ATOM 8742 O O . ILE B 2 199 ? 28.410 25.776 -27.550 1.00 24.07 199 ILE B O 1
ATOM 8747 N N . TYR B 2 200 ? 27.975 28.018 -27.592 1.00 24.58 200 TYR B N 1
ATOM 8748 C CA . TYR B 2 200 ? 26.610 27.979 -27.102 1.00 23.69 200 TYR B CA 1
ATOM 8749 C C . TYR B 2 200 ? 25.667 28.723 -28.048 1.00 23.86 200 TYR B C 1
ATOM 8750 O O . TYR B 2 200 ? 25.899 29.872 -28.388 1.00 23.11 200 TYR B O 1
ATOM 8759 N N . PHE B 2 201 ? 24.579 28.078 -28.418 1.00 22.99 201 PHE B N 1
ATOM 8760 C CA . PHE B 2 201 ? 23.613 28.690 -29.285 1.00 22.51 201 PHE B CA 1
ATOM 8761 C C . PHE B 2 201 ? 22.844 29.764 -28.541 1.00 22.89 201 PHE B C 1
ATOM 8762 O O . PHE B 2 201 ? 22.438 29.562 -27.403 1.00 21.26 201 PHE B O 1
ATOM 8770 N N . ASN B 2 202 ? 22.652 30.892 -29.217 1.00 23.26 202 ASN B N 1
ATOM 8771 C CA . ASN B 2 202 ? 21.786 31.990 -28.748 1.00 23.55 202 ASN B CA 1
ATOM 8772 C C . ASN B 2 202 ? 20.528 31.916 -29.621 1.00 24.02 202 ASN B C 1
ATOM 8773 O O . ASN B 2 202 ? 20.548 32.257 -30.799 1.00 24.73 202 ASN B O 1
ATOM 8778 N N . PRO B 2 203 ? 19.441 31.396 -29.061 1.00 24.32 203 PRO B N 1
ATOM 8779 C CA . PRO B 2 203 ? 18.219 31.202 -29.812 1.00 24.31 203 PRO B CA 1
ATOM 8780 C C . PRO B 2 203 ? 17.477 32.471 -30.133 1.00 24.32 203 PRO B C 1
ATOM 8781 O O . PRO B 2 203 ? 16.533 32.420 -30.892 1.00 23.23 203 PRO B O 1
ATOM 8785 N N . VAL B 2 204 ? 17.872 33.593 -29.529 1.00 24.19 204 VAL B N 1
ATOM 8786 C CA . VAL B 2 204 ? 17.322 34.898 -29.862 1.00 23.57 204 VAL B CA 1
ATOM 8787 C C . VAL B 2 204 ? 17.987 35.487 -31.116 1.00 23.49 204 VAL B C 1
ATOM 8788 O O . VAL B 2 204 ? 17.311 35.814 -32.101 1.00 22.77 204 VAL B O 1
ATOM 8792 N N . SER B 2 205 ? 19.303 35.624 -31.094 1.00 23.67 205 SER B N 1
ATOM 8793 C CA . SER B 2 205 ? 20.032 36.037 -32.296 1.00 23.53 205 SER B CA 1
ATOM 8794 C C . SER B 2 205 ? 20.090 34.935 -33.348 1.00 23.58 205 SER B C 1
ATOM 8795 O O . SER B 2 205 ? 20.294 35.220 -34.517 1.00 21.48 205 SER B O 1
ATOM 8798 N N . GLN B 2 206 ? 19.955 33.693 -32.922 1.00 24.37 206 GLN B N 1
ATOM 8799 C CA . GLN B 2 206 ? 20.162 32.538 -33.780 1.00 24.95 206 GLN B CA 1
ATOM 8800 C C . GLN B 2 206 ? 21.576 32.505 -34.320 1.00 24.72 206 GLN B C 1
ATOM 8801 O O . GLN B 2 206 ? 21.834 32.135 -35.455 1.00 23.73 206 GLN B O 1
ATOM 8807 N N . THR B 2 207 ? 22.496 32.913 -33.464 1.00 24.16 207 THR B N 1
ATOM 8808 C CA . THR B 2 207 ? 23.920 32.743 -33.705 1.00 24.31 207 THR B CA 1
ATOM 8809 C C . THR B 2 207 ? 24.398 31.982 -32.488 1.00 24.22 207 THR B C 1
ATOM 8810 O O . THR B 2 207 ? 23.635 31.787 -31.530 1.00 22.32 207 THR B O 1
ATOM 8814 N N . SER B 2 208 ? 25.624 31.501 -32.579 1.00 23.50 208 SER B N 1
ATOM 8815 C CA . SER B 2 208 ? 26.303 30.925 -31.453 1.00 23.32 208 SER B CA 1
ATOM 8816 C C . SER B 2 208 ? 27.338 31.903 -30.883 1.00 23.08 208 SER B C 1
ATOM 8817 O O . SER B 2 208 ? 27.914 32.742 -31.581 1.00 23.35 208 SER B O 1
ATOM 8820 N N . GLU B 2 209 ? 27.510 31.794 -29.575 1.00 23.75 209 GLU B N 1
ATOM 8821 C CA . GLU B 2 209 ? 28.398 32.641 -28.845 1.00 24.12 209 GLU B CA 1
ATOM 8822 C C . GLU B 2 209 ? 29.289 31.792 -27.947 1.00 23.87 209 GLU B C 1
ATOM 8823 O O . GLU B 2 209 ? 29.032 30.616 -27.710 1.00 25.26 209 GLU B O 1
ATOM 8829 N N . LYS B 2 210 ? 30.314 32.437 -27.413 1.00 23.54 210 LYS B N 1
ATOM 8830 C CA . LYS B 2 210 ? 31.318 31.760 -26.646 1.00 23.13 210 LYS B CA 1
ATOM 8831 C C . LYS B 2 210 ? 32.177 32.789 -25.901 1.00 22.06 210 LYS B C 1
ATOM 8832 O O . LYS B 2 210 ? 32.151 33.989 -26.174 1.00 23.82 210 LYS B O 1
ATOM 8838 N N . CYS B 2 211 ? 33.005 32.274 -25.016 1.00 22.65 211 CYS B N 1
ATOM 8839 C CA . CYS B 2 211 ? 34.010 33.081 -24.361 1.00 22.55 211 CYS B CA 1
ATOM 8840 C C . CYS B 2 211 ? 34.797 33.870 -25.377 1.00 21.66 211 CYS B C 1
ATOM 8841 O O . CYS B 2 211 ? 35.296 33.319 -26.346 1.00 21.76 211 CYS B O 1
ATOM 8844 N N . ILE B 2 212 ? 34.859 35.177 -25.146 1.00 22.60 212 ILE B N 1
ATOM 8845 C CA . ILE B 2 212 ? 35.588 36.126 -25.996 1.00 22.19 212 ILE B CA 1
ATOM 8846 C C . ILE B 2 212 ? 36.961 36.523 -25.398 1.00 22.00 212 ILE B C 1
ATOM 8847 O O . ILE B 2 212 ? 37.611 37.472 -25.829 1.00 22.75 212 ILE B O 1
ATOM 8852 N N . LEU B 2 213 ? 37.416 35.722 -24.450 1.00 22.09 213 LEU B N 1
ATOM 8853 C CA . LEU B 2 213 ? 38.543 36.039 -23.593 1.00 22.66 213 LEU B CA 1
ATOM 8854 C C . LEU B 2 213 ? 38.516 37.510 -23.155 1.00 23.60 213 LEU B C 1
ATOM 8855 O O . LEU B 2 213 ? 39.554 38.144 -23.040 1.00 22.37 213 LEU B O 1
ATOM 8860 N N . CYS B 2 214 ? 37.313 38.014 -22.834 1.00 24.05 214 CYS B N 1
ATOM 8861 C CA . CYS B 2 214 ? 37.143 39.411 -22.435 1.00 23.22 214 CYS B CA 1
ATOM 8862 C C . CYS B 2 214 ? 37.950 40.382 -23.285 1.00 23.81 214 CYS B C 1
ATOM 8863 O O . CYS B 2 214 ? 38.560 41.287 -22.744 1.00 21.16 214 CYS B O 1
ATOM 8866 N N . TYR B 2 215 ? 37.976 40.203 -24.610 1.00 22.74 215 TYR B N 1
ATOM 8867 C CA . TYR B 2 215 ? 38.905 40.992 -25.371 1.00 23.42 215 TYR B CA 1
ATOM 8868 C C . TYR B 2 215 ? 38.728 42.501 -25.203 1.00 23.17 215 TYR B C 1
ATOM 8869 O O . TYR B 2 215 ? 39.719 43.219 -25.322 1.00 24.57 215 TYR B O 1
ATOM 8878 N N . PRO B 2 216 ? 37.491 42.993 -24.993 1.00 23.57 216 PRO B N 1
ATOM 8879 C CA . PRO B 2 216 ? 37.363 44.438 -24.732 1.00 24.26 216 PRO B CA 1
ATOM 8880 C C . PRO B 2 216 ? 38.209 44.905 -23.517 1.00 23.62 216 PRO B C 1
ATOM 8881 O O . PRO B 2 216 ? 38.728 46.027 -23.477 1.00 22.07 216 PRO B O 1
ATOM 8885 N N . ARG B 2 217 ? 38.349 44.024 -22.550 1.00 23.54 217 ARG B N 1
ATOM 8886 C CA . ARG B 2 217 ? 39.135 44.337 -21.345 1.00 24.22 217 ARG B CA 1
ATOM 8887 C C . ARG B 2 217 ? 40.625 44.138 -21.586 1.00 25.04 217 ARG B C 1
ATOM 8888 O O . ARG B 2 217 ? 41.434 45.033 -21.310 1.00 25.27 217 ARG B O 1
ATOM 8896 N N . ILE B 2 218 ? 40.975 42.982 -22.156 1.00 25.54 218 ILE B N 1
ATOM 8897 C CA . ILE B 2 218 ? 42.364 42.663 -22.369 1.00 25.43 218 ILE B CA 1
ATOM 8898 C C . ILE B 2 218 ? 43.039 43.643 -23.364 1.00 25.49 218 ILE B C 1
ATOM 8899 O O . ILE B 2 218 ? 44.190 43.969 -23.206 1.00 24.82 218 ILE B O 1
ATOM 8904 N N . GLU B 2 219 ? 42.323 44.143 -24.360 1.00 25.59 219 GLU B N 1
ATOM 8905 C CA . GLU B 2 219 ? 42.910 45.126 -25.272 1.00 25.35 219 GLU B CA 1
ATOM 8906 C C . GLU B 2 219 ? 43.208 46.500 -24.628 1.00 24.89 219 GLU B C 1
ATOM 8907 O O . GLU B 2 219 ? 43.933 47.321 -25.200 1.00 23.93 219 GLU B O 1
ATOM 8913 N N . LYS B 2 220 ? 42.633 46.743 -23.453 1.00 23.14 220 LYS B N 1
ATOM 8914 C CA . LYS B 2 220 ? 42.985 47.845 -22.574 1.00 24.77 220 LYS B CA 1
ATOM 8915 C C . LYS B 2 220 ? 43.927 47.431 -21.424 1.00 24.38 220 LYS B C 1
ATOM 8916 O O . LYS B 2 220 ? 44.110 48.195 -20.500 1.00 25.13 220 LYS B O 1
ATOM 8922 N N . GLY B 2 221 ? 44.511 46.243 -21.489 1.00 24.07 221 GLY B N 1
ATOM 8923 C CA . GLY B 2 221 ? 45.485 45.797 -20.484 1.00 24.05 221 GLY B CA 1
ATOM 8924 C C . GLY B 2 221 ? 44.843 45.351 -19.193 1.00 24.66 221 GLY B C 1
ATOM 8925 O O . GLY B 2 221 ? 45.536 45.204 -18.176 1.00 24.54 221 GLY B O 1
ATOM 8926 N N . ILE B 2 222 ? 43.530 45.131 -19.235 1.00 24.40 222 ILE B N 1
ATOM 8927 C CA . ILE B 2 222 ? 42.730 44.717 -18.054 1.00 23.38 222 ILE B CA 1
ATOM 8928 C C . ILE B 2 222 ? 42.544 43.195 -18.140 1.00 24.10 222 ILE B C 1
ATOM 8929 O O . ILE B 2 222 ? 42.109 42.683 -19.159 1.00 24.95 222 ILE B O 1
ATOM 8934 N N . ALA B 2 223 ? 42.912 42.484 -17.087 1.00 23.80 223 ALA B N 1
ATOM 8935 C CA . ALA B 2 223 ? 42.805 41.015 -17.069 1.00 24.10 223 ALA B CA 1
ATOM 8936 C C . ALA B 2 223 ? 41.353 40.597 -17.309 1.00 24.24 223 ALA B C 1
ATOM 8937 O O . ALA B 2 223 ? 40.429 41.334 -16.958 1.00 24.64 223 ALA B O 1
ATOM 8939 N N . ASN B 2 224 ? 41.158 39.437 -17.906 1.00 23.93 224 ASN B N 1
ATOM 8940 C CA . ASN B 2 224 ? 39.814 38.902 -18.080 1.00 23.27 224 ASN B CA 1
ATOM 8941 C C . ASN B 2 224 ? 39.152 38.685 -16.744 1.00 23.07 224 ASN B C 1
ATOM 8942 O O . ASN B 2 224 ? 39.819 38.385 -15.759 1.00 23.95 224 ASN B O 1
ATOM 8947 N N . ALA B 2 225 ? 37.832 38.833 -16.706 1.00 22.77 225 ALA B N 1
ATOM 8948 C CA . ALA B 2 225 ? 37.100 38.983 -15.453 1.00 22.69 225 ALA B CA 1
ATOM 8949 C C . ALA B 2 225 ? 37.133 37.695 -14.600 1.00 23.42 225 ALA B C 1
ATOM 8950 O O . ALA B 2 225 ? 37.192 37.735 -13.346 1.00 24.72 225 ALA B O 1
ATOM 8952 N N . CYS B 2 226 ? 37.032 36.548 -15.251 1.00 23.15 226 CYS B N 1
ATOM 8953 C CA . CYS B 2 226 ? 36.967 35.282 -14.497 1.00 23.59 226 CYS B CA 1
ATOM 8954 C C . CYS B 2 226 ? 38.280 34.965 -13.802 1.00 24.25 226 CYS B C 1
ATOM 8955 O O . CYS B 2 226 ? 38.301 34.307 -12.761 1.00 25.91 226 CYS B O 1
ATOM 8958 N N . ASN B 2 227 ? 39.380 35.431 -14.400 1.00 23.63 227 ASN B N 1
ATOM 8959 C CA . ASN B 2 227 ? 40.677 35.361 -13.784 1.00 23.63 227 ASN B CA 1
ATOM 8960 C C . ASN B 2 227 ? 40.882 36.426 -12.712 1.00 23.02 227 ASN B C 1
ATOM 8961 O O . ASN B 2 227 ? 41.381 36.131 -11.650 1.00 22.65 227 ASN B O 1
ATOM 8966 N N . ARG B 2 228 ? 40.522 37.677 -13.018 1.00 23.74 228 ARG B N 1
ATOM 8967 C CA . ARG B 2 228 ? 40.800 38.765 -12.136 1.00 22.38 228 ARG B CA 1
ATOM 8968 C C . ARG B 2 228 ? 39.943 38.640 -10.876 1.00 22.66 228 ARG B C 1
ATOM 8969 O O . ARG B 2 228 ? 40.449 38.853 -9.801 1.00 22.72 228 ARG B O 1
ATOM 8977 N N . GLN B 2 229 ? 38.686 38.251 -11.033 1.00 23.21 229 GLN B N 1
ATOM 8978 C CA . GLN B 2 229 ? 37.746 38.216 -9.902 1.00 21.86 229 GLN B CA 1
ATOM 8979 C C . GLN B 2 229 ? 37.733 36.980 -9.000 1.00 22.07 229 GLN B C 1
ATOM 8980 O O . GLN B 2 229 ? 36.916 36.874 -8.080 1.00 22.13 229 GLN B O 1
ATOM 8986 N N . CYS B 2 230 ? 38.658 36.062 -9.217 1.00 22.75 230 CYS B N 1
ATOM 8987 C CA . CYS B 2 230 ? 38.710 34.832 -8.504 1.00 22.25 230 CYS B CA 1
ATOM 8988 C C . CYS B 2 230 ? 39.295 35.126 -7.117 1.00 22.64 230 CYS B C 1
ATOM 8989 O O . CYS B 2 230 ? 40.492 35.473 -7.005 1.00 21.67 230 CYS B O 1
ATOM 8992 N N . PRO B 2 231 ? 38.462 35.010 -6.103 1.00 21.65 231 PRO B N 1
ATOM 8993 C CA . PRO B 2 231 ? 38.956 35.233 -4.765 1.00 22.64 231 PRO B CA 1
ATOM 8994 C C . PRO B 2 231 ? 39.907 34.191 -4.245 1.00 20.63 231 PRO B C 1
ATOM 8995 O O . PRO B 2 231 ? 40.617 34.459 -3.280 1.00 22.79 231 PRO B O 1
ATOM 8999 N N . GLY B 2 232 ? 39.869 32.994 -4.807 1.00 22.04 232 GLY B N 1
ATOM 9000 C CA . GLY B 2 232 ? 40.748 31.933 -4.381 1.00 23.01 232 GLY B CA 1
ATOM 9001 C C . GLY B 2 232 ? 42.183 32.105 -4.860 1.00 22.53 232 GLY B C 1
ATOM 9002 O O . GLY B 2 232 ? 43.059 31.377 -4.410 1.00 23.39 232 GLY B O 1
ATOM 9003 N N . ARG B 2 233 ? 42.416 33.076 -5.725 1.00 22.69 233 ARG B N 1
ATOM 9004 C CA . ARG B 2 233 ? 43.741 33.385 -6.273 1.00 23.36 233 ARG B CA 1
ATOM 9005 C C . ARG B 2 233 ? 44.313 32.142 -6.981 1.00 23.84 233 ARG B C 1
ATOM 9006 O O . ARG B 2 233 ? 45.501 31.846 -6.914 1.00 23.98 233 ARG B O 1
ATOM 9014 N N . VAL B 2 234 ? 43.414 31.503 -7.716 1.00 23.27 234 VAL B N 1
ATOM 9015 C CA . VAL B 2 234 ? 43.608 30.232 -8.407 1.00 24.09 234 VAL B CA 1
ATOM 9016 C C . VAL B 2 234 ? 44.154 30.418 -9.805 1.00 23.15 234 VAL B C 1
ATOM 9017 O O . VAL B 2 234 ? 44.718 29.500 -10.394 1.00 22.10 234 VAL B O 1
ATOM 9021 N N . ARG B 2 235 ? 43.928 31.606 -10.348 1.00 23.25 235 ARG B N 1
ATOM 9022 C CA . ARG B 2 235 ? 44.015 31.848 -11.764 1.00 24.22 235 ARG B CA 1
ATOM 9023 C C . ARG B 2 235 ? 45.267 32.650 -12.106 1.00 23.66 235 ARG B C 1
ATOM 9024 O O . ARG B 2 235 ? 45.564 33.632 -11.462 1.00 25.64 235 ARG B O 1
ATOM 9032 N N . ALA B 2 236 ? 46.001 32.232 -13.113 1.00 23.35 236 ALA B N 1
ATOM 9033 C CA . ALA B 2 236 ? 47.015 33.067 -13.698 1.00 22.55 236 ALA B CA 1
ATOM 9034 C C . ALA B 2 236 ? 46.754 33.207 -15.184 1.00 22.83 236 ALA B C 1
ATOM 9035 O O . ALA B 2 236 ? 46.114 32.359 -15.816 1.00 22.32 236 ALA B O 1
ATOM 9037 N N . PHE B 2 237 ? 47.280 34.285 -15.746 1.00 22.37 237 PHE B N 1
ATOM 9038 C CA . PHE B 2 237 ? 46.894 34.686 -17.067 1.00 22.69 237 PHE B CA 1
ATOM 9039 C C . PHE B 2 237 ? 48.089 35.338 -17.731 1.00 21.95 237 PHE B C 1
ATOM 9040 O O . PHE B 2 237 ? 48.861 36.052 -17.089 1.00 20.25 237 PHE B O 1
ATOM 9048 N N . GLY B 2 238 ? 48.218 35.119 -19.027 1.00 22.47 238 GLY B N 1
ATOM 9049 C CA . GLY B 2 238 ? 49.228 35.828 -19.774 1.00 22.81 238 GLY B CA 1
ATOM 9050 C C . GLY B 2 238 ? 49.536 35.163 -21.083 1.00 23.21 238 GLY B C 1
ATOM 9051 O O . GLY B 2 238 ? 48.859 34.230 -21.456 1.00 22.60 238 GLY B O 1
ATOM 9052 N N . TYR B 2 239 ? 50.597 35.630 -21.735 1.00 24.52 239 TYR B N 1
ATOM 9053 C CA . TYR B 2 239 ? 51.073 35.043 -22.990 1.00 25.79 239 TYR B CA 1
ATOM 9054 C C . TYR B 2 239 ? 51.992 33.869 -22.696 1.00 25.75 239 TYR B C 1
ATOM 9055 O O . TYR B 2 239 ? 52.946 33.980 -21.924 1.00 24.90 239 TYR B O 1
ATOM 9064 N N . LEU B 2 240 ? 51.735 32.759 -23.367 1.00 26.80 240 LEU B N 1
ATOM 9065 C CA . LEU B 2 240 ? 52.498 31.550 -23.130 1.00 27.58 240 LEU B CA 1
ATOM 9066 C C . LEU B 2 240 ? 54.017 31.734 -23.427 1.00 28.64 240 LEU B C 1
ATOM 9067 O O . LEU B 2 240 ? 54.860 31.067 -22.798 1.00 30.48 240 LEU B O 1
ATOM 9072 N N . ASP B 2 241 ? 54.350 32.636 -24.351 1.00 28.59 241 ASP B N 1
ATOM 9073 C CA . ASP B 2 241 ? 55.737 32.912 -24.743 1.00 28.56 241 ASP B CA 1
ATOM 9074 C C . ASP B 2 241 ? 56.454 33.880 -23.825 1.00 28.34 241 ASP B C 1
ATOM 9075 O O . ASP B 2 241 ? 57.663 34.064 -23.945 1.00 29.00 241 ASP B O 1
ATOM 9080 N N . ASP B 2 242 ? 55.713 34.521 -22.926 1.00 27.29 242 ASP B N 1
ATOM 9081 C CA . ASP B 2 242 ? 56.281 35.519 -22.012 1.00 26.49 242 ASP B CA 1
ATOM 9082 C C . ASP B 2 242 ? 56.974 34.754 -20.890 1.00 25.81 242 ASP B C 1
ATOM 9083 O O . ASP B 2 242 ? 56.332 34.228 -19.998 1.00 24.05 242 ASP B O 1
ATOM 9088 N N . THR B 2 243 ? 58.300 34.732 -20.931 1.00 25.79 243 THR B N 1
ATOM 9089 C CA . THR B 2 243 ? 59.058 33.851 -20.053 1.00 26.27 243 THR B CA 1
ATOM 9090 C C . THR B 2 243 ? 59.047 34.373 -18.606 1.00 25.85 243 THR B C 1
ATOM 9091 O O . THR B 2 243 ? 59.388 33.658 -17.693 1.00 25.33 243 THR B O 1
ATOM 9095 N N . THR B 2 244 ? 58.661 35.626 -18.411 1.00 25.12 244 THR B N 1
ATOM 9096 C CA . THR B 2 244 ? 58.543 36.159 -17.075 1.00 25.63 244 THR B CA 1
ATOM 9097 C C . THR B 2 244 ? 57.209 35.899 -16.422 1.00 24.81 244 THR B C 1
ATOM 9098 O O . THR B 2 244 ? 57.026 36.214 -15.265 1.00 25.04 244 THR B O 1
ATOM 9102 N N . SER B 2 245 ? 56.258 35.294 -17.129 1.00 25.04 245 SER B N 1
ATOM 9103 C CA . SER B 2 245 ? 54.900 35.192 -16.615 1.00 23.72 245 SER B CA 1
ATOM 9104 C C . SER B 2 245 ? 54.740 33.945 -15.775 1.00 23.28 245 SER B C 1
ATOM 9105 O O . SER B 2 245 ? 55.415 32.938 -16.037 1.00 21.85 245 SER B O 1
ATOM 9108 N N . HIS B 2 246 ? 53.831 33.990 -14.807 1.00 22.76 246 HIS B N 1
ATOM 9109 C CA . HIS B 2 246 ? 53.366 32.782 -14.150 1.00 22.54 246 HIS B CA 1
ATOM 9110 C C . HIS B 2 246 ? 52.936 31.698 -15.104 1.00 22.44 246 HIS B C 1
ATOM 9111 O O . HIS B 2 246 ? 53.286 30.529 -14.921 1.00 21.94 246 HIS B O 1
ATOM 9118 N N . VAL B 2 247 ? 52.171 32.053 -16.130 1.00 22.74 247 VAL B N 1
ATOM 9119 C CA . VAL B 2 247 ? 51.653 31.001 -16.998 1.00 22.69 247 VAL B CA 1
ATOM 9120 C C . VAL B 2 247 ? 52.808 30.285 -17.716 1.00 22.93 247 VAL B C 1
ATOM 9121 O O . VAL B 2 247 ? 52.829 29.080 -17.800 1.00 23.60 247 VAL B O 1
ATOM 9125 N N . HIS B 2 248 ? 53.767 31.017 -18.232 1.00 22.81 248 HIS B N 1
ATOM 9126 C CA . HIS B 2 248 ? 54.886 30.365 -18.871 1.00 22.56 248 HIS B CA 1
ATOM 9127 C C . HIS B 2 248 ? 55.642 29.468 -17.907 1.00 22.54 248 HIS B C 1
ATOM 9128 O O . HIS B 2 248 ? 55.984 28.324 -18.245 1.00 23.31 248 HIS B O 1
ATOM 9135 N N . LYS B 2 249 ? 55.849 29.959 -16.680 1.00 22.68 249 LYS B N 1
ATOM 9136 C CA . LYS B 2 249 ? 56.623 29.220 -15.662 1.00 22.67 249 LYS B CA 1
ATOM 9137 C C . LYS B 2 249 ? 55.951 27.935 -15.190 1.00 23.13 249 LYS B C 1
ATOM 9138 O O . LYS B 2 249 ? 56.611 26.924 -14.951 1.00 23.10 249 LYS B O 1
ATOM 9144 N N . LEU B 2 250 ? 54.645 27.957 -15.105 1.00 23.28 250 LEU B N 1
ATOM 9145 C CA . LEU B 2 250 ? 53.868 26.780 -14.679 1.00 23.22 250 LEU B CA 1
ATOM 9146 C C . LEU B 2 250 ? 53.609 25.770 -15.772 1.00 23.71 250 LEU B C 1
ATOM 9147 O O . LEU B 2 250 ? 53.663 24.552 -15.498 1.00 23.76 250 LEU B O 1
ATOM 9152 N N . VAL B 2 251 ? 53.406 26.249 -17.011 1.00 22.96 251 VAL B N 1
ATOM 9153 C CA . VAL B 2 251 ? 53.047 25.363 -18.160 1.00 23.52 251 VAL B CA 1
ATOM 9154 C C . VAL B 2 251 ? 54.305 24.837 -18.817 1.00 23.88 251 VAL B C 1
ATOM 9155 O O . VAL B 2 251 ? 54.424 23.628 -19.093 1.00 23.01 251 VAL B O 1
ATOM 9159 N N . LYS B 2 252 ? 55.262 25.742 -19.040 1.00 24.31 252 LYS B N 1
ATOM 9160 C CA . LYS B 2 252 ? 56.427 25.421 -19.843 1.00 25.66 252 LYS B CA 1
ATOM 9161 C C . LYS B 2 252 ? 57.667 25.068 -19.053 1.00 25.25 252 LYS B C 1
ATOM 9162 O O . LYS B 2 252 ? 58.430 24.223 -19.487 1.00 26.07 252 LYS B O 1
ATOM 9168 N N . LYS B 2 253 ? 57.914 25.727 -17.928 1.00 26.12 253 LYS B N 1
ATOM 9169 C CA . LYS B 2 253 ? 59.159 25.536 -17.179 1.00 25.41 253 LYS B CA 1
ATOM 9170 C C . LYS B 2 253 ? 58.986 24.394 -16.158 1.00 25.42 253 LYS B C 1
ATOM 9171 O O . LYS B 2 253 ? 59.617 23.349 -16.272 1.00 24.70 253 LYS B O 1
ATOM 9177 N N . TRP B 2 254 ? 58.120 24.594 -15.187 1.00 24.13 254 TRP B N 1
ATOM 9178 C CA . TRP B 2 254 ? 57.830 23.577 -14.188 1.00 24.27 254 TRP B CA 1
ATOM 9179 C C . TRP B 2 254 ? 56.964 22.465 -14.741 1.00 24.41 254 TRP B C 1
ATOM 9180 O O . TRP B 2 254 ? 56.963 21.350 -14.206 1.00 22.46 254 TRP B O 1
ATOM 9191 N N . LYS B 2 255 ? 56.167 22.800 -15.747 1.00 24.80 255 LYS B N 1
ATOM 9192 C CA . LYS B 2 255 ? 55.241 21.882 -16.419 1.00 24.81 255 LYS B CA 1
ATOM 9193 C C . LYS B 2 255 ? 54.297 21.212 -15.425 1.00 24.27 255 LYS B C 1
ATOM 9194 O O . LYS B 2 255 ? 54.109 20.008 -15.462 1.00 24.22 255 LYS B O 1
ATOM 9200 N N . VAL B 2 256 ? 53.695 22.007 -14.561 1.00 23.30 256 VAL B N 1
ATOM 9201 C CA . VAL B 2 256 ? 52.767 21.477 -13.529 1.00 22.46 256 VAL B CA 1
ATOM 9202 C C . VAL B 2 256 ? 51.324 21.802 -13.853 1.00 22.71 256 VAL B C 1
ATOM 9203 O O . VAL B 2 256 ? 50.419 21.392 -13.150 1.00 24.14 256 VAL B O 1
ATOM 9207 N N . ALA B 2 257 ? 51.121 22.564 -14.933 1.00 23.13 257 ALA B N 1
ATOM 9208 C CA . ALA B 2 257 ? 49.808 22.987 -15.346 1.00 22.61 257 ALA B CA 1
ATOM 9209 C C . ALA B 2 257 ? 49.524 22.218 -16.661 1.00 21.48 257 ALA B C 1
ATOM 9210 O O . ALA B 2 257 ? 50.272 22.336 -17.640 1.00 21.80 257 ALA B O 1
ATOM 9212 N N . LEU B 2 258 ? 48.514 21.359 -16.623 1.00 21.65 258 LEU B N 1
ATOM 9213 C CA . LEU B 2 258 ? 48.217 20.407 -17.673 1.00 21.85 258 LEU B CA 1
ATOM 9214 C C . LEU B 2 258 ? 46.904 20.681 -18.387 1.00 21.08 258 LEU B C 1
ATOM 9215 O O . LEU B 2 258 ? 45.935 21.113 -17.796 1.00 22.05 258 LEU B O 1
ATOM 9220 N N . PRO B 2 259 ? 46.858 20.353 -19.685 1.00 22.96 259 PRO B N 1
ATOM 9221 C CA . PRO B 2 259 ? 45.677 20.572 -20.463 1.00 22.70 259 PRO B CA 1
ATOM 9222 C C . PRO B 2 259 ? 44.552 19.645 -20.127 1.00 23.00 259 PRO B C 1
ATOM 9223 O O . PRO B 2 259 ? 44.762 18.475 -19.757 1.00 24.54 259 PRO B O 1
ATOM 9227 N N . LEU B 2 260 ? 43.343 20.158 -20.264 1.00 24.29 260 LEU B N 1
ATOM 9228 C CA . LEU B 2 260 ? 42.175 19.326 -20.058 1.00 23.58 260 LEU B CA 1
ATOM 9229 C C . LEU B 2 260 ? 41.845 18.544 -21.350 1.00 23.78 260 LEU B C 1
ATOM 9230 O O . LEU B 2 260 ? 41.630 19.118 -22.431 1.00 22.48 260 LEU B O 1
ATOM 9235 N N . HIS B 2 261 ? 41.847 17.223 -21.259 1.00 23.35 261 HIS B N 1
ATOM 9236 C CA . HIS B 2 261 ? 41.438 16.384 -22.371 1.00 23.45 261 HIS B CA 1
ATOM 9237 C C . HIS B 2 261 ? 42.211 16.708 -23.671 1.00 24.46 261 HIS B C 1
ATOM 9238 O O . HIS B 2 261 ? 41.617 16.876 -24.729 1.00 25.05 261 HIS B O 1
ATOM 9245 N N . ALA B 2 262 ? 43.535 16.766 -23.589 1.00 23.66 262 ALA B N 1
ATOM 9246 C CA . ALA B 2 262 ? 44.383 16.988 -24.764 1.00 24.42 262 ALA B CA 1
ATOM 9247 C C . ALA B 2 262 ? 44.138 15.924 -25.843 1.00 23.66 262 ALA B C 1
ATOM 9248 O O . ALA B 2 262 ? 44.445 16.159 -27.034 1.00 24.12 262 ALA B O 1
ATOM 9250 N N . GLU B 2 263 ? 43.640 14.744 -25.432 1.00 23.02 263 GLU B N 1
ATOM 9251 C CA . GLU B 2 263 ? 43.345 13.668 -26.389 1.00 24.26 263 GLU B CA 1
ATOM 9252 C C . GLU B 2 263 ? 42.220 14.016 -27.349 1.00 24.09 263 GLU B C 1
ATOM 9253 O O . GLU B 2 263 ? 42.055 13.343 -28.352 1.00 22.58 263 GLU B O 1
ATOM 9259 N N . TYR B 2 264 ? 41.468 15.065 -27.047 1.00 23.42 264 TYR B N 1
ATOM 9260 C CA . TYR B 2 264 ? 40.482 15.592 -27.980 1.00 23.78 264 TYR B CA 1
ATOM 9261 C C . TYR B 2 264 ? 41.072 16.284 -29.205 1.00 24.24 264 TYR B C 1
ATOM 9262 O O . TYR B 2 264 ? 40.322 16.628 -30.153 1.00 23.04 264 TYR B O 1
ATOM 9271 N N . GLY B 2 265 ? 42.395 16.467 -29.226 1.00 23.54 265 GLY B N 1
ATOM 9272 C CA . GLY B 2 265 ? 43.105 16.837 -30.456 1.00 23.91 265 GLY B CA 1
ATOM 9273 C C . GLY B 2 265 ? 43.147 18.306 -30.824 1.00 23.79 265 GLY B C 1
ATOM 9274 O O . GLY B 2 265 ? 43.650 18.660 -31.902 1.00 24.78 265 GLY B O 1
ATOM 9275 N N . THR B 2 266 ? 42.677 19.168 -29.934 1.00 23.17 266 THR B N 1
ATOM 9276 C CA . THR B 2 266 ? 42.538 20.575 -30.256 1.00 24.02 266 THR B CA 1
ATOM 9277 C C . THR B 2 266 ? 43.666 21.469 -29.745 1.00 24.46 266 THR B C 1
ATOM 9278 O O . THR B 2 266 ? 43.735 22.619 -30.146 1.00 25.73 266 THR B O 1
ATOM 9282 N N . GLY B 2 267 ? 44.557 20.956 -28.904 1.00 24.13 267 GLY B N 1
ATOM 9283 C CA . GLY B 2 267 ? 45.620 21.797 -28.360 1.00 24.07 267 GLY B CA 1
ATOM 9284 C C . GLY B 2 267 ? 45.059 22.925 -27.508 1.00 23.31 267 GLY B C 1
ATOM 9285 O O . GLY B 2 267 ? 45.261 24.115 -27.783 1.00 23.87 267 GLY B O 1
ATOM 9286 N N . PRO B 2 268 ? 44.370 22.582 -26.427 1.00 23.99 268 PRO B N 1
ATOM 9287 C CA . PRO B 2 268 ? 43.753 23.581 -25.593 1.00 23.76 268 PRO B CA 1
ATOM 9288 C C . PRO B 2 268 ? 44.770 24.446 -24.874 1.00 23.71 268 PRO B C 1
ATOM 9289 O O . PRO B 2 268 ? 45.873 23.978 -24.592 1.00 24.13 268 PRO B O 1
ATOM 9293 N N . ASN B 2 269 ? 44.377 25.681 -24.562 1.00 22.63 269 ASN B N 1
ATOM 9294 C CA . ASN B 2 269 ? 45.273 26.631 -23.949 1.00 23.22 269 ASN B CA 1
ATOM 9295 C C . ASN B 2 269 ? 44.766 27.176 -22.631 1.00 23.55 269 ASN B C 1
ATOM 9296 O O . ASN B 2 269 ? 45.047 28.293 -22.240 1.00 23.43 269 ASN B O 1
ATOM 9301 N N . ILE B 2 270 ? 44.024 26.340 -21.926 1.00 23.96 270 ILE B N 1
ATOM 9302 C CA . ILE B 2 270 ? 43.915 26.454 -20.492 1.00 24.38 270 ILE B CA 1
ATOM 9303 C C . ILE B 2 270 ? 44.639 25.261 -19.850 1.00 24.62 270 ILE B C 1
ATOM 9304 O O . ILE B 2 270 ? 44.555 24.140 -20.352 1.00 24.77 270 ILE B O 1
ATOM 9309 N N . TYR B 2 271 ? 45.345 25.519 -18.745 1.00 23.89 271 TYR B N 1
ATOM 9310 C CA . TYR B 2 271 ? 46.167 24.502 -18.110 1.00 23.61 271 TYR B CA 1
ATOM 9311 C C . TYR B 2 271 ? 45.854 24.462 -16.637 1.00 23.64 271 TYR B C 1
ATOM 9312 O O . TYR B 2 271 ? 45.703 25.492 -15.998 1.00 23.05 271 TYR B O 1
ATOM 9321 N N . TYR B 2 272 ? 45.798 23.256 -16.115 1.00 23.80 272 TYR B N 1
ATOM 9322 C CA . TYR B 2 272 ? 45.310 23.007 -14.779 1.00 22.39 272 TYR B CA 1
ATOM 9323 C C . TYR B 2 272 ? 46.402 22.379 -13.921 1.00 23.04 272 TYR B C 1
ATOM 9324 O O . TYR B 2 272 ? 47.096 21.473 -14.359 1.00 21.86 272 TYR B O 1
ATOM 9333 N N . VAL B 2 273 ? 46.610 22.942 -12.738 1.00 22.54 273 VAL B N 1
ATOM 9334 C CA . VAL B 2 273 ? 47.438 22.294 -11.691 1.00 22.58 273 VAL B CA 1
ATOM 9335 C C . VAL B 2 273 ? 46.524 21.276 -11.011 1.00 22.35 273 VAL B C 1
ATOM 9336 O O . VAL B 2 273 ? 45.490 21.639 -10.403 1.00 22.54 273 VAL B O 1
ATOM 9340 N N . PRO B 2 274 ? 46.879 19.987 -11.122 1.00 22.91 274 PRO B N 1
ATOM 9341 C CA . PRO B 2 274 ? 45.962 18.988 -10.611 1.00 23.17 274 PRO B CA 1
ATOM 9342 C C . PRO B 2 274 ? 45.956 18.992 -9.081 1.00 23.40 274 PRO B C 1
ATOM 9343 O O . PRO B 2 274 ? 46.958 19.375 -8.435 1.00 23.16 274 PRO B O 1
ATOM 9347 N N . PRO B 2 275 ? 44.851 18.500 -8.502 1.00 25.22 275 PRO B N 1
ATOM 9348 C CA . PRO B 2 275 ? 44.681 18.499 -7.087 1.00 24.85 275 PRO B CA 1
ATOM 9349 C C . PRO B 2 275 ? 45.457 17.405 -6.408 1.00 24.79 275 PRO B C 1
ATOM 9350 O O . PRO B 2 275 ? 45.407 16.243 -6.828 1.00 25.05 275 PRO B O 1
ATOM 9354 N N . MET B 2 276 ? 46.135 17.772 -5.343 1.00 23.77 276 MET B N 1
ATOM 9355 C CA . MET B 2 276 ? 46.853 16.824 -4.475 1.00 25.50 276 MET B CA 1
ATOM 9356 C C . MET B 2 276 ? 45.860 15.939 -3.718 1.00 25.54 276 MET B C 1
ATOM 9357 O O . MET B 2 276 ? 46.064 14.722 -3.617 1.00 26.81 276 MET B O 1
ATOM 9362 N N . GLY B 2 277 ? 44.774 16.548 -3.229 1.00 24.03 277 GLY B N 1
ATOM 9363 C CA . GLY B 2 277 ? 43.738 15.839 -2.475 1.00 24.26 277 GLY B CA 1
ATOM 9364 C C . GLY B 2 277 ? 44.180 15.455 -1.083 1.00 24.16 277 GLY B C 1
ATOM 9365 O O . GLY B 2 277 ? 45.338 15.626 -0.713 1.00 24.51 277 GLY B O 1
ATOM 9366 N N . ALA B 2 278 ? 43.220 15.019 -0.285 1.00 22.90 278 ALA B N 1
ATOM 9367 C CA . ALA B 2 278 ? 43.454 14.610 1.070 1.00 22.35 278 ALA B CA 1
ATOM 9368 C C . ALA B 2 278 ? 43.863 13.157 1.180 1.00 21.23 278 ALA B C 1
ATOM 9369 O O . ALA B 2 278 ? 43.393 12.301 0.424 1.00 20.41 278 ALA B O 1
ATOM 9371 N N . ARG B 2 279 ? 44.734 12.871 2.146 1.00 19.31 279 ARG B N 1
ATOM 9372 C CA . ARG B 2 279 ? 45.199 11.538 2.400 1.00 20.66 279 ARG B CA 1
ATOM 9373 C C . ARG B 2 279 ? 43.987 10.677 2.669 1.00 21.01 279 ARG B C 1
ATOM 9374 O O . ARG B 2 279 ? 43.051 11.114 3.355 1.00 19.80 279 ARG B O 1
ATOM 9382 N N . GLY B 2 280 ? 44.022 9.461 2.144 1.00 21.27 280 GLY B N 1
ATOM 9383 C CA . GLY B 2 280 ? 42.936 8.513 2.332 1.00 20.97 280 GLY B CA 1
ATOM 9384 C C . GLY B 2 280 ? 43.204 7.534 3.454 1.00 21.24 280 GLY B C 1
ATOM 9385 O O . GLY B 2 280 ? 44.316 7.422 4.015 1.00 21.91 280 GLY B O 1
ATOM 9386 N N . PHE B 2 281 ? 42.169 6.765 3.731 1.00 19.91 281 PHE B N 1
ATOM 9387 C CA . PHE B 2 281 ? 42.242 5.695 4.694 1.00 19.78 281 PHE B CA 1
ATOM 9388 C C . PHE B 2 281 ? 42.414 4.387 3.970 1.00 20.10 281 PHE B C 1
ATOM 9389 O O . PHE B 2 281 ? 41.854 4.220 2.892 1.00 20.71 281 PHE B O 1
ATOM 9397 N N . GLY B 2 282 ? 43.176 3.468 4.563 1.00 20.18 282 GLY B N 1
ATOM 9398 C CA . GLY B 2 282 ? 43.417 2.171 3.969 1.00 20.60 282 GLY B CA 1
ATOM 9399 C C . GLY B 2 282 ? 42.288 1.201 4.199 1.00 20.99 282 GLY B C 1
ATOM 9400 O O . GLY B 2 282 ? 41.298 1.501 4.925 1.00 19.12 282 GLY B O 1
ATOM 9401 N N . GLU B 2 283 ? 42.492 -0.007 3.687 1.00 22.92 283 GLU B N 1
ATOM 9402 C CA . GLU B 2 283 ? 41.516 -1.111 3.850 1.00 24.11 283 GLU B CA 1
ATOM 9403 C C . GLU B 2 283 ? 41.337 -1.461 5.314 1.00 25.00 283 GLU B C 1
ATOM 9404 O O . GLU B 2 283 ? 40.259 -1.976 5.724 1.00 26.31 283 GLU B O 1
ATOM 9410 N N . ASP B 2 284 ? 42.377 -1.174 6.105 1.00 23.66 284 ASP B N 1
ATOM 9411 C CA . ASP B 2 284 ? 42.307 -1.397 7.539 1.00 23.45 284 ASP B CA 1
ATOM 9412 C C . ASP B 2 284 ? 41.668 -0.303 8.340 1.00 22.47 284 ASP B C 1
ATOM 9413 O O . ASP B 2 284 ? 41.555 -0.410 9.544 1.00 22.62 284 ASP B O 1
ATOM 9418 N N . GLY B 2 285 ? 41.269 0.734 7.657 1.00 21.61 285 GLY B N 1
ATOM 9419 C CA . GLY B 2 285 ? 40.612 1.889 8.234 1.00 22.56 285 GLY B CA 1
ATOM 9420 C C . GLY B 2 285 ? 41.575 2.920 8.813 1.00 22.83 285 GLY B C 1
ATOM 9421 O O . GLY B 2 285 ? 41.141 3.973 9.284 1.00 22.16 285 GLY B O 1
ATOM 9422 N N . GLU B 2 286 ? 42.887 2.656 8.733 1.00 22.11 286 GLU B N 1
ATOM 9423 C CA . GLU B 2 286 ? 43.873 3.569 9.278 1.00 21.13 286 GLU B CA 1
ATOM 9424 C C . GLU B 2 286 ? 44.304 4.596 8.237 1.00 21.24 286 GLU B C 1
ATOM 9425 O O . GLU B 2 286 ? 44.144 4.435 6.996 1.00 20.18 286 GLU B O 1
ATOM 9431 N N . ILE B 2 287 ? 44.856 5.698 8.718 1.00 21.20 287 ILE B N 1
ATOM 9432 C CA . ILE B 2 287 ? 45.279 6.746 7.813 1.00 20.63 287 ILE B CA 1
ATOM 9433 C C . ILE B 2 287 ? 46.516 6.276 6.989 1.00 20.52 287 ILE B C 1
ATOM 9434 O O . ILE B 2 287 ? 47.378 5.571 7.487 1.00 21.01 287 ILE B O 1
ATOM 9439 N N . THR B 2 288 ? 46.568 6.651 5.714 1.00 21.65 288 THR B N 1
ATOM 9440 C CA . THR B 2 288 ? 47.674 6.253 4.860 1.00 21.95 288 THR B CA 1
ATOM 9441 C C . THR B 2 288 ? 48.499 7.515 4.543 1.00 22.74 288 THR B C 1
ATOM 9442 O O . THR B 2 288 ? 48.143 8.629 4.953 1.00 21.50 288 THR B O 1
ATOM 9446 N N . ASP B 2 289 ? 49.564 7.333 3.777 1.00 23.11 289 ASP B N 1
ATOM 9447 C CA . ASP B 2 289 ? 50.395 8.467 3.344 1.00 25.07 289 ASP B CA 1
ATOM 9448 C C . ASP B 2 289 ? 50.066 8.895 1.930 1.00 26.35 289 ASP B C 1
ATOM 9449 O O . ASP B 2 289 ? 50.826 9.661 1.329 1.00 27.11 289 ASP B O 1
ATOM 9454 N N . LYS B 2 290 ? 48.970 8.389 1.370 1.00 26.24 290 LYS B N 1
ATOM 9455 C CA . LYS B 2 290 ? 48.654 8.611 -0.041 1.00 27.30 290 LYS B CA 1
ATOM 9456 C C . LYS B 2 290 ? 47.330 9.327 -0.203 1.00 26.36 290 LYS B C 1
ATOM 9457 O O . LYS B 2 290 ? 46.371 9.066 0.548 1.00 26.18 290 LYS B O 1
ATOM 9463 N N . THR B 2 291 ? 47.255 10.213 -1.190 1.00 24.76 291 THR B N 1
ATOM 9464 C CA . THR B 2 291 ? 45.985 10.813 -1.577 1.00 24.79 291 THR B CA 1
ATOM 9465 C C . THR B 2 291 ? 44.904 9.741 -1.844 1.00 23.65 291 THR B C 1
ATOM 9466 O O . THR B 2 291 ? 45.202 8.633 -2.304 1.00 23.79 291 THR B O 1
ATOM 9470 N N . ARG B 2 292 ? 43.660 10.075 -1.544 1.00 24.18 292 ARG B N 1
ATOM 9471 C CA . ARG B 2 292 ? 42.519 9.246 -1.926 1.00 25.08 292 ARG B CA 1
ATOM 9472 C C . ARG B 2 292 ? 42.093 9.439 -3.393 1.00 26.30 292 ARG B C 1
ATOM 9473 O O . ARG B 2 292 ? 41.290 8.654 -3.912 1.00 25.68 292 ARG B O 1
ATOM 9481 N N . ILE B 2 293 ? 42.575 10.478 -4.064 1.00 25.95 293 ILE B N 1
ATOM 9482 C CA . ILE B 2 293 ? 42.097 10.728 -5.437 1.00 26.26 293 ILE B CA 1
ATOM 9483 C C . ILE B 2 293 ? 42.791 9.703 -6.330 1.00 27.35 293 ILE B C 1
ATOM 9484 O O . ILE B 2 293 ? 44.030 9.617 -6.353 1.00 27.10 293 ILE B O 1
ATOM 9489 N N . PRO B 2 294 ? 42.000 8.883 -7.021 1.00 27.88 294 PRO B N 1
ATOM 9490 C CA . PRO B 2 294 ? 42.607 7.884 -7.860 1.00 27.18 294 PRO B CA 1
ATOM 9491 C C . PRO B 2 294 ? 43.363 8.503 -9.011 1.00 26.49 294 PRO B C 1
ATOM 9492 O O . PRO B 2 294 ? 42.875 9.416 -9.704 1.00 25.93 294 PRO B O 1
ATOM 9496 N N . LEU B 2 295 ? 44.576 8.044 -9.203 1.00 25.70 295 LEU B N 1
ATOM 9497 C CA . LEU B 2 295 ? 45.412 8.671 -10.218 1.00 25.69 295 LEU B CA 1
ATOM 9498 C C . LEU B 2 295 ? 44.766 8.527 -11.612 1.00 26.13 295 LEU B C 1
ATOM 9499 O O . LEU B 2 295 ? 44.839 9.441 -12.434 1.00 24.99 295 LEU B O 1
ATOM 9504 N N . ASP B 2 296 ? 44.147 7.382 -11.893 1.00 25.15 296 ASP B N 1
ATOM 9505 C CA . ASP B 2 296 ? 43.631 7.169 -13.231 1.00 26.05 296 ASP B CA 1
ATOM 9506 C C . ASP B 2 296 ? 42.495 8.118 -13.553 1.00 25.53 296 ASP B C 1
ATOM 9507 O O . ASP B 2 296 ? 42.325 8.489 -14.700 1.00 25.45 296 ASP B O 1
ATOM 9512 N N . VAL B 2 297 ? 41.771 8.569 -12.533 1.00 24.82 297 VAL B N 1
ATOM 9513 C CA . VAL B 2 297 ? 40.757 9.593 -12.693 1.00 25.32 297 VAL B CA 1
ATOM 9514 C C . VAL B 2 297 ? 41.368 10.914 -13.124 1.00 24.16 297 VAL B C 1
ATOM 9515 O O . VAL B 2 297 ? 40.942 11.495 -14.113 1.00 25.49 297 VAL B O 1
ATOM 9519 N N . LEU B 2 298 ? 42.440 11.332 -12.456 1.00 23.49 298 LEU B N 1
ATOM 9520 C CA . LEU B 2 298 ? 43.093 12.576 -12.798 1.00 24.07 298 LEU B CA 1
ATOM 9521 C C . LEU B 2 298 ? 43.778 12.450 -14.160 1.00 23.26 298 LEU B C 1
ATOM 9522 O O . LEU B 2 298 ? 43.765 13.402 -14.928 1.00 23.61 298 LEU B O 1
ATOM 9527 N N . GLU B 2 299 ? 44.324 11.285 -14.453 1.00 24.23 299 GLU B N 1
ATOM 9528 C CA . GLU B 2 299 ? 44.914 11.018 -15.766 1.00 24.14 299 GLU B CA 1
ATOM 9529 C C . GLU B 2 299 ? 43.865 11.103 -16.872 1.00 24.59 299 GLU B C 1
ATOM 9530 O O . GLU B 2 299 ? 44.183 11.495 -17.996 1.00 23.47 299 GLU B O 1
ATOM 9536 N N . GLY B 2 300 ? 42.626 10.744 -16.565 1.00 24.12 300 GLY B N 1
ATOM 9537 C CA . GLY B 2 300 ? 41.581 10.814 -17.547 1.00 25.26 300 GLY B CA 1
ATOM 9538 C C . GLY B 2 300 ? 41.349 12.240 -18.009 1.00 26.58 300 GLY B C 1
ATOM 9539 O O . GLY B 2 300 ? 41.030 12.468 -19.193 1.00 27.40 300 GLY B O 1
ATOM 9540 N N . LEU B 2 301 ? 41.523 13.193 -17.088 1.00 25.18 301 LEU B N 1
ATOM 9541 C CA . LEU B 2 301 ? 41.327 14.592 -17.359 1.00 25.08 301 LEU B CA 1
ATOM 9542 C C . LEU B 2 301 ? 42.578 15.291 -17.849 1.00 25.22 301 LEU B C 1
ATOM 9543 O O . LEU B 2 301 ? 42.513 16.104 -18.753 1.00 26.20 301 LEU B O 1
ATOM 9548 N N . PHE B 2 302 ? 43.716 14.995 -17.250 1.00 24.93 302 PHE B N 1
ATOM 9549 C CA . PHE B 2 302 ? 44.906 15.823 -17.466 1.00 24.29 302 PHE B CA 1
ATOM 9550 C C . PHE B 2 302 ? 46.088 15.102 -18.049 1.00 24.22 302 PHE B C 1
ATOM 9551 O O . PHE B 2 302 ? 47.155 15.707 -18.217 1.00 25.73 302 PHE B O 1
ATOM 9559 N N . GLY B 2 303 ? 45.908 13.835 -18.395 1.00 24.24 303 GLY B N 1
ATOM 9560 C CA . GLY B 2 303 ? 46.902 13.068 -19.097 1.00 24.64 303 GLY B CA 1
ATOM 9561 C C . GLY B 2 303 ? 47.903 12.334 -18.233 1.00 24.84 303 GLY B C 1
ATOM 9562 O O . GLY B 2 303 ? 47.853 12.411 -17.000 1.00 24.06 303 GLY B O 1
ATOM 9563 N N . PRO B 2 304 ? 48.868 11.672 -18.881 1.00 25.82 304 PRO B N 1
ATOM 9564 C CA . PRO B 2 304 ? 49.843 10.797 -18.242 1.00 25.85 304 PRO B CA 1
ATOM 9565 C C . PRO B 2 304 ? 50.879 11.521 -17.392 1.00 25.94 304 PRO B C 1
ATOM 9566 O O . PRO B 2 304 ? 51.602 10.869 -16.671 1.00 26.70 304 PRO B O 1
ATOM 9570 N N . GLU B 2 305 ? 50.954 12.843 -17.466 1.00 25.21 305 GLU B N 1
ATOM 9571 C CA . GLU B 2 305 ? 51.937 13.574 -16.671 1.00 25.71 305 GLU B CA 1
ATOM 9572 C C . GLU B 2 305 ? 51.480 13.836 -15.249 1.00 23.95 305 GLU B C 1
ATOM 9573 O O . GLU B 2 305 ? 52.232 14.354 -14.465 1.00 24.63 305 GLU B O 1
ATOM 9579 N N . VAL B 2 306 ? 50.247 13.482 -14.914 1.00 22.93 306 VAL B N 1
ATOM 9580 C CA . VAL B 2 306 ? 49.722 13.779 -13.585 1.00 23.54 306 VAL B CA 1
ATOM 9581 C C . VAL B 2 306 ? 50.606 13.266 -12.421 1.00 22.53 306 VAL B C 1
ATOM 9582 O O . VAL B 2 306 ? 50.893 13.983 -11.458 1.00 21.73 306 VAL B O 1
ATOM 9586 N N . LYS B 2 307 ? 51.028 12.016 -12.503 1.00 23.91 307 LYS B N 1
ATOM 9587 C CA . LYS B 2 307 ? 51.851 11.425 -11.443 1.00 24.60 307 LYS B CA 1
ATOM 9588 C C . LYS B 2 307 ? 53.109 12.257 -11.164 1.00 23.90 307 LYS B C 1
ATOM 9589 O O . LYS B 2 307 ? 53.463 12.495 -9.996 1.00 23.79 307 LYS B O 1
ATOM 9595 N N . ARG B 2 308 ? 53.817 12.641 -12.229 1.00 22.99 308 ARG B N 1
ATOM 9596 C CA . ARG B 2 308 ? 55.004 13.488 -12.127 1.00 23.42 308 ARG B CA 1
ATOM 9597 C C . ARG B 2 308 ? 54.645 14.810 -11.453 1.00 23.29 308 ARG B C 1
ATOM 9598 O O . ARG B 2 308 ? 55.283 15.250 -10.491 1.00 22.34 308 ARG B O 1
ATOM 9606 N N . VAL B 2 309 ? 53.573 15.411 -11.928 1.00 22.40 309 VAL B N 1
ATOM 9607 C CA . VAL B 2 309 ? 53.183 16.687 -11.394 1.00 22.16 309 VAL B CA 1
ATOM 9608 C C . VAL B 2 309 ? 52.888 16.610 -9.898 1.00 22.25 309 VAL B C 1
ATOM 9609 O O . VAL B 2 309 ? 53.344 17.451 -9.134 1.00 20.92 309 VAL B O 1
ATOM 9613 N N . LEU B 2 310 ? 52.152 15.596 -9.475 1.00 22.60 310 LEU B N 1
ATOM 9614 C CA . LEU B 2 310 ? 51.820 15.473 -8.070 1.00 22.93 310 LEU B CA 1
ATOM 9615 C C . LEU B 2 310 ? 53.096 15.312 -7.268 1.00 23.00 310 LEU B C 1
ATOM 9616 O O . LEU B 2 310 ? 53.248 15.880 -6.164 1.00 23.72 310 LEU B O 1
ATOM 9621 N N . ALA B 2 311 ? 54.046 14.557 -7.822 1.00 20.92 311 ALA B N 1
ATOM 9622 C CA . ALA B 2 311 ? 55.296 14.320 -7.137 1.00 21.83 311 ALA B CA 1
ATOM 9623 C C . ALA B 2 311 ? 56.114 15.635 -6.975 1.00 22.29 311 ALA B C 1
ATOM 9624 O O . ALA B 2 311 ? 56.734 15.858 -5.937 1.00 23.19 311 ALA B O 1
ATOM 9626 N N . VAL B 2 312 ? 56.088 16.464 -8.020 1.00 22.58 312 VAL B N 1
ATOM 9627 C CA . VAL B 2 312 ? 56.766 17.770 -8.047 1.00 22.13 312 VAL B CA 1
ATOM 9628 C C . VAL B 2 312 ? 56.089 18.664 -6.993 1.00 21.89 312 VAL B C 1
ATOM 9629 O O . VAL B 2 312 ? 56.767 19.336 -6.223 1.00 21.60 312 VAL B O 1
ATOM 9633 N N . LEU B 2 313 ? 54.761 18.705 -6.979 1.00 22.05 313 LEU B N 1
ATOM 9634 C CA . LEU B 2 313 ? 54.051 19.529 -6.015 1.00 22.15 313 LEU B CA 1
ATOM 9635 C C . LEU B 2 313 ? 54.434 19.138 -4.596 1.00 22.22 313 LEU B C 1
ATOM 9636 O O . LEU B 2 313 ? 54.682 20.001 -3.760 1.00 22.83 313 LEU B O 1
ATOM 9641 N N . HIS B 2 314 ? 54.471 17.844 -4.330 1.00 21.95 314 HIS B N 1
ATOM 9642 C CA . HIS B 2 314 ? 54.790 17.396 -2.983 1.00 23.19 314 HIS B CA 1
ATOM 9643 C C . HIS B 2 314 ? 56.225 17.683 -2.663 1.00 21.90 314 HIS B C 1
ATOM 9644 O O . HIS B 2 314 ? 56.516 18.104 -1.553 1.00 22.84 314 HIS B O 1
ATOM 9651 N N . THR B 2 315 ? 57.138 17.515 -3.635 1.00 21.79 315 THR B N 1
ATOM 9652 C CA . THR B 2 315 ? 58.543 17.750 -3.375 1.00 21.14 315 THR B CA 1
ATOM 9653 C C . THR B 2 315 ? 58.758 19.234 -3.068 1.00 20.56 315 THR B C 1
ATOM 9654 O O . THR B 2 315 ? 59.438 19.613 -2.096 1.00 20.18 315 THR B O 1
ATOM 9658 N N . GLU B 2 316 ? 58.171 20.071 -3.895 1.00 21.20 316 GLU B N 1
ATOM 9659 C CA . GLU B 2 316 ? 58.405 21.510 -3.793 1.00 22.05 316 GLU B CA 1
ATOM 9660 C C . GLU B 2 316 ? 57.801 22.031 -2.512 1.00 23.21 316 GLU B C 1
ATOM 9661 O O . GLU B 2 316 ? 58.378 22.899 -1.843 1.00 23.71 316 GLU B O 1
ATOM 9667 N N . ARG B 2 317 ? 56.644 21.509 -2.164 1.00 22.92 317 ARG B N 1
ATOM 9668 C CA . ARG B 2 317 ? 56.030 21.865 -0.915 1.00 24.11 317 ARG B CA 1
ATOM 9669 C C . ARG B 2 317 ? 56.939 21.487 0.255 1.00 23.88 317 ARG B C 1
ATOM 9670 O O . ARG B 2 317 ? 57.131 22.266 1.171 1.00 22.87 317 ARG B O 1
ATOM 9678 N N . GLU B 2 318 ? 57.548 20.311 0.200 1.00 24.17 318 GLU B N 1
ATOM 9679 C CA . GLU B 2 318 ? 58.539 19.931 1.187 1.00 24.78 318 GLU B CA 1
ATOM 9680 C C . GLU B 2 318 ? 59.772 20.838 1.197 1.00 23.90 318 GLU B C 1
ATOM 9681 O O . GLU B 2 318 ? 60.285 21.161 2.266 1.00 24.37 318 GLU B O 1
ATOM 9687 N N . ASN B 2 319 ? 60.236 21.257 0.029 1.00 23.72 319 ASN B N 1
ATOM 9688 C CA . ASN B 2 319 ? 61.345 22.220 -0.032 1.00 24.69 319 ASN B CA 1
ATOM 9689 C C . ASN B 2 319 ? 60.996 23.489 0.753 1.00 25.37 319 ASN B C 1
ATOM 9690 O O . ASN B 2 319 ? 61.831 24.023 1.480 1.00 25.83 319 ASN B O 1
ATOM 9695 N N . MET B 2 320 ? 59.765 23.970 0.590 1.00 26.48 320 MET B N 1
ATOM 9696 C CA . MET B 2 320 ? 59.296 25.164 1.319 1.00 28.25 320 MET B CA 1
ATOM 9697 C C . MET B 2 320 ? 59.290 24.957 2.792 1.00 29.50 320 MET B C 1
ATOM 9698 O O . MET B 2 320 ? 59.818 25.764 3.558 1.00 28.97 320 MET B O 1
ATOM 9703 N N . ARG B 2 321 ? 58.652 23.874 3.183 1.00 31.04 321 ARG B N 1
ATOM 9704 C CA . ARG B 2 321 ? 58.509 23.535 4.557 1.00 33.06 321 ARG B CA 1
ATOM 9705 C C . ARG B 2 321 ? 59.842 23.394 5.226 1.00 33.66 321 ARG B C 1
ATOM 9706 O O . ARG B 2 321 ? 59.999 23.845 6.352 1.00 34.94 321 ARG B O 1
ATOM 9714 N N . ALA B 2 322 ? 60.816 22.798 4.534 1.00 33.16 322 ALA B N 1
ATOM 9715 C CA . ALA B 2 322 ? 62.152 22.604 5.077 1.00 32.12 322 ALA B CA 1
ATOM 9716 C C . ALA B 2 322 ? 63.082 23.844 5.097 1.00 31.79 322 ALA B C 1
ATOM 9717 O O . ALA B 2 322 ? 64.244 23.723 5.508 1.00 32.86 322 ALA B O 1
ATOM 9719 N N . GLY B 2 323 ? 62.600 25.009 4.661 1.00 31.04 323 GLY B N 1
ATOM 9720 C CA . GLY B 2 323 ? 63.428 26.229 4.612 1.00 30.35 323 GLY B CA 1
ATOM 9721 C C . GLY B 2 323 ? 64.352 26.309 3.402 1.00 29.32 323 GLY B C 1
ATOM 9722 O O . GLY B 2 323 ? 65.268 27.137 3.363 1.00 29.01 323 GLY B O 1
ATOM 9723 N N . ARG B 2 324 ? 64.137 25.447 2.416 1.00 28.41 324 ARG B N 1
ATOM 9724 C CA . ARG B 2 324 ? 64.932 25.481 1.196 1.00 28.19 324 ARG B CA 1
ATOM 9725 C C . ARG B 2 324 ? 64.345 26.480 0.187 1.00 26.52 324 ARG B C 1
ATOM 9726 O O . ARG B 2 324 ? 64.996 26.818 -0.776 1.00 24.88 324 ARG B O 1
ATOM 9734 N N . GLY B 2 325 ? 63.111 26.916 0.367 1.00 25.84 325 GLY B N 1
ATOM 9735 C CA . GLY B 2 325 ? 62.428 27.716 -0.665 1.00 25.18 325 GLY B CA 1
ATOM 9736 C C . GLY B 2 325 ? 61.957 26.888 -1.867 1.00 25.03 325 GLY B C 1
ATOM 9737 O O . GLY B 2 325 ? 62.323 25.720 -2.037 1.00 23.38 325 GLY B O 1
ATOM 9738 N N . SER B 2 326 ? 61.133 27.500 -2.701 1.00 23.67 326 SER B N 1
ATOM 9739 C CA . SER B 2 326 ? 60.697 26.892 -3.932 1.00 22.92 326 SER B CA 1
ATOM 9740 C C . SER B 2 326 ? 60.102 27.941 -4.827 1.00 23.10 326 SER B C 1
ATOM 9741 O O . SER B 2 326 ? 59.115 28.568 -4.472 1.00 23.13 326 SER B O 1
ATOM 9744 N N . GLU B 2 327 ? 60.676 28.145 -5.997 1.00 22.25 327 GLU B N 1
ATOM 9745 C CA . GLU B 2 327 ? 60.030 29.022 -6.979 1.00 22.65 327 GLU B CA 1
ATOM 9746 C C . GLU B 2 327 ? 58.630 28.590 -7.276 1.00 21.50 327 GLU B C 1
ATOM 9747 O O . GLU B 2 327 ? 57.730 29.429 -7.475 1.00 20.50 327 GLU B O 1
ATOM 9753 N N . LEU B 2 328 ? 58.404 27.275 -7.283 1.00 20.64 328 LEU B N 1
ATOM 9754 C CA . LEU B 2 328 ? 57.123 26.759 -7.681 1.00 20.25 328 LEU B CA 1
ATOM 9755 C C . LEU B 2 328 ? 56.104 27.149 -6.664 1.00 20.78 328 LEU B C 1
ATOM 9756 O O . LEU B 2 328 ? 55.040 27.645 -7.009 1.00 20.98 328 LEU B O 1
ATOM 9761 N N . MET B 2 329 ? 56.409 26.926 -5.396 1.00 21.93 329 MET B N 1
ATOM 9762 C CA . MET B 2 329 ? 55.493 27.331 -4.362 1.00 22.25 329 MET B CA 1
ATOM 9763 C C . MET B 2 329 ? 55.302 28.839 -4.325 1.00 22.76 329 MET B C 1
ATOM 9764 O O . MET B 2 329 ? 54.226 29.283 -4.045 1.00 23.10 329 MET B O 1
ATOM 9769 N N . ASP B 2 330 ? 56.340 29.597 -4.623 1.00 23.01 330 ASP B N 1
ATOM 9770 C CA . ASP B 2 330 ? 56.223 31.050 -4.661 1.00 23.11 330 ASP B CA 1
ATOM 9771 C C . ASP B 2 330 ? 55.214 31.460 -5.730 1.00 23.20 330 ASP B C 1
ATOM 9772 O O . ASP B 2 330 ? 54.365 32.338 -5.516 1.00 23.11 330 ASP B O 1
ATOM 9777 N N . LEU B 2 331 ? 55.305 30.801 -6.890 1.00 22.91 331 LEU B N 1
ATOM 9778 C CA . LEU B 2 331 ? 54.424 31.040 -8.037 1.00 22.68 331 LEU B CA 1
ATOM 9779 C C . LEU B 2 331 ? 52.998 30.654 -7.713 1.00 22.74 331 LEU B C 1
ATOM 9780 O O . LEU B 2 331 ? 52.062 31.364 -8.067 1.00 23.37 331 LEU B O 1
ATOM 9785 N N . LEU B 2 332 ? 52.818 29.522 -7.028 1.00 21.00 332 LEU B N 1
ATOM 9786 C CA . LEU B 2 332 ? 51.510 29.022 -6.843 1.00 21.52 332 LEU B CA 1
ATOM 9787 C C . LEU B 2 332 ? 50.821 29.778 -5.702 1.00 21.91 332 LEU B C 1
ATOM 9788 O O . LEU B 2 332 ? 49.626 29.904 -5.697 1.00 22.32 332 LEU B O 1
ATOM 9793 N N . ILE B 2 333 ? 51.592 30.271 -4.748 1.00 21.98 333 ILE B N 1
ATOM 9794 C CA . ILE B 2 333 ? 51.064 31.077 -3.675 1.00 22.94 333 ILE B CA 1
ATOM 9795 C C . ILE B 2 333 ? 50.775 32.480 -4.206 1.00 23.97 333 ILE B C 1
ATOM 9796 O O . ILE B 2 333 ? 49.706 33.008 -3.933 1.00 23.98 333 ILE B O 1
ATOM 9801 N N . SER B 2 334 ? 51.762 33.072 -4.867 1.00 23.57 334 SER B N 1
ATOM 9802 C CA . SER B 2 334 ? 51.718 34.464 -5.386 1.00 25.21 334 SER B CA 1
ATOM 9803 C C . SER B 2 334 ? 51.371 35.493 -4.358 1.00 24.92 334 SER B C 1
ATOM 9804 O O . SER B 2 334 ? 50.242 35.958 -4.285 1.00 25.65 334 SER B O 1
ATOM 9807 N N . LYS B 2 335 ? 52.343 35.862 -3.570 1.00 24.51 335 LYS B N 1
ATOM 9808 C CA . LYS B 2 335 ? 52.082 36.741 -2.450 1.00 24.90 335 LYS B CA 1
ATOM 9809 C C . LYS B 2 335 ? 51.533 38.106 -2.878 1.00 24.04 335 LYS B C 1
ATOM 9810 O O . LYS B 2 335 ? 50.693 38.691 -2.164 1.00 22.15 335 LYS B O 1
ATOM 9816 N N . LYS B 2 336 ? 51.945 38.545 -4.067 1.00 23.95 336 LYS B N 1
ATOM 9817 C CA . LYS B 2 336 ? 51.423 39.742 -4.725 1.00 24.34 336 LYS B CA 1
ATOM 9818 C C . LYS B 2 336 ? 50.484 39.313 -5.836 1.00 23.36 336 LYS B C 1
ATOM 9819 O O . LYS B 2 336 ? 50.905 38.759 -6.835 1.00 23.11 336 LYS B O 1
ATOM 9825 N N . TRP B 2 337 ? 49.219 39.571 -5.650 1.00 22.83 337 TRP B N 1
ATOM 9826 C CA . TRP B 2 337 ? 48.167 39.067 -6.484 1.00 23.86 337 TRP B CA 1
ATOM 9827 C C . TRP B 2 337 ? 48.371 39.489 -7.917 1.00 22.84 337 TRP B C 1
ATOM 9828 O O . TRP B 2 337 ? 48.224 38.669 -8.821 1.00 23.30 337 TRP B O 1
ATOM 9839 N N . SER B 2 338 ? 48.713 40.755 -8.139 1.00 22.70 338 SER B N 1
ATOM 9840 C CA . SER B 2 338 ? 48.721 41.264 -9.513 1.00 24.37 338 SER B CA 1
ATOM 9841 C C . SER B 2 338 ? 49.779 40.546 -10.348 1.00 24.01 338 SER B C 1
ATOM 9842 O O . SER B 2 338 ? 49.736 40.594 -11.585 1.00 25.09 338 SER B O 1
ATOM 9845 N N . ASP B 2 339 ? 50.740 39.891 -9.694 1.00 24.48 339 ASP B N 1
ATOM 9846 C CA . ASP B 2 339 ? 51.792 39.172 -10.446 1.00 25.14 339 ASP B CA 1
ATOM 9847 C C . ASP B 2 339 ? 51.231 37.952 -11.188 1.00 25.22 339 ASP B C 1
ATOM 9848 O O . ASP B 2 339 ? 51.932 37.383 -12.002 1.00 25.95 339 ASP B O 1
ATOM 9853 N N . ARG B 2 340 ? 50.005 37.543 -10.883 1.00 24.29 340 ARG B N 1
ATOM 9854 C CA . ARG B 2 340 ? 49.401 36.370 -11.539 1.00 24.41 340 ARG B CA 1
ATOM 9855 C C . ARG B 2 340 ? 48.967 36.654 -12.968 1.00 23.74 340 ARG B C 1
ATOM 9856 O O . ARG B 2 340 ? 48.665 35.730 -13.700 1.00 23.22 340 ARG B O 1
ATOM 9864 N N . PHE B 2 341 ? 48.958 37.924 -13.382 1.00 24.42 341 PHE B N 1
ATOM 9865 C CA . PHE B 2 341 ? 48.217 38.298 -14.599 1.00 23.52 341 PHE B CA 1
ATOM 9866 C C . PHE B 2 341 ? 49.018 38.664 -15.791 1.00 23.35 341 PHE B C 1
ATOM 9867 O O . PHE B 2 341 ? 48.490 39.217 -16.708 1.00 22.20 341 PHE B O 1
ATOM 9875 N N . GLY B 2 342 ? 50.304 38.390 -15.776 1.00 22.28 342 GLY B N 1
ATOM 9876 C CA . GLY B 2 342 ? 51.068 38.424 -17.008 1.00 22.15 342 GLY B CA 1
ATOM 9877 C C . GLY B 2 342 ? 51.159 39.795 -17.645 1.00 21.82 342 GLY B C 1
ATOM 9878 O O . GLY B 2 342 ? 51.213 39.895 -18.884 1.00 21.58 342 GLY B O 1
ATOM 9879 N N . GLY B 2 343 ? 51.154 40.831 -16.808 1.00 21.56 343 GLY B N 1
ATOM 9880 C CA . GLY B 2 343 ? 51.162 42.222 -17.241 1.00 21.78 343 GLY B CA 1
ATOM 9881 C C . GLY B 2 343 ? 49.813 42.848 -17.532 1.00 21.14 343 GLY B C 1
ATOM 9882 O O . GLY B 2 343 ? 49.730 44.059 -17.754 1.00 20.78 343 GLY B O 1
ATOM 9883 N N . PHE B 2 344 ? 48.767 42.053 -17.519 1.00 20.97 344 PHE B N 1
ATOM 9884 C CA . PHE B 2 344 ? 47.371 42.562 -17.598 1.00 22.29 344 PHE B CA 1
ATOM 9885 C C . PHE B 2 344 ? 46.931 43.108 -16.275 1.00 21.45 344 PHE B C 1
ATOM 9886 O O . PHE B 2 344 ? 46.130 42.513 -15.564 1.00 23.44 344 PHE B O 1
ATOM 9894 N N . THR B 2 345 ? 47.520 44.225 -15.910 1.00 23.45 345 THR B N 1
ATOM 9895 C CA . THR B 2 345 ? 47.379 44.755 -14.545 1.00 24.83 345 THR B CA 1
ATOM 9896 C C . THR B 2 345 ? 46.682 46.127 -14.504 1.00 26.71 345 THR B C 1
ATOM 9897 O O . THR B 2 345 ? 46.688 46.781 -13.465 1.00 27.14 345 THR B O 1
ATOM 9901 N N . ASN B 2 346 ? 46.091 46.559 -15.613 1.00 25.92 346 ASN B N 1
ATOM 9902 C CA . ASN B 2 346 ? 45.325 47.780 -15.600 1.00 25.01 346 ASN B CA 1
ATOM 9903 C C . ASN B 2 346 ? 44.126 47.554 -14.712 1.00 24.50 346 ASN B C 1
ATOM 9904 O O . ASN B 2 346 ? 43.555 46.496 -14.725 1.00 22.53 346 ASN B O 1
ATOM 9909 N N . ASP B 2 347 ? 43.732 48.573 -13.965 1.00 24.91 347 ASP B N 1
ATOM 9910 C CA . ASP B 2 347 ? 42.497 48.471 -13.168 1.00 24.79 347 ASP B CA 1
ATOM 9911 C C . ASP B 2 347 ? 41.337 48.378 -14.152 1.00 24.47 347 ASP B C 1
ATOM 9912 O O . ASP B 2 347 ? 41.442 48.885 -15.269 1.00 24.21 347 ASP B O 1
ATOM 9917 N N . PRO B 2 348 ? 40.230 47.763 -13.740 1.00 24.07 348 PRO B N 1
ATOM 9918 C CA . PRO B 2 348 ? 39.080 47.562 -14.617 1.00 23.59 348 PRO B CA 1
ATOM 9919 C C . PRO B 2 348 ? 38.189 48.815 -14.687 1.00 23.59 348 PRO B C 1
ATOM 9920 O O . PRO B 2 348 ? 36.977 48.772 -14.392 1.00 23.79 348 PRO B O 1
ATOM 9924 N N . LEU B 2 349 ? 38.808 49.905 -15.116 1.00 23.16 349 LEU B N 1
ATOM 9925 C CA . LEU B 2 349 ? 38.262 51.240 -15.064 1.00 23.63 349 LEU B CA 1
ATOM 9926 C C . LEU B 2 349 ? 38.444 51.987 -16.394 1.00 23.58 349 LEU B C 1
ATOM 9927 O O . LEU B 2 349 ? 38.156 53.179 -16.487 1.00 23.37 349 LEU B O 1
ATOM 9932 N N . THR B 2 350 ? 38.938 51.286 -17.411 1.00 23.96 350 THR B N 1
ATOM 9933 C CA . THR B 2 350 ? 39.023 51.818 -18.763 1.00 24.88 350 THR B CA 1
ATOM 9934 C C . THR B 2 350 ? 37.965 51.156 -19.635 1.00 25.47 350 THR B C 1
ATOM 9935 O O . THR B 2 350 ? 37.928 49.922 -19.755 1.00 25.47 350 THR B O 1
ATOM 9939 N N . GLN B 2 351 ? 37.098 51.987 -20.216 1.00 25.71 351 GLN B N 1
ATOM 9940 C CA . GLN B 2 351 ? 36.043 51.542 -21.083 1.00 27.43 351 GLN B CA 1
ATOM 9941 C C . GLN B 2 351 ? 36.559 51.348 -22.498 1.00 28.19 351 GLN B C 1
ATOM 9942 O O . GLN B 2 351 ? 37.598 51.875 -22.870 1.00 28.00 351 GLN B O 1
ATOM 9948 N N . SER B 2 352 ? 35.791 50.613 -23.285 1.00 29.78 352 SER B N 1
ATOM 9949 C CA . SER B 2 352 ? 36.021 50.458 -24.726 1.00 30.59 352 SER B CA 1
ATOM 9950 C C . SER B 2 352 ? 35.720 51.749 -25.439 1.00 32.76 352 SER B C 1
ATOM 9951 O O . SER B 2 352 ? 34.857 52.507 -24.968 1.00 32.47 352 SER B O 1
ATOM 9955 N N . MET C 3 1 ? 11.080 22.656 -66.315 1.00 30.54 1 MET C N 1
ATOM 9956 C CA . MET C 3 1 ? 9.675 23.037 -66.021 1.00 30.71 1 MET C CA 1
ATOM 9957 C C . MET C 3 1 ? 9.341 24.365 -66.690 1.00 30.91 1 MET C C 1
ATOM 9958 O O . MET C 3 1 ? 10.220 25.056 -67.196 1.00 30.32 1 MET C O 1
ATOM 9963 N N . LYS C 3 2 ? 8.056 24.694 -66.721 1.00 31.46 2 LYS C N 1
ATOM 9964 C CA . LYS C 3 2 ? 7.581 25.898 -67.396 1.00 31.65 2 LYS C CA 1
ATOM 9965 C C . LYS C 3 2 ? 6.794 26.764 -66.427 1.00 31.66 2 LYS C C 1
ATOM 9966 O O . LYS C 3 2 ? 5.968 26.253 -65.676 1.00 31.49 2 LYS C O 1
ATOM 9972 N N . ALA C 3 3 ? 7.056 28.069 -66.448 1.00 31.45 3 ALA C N 1
ATOM 9973 C CA . ALA C 3 3 ? 6.240 29.030 -65.720 1.00 31.53 3 ALA C CA 1
ATOM 9974 C C . ALA C 3 3 ? 5.210 29.637 -66.675 1.00 31.58 3 ALA C C 1
ATOM 9975 O O . ALA C 3 3 ? 5.566 30.353 -67.605 1.00 30.93 3 ALA C O 1
ATOM 9977 N N . LYS C 3 4 ? 3.939 29.328 -66.427 1.00 31.75 4 LYS C N 1
ATOM 9978 C CA . LYS C 3 4 ? 2.836 29.783 -67.250 1.00 32.40 4 LYS C CA 1
ATOM 9979 C C . LYS C 3 4 ? 2.377 31.190 -66.850 1.00 31.99 4 LYS C C 1
ATOM 9980 O O . LYS C 3 4 ? 2.335 31.529 -65.668 1.00 30.88 4 LYS C O 1
ATOM 9986 N N . ARG C 3 5 ? 2.040 31.995 -67.856 1.00 32.29 5 ARG C N 1
ATOM 9987 C CA . ARG C 3 5 ? 1.441 33.305 -67.647 1.00 32.76 5 ARG C CA 1
ATOM 9988 C C . ARG C 3 5 ? -0.022 33.160 -67.227 1.00 33.12 5 ARG C C 1
ATOM 9989 O O . ARG C 3 5 ? -0.755 32.381 -67.817 1.00 33.03 5 ARG C O 1
ATOM 9997 N N . VAL C 3 6 ? -0.434 33.933 -66.225 1.00 33.88 6 VAL C N 1
ATOM 9998 C CA . VAL C 3 6 ? -1.806 33.944 -65.695 1.00 34.68 6 VAL C CA 1
ATOM 9999 C C . VAL C 3 6 ? -2.321 35.402 -65.612 1.00 35.27 6 VAL C C 1
ATOM 10000 O O . VAL C 3 6 ? -1.550 36.307 -65.320 1.00 35.41 6 VAL C O 1
ATOM 10004 N N . PRO C 3 7 ? -3.624 35.640 -65.846 1.00 36.23 7 PRO C N 1
ATOM 10005 C CA . PRO C 3 7 ? -4.070 37.039 -65.914 1.00 36.87 7 PRO C CA 1
ATOM 10006 C C . PRO C 3 7 ? -4.100 37.840 -64.602 1.00 37.56 7 PRO C C 1
ATOM 10007 O O . PRO C 3 7 ? -4.190 39.060 -64.656 1.00 37.92 7 PRO C O 1
ATOM 10011 N N . GLY C 3 8 ? -4.014 37.193 -63.444 1.00 38.52 8 GLY C N 1
ATOM 10012 C CA . GLY C 3 8 ? -4.281 37.882 -62.173 1.00 39.15 8 GLY C CA 1
ATOM 10013 C C . GLY C 3 8 ? -3.263 38.899 -61.655 1.00 39.95 8 GLY C C 1
ATOM 10014 O O . GLY C 3 8 ? -2.239 39.166 -62.288 1.00 40.42 8 GLY C O 1
ATOM 10015 N N . GLY C 3 9 ? -3.570 39.469 -60.487 1.00 40.43 9 GLY C N 1
ATOM 10016 C CA . GLY C 3 9 ? -2.654 40.326 -59.751 1.00 40.45 9 GLY C CA 1
ATOM 10017 C C . GLY C 3 9 ? -1.854 39.505 -58.758 1.00 40.91 9 GLY C C 1
ATOM 10018 O O . GLY C 3 9 ? -2.058 38.292 -58.621 1.00 40.90 9 GLY C O 1
ATOM 10019 N N . LYS C 3 10 ? -0.942 40.170 -58.054 1.00 41.14 10 LYS C N 1
ATOM 10020 C CA . LYS C 3 10 ? -0.038 39.489 -57.127 1.00 41.46 10 LYS C CA 1
ATOM 10021 C C . LYS C 3 10 ? -0.781 38.756 -55.999 1.00 41.50 10 LYS C C 1
ATOM 10022 O O . LYS C 3 10 ? -0.255 37.791 -55.430 1.00 41.90 10 LYS C O 1
ATOM 10028 N N . GLU C 3 11 ? -2.000 39.196 -55.688 1.00 41.44 11 GLU C N 1
ATOM 10029 C CA . GLU C 3 11 ? -2.845 38.475 -54.736 1.00 41.03 11 GLU C CA 1
ATOM 10030 C C . GLU C 3 11 ? -3.808 37.492 -55.441 1.00 40.62 11 GLU C C 1
ATOM 10031 O O . GLU C 3 11 ? -4.948 37.284 -55.012 1.00 40.84 11 GLU C O 1
ATOM 10037 N N . LEU C 3 12 ? -3.346 36.934 -56.557 1.00 39.60 12 LEU C N 1
ATOM 10038 C CA . LEU C 3 12 ? -3.739 35.594 -56.987 1.00 38.64 12 LEU C CA 1
ATOM 10039 C C . LEU C 3 12 ? -2.527 34.674 -56.762 1.00 37.65 12 LEU C C 1
ATOM 10040 O O . LEU C 3 12 ? -2.663 33.521 -56.315 1.00 37.44 12 LEU C O 1
ATOM 10045 N N . LEU C 3 13 ? -1.344 35.194 -57.079 1.00 36.16 13 LEU C N 1
ATOM 10046 C CA . LEU C 3 13 ? -0.139 34.399 -57.041 1.00 35.65 13 LEU C CA 1
ATOM 10047 C C . LEU C 3 13 ? 0.336 34.138 -55.610 1.00 34.76 13 LEU C C 1
ATOM 10048 O O . LEU C 3 13 ? 1.017 33.154 -55.377 1.00 34.77 13 LEU C O 1
ATOM 10053 N N . LEU C 3 14 ? -0.043 35.006 -54.675 1.00 33.78 14 LEU C N 1
ATOM 10054 C CA . LEU C 3 14 ? 0.329 34.872 -53.268 1.00 33.77 14 LEU C CA 1
ATOM 10055 C C . LEU C 3 14 ? -0.736 34.158 -52.427 1.00 33.22 14 LEU C C 1
ATOM 10056 O O . LEU C 3 14 ? -0.579 33.988 -51.214 1.00 33.27 14 LEU C O 1
ATOM 10061 N N . ASP C 3 15 ? -1.808 33.731 -53.085 1.00 32.52 15 ASP C N 1
ATOM 10062 C CA . ASP C 3 15 ? -2.916 33.052 -52.434 1.00 32.25 15 ASP C CA 1
ATOM 10063 C C . ASP C 3 15 ? -2.711 31.553 -52.602 1.00 31.92 15 ASP C C 1
ATOM 10064 O O . ASP C 3 15 ? -3.024 30.992 -53.653 1.00 32.22 15 ASP C O 1
ATOM 10069 N N . LEU C 3 16 ? -2.178 30.918 -51.559 1.00 31.69 16 LEU C N 1
ATOM 10070 C CA . LEU C 3 16 ? -1.912 29.484 -51.561 1.00 31.26 16 LEU C CA 1
ATOM 10071 C C . LEU C 3 16 ? -3.124 28.658 -52.001 1.00 30.86 16 LEU C C 1
ATOM 10072 O O . LEU C 3 16 ? -2.959 27.628 -52.619 1.00 30.29 16 LEU C O 1
ATOM 10077 N N . ASP C 3 17 ? -4.336 29.080 -51.666 1.00 30.54 17 ASP C N 1
ATOM 10078 C CA . ASP C 3 17 ? -5.520 28.294 -52.019 1.00 30.87 17 ASP C CA 1
ATOM 10079 C C . ASP C 3 17 ? -6.209 28.820 -53.291 1.00 30.51 17 ASP C C 1
ATOM 10080 O O . ASP C 3 17 ? -7.396 28.561 -53.511 1.00 31.19 17 ASP C O 1
ATOM 10085 N N . ALA C 3 18 ? -5.485 29.554 -54.134 1.00 30.09 18 ALA C N 1
ATOM 10086 C CA . ALA C 3 18 ? -6.090 30.073 -55.359 1.00 29.82 18 ALA C CA 1
ATOM 10087 C C . ALA C 3 18 ? -6.254 28.929 -56.348 1.00 29.44 18 ALA C C 1
ATOM 10088 O O . ALA C 3 18 ? -5.287 28.247 -56.669 1.00 29.08 18 ALA C O 1
ATOM 10090 N N . PRO C 3 19 ? -7.490 28.715 -56.841 1.00 29.57 19 PRO C N 1
ATOM 10091 C CA . PRO C 3 19 ? -7.743 27.694 -57.853 1.00 29.35 19 PRO C CA 1
ATOM 10092 C C . PRO C 3 19 ? -6.781 27.733 -59.037 1.00 28.90 19 PRO C C 1
ATOM 10093 O O . PRO C 3 19 ? -6.554 26.699 -59.664 1.00 28.67 19 PRO C O 1
ATOM 10097 N N . ILE C 3 20 ? -6.238 28.910 -59.347 1.00 28.82 20 ILE C N 1
ATOM 10098 C CA . ILE C 3 20 ? -5.238 29.042 -60.409 1.00 29.29 20 ILE C CA 1
ATOM 10099 C C . ILE C 3 20 ? -4.062 28.081 -60.202 1.00 29.31 20 ILE C C 1
ATOM 10100 O O . ILE C 3 20 ? -3.560 27.499 -61.157 1.00 29.62 20 ILE C O 1
ATOM 10105 N N . TRP C 3 21 ? -3.653 27.897 -58.952 1.00 29.35 21 TRP C N 1
ATOM 10106 C CA . TRP C 3 21 ? -2.602 26.932 -58.624 1.00 29.63 21 TRP C CA 1
ATOM 10107 C C . TRP C 3 21 ? -3.033 25.498 -58.949 1.00 30.75 21 TRP C C 1
ATOM 10108 O O . TRP C 3 21 ? -2.192 24.656 -59.265 1.00 31.15 21 TRP C O 1
ATOM 10119 N N . ALA C 3 22 ? -4.348 25.251 -58.934 1.00 32.02 22 ALA C N 1
ATOM 10120 C CA . ALA C 3 22 ? -4.916 23.927 -59.200 1.00 32.44 22 ALA C CA 1
ATOM 10121 C C . ALA C 3 22 ? -4.777 23.530 -60.659 1.00 33.41 22 ALA C C 1
ATOM 10122 O O . ALA C 3 22 ? -4.861 22.354 -60.987 1.00 34.29 22 ALA C O 1
ATOM 10124 N N . GLY C 3 23 ? -4.597 24.510 -61.536 1.00 33.85 23 GLY C N 1
ATOM 10125 C CA . GLY C 3 23 ? -4.346 24.241 -62.943 1.00 34.01 23 GLY C CA 1
ATOM 10126 C C . GLY C 3 23 ? -2.927 24.524 -63.398 1.00 34.47 23 GLY C C 1
ATOM 10127 O O . GLY C 3 23 ? -2.650 24.545 -64.593 1.00 34.65 23 GLY C O 1
ATOM 10128 N N . ALA C 3 24 ? -2.015 24.742 -62.460 1.00 34.76 24 ALA C N 1
ATOM 10129 C CA . ALA C 3 24 ? -0.633 25.012 -62.831 1.00 34.95 24 ALA C CA 1
ATOM 10130 C C . ALA C 3 24 ? 0.049 23.714 -63.292 1.00 35.16 24 ALA C C 1
ATOM 10131 O O . ALA C 3 24 ? -0.403 22.606 -62.951 1.00 34.91 24 ALA C O 1
ATOM 10133 N N . GLU C 3 25 ? 1.120 23.872 -64.081 1.00 35.32 25 GLU C N 1
ATOM 10134 C CA . GLU C 3 25 ? 2.052 22.769 -64.406 1.00 34.84 25 GLU C CA 1
ATOM 10135 C C . GLU C 3 25 ? 2.905 22.391 -63.186 1.00 34.19 25 GLU C C 1
ATOM 10136 O O . GLU C 3 25 ? 3.881 23.095 -62.862 1.00 34.54 25 GLU C O 1
ATOM 10138 N N . SER C 3 26 ? 2.552 21.290 -62.517 1.00 33.26 26 SER C N 1
ATOM 10139 C CA . SER C 3 26 ? 3.289 20.847 -61.324 1.00 32.73 26 SER C CA 1
ATOM 10140 C C . SER C 3 26 ? 4.281 19.711 -61.619 1.00 32.12 26 SER C C 1
ATOM 10141 O O . SER C 3 26 ? 3.919 18.712 -62.254 1.00 32.36 26 SER C O 1
ATOM 10144 N N . THR C 3 27 ? 5.518 19.884 -61.154 1.00 30.28 27 THR C N 1
ATOM 10145 C CA . THR C 3 27 ? 6.609 18.940 -61.396 1.00 29.79 27 THR C CA 1
ATOM 10146 C C . THR C 3 27 ? 7.024 18.369 -60.066 1.00 28.48 27 THR C C 1
ATOM 10147 O O . THR C 3 27 ? 7.333 19.123 -59.163 1.00 28.26 27 THR C O 1
ATOM 10151 N N . THR C 3 28 ? 7.029 17.047 -59.953 1.00 27.65 28 THR C N 1
ATOM 10152 C CA . THR C 3 28 ? 7.515 16.388 -58.751 1.00 27.67 28 THR C CA 1
ATOM 10153 C C . THR C 3 28 ? 8.992 16.083 -58.922 1.00 27.35 28 THR C C 1
ATOM 10154 O O . THR C 3 28 ? 9.385 15.365 -59.837 1.00 27.67 28 THR C O 1
ATOM 10158 N N . PHE C 3 29 ? 9.806 16.658 -58.042 1.00 26.82 29 PHE C N 1
ATOM 10159 C CA . PHE C 3 29 ? 11.219 16.424 -58.045 1.00 26.89 29 PHE C CA 1
ATOM 10160 C C . PHE C 3 29 ? 11.541 15.380 -56.983 1.00 26.63 29 PHE C C 1
ATOM 10161 O O . PHE C 3 29 ? 11.180 15.538 -55.802 1.00 26.71 29 PHE C O 1
ATOM 10169 N N . GLU C 3 30 ? 12.244 14.334 -57.384 1.00 25.96 30 GLU C N 1
ATOM 10170 C CA . GLU C 3 30 ? 12.881 13.466 -56.411 1.00 26.94 30 GLU C CA 1
ATOM 10171 C C . GLU C 3 30 ? 13.969 14.252 -55.701 1.00 26.17 30 GLU C C 1
ATOM 10172 O O . GLU C 3 30 ? 14.709 14.996 -56.324 1.00 26.06 30 GLU C O 1
ATOM 10178 N N . MET C 3 31 ? 14.071 14.107 -54.386 1.00 26.12 31 MET C N 1
ATOM 10179 C CA . MET C 3 31 ? 15.066 14.849 -53.651 1.00 26.28 31 MET C CA 1
ATOM 10180 C C . MET C 3 31 ? 16.020 13.858 -53.021 1.00 26.69 31 MET C C 1
ATOM 10181 O O . MET C 3 31 ? 15.582 12.854 -52.457 1.00 26.10 31 MET C O 1
ATOM 10186 N N . PHE C 3 32 ? 17.314 14.148 -53.154 1.00 26.47 32 PHE C N 1
ATOM 10187 C CA . PHE C 3 32 ? 18.375 13.221 -52.789 1.00 26.83 32 PHE C CA 1
ATOM 10188 C C . PHE C 3 32 ? 19.199 13.875 -51.703 1.00 25.84 32 PHE C C 1
ATOM 10189 O O . PHE C 3 32 ? 19.275 15.103 -51.628 1.00 25.60 32 PHE C O 1
ATOM 10197 N N . PRO C 3 33 ? 19.844 13.074 -50.852 1.00 25.16 33 PRO C N 1
ATOM 10198 C CA . PRO C 3 33 ? 20.732 13.763 -49.892 1.00 24.86 33 PRO C CA 1
ATOM 10199 C C . PRO C 3 33 ? 21.971 14.396 -50.550 1.00 24.39 33 PRO C C 1
ATOM 10200 O O . PRO C 3 33 ? 22.540 13.851 -51.497 1.00 25.54 33 PRO C O 1
ATOM 10204 N N . THR C 3 34 ? 22.385 15.546 -50.039 1.00 24.60 34 THR C N 1
ATOM 10205 C CA . THR C 3 34 ? 23.518 16.250 -50.615 1.00 23.75 34 THR C CA 1
ATOM 10206 C C . THR C 3 34 ? 24.776 15.406 -50.385 1.00 23.55 34 THR C C 1
ATOM 10207 O O . THR C 3 34 ? 24.894 14.720 -49.352 1.00 23.48 34 THR C O 1
ATOM 10211 N N . PRO C 3 35 ? 25.687 15.409 -51.372 1.00 23.22 35 PRO C N 1
ATOM 10212 C CA . PRO C 3 35 ? 26.925 14.678 -51.290 1.00 23.27 35 PRO C CA 1
ATOM 10213 C C . PRO C 3 35 ? 27.922 15.471 -50.427 1.00 23.29 35 PRO C C 1
ATOM 10214 O O . PRO C 3 35 ? 28.880 16.033 -50.940 1.00 22.60 35 PRO C O 1
ATOM 10218 N N . LEU C 3 36 ? 27.685 15.501 -49.127 1.00 23.14 36 LEU C N 1
ATOM 10219 C CA . LEU C 3 36 ? 28.486 16.344 -48.214 1.00 22.74 36 LEU C CA 1
ATOM 10220 C C . LEU C 3 36 ? 29.951 15.929 -48.077 1.00 22.69 36 LEU C C 1
ATOM 10221 O O . LEU C 3 36 ? 30.777 16.723 -47.636 1.00 20.63 36 LEU C O 1
ATOM 10226 N N . VAL C 3 37 ? 30.294 14.694 -48.449 1.00 23.54 37 VAL C N 1
ATOM 10227 C CA . VAL C 3 37 ? 31.713 14.346 -48.529 1.00 24.74 37 VAL C CA 1
ATOM 10228 C C . VAL C 3 37 ? 32.466 15.379 -49.378 1.00 25.22 37 VAL C C 1
ATOM 10229 O O . VAL C 3 37 ? 33.660 15.572 -49.216 1.00 25.56 37 VAL C O 1
ATOM 10233 N N . MET C 3 38 ? 31.742 16.040 -50.275 1.00 25.93 38 MET C N 1
ATOM 10234 C CA . MET C 3 38 ? 32.293 17.057 -51.162 1.00 27.30 38 MET C CA 1
ATOM 10235 C C . MET C 3 38 ? 32.714 18.333 -50.420 1.00 26.47 38 MET C C 1
ATOM 10236 O O . MET C 3 38 ? 33.521 19.113 -50.932 1.00 25.94 38 MET C O 1
ATOM 10241 N N . VAL C 3 39 ? 32.183 18.554 -49.216 1.00 26.29 39 VAL C N 1
ATOM 10242 C CA . VAL C 3 39 ? 32.462 19.797 -48.511 1.00 26.13 39 VAL C CA 1
ATOM 10243 C C . VAL C 3 39 ? 33.654 19.711 -47.528 1.00 26.59 39 VAL C C 1
ATOM 10244 O O . VAL C 3 39 ? 33.879 20.642 -46.770 1.00 26.69 39 VAL C O 1
ATOM 10248 N N . LYS C 3 40 ? 34.405 18.608 -47.566 1.00 27.19 40 LYS C N 1
ATOM 10249 C CA . LYS C 3 40 ? 35.533 18.323 -46.634 1.00 27.93 40 LYS C CA 1
ATOM 10250 C C . LYS C 3 40 ? 36.453 19.507 -46.394 1.00 28.17 40 LYS C C 1
ATOM 10251 O O . LYS C 3 40 ? 36.851 19.748 -45.257 1.00 27.51 40 LYS C O 1
ATOM 10257 N N . GLU C 3 41 ? 36.825 20.222 -47.462 1.00 27.88 41 GLU C N 1
ATOM 10258 C CA . GLU C 3 41 ? 37.722 21.377 -47.324 1.00 28.27 41 GLU C CA 1
ATOM 10259 C C . GLU C 3 41 ? 37.046 22.594 -46.689 1.00 27.89 41 GLU C C 1
ATOM 10260 O O . GLU C 3 41 ? 37.725 23.409 -46.088 1.00 29.02 41 GLU C O 1
ATOM 10266 N N . VAL C 3 42 ? 35.725 22.701 -46.786 1.00 26.87 42 VAL C N 1
ATOM 10267 C CA . VAL C 3 42 ? 35.012 23.816 -46.164 1.00 26.37 42 VAL C CA 1
ATOM 10268 C C . VAL C 3 42 ? 34.695 23.491 -44.699 1.00 25.86 42 VAL C C 1
ATOM 10269 O O . VAL C 3 42 ? 34.844 24.340 -43.818 1.00 26.14 42 VAL C O 1
ATOM 10273 N N . SER C 3 43 ? 34.233 22.267 -44.464 1.00 24.25 43 SER C N 1
ATOM 10274 C CA . SER C 3 43 ? 34.012 21.760 -43.125 1.00 23.15 43 SER C CA 1
ATOM 10275 C C . SER C 3 43 ? 34.160 20.245 -43.112 1.00 22.43 43 SER C C 1
ATOM 10276 O O . SER C 3 43 ? 33.254 19.534 -43.592 1.00 21.86 43 SER C O 1
ATOM 10279 N N . PRO C 3 44 ? 35.285 19.750 -42.568 1.00 22.33 44 PRO C N 1
ATOM 10280 C CA . PRO C 3 44 ? 35.515 18.317 -42.343 1.00 22.29 44 PRO C CA 1
ATOM 10281 C C . PRO C 3 44 ? 34.440 17.726 -41.457 1.00 22.15 44 PRO C C 1
ATOM 10282 O O . PRO C 3 44 ? 34.083 16.566 -41.605 1.00 21.85 44 PRO C O 1
ATOM 10286 N N . PHE C 3 45 ? 33.903 18.534 -40.557 1.00 21.50 45 PHE C N 1
ATOM 10287 C CA . PHE C 3 45 ? 32.832 18.052 -39.692 1.00 21.56 45 PHE C CA 1
ATOM 10288 C C . PHE C 3 45 ? 31.482 17.885 -40.386 1.00 21.70 45 PHE C C 1
ATOM 10289 O O . PHE C 3 45 ? 30.826 16.859 -40.227 1.00 21.72 45 PHE C O 1
ATOM 10297 N N . LEU C 3 46 ? 31.051 18.898 -41.129 1.00 21.53 46 LEU C N 1
ATOM 10298 C CA . LEU C 3 46 ? 29.856 18.769 -41.975 1.00 21.81 46 LEU C CA 1
ATOM 10299 C C . LEU C 3 46 ? 29.963 17.553 -42.915 1.00 20.82 46 LEU C C 1
ATOM 10300 O O . LEU C 3 46 ? 29.008 16.816 -43.075 1.00 22.29 46 LEU C O 1
ATOM 10305 N N . ALA C 3 47 ? 31.145 17.317 -43.465 1.00 21.18 47 ALA C N 1
ATOM 10306 C CA . ALA C 3 47 ? 31.376 16.210 -44.381 1.00 21.59 47 ALA C CA 1
ATOM 10307 C C . ALA C 3 47 ? 31.137 14.852 -43.744 1.00 22.00 47 ALA C C 1
ATOM 10308 O O . ALA C 3 47 ? 30.917 13.862 -44.449 1.00 21.48 47 ALA C O 1
ATOM 10310 N N . LEU C 3 48 ? 31.182 14.788 -42.414 1.00 22.52 48 LEU C N 1
ATOM 10311 C CA . LEU C 3 48 ? 30.846 13.558 -41.684 1.00 22.56 48 LEU C CA 1
ATOM 10312 C C . LEU C 3 48 ? 29.347 13.319 -41.532 1.00 23.30 48 LEU C C 1
ATOM 10313 O O . LEU C 3 48 ? 28.959 12.370 -40.850 1.00 22.33 48 LEU C O 1
ATOM 10318 N N . SER C 3 49 ? 28.503 14.185 -42.119 1.00 23.30 49 SER C N 1
ATOM 10319 C CA . SER C 3 49 ? 27.053 14.134 -41.869 1.00 23.88 49 SER C CA 1
ATOM 10320 C C . SER C 3 49 ? 26.470 12.790 -42.233 1.00 24.08 49 SER C C 1
ATOM 10321 O O . SER C 3 49 ? 26.741 12.267 -43.305 1.00 24.63 49 SER C O 1
ATOM 10324 N N . GLU C 3 50 ? 25.643 12.268 -41.340 1.00 24.50 50 GLU C N 1
ATOM 10325 C CA . GLU C 3 50 ? 24.962 10.999 -41.550 1.00 24.69 50 GLU C CA 1
ATOM 10326 C C . GLU C 3 50 ? 23.442 11.210 -41.487 1.00 24.15 50 GLU C C 1
ATOM 10327 O O . GLU C 3 50 ? 22.967 11.893 -40.617 1.00 23.19 50 GLU C O 1
ATOM 10333 N N . GLY C 3 51 ? 22.689 10.663 -42.427 1.00 24.04 51 GLY C N 1
ATOM 10334 C CA . GLY C 3 51 ? 21.244 10.638 -42.283 1.00 24.04 51 GLY C CA 1
ATOM 10335 C C . GLY C 3 51 ? 20.517 11.907 -42.699 1.00 24.43 51 GLY C C 1
ATOM 10336 O O . GLY C 3 51 ? 19.316 12.008 -42.494 1.00 25.38 51 GLY C O 1
ATOM 10337 N N . HIS C 3 52 ? 21.226 12.891 -43.247 1.00 24.18 52 HIS C N 1
ATOM 10338 C CA . HIS C 3 52 ? 20.565 14.044 -43.855 1.00 23.52 52 HIS C CA 1
ATOM 10339 C C . HIS C 3 52 ? 19.777 13.670 -45.112 1.00 22.85 52 HIS C C 1
ATOM 10340 O O . HIS C 3 52 ? 20.070 12.676 -45.807 1.00 23.00 52 HIS C O 1
ATOM 10347 N N . GLY C 3 53 ? 18.774 14.485 -45.419 1.00 22.66 53 GLY C N 1
ATOM 10348 C CA . GLY C 3 53 ? 18.026 14.328 -46.682 1.00 22.70 53 GLY C CA 1
ATOM 10349 C C . GLY C 3 53 ? 16.816 13.414 -46.571 1.00 22.32 53 GLY C C 1
ATOM 10350 O O . GLY C 3 53 ? 16.552 12.607 -47.452 1.00 21.06 53 GLY C O 1
ATOM 10351 N N . VAL C 3 54 ? 16.052 13.576 -45.503 1.00 22.38 54 VAL C N 1
ATOM 10352 C CA . VAL C 3 54 ? 14.909 12.695 -45.238 1.00 23.32 54 VAL C CA 1
ATOM 10353 C C . VAL C 3 54 ? 13.697 13.005 -46.108 1.00 23.33 54 VAL C C 1
ATOM 10354 O O . VAL C 3 54 ? 12.862 12.145 -46.298 1.00 23.64 54 VAL C O 1
ATOM 10358 N N . ILE C 3 55 ? 13.594 14.225 -46.619 1.00 24.19 55 ILE C N 1
ATOM 10359 C CA . ILE C 3 55 ? 12.556 14.591 -47.605 1.00 24.35 55 ILE C CA 1
ATOM 10360 C C . ILE C 3 55 ? 12.926 14.156 -49.042 1.00 24.70 55 ILE C C 1
ATOM 10361 O O . ILE C 3 55 ? 13.928 14.629 -49.626 1.00 25.18 55 ILE C O 1
ATOM 10366 N N . LYS C 3 56 ? 12.088 13.280 -49.603 1.00 24.20 56 LYS C N 1
ATOM 10367 C CA . LYS C 3 56 ? 12.375 12.564 -50.847 1.00 24.44 56 LYS C CA 1
ATOM 10368 C C . LYS C 3 56 ? 11.653 13.132 -52.061 1.00 24.78 56 LYS C C 1
ATOM 10369 O O . LYS C 3 56 ? 11.970 12.781 -53.209 1.00 24.70 56 LYS C O 1
ATOM 10375 N N . ARG C 3 57 ? 10.692 14.014 -51.811 1.00 25.33 57 ARG C N 1
ATOM 10376 C CA . ARG C 3 57 ? 9.836 14.531 -52.854 1.00 25.46 57 ARG C CA 1
ATOM 10377 C C . ARG C 3 57 ? 9.477 15.981 -52.576 1.00 24.93 57 ARG C C 1
ATOM 10378 O O . ARG C 3 57 ? 9.135 16.352 -51.444 1.00 24.63 57 ARG C O 1
ATOM 10386 N N . LEU C 3 58 ? 9.569 16.799 -53.616 1.00 24.58 58 LEU C N 1
ATOM 10387 C CA . LEU C 3 58 ? 9.151 18.203 -53.558 1.00 24.29 58 LEU C CA 1
ATOM 10388 C C . LEU C 3 58 ? 8.375 18.478 -54.815 1.00 24.33 58 LEU C C 1
ATOM 10389 O O . LEU C 3 58 ? 8.887 18.274 -55.913 1.00 24.19 58 LEU C O 1
ATOM 10394 N N . ASP C 3 59 ? 7.142 18.933 -54.643 1.00 23.88 59 ASP C N 1
ATOM 10395 C CA . ASP C 3 59 ? 6.312 19.344 -55.758 1.00 23.60 59 ASP C CA 1
ATOM 10396 C C . ASP C 3 59 ? 6.412 20.843 -55.968 1.00 22.88 59 ASP C C 1
ATOM 10397 O O . ASP C 3 59 ? 6.285 21.612 -55.014 1.00 21.77 59 ASP C O 1
ATOM 10402 N N . VAL C 3 60 ? 6.623 21.253 -57.216 1.00 22.64 60 VAL C N 1
ATOM 10403 C CA . VAL C 3 60 ? 6.757 22.677 -57.539 1.00 22.42 60 VAL C CA 1
ATOM 10404 C C . VAL C 3 60 ? 5.914 23.067 -58.742 1.00 22.02 60 VAL C C 1
ATOM 10405 O O . VAL C 3 60 ? 5.973 22.400 -59.774 1.00 22.04 60 VAL C O 1
ATOM 10409 N N . ALA C 3 61 ? 5.102 24.117 -58.586 1.00 21.55 61 ALA C N 1
ATOM 10410 C CA . ALA C 3 61 ? 4.388 24.747 -59.712 1.00 21.22 61 ALA C CA 1
ATOM 10411 C C . ALA C 3 61 ? 4.922 26.166 -59.851 1.00 21.17 61 ALA C C 1
ATOM 10412 O O . ALA C 3 61 ? 5.303 26.795 -58.868 1.00 20.74 61 ALA C O 1
ATOM 10414 N N . ALA C 3 62 ? 4.941 26.670 -61.074 1.00 21.02 62 ALA C N 1
ATOM 10415 C CA . ALA C 3 62 ? 5.423 28.021 -61.323 1.00 20.77 62 ALA C CA 1
ATOM 10416 C C . ALA C 3 62 ? 4.413 28.763 -62.187 1.00 20.32 62 ALA C C 1
ATOM 10417 O O . ALA C 3 62 ? 3.965 28.265 -63.214 1.00 19.65 62 ALA C O 1
ATOM 10419 N N . LEU C 3 63 ? 4.035 29.948 -61.740 1.00 20.29 63 LEU C N 1
ATOM 10420 C CA . LEU C 3 63 ? 3.208 30.832 -62.521 1.00 20.42 63 LEU C CA 1
ATOM 10421 C C . LEU C 3 63 ? 3.761 32.268 -62.449 1.00 20.57 63 LEU C C 1
ATOM 10422 O O . LEU C 3 63 ? 4.453 32.656 -61.484 1.00 19.54 63 LEU C O 1
ATOM 10427 N N . HIS C 3 64 ? 3.454 33.053 -63.467 1.00 20.39 64 HIS C N 1
ATOM 10428 C CA . HIS C 3 64 ? 3.734 34.482 -63.448 1.00 21.47 64 HIS C CA 1
ATOM 10429 C C . HIS C 3 64 ? 2.584 35.291 -64.044 1.00 22.12 64 HIS C C 1
ATOM 10430 O O . HIS C 3 64 ? 1.655 34.742 -64.655 1.00 21.86 64 HIS C O 1
ATOM 10437 N N . ASN C 3 65 ? 2.637 36.598 -63.832 1.00 22.97 65 ASN C N 1
ATOM 10438 C CA . ASN C 3 65 ? 1.684 37.511 -64.456 1.00 23.86 65 ASN C CA 1
ATOM 10439 C C . ASN C 3 65 ? 2.389 38.632 -65.220 1.00 24.40 65 ASN C C 1
ATOM 10440 O O . ASN C 3 65 ? 1.834 39.717 -65.408 1.00 24.03 65 ASN C O 1
ATOM 10445 N N . GLY C 3 66 ? 3.617 38.363 -65.664 1.00 25.16 66 GLY C N 1
ATOM 10446 C CA . GLY C 3 66 ? 4.379 39.332 -66.458 1.00 25.61 66 GLY C CA 1
ATOM 10447 C C . GLY C 3 66 ? 5.203 40.315 -65.639 1.00 26.22 66 GLY C C 1
ATOM 10448 O O . GLY C 3 66 ? 6.255 40.763 -66.089 1.00 26.84 66 GLY C O 1
ATOM 10449 N N . SER C 3 67 ? 4.741 40.645 -64.436 1.00 26.49 67 SER C N 1
ATOM 10450 C CA . SER C 3 67 ? 5.463 41.566 -63.556 1.00 26.65 67 SER C CA 1
ATOM 10451 C C . SER C 3 67 ? 6.054 40.881 -62.313 1.00 26.70 67 SER C C 1
ATOM 10452 O O . SER C 3 67 ? 7.130 41.272 -61.861 1.00 26.25 67 SER C O 1
ATOM 10455 N N . MET C 3 68 ? 5.333 39.901 -61.751 1.00 26.69 68 MET C N 1
ATOM 10456 C CA . MET C 3 68 ? 5.851 39.030 -60.682 1.00 27.01 68 MET C CA 1
ATOM 10457 C C . MET C 3 68 ? 5.822 37.563 -61.124 1.00 25.68 68 MET C C 1
ATOM 10458 O O . MET C 3 68 ? 4.983 37.165 -61.921 1.00 25.51 68 MET C O 1
ATOM 10463 N N . ILE C 3 69 ? 6.768 36.777 -60.624 1.00 24.43 69 ILE C N 1
ATOM 10464 C CA . ILE C 3 69 ? 6.819 35.331 -60.855 1.00 23.68 69 ILE C CA 1
ATOM 10465 C C . ILE C 3 69 ? 6.761 34.574 -59.508 1.00 23.09 69 ILE C C 1
ATOM 10466 O O . ILE C 3 69 ? 7.436 34.939 -58.536 1.00 20.73 69 ILE C O 1
ATOM 10471 N N . ALA C 3 70 ? 5.940 33.529 -59.448 1.00 22.57 70 ALA C N 1
ATOM 10472 C CA . ALA C 3 70 ? 5.724 32.818 -58.190 1.00 22.86 70 ALA C CA 1
ATOM 10473 C C . ALA C 3 70 ? 6.019 31.327 -58.318 1.00 22.92 70 ALA C C 1
ATOM 10474 O O . ALA C 3 70 ? 5.623 30.696 -59.299 1.00 23.56 70 ALA C O 1
ATOM 10476 N N . LEU C 3 71 ? 6.715 30.767 -57.328 1.00 23.61 71 LEU C N 1
ATOM 10477 C CA . LEU C 3 71 ? 6.855 29.319 -57.213 1.00 23.77 71 LEU C CA 1
ATOM 10478 C C . LEU C 3 71 ? 6.005 28.835 -56.066 1.00 23.95 71 LEU C C 1
ATOM 10479 O O . LEU C 3 71 ? 6.052 29.405 -54.985 1.00 23.85 71 LEU C O 1
ATOM 10484 N N . ARG C 3 72 ? 5.247 27.773 -56.295 1.00 24.30 72 ARG C N 1
ATOM 10485 C CA . ARG C 3 72 ? 4.494 27.134 -55.231 1.00 24.56 72 ARG C CA 1
ATOM 10486 C C . ARG C 3 72 ? 5.133 25.795 -55.013 1.00 24.54 72 ARG C C 1
ATOM 10487 O O . ARG C 3 72 ? 5.235 24.976 -55.943 1.00 24.36 72 ARG C O 1
ATOM 10495 N N . LEU C 3 73 ? 5.553 25.597 -53.775 1.00 24.22 73 LEU C N 1
ATOM 10496 C CA . LEU C 3 73 ? 6.301 24.432 -53.369 1.00 24.94 73 LEU C CA 1
ATOM 10497 C C . LEU C 3 73 ? 5.527 23.717 -52.272 1.00 24.64 73 LEU C C 1
ATOM 10498 O O . LEU C 3 73 ? 4.895 24.362 -51.427 1.00 24.00 73 LEU C O 1
ATOM 10503 N N . LYS C 3 74 ? 5.549 22.387 -52.349 1.00 24.86 74 LYS C N 1
ATOM 10504 C CA . LYS C 3 74 ? 4.766 21.524 -51.468 1.00 25.15 74 LYS C CA 1
ATOM 10505 C C . LYS C 3 74 ? 5.559 20.256 -51.170 1.00 24.51 74 LYS C C 1
ATOM 10506 O O . LYS C 3 74 ? 6.053 19.600 -52.091 1.00 23.83 74 LYS C O 1
ATOM 10512 N N . TRP C 3 75 ? 5.656 19.915 -49.895 1.00 24.53 75 TRP C N 1
ATOM 10513 C CA . TRP C 3 75 ? 6.337 18.675 -49.478 1.00 24.46 75 TRP C CA 1
ATOM 10514 C C . TRP C 3 75 ? 5.826 18.162 -48.129 1.00 24.59 75 TRP C C 1
ATOM 10515 O O . TRP C 3 75 ? 5.230 18.904 -47.362 1.00 24.42 75 TRP C O 1
ATOM 10526 N N . ALA C 3 76 ? 6.057 16.880 -47.868 1.00 24.72 76 ALA C N 1
ATOM 10527 C CA . ALA C 3 76 ? 5.603 16.226 -46.660 1.00 24.83 76 ALA C CA 1
ATOM 10528 C C . ALA C 3 76 ? 6.619 16.489 -45.566 1.00 25.19 76 ALA C C 1
ATOM 10529 O O . ALA C 3 76 ? 7.814 16.321 -45.759 1.00 25.07 76 ALA C O 1
ATOM 10531 N N . SER C 3 77 ? 6.132 16.956 -44.425 1.00 25.71 77 SER C N 1
ATOM 10532 C CA . SER C 3 77 ? 6.989 17.244 -43.292 1.00 25.83 77 SER C CA 1
ATOM 10533 C C . SER C 3 77 ? 6.136 17.511 -42.075 1.00 26.00 77 SER C C 1
ATOM 10534 O O . SER C 3 77 ? 5.007 17.983 -42.188 1.00 26.12 77 SER C O 1
ATOM 10537 N N . GLU C 3 78 ? 6.670 17.143 -40.920 1.00 26.36 78 GLU C N 1
ATOM 10538 C CA . GLU C 3 78 ? 6.216 17.677 -39.651 1.00 27.49 78 GLU C CA 1
ATOM 10539 C C . GLU C 3 78 ? 6.437 19.207 -39.683 1.00 26.79 78 GLU C C 1
ATOM 10540 O O . GLU C 3 78 ? 7.220 19.715 -40.496 1.00 26.87 78 GLU C O 1
ATOM 10546 N N . LYS C 3 79 ? 5.744 19.935 -38.820 1.00 26.37 79 LYS C N 1
ATOM 10547 C CA . LYS C 3 79 ? 5.884 21.376 -38.780 1.00 26.42 79 LYS C CA 1
ATOM 10548 C C . LYS C 3 79 ? 6.951 21.710 -37.756 1.00 25.98 79 LYS C C 1
ATOM 10549 O O . LYS C 3 79 ? 6.696 21.604 -36.568 1.00 26.88 79 LYS C O 1
ATOM 10555 N N . HIS C 3 80 ? 8.144 22.061 -38.226 1.00 25.81 80 HIS C N 1
ATOM 10556 C CA . HIS C 3 80 ? 9.202 22.611 -37.363 1.00 26.12 80 HIS C CA 1
ATOM 10557 C C . HIS C 3 80 ? 9.432 24.045 -37.770 1.00 24.78 80 HIS C C 1
ATOM 10558 O O . HIS C 3 80 ? 10.219 24.328 -38.649 1.00 25.32 80 HIS C O 1
ATOM 10565 N N . ASP C 3 81 ? 8.676 24.941 -37.150 1.00 24.89 81 ASP C N 1
ATOM 10566 C CA . ASP C 3 81 ? 8.668 26.358 -37.522 1.00 25.19 81 ASP C CA 1
ATOM 10567 C C . ASP C 3 81 ? 9.127 27.267 -36.373 1.00 25.05 81 ASP C C 1
ATOM 10568 O O . ASP C 3 81 ? 8.936 28.476 -36.403 1.00 24.23 81 ASP C O 1
ATOM 10573 N N . LYS C 3 82 ? 9.727 26.670 -35.360 1.00 25.38 82 LYS C N 1
ATOM 10574 C CA . LYS C 3 82 ? 10.073 27.409 -34.158 1.00 25.83 82 LYS C CA 1
ATOM 10575 C C . LYS C 3 82 ? 11.321 26.758 -33.523 1.00 25.63 82 LYS C C 1
ATOM 10576 O O . LYS C 3 82 ? 11.455 25.533 -33.520 1.00 25.11 82 LYS C O 1
ATOM 10582 N N . ILE C 3 83 ? 12.236 27.600 -33.046 1.00 25.08 83 ILE C N 1
ATOM 10583 C CA . ILE C 3 83 ? 13.345 27.164 -32.214 1.00 24.26 83 ILE C CA 1
ATOM 10584 C C . ILE C 3 83 ? 12.786 26.975 -30.817 1.00 23.28 83 ILE C C 1
ATOM 10585 O O . ILE C 3 83 ? 12.371 27.938 -30.159 1.00 23.53 83 ILE C O 1
ATOM 10590 N N . VAL C 3 84 ? 12.708 25.718 -30.382 1.00 22.14 84 VAL C N 1
ATOM 10591 C CA . VAL C 3 84 ? 12.163 25.414 -29.063 1.00 21.61 84 VAL C CA 1
ATOM 10592 C C . VAL C 3 84 ? 13.241 24.897 -28.118 1.00 20.12 84 VAL C C 1
ATOM 10593 O O . VAL C 3 84 ? 12.981 24.718 -26.947 1.00 19.61 84 VAL C O 1
ATOM 10597 N N . ASP C 3 85 ? 14.453 24.680 -28.618 1.00 19.36 85 ASP C N 1
ATOM 10598 C CA . ASP C 3 85 ? 15.562 24.204 -27.776 1.00 18.49 85 ASP C CA 1
ATOM 10599 C C . ASP C 3 85 ? 16.861 24.578 -28.506 1.00 18.34 85 ASP C C 1
ATOM 10600 O O . ASP C 3 85 ? 16.806 25.043 -29.652 1.00 17.31 85 ASP C O 1
ATOM 10605 N N . LEU C 3 86 ? 18.002 24.351 -27.857 1.00 17.17 86 LEU C N 1
ATOM 10606 C CA . LEU C 3 86 ? 19.278 24.742 -28.435 1.00 17.99 86 LEU C CA 1
ATOM 10607 C C . LEU C 3 86 ? 19.708 23.811 -29.541 1.00 17.95 86 LEU C C 1
ATOM 10608 O O . LEU C 3 86 ? 20.641 24.123 -30.291 1.00 19.28 86 LEU C O 1
ATOM 10613 N N . ASN C 3 87 ? 19.031 22.665 -29.644 1.00 18.42 87 ASN C N 1
ATOM 10614 C CA . ASN C 3 87 ? 19.262 21.705 -30.701 1.00 18.85 87 ASN C CA 1
ATOM 10615 C C . ASN C 3 87 ? 18.190 21.726 -31.777 1.00 21.05 87 ASN C C 1
ATOM 10616 O O . ASN C 3 87 ? 18.155 20.863 -32.655 1.00 21.55 87 ASN C O 1
ATOM 10621 N N . SER C 3 88 ? 17.330 22.724 -31.741 1.00 21.00 88 SER C N 1
ATOM 10622 C CA . SER C 3 88 ? 16.182 22.684 -32.596 1.00 22.73 88 SER C CA 1
ATOM 10623 C C . SER C 3 88 ? 16.507 23.453 -33.903 1.00 22.08 88 SER C C 1
ATOM 10624 O O . SER C 3 88 ? 17.230 24.450 -33.915 1.00 21.90 88 SER C O 1
ATOM 10627 N N . PHE C 3 89 ? 15.987 22.939 -35.004 1.00 22.18 89 PHE C N 1
ATOM 10628 C CA . PHE C 3 89 ? 16.119 23.546 -36.327 1.00 21.74 89 PHE C CA 1
ATOM 10629 C C . PHE C 3 89 ? 14.749 23.684 -36.984 1.00 22.32 89 PHE C C 1
ATOM 10630 O O . PHE C 3 89 ? 13.786 23.005 -36.620 1.00 20.96 89 PHE C O 1
ATOM 10638 N N . VAL C 3 90 ? 14.671 24.565 -37.979 1.00 22.14 90 VAL C N 1
ATOM 10639 C CA . VAL C 3 90 ? 13.415 24.828 -38.627 1.00 22.04 90 VAL C CA 1
ATOM 10640 C C . VAL C 3 90 ? 13.439 24.296 -40.060 1.00 22.18 90 VAL C C 1
ATOM 10641 O O . VAL C 3 90 ? 14.502 24.062 -40.641 1.00 21.94 90 VAL C O 1
ATOM 10645 N N . ASP C 3 91 ? 12.245 24.080 -40.585 1.00 21.58 91 ASP C N 1
ATOM 10646 C CA . ASP C 3 91 ? 12.043 23.649 -41.955 1.00 21.28 91 ASP C CA 1
ATOM 10647 C C . ASP C 3 91 ? 12.410 24.805 -42.849 1.00 21.07 91 ASP C C 1
ATOM 10648 O O . ASP C 3 91 ? 12.353 25.974 -42.425 1.00 21.05 91 ASP C O 1
ATOM 10653 N N . GLY C 3 92 ? 12.827 24.457 -44.063 1.00 20.81 92 GLY C N 1
ATOM 10654 C CA . GLY C 3 92 ? 13.303 25.423 -45.022 1.00 20.75 92 GLY C CA 1
ATOM 10655 C C . GLY C 3 92 ? 13.157 24.864 -46.410 1.00 21.21 92 GLY C C 1
ATOM 10656 O O . GLY C 3 92 ? 13.125 23.638 -46.620 1.00 21.27 92 GLY C O 1
ATOM 10657 N N . VAL C 3 93 ? 13.095 25.759 -47.378 1.00 22.21 93 VAL C N 1
ATOM 10658 C CA . VAL C 3 93 ? 13.158 25.351 -48.752 1.00 22.93 93 VAL C CA 1
ATOM 10659 C C . VAL C 3 93 ? 13.876 26.409 -49.552 1.00 24.09 93 VAL C C 1
ATOM 10660 O O . VAL C 3 93 ? 13.827 27.602 -49.221 1.00 24.07 93 VAL C O 1
ATOM 10664 N N . GLY C 3 94 ? 14.553 25.950 -50.599 1.00 24.02 94 GLY C N 1
ATOM 10665 C CA . GLY C 3 94 ? 15.374 26.828 -51.452 1.00 24.57 94 GLY C CA 1
ATOM 10666 C C . GLY C 3 94 ? 15.100 26.543 -52.904 1.00 24.53 94 GLY C C 1
ATOM 10667 O O . GLY C 3 94 ? 14.951 25.386 -53.279 1.00 24.33 94 GLY C O 1
ATOM 10668 N N . ALA C 3 95 ? 15.004 27.600 -53.710 1.00 25.18 95 ALA C N 1
ATOM 10669 C CA . ALA C 3 95 ? 14.988 27.489 -55.163 1.00 25.19 95 ALA C CA 1
ATOM 10670 C C . ALA C 3 95 ? 16.189 28.259 -55.726 1.00 25.28 95 ALA C C 1
ATOM 10671 O O . ALA C 3 95 ? 16.381 29.427 -55.422 1.00 25.80 95 ALA C O 1
ATOM 10673 N N . MET C 3 96 ? 16.994 27.601 -56.546 1.00 25.24 96 MET C N 1
ATOM 10674 C CA . MET C 3 96 ? 18.211 28.209 -57.055 1.00 25.83 96 MET C CA 1
ATOM 10675 C C . MET C 3 96 ? 18.226 28.441 -58.562 1.00 23.85 96 MET C C 1
ATOM 10676 O O . MET C 3 96 ? 17.806 27.615 -59.339 1.00 22.01 96 MET C O 1
ATOM 10681 N N . PHE C 3 97 ? 18.804 29.550 -58.964 1.00 23.44 97 PHE C N 1
ATOM 10682 C CA . PHE C 3 97 ? 18.967 29.833 -60.385 1.00 23.53 97 PHE C CA 1
ATOM 10683 C C . PHE C 3 97 ? 20.392 30.247 -60.640 1.00 23.41 97 PHE C C 1
ATOM 10684 O O . PHE C 3 97 ? 21.038 30.819 -59.755 1.00 22.77 97 PHE C O 1
ATOM 10692 N N . PRO C 3 98 ? 20.889 29.991 -61.862 1.00 23.78 98 PRO C N 1
ATOM 10693 C CA . PRO C 3 98 ? 22.221 30.424 -62.157 1.00 24.07 98 PRO C CA 1
ATOM 10694 C C . PRO C 3 98 ? 22.196 31.895 -62.447 1.00 24.90 98 PRO C C 1
ATOM 10695 O O . PRO C 3 98 ? 21.219 32.392 -63.023 1.00 24.90 98 PRO C O 1
ATOM 10699 N N . VAL C 3 99 ? 23.241 32.602 -62.044 1.00 25.79 99 VAL C N 1
ATOM 10700 C CA . VAL C 3 99 ? 23.401 33.972 -62.515 1.00 27.14 99 VAL C CA 1
ATOM 10701 C C . VAL C 3 99 ? 24.550 34.095 -63.518 1.00 27.91 99 VAL C C 1
ATOM 10702 O O . VAL C 3 99 ? 24.662 35.117 -64.198 1.00 28.53 99 VAL C O 1
ATOM 10706 N N . ALA C 3 100 ? 25.354 33.049 -63.666 1.00 28.34 100 ALA C N 1
ATOM 10707 C CA . ALA C 3 100 ? 26.414 33.043 -64.667 1.00 28.72 100 ALA C CA 1
ATOM 10708 C C . ALA C 3 100 ? 26.352 31.761 -65.476 1.00 29.34 100 ALA C C 1
ATOM 10709 O O . ALA C 3 100 ? 25.888 30.725 -64.973 1.00 28.89 100 ALA C O 1
ATOM 10711 N N . ARG C 3 101 ? 26.811 31.846 -66.733 1.00 29.76 101 ARG C N 1
ATOM 10712 C CA . ARG C 3 101 ? 26.995 30.672 -67.586 1.00 30.10 101 ARG C CA 1
ATOM 10713 C C . ARG C 3 101 ? 27.856 29.622 -66.879 1.00 30.02 101 ARG C C 1
ATOM 10714 O O . ARG C 3 101 ? 28.924 29.945 -66.341 1.00 29.97 101 ARG C O 1
ATOM 10722 N N . GLY C 3 102 ? 27.400 28.371 -66.893 1.00 29.77 102 GLY C N 1
ATOM 10723 C CA . GLY C 3 102 ? 28.235 27.236 -66.469 1.00 29.23 102 GLY C CA 1
ATOM 10724 C C . GLY C 3 102 ? 28.217 27.006 -64.984 1.00 28.34 102 GLY C C 1
ATOM 10725 O O . GLY C 3 102 ? 29.025 26.242 -64.447 1.00 28.56 102 GLY C O 1
ATOM 10726 N N . ALA C 3 103 ? 27.284 27.672 -64.319 1.00 27.21 103 ALA C N 1
ATOM 10727 C CA . ALA C 3 103 ? 27.127 27.529 -62.891 1.00 26.53 103 ALA C CA 1
ATOM 10728 C C . ALA C 3 103 ? 26.427 26.193 -62.681 1.00 26.13 103 ALA C C 1
ATOM 10729 O O . ALA C 3 103 ? 25.408 25.906 -63.317 1.00 26.24 103 ALA C O 1
ATOM 10731 N N . GLN C 3 104 ? 27.007 25.367 -61.818 1.00 26.22 104 GLN C N 1
ATOM 10732 C CA . GLN C 3 104 ? 26.498 24.037 -61.549 1.00 25.92 104 GLN C CA 1
ATOM 10733 C C . GLN C 3 104 ? 25.797 24.045 -60.202 1.00 25.43 104 GLN C C 1
ATOM 10734 O O . GLN C 3 104 ? 26.343 24.525 -59.210 1.00 24.05 104 GLN C O 1
ATOM 10740 N N . ALA C 3 105 ? 24.578 23.515 -60.174 1.00 25.15 105 ALA C N 1
ATOM 10741 C CA . ALA C 3 105 ? 23.792 23.479 -58.946 1.00 24.60 105 ALA C CA 1
ATOM 10742 C C . ALA C 3 105 ? 24.424 22.587 -57.873 1.00 24.58 105 ALA C C 1
ATOM 10743 O O . ALA C 3 105 ? 24.351 22.897 -56.682 1.00 23.44 105 ALA C O 1
ATOM 10745 N N . VAL C 3 106 ? 25.041 21.484 -58.306 1.00 24.57 106 VAL C N 1
ATOM 10746 C CA . VAL C 3 106 ? 25.624 20.499 -57.388 1.00 24.80 106 VAL C CA 1
ATOM 10747 C C . VAL C 3 106 ? 26.802 21.011 -56.561 1.00 24.99 106 VAL C C 1
ATOM 10748 O O . VAL C 3 106 ? 27.084 20.448 -55.514 1.00 25.22 106 VAL C O 1
ATOM 10752 N N . THR C 3 107 ? 27.455 22.096 -56.999 1.00 25.03 107 THR C N 1
ATOM 10753 C CA . THR C 3 107 ? 28.455 22.788 -56.160 1.00 24.70 107 THR C CA 1
ATOM 10754 C C . THR C 3 107 ? 27.970 24.161 -55.642 1.00 24.83 107 THR C C 1
ATOM 10755 O O . THR C 3 107 ? 28.733 24.888 -55.005 1.00 25.13 107 THR C O 1
ATOM 10759 N N . MET C 3 108 ? 26.694 24.484 -55.848 1.00 24.60 108 MET C N 1
ATOM 10760 C CA . MET C 3 108 ? 26.176 25.834 -55.606 1.00 24.43 108 MET C CA 1
ATOM 10761 C C . MET C 3 108 ? 27.041 26.860 -56.349 1.00 24.65 108 MET C C 1
ATOM 10762 O O . MET C 3 108 ? 27.440 27.898 -55.817 1.00 24.60 108 MET C O 1
ATOM 10767 N N . GLY C 3 109 ? 27.319 26.558 -57.612 1.00 24.68 109 GLY C N 1
ATOM 10768 C CA . GLY C 3 109 ? 28.110 27.442 -58.436 1.00 24.69 109 GLY C CA 1
ATOM 10769 C C . GLY C 3 109 ? 29.587 27.334 -58.113 1.00 24.72 109 GLY C C 1
ATOM 10770 O O . GLY C 3 109 ? 30.047 26.342 -57.535 1.00 24.52 109 GLY C O 1
ATOM 10771 N N . ALA C 3 110 ? 30.330 28.360 -58.491 1.00 24.62 110 ALA C N 1
ATOM 10772 C CA . ALA C 3 110 ? 31.773 28.350 -58.359 1.00 25.23 110 ALA C CA 1
ATOM 10773 C C . ALA C 3 110 ? 32.278 29.778 -58.448 1.00 25.52 110 ALA C C 1
ATOM 10774 O O . ALA C 3 110 ? 31.529 30.677 -58.832 1.00 25.55 110 ALA C O 1
ATOM 10776 N N . THR C 3 111 ? 33.547 29.993 -58.116 1.00 26.11 111 THR C N 1
ATOM 10777 C CA . THR C 3 111 ? 34.077 31.360 -58.119 1.00 26.17 111 THR C CA 1
ATOM 10778 C C . THR C 3 111 ? 33.870 31.927 -59.516 1.00 25.80 111 THR C C 1
ATOM 10779 O O . THR C 3 111 ? 34.185 31.284 -60.525 1.00 26.15 111 THR C O 1
ATOM 10783 N N . GLY C 3 112 ? 33.252 33.099 -59.586 1.00 25.34 112 GLY C N 1
ATOM 10784 C CA . GLY C 3 112 ? 32.956 33.708 -60.874 1.00 25.11 112 GLY C CA 1
ATOM 10785 C C . GLY C 3 112 ? 31.815 33.064 -61.640 1.00 24.76 112 GLY C C 1
ATOM 10786 O O . GLY C 3 112 ? 31.488 33.500 -62.723 1.00 24.24 112 GLY C O 1
ATOM 10787 N N . ARG C 3 113 ? 31.207 32.024 -61.097 1.00 24.25 113 ARG C N 1
ATOM 10788 C CA . ARG C 3 113 ? 30.038 31.408 -61.727 1.00 24.61 113 ARG C CA 1
ATOM 10789 C C . ARG C 3 113 ? 28.944 31.351 -60.672 1.00 23.66 113 ARG C C 1
ATOM 10790 O O . ARG C 3 113 ? 28.673 30.286 -60.111 1.00 23.26 113 ARG C O 1
ATOM 10798 N N . PRO C 3 114 ? 28.341 32.519 -60.353 1.00 23.26 114 PRO C N 1
ATOM 10799 C CA . PRO C 3 114 ? 27.468 32.516 -59.197 1.00 22.68 114 PRO C CA 1
ATOM 10800 C C . PRO C 3 114 ? 26.093 31.966 -59.485 1.00 22.47 114 PRO C C 1
ATOM 10801 O O . PRO C 3 114 ? 25.670 31.898 -60.658 1.00 22.46 114 PRO C O 1
ATOM 10805 N N . VAL C 3 115 ? 25.442 31.533 -58.412 1.00 21.60 115 VAL C N 1
ATOM 10806 C CA . VAL C 3 115 ? 24.041 31.185 -58.400 1.00 21.56 115 VAL C CA 1
ATOM 10807 C C . VAL C 3 115 ? 23.331 32.082 -57.397 1.00 21.63 115 VAL C C 1
ATOM 10808 O O . VAL C 3 115 ? 23.960 32.623 -56.454 1.00 21.89 115 VAL C O 1
ATOM 10812 N N . ASN C 3 116 ? 22.026 32.216 -57.602 1.00 21.57 116 ASN C N 1
ATOM 10813 C CA . ASN C 3 116 ? 21.159 33.008 -56.738 1.00 22.09 116 ASN C CA 1
ATOM 10814 C C . ASN C 3 116 ? 20.058 32.106 -56.261 1.00 21.62 116 ASN C C 1
ATOM 10815 O O . ASN C 3 116 ? 19.381 31.459 -57.086 1.00 22.11 116 ASN C O 1
ATOM 10820 N N . ALA C 3 117 ? 19.849 32.054 -54.954 1.00 22.47 117 ALA C N 1
ATOM 10821 C CA . ALA C 3 117 ? 18.849 31.157 -54.378 1.00 22.48 117 ALA C CA 1
ATOM 10822 C C . ALA C 3 117 ? 17.855 31.929 -53.537 1.00 22.63 117 ALA C C 1
ATOM 10823 O O . ALA C 3 117 ? 18.239 32.753 -52.733 1.00 23.66 117 ALA C O 1
ATOM 10825 N N . TRP C 3 118 ? 16.572 31.657 -53.747 1.00 22.81 118 TRP C N 1
ATOM 10826 C CA . TRP C 3 118 ? 15.518 32.134 -52.852 1.00 22.56 118 TRP C CA 1
ATOM 10827 C C . TRP C 3 118 ? 15.453 31.165 -51.687 1.00 22.83 118 TRP C C 1
ATOM 10828 O O . TRP C 3 118 ? 15.321 29.951 -51.874 1.00 23.89 118 TRP C O 1
ATOM 10839 N N . TYR C 3 119 ? 15.488 31.708 -50.482 1.00 23.08 119 TYR C N 1
ATOM 10840 C CA . TYR C 3 119 ? 15.566 30.839 -49.314 1.00 23.59 119 TYR C CA 1
ATOM 10841 C C . TYR C 3 119 ? 14.461 31.181 -48.312 1.00 22.85 119 TYR C C 1
ATOM 10842 O O . TYR C 3 119 ? 14.320 32.309 -47.863 1.00 23.03 119 TYR C O 1
ATOM 10851 N N . TRP C 3 120 ? 13.631 30.188 -48.022 1.00 22.97 120 TRP C N 1
ATOM 10852 C CA . TRP C 3 120 ? 12.567 30.356 -47.054 1.00 23.22 120 TRP C CA 1
ATOM 10853 C C . TRP C 3 120 ? 12.865 29.486 -45.851 1.00 23.20 120 TRP C C 1
ATOM 10854 O O . TRP C 3 120 ? 13.248 28.314 -45.987 1.00 22.67 120 TRP C O 1
ATOM 10865 N N . LYS C 3 121 ? 12.660 30.074 -44.684 1.00 23.35 121 LYS C N 1
ATOM 10866 C CA . LYS C 3 121 ? 12.751 29.391 -43.421 1.00 23.71 121 LYS C CA 1
ATOM 10867 C C . LYS C 3 121 ? 11.433 29.560 -42.663 1.00 22.91 121 LYS C C 1
ATOM 10868 O O . LYS C 3 121 ? 10.873 30.651 -42.598 1.00 21.60 121 LYS C O 1
ATOM 10874 N N . ALA C 3 122 ? 10.961 28.481 -42.056 1.00 22.91 122 ALA C N 1
ATOM 10875 C CA . ALA C 3 122 ? 9.651 28.493 -41.381 1.00 22.84 122 ALA C CA 1
ATOM 10876 C C . ALA C 3 122 ? 9.509 29.498 -40.246 1.00 23.25 122 ALA C C 1
ATOM 10877 O O . ALA C 3 122 ? 8.394 29.865 -39.918 1.00 22.92 122 ALA C O 1
ATOM 10879 N N . ASN C 3 123 ? 10.612 29.922 -39.621 1.00 22.95 123 ASN C N 1
ATOM 10880 C CA . ASN C 3 123 ? 10.541 30.882 -38.509 1.00 23.33 123 ASN C CA 1
ATOM 10881 C C . ASN C 3 123 ? 10.939 32.270 -38.934 1.00 23.77 123 ASN C C 1
ATOM 10882 O O . ASN C 3 123 ? 11.162 33.106 -38.094 1.00 23.70 123 ASN C O 1
ATOM 10887 N N . ALA C 3 124 ? 11.030 32.516 -40.243 1.00 25.26 124 ALA C N 1
ATOM 10888 C CA . ALA C 3 124 ? 11.346 33.838 -40.758 1.00 25.86 124 ALA C CA 1
ATOM 10889 C C . ALA C 3 124 ? 10.111 34.468 -41.438 1.00 27.06 124 ALA C C 1
ATOM 10890 O O . ALA C 3 124 ? 9.524 33.914 -42.354 1.00 28.29 124 ALA C O 1
ATOM 10892 N N . ASN C 3 125 ? 9.690 35.596 -40.900 1.00 28.30 125 ASN C N 1
ATOM 10893 C CA . ASN C 3 125 ? 8.896 36.612 -41.590 1.00 28.68 125 ASN C CA 1
ATOM 10894 C C . ASN C 3 125 ? 9.117 36.651 -43.098 1.00 28.86 125 ASN C C 1
ATOM 10895 O O . ASN C 3 125 ? 8.210 36.364 -43.894 1.00 29.61 125 ASN C O 1
ATOM 10900 N N . GLU C 3 126 ? 10.357 36.945 -43.473 1.00 28.06 126 GLU C N 1
ATOM 10901 C CA . GLU C 3 126 ? 10.717 37.213 -44.846 1.00 26.94 126 GLU C CA 1
ATOM 10902 C C . GLU C 3 126 ? 11.634 36.123 -45.353 1.00 26.26 126 GLU C C 1
ATOM 10903 O O . GLU C 3 126 ? 12.373 35.530 -44.569 1.00 25.14 126 GLU C O 1
ATOM 10909 N N . PRO C 3 127 ? 11.593 35.860 -46.672 1.00 24.37 127 PRO C N 1
ATOM 10910 C CA . PRO C 3 127 ? 12.584 34.991 -47.268 1.00 24.39 127 PRO C CA 1
ATOM 10911 C C . PRO C 3 127 ? 13.868 35.760 -47.514 1.00 23.83 127 PRO C C 1
ATOM 10912 O O . PRO C 3 127 ? 13.892 36.990 -47.403 1.00 23.68 127 PRO C O 1
ATOM 10916 N N . MET C 3 128 ? 14.927 35.046 -47.845 1.00 23.51 128 MET C N 1
ATOM 10917 C CA . MET C 3 128 ? 16.235 35.667 -48.010 1.00 24.68 128 MET C CA 1
ATOM 10918 C C . MET C 3 128 ? 16.704 35.432 -49.401 1.00 22.82 128 MET C C 1
ATOM 10919 O O . MET C 3 128 ? 16.362 34.435 -49.999 1.00 21.44 128 MET C O 1
ATOM 10924 N N . GLU C 3 129 ? 17.474 36.373 -49.920 1.00 22.44 129 GLU C N 1
ATOM 10925 C CA . GLU C 3 129 ? 18.194 36.193 -51.155 1.00 22.73 129 GLU C CA 1
ATOM 10926 C C . GLU C 3 129 ? 19.618 35.752 -50.855 1.00 22.94 129 GLU C C 1
ATOM 10927 O O . GLU C 3 129 ? 20.332 36.397 -50.099 1.00 21.99 129 GLU C O 1
ATOM 10933 N N . ILE C 3 130 ? 20.032 34.671 -51.486 1.00 23.06 130 ILE C N 1
ATOM 10934 C CA . ILE C 3 130 ? 21.355 34.124 -51.251 1.00 23.42 130 ILE C CA 1
ATOM 10935 C C . ILE C 3 130 ? 22.073 34.221 -52.578 1.00 23.13 130 ILE C C 1
ATOM 10936 O O . ILE C 3 130 ? 21.516 33.811 -53.605 1.00 22.62 130 ILE C O 1
ATOM 10941 N N . VAL C 3 131 ? 23.297 34.734 -52.574 1.00 22.94 131 VAL C N 1
ATOM 10942 C CA . VAL C 3 131 ? 24.152 34.605 -53.747 1.00 22.54 131 VAL C CA 1
ATOM 10943 C C . VAL C 3 131 ? 25.377 33.753 -53.387 1.00 22.74 131 VAL C C 1
ATOM 10944 O O . VAL C 3 131 ? 26.036 33.960 -52.347 1.00 22.26 131 VAL C O 1
ATOM 10948 N N . ALA C 3 132 ? 25.658 32.751 -54.207 1.00 22.40 132 ALA C N 1
ATOM 10949 C CA . ALA C 3 132 ? 26.716 31.799 -53.889 1.00 23.28 132 ALA C CA 1
ATOM 10950 C C . ALA C 3 132 ? 27.667 31.574 -55.060 1.00 23.10 132 ALA C C 1
ATOM 10951 O O . ALA C 3 132 ? 27.261 31.490 -56.230 1.00 23.38 132 ALA C O 1
ATOM 10953 N N . GLU C 3 133 ? 28.951 31.499 -54.731 1.00 23.66 133 GLU C N 1
ATOM 10954 C CA . GLU C 3 133 ? 30.015 31.206 -55.712 1.00 24.40 133 GLU C CA 1
ATOM 10955 C C . GLU C 3 133 ? 30.713 29.941 -55.232 1.00 24.54 133 GLU C C 1
ATOM 10956 O O . GLU C 3 133 ? 31.868 29.956 -54.819 1.00 23.48 133 GLU C O 1
ATOM 10962 N N . GLY C 3 134 ? 29.959 28.848 -55.289 1.00 25.43 134 GLY C N 1
ATOM 10963 C CA . GLY C 3 134 ? 30.350 27.617 -54.626 1.00 25.93 134 GLY C CA 1
ATOM 10964 C C . GLY C 3 134 ? 29.763 27.525 -53.234 1.00 26.34 134 GLY C C 1
ATOM 10965 O O . GLY C 3 134 ? 29.488 28.535 -52.592 1.00 26.90 134 GLY C O 1
ATOM 10966 N N . PHE C 3 135 ? 29.574 26.307 -52.745 1.00 26.84 135 PHE C N 1
ATOM 10967 C CA . PHE C 3 135 ? 29.102 26.134 -51.371 1.00 27.33 135 PHE C CA 1
ATOM 10968 C C . PHE C 3 135 ? 30.129 26.661 -50.352 1.00 27.46 135 PHE C C 1
ATOM 10969 O O . PHE C 3 135 ? 29.812 26.780 -49.174 1.00 28.30 135 PHE C O 1
ATOM 10977 N N . SER C 3 136 ? 31.348 26.967 -50.801 1.00 26.68 136 SER C N 1
ATOM 10978 C CA . SER C 3 136 ? 32.357 27.663 -49.958 1.00 26.72 136 SER C CA 1
ATOM 10979 C C . SER C 3 136 ? 32.163 29.205 -49.813 1.00 26.50 136 SER C C 1
ATOM 10980 O O . SER C 3 136 ? 32.875 29.857 -49.054 1.00 26.24 136 SER C O 1
ATOM 10983 N N . ALA C 3 137 ? 31.200 29.781 -50.533 1.00 26.25 137 ALA C N 1
ATOM 10984 C CA . ALA C 3 137 ? 30.976 31.226 -50.528 1.00 26.01 137 ALA C CA 1
ATOM 10985 C C . ALA C 3 137 ? 29.503 31.457 -50.777 1.00 26.15 137 ALA C C 1
ATOM 10986 O O . ALA C 3 137 ? 29.092 31.897 -51.844 1.00 25.27 137 ALA C O 1
ATOM 10988 N N . VAL C 3 138 ? 28.712 31.097 -49.781 1.00 26.00 138 VAL C N 1
ATOM 10989 C CA . VAL C 3 138 ? 27.282 31.277 -49.822 1.00 26.59 138 VAL C CA 1
ATOM 10990 C C . VAL C 3 138 ? 26.926 32.497 -48.962 1.00 27.46 138 VAL C C 1
ATOM 10991 O O . VAL C 3 138 ? 27.130 32.510 -47.744 1.00 27.16 138 VAL C O 1
ATOM 10995 N N . ARG C 3 139 ? 26.404 33.531 -49.607 1.00 27.20 139 ARG C N 1
ATOM 10996 C CA . ARG C 3 139 ? 26.153 34.759 -48.908 1.00 28.51 139 ARG C CA 1
ATOM 10997 C C . ARG C 3 139 ? 24.681 35.061 -48.849 1.00 27.69 139 ARG C C 1
ATOM 10998 O O . ARG C 3 139 ? 23.992 34.955 -49.855 1.00 25.92 139 ARG C O 1
ATOM 11006 N N . ARG C 3 140 ? 24.209 35.431 -47.662 1.00 27.48 140 ARG C N 1
ATOM 11007 C CA . ARG C 3 140 ? 22.885 36.015 -47.512 1.00 28.43 140 ARG C CA 1
ATOM 11008 C C . ARG C 3 140 ? 23.015 37.505 -47.808 1.00 28.77 140 ARG C C 1
ATOM 11009 O O . ARG C 3 140 ? 23.880 38.172 -47.247 1.00 28.56 140 ARG C O 1
ATOM 11017 N N . MET C 3 141 ? 22.162 38.035 -48.671 1.00 29.26 141 MET C N 1
ATOM 11018 C CA . MET C 3 141 ? 22.273 39.430 -49.069 1.00 30.50 141 MET C CA 1
ATOM 11019 C C . MET C 3 141 ? 21.560 40.336 -48.077 1.00 30.82 141 MET C C 1
ATOM 11020 O O . MET C 3 141 ? 20.401 40.088 -47.761 1.00 30.44 141 MET C O 1
ATOM 11025 N N . LYS C 3 142 ? 22.240 41.391 -47.619 1.00 31.74 142 LYS C N 1
ATOM 11026 C CA . LYS C 3 142 ? 21.629 42.421 -46.758 1.00 32.41 142 LYS C CA 1
ATOM 11027 C C . LYS C 3 142 ? 20.325 42.974 -47.336 1.00 32.20 142 LYS C C 1
ATOM 11028 O O . LYS C 3 142 ? 20.329 43.605 -48.404 1.00 31.00 142 LYS C O 1
ATOM 11034 N N . ASP C 3 143 ? 19.225 42.755 -46.607 1.00 32.64 143 ASP C N 1
ATOM 11035 C CA . ASP C 3 143 ? 17.899 43.266 -46.989 1.00 32.51 143 ASP C CA 1
ATOM 11036 C C . ASP C 3 143 ? 17.563 42.888 -48.444 1.00 32.09 143 ASP C C 1
ATOM 11037 O O . ASP C 3 143 ? 17.076 43.699 -49.244 1.00 32.61 143 ASP C O 1
ATOM 11042 N N . LYS C 3 144 ? 17.865 41.626 -48.758 1.00 31.82 144 LYS C N 1
ATOM 11043 C CA . LYS C 3 144 ? 17.581 40.999 -50.055 1.00 30.89 144 LYS C CA 1
ATOM 11044 C C . LYS C 3 144 ? 18.302 41.608 -51.271 1.00 30.10 144 LYS C C 1
ATOM 11045 O O . LYS C 3 144 ? 17.912 41.362 -52.400 1.00 30.03 144 LYS C O 1
ATOM 11051 N N . ALA C 3 145 ? 19.356 42.391 -51.068 1.00 29.25 145 ALA C N 1
ATOM 11052 C CA . ALA C 3 145 ? 20.031 43.016 -52.201 1.00 28.89 145 ALA C CA 1
ATOM 11053 C C . ALA C 3 145 ? 19.071 43.827 -53.061 1.00 28.29 145 ALA C C 1
ATOM 11054 O O . ALA C 3 145 ? 19.228 43.875 -54.274 1.00 28.64 145 ALA C O 1
ATOM 11056 N N . GLY C 3 146 ? 18.058 44.425 -52.441 1.00 28.03 146 GLY C N 1
ATOM 11057 C CA . GLY C 3 146 ? 17.087 45.262 -53.159 1.00 27.49 146 GLY C CA 1
ATOM 11058 C C . GLY C 3 146 ? 15.931 44.534 -53.832 1.00 27.02 146 GLY C C 1
ATOM 11059 O O . GLY C 3 146 ? 15.063 45.167 -54.434 1.00 27.44 146 GLY C O 1
ATOM 11060 N N . SER C 3 147 ? 15.934 43.212 -53.739 1.00 26.44 147 SER C N 1
ATOM 11061 C CA . SER C 3 147 ? 14.867 42.353 -54.253 1.00 25.80 147 SER C CA 1
ATOM 11062 C C . SER C 3 147 ? 13.583 42.485 -53.433 1.00 25.16 147 SER C C 1
ATOM 11063 O O . SER C 3 147 ? 13.623 42.809 -52.257 1.00 25.46 147 SER C O 1
ATOM 11066 N N . ASP C 3 148 ? 12.445 42.226 -54.074 1.00 24.24 148 ASP C N 1
ATOM 11067 C CA . ASP C 3 148 ? 11.152 42.237 -53.404 1.00 23.48 148 ASP C CA 1
ATOM 11068 C C . ASP C 3 148 ? 10.673 40.813 -53.141 1.00 22.92 148 ASP C C 1
ATOM 11069 O O . ASP C 3 148 ? 9.495 40.612 -52.969 1.00 23.30 148 ASP C O 1
ATOM 11074 N N . LEU C 3 149 ? 11.591 39.849 -53.098 1.00 21.54 149 LEU C N 1
ATOM 11075 C CA . LEU C 3 149 ? 11.265 38.449 -52.832 1.00 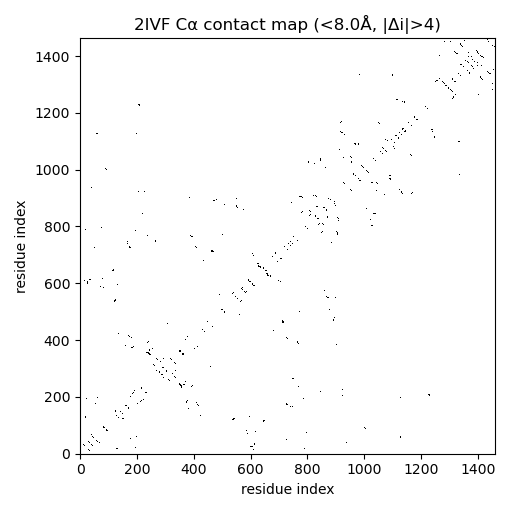21.69 149 LEU C CA 1
ATOM 11076 C C . LEU C 3 149 ? 10.386 38.339 -51.593 1.00 21.83 149 LEU C C 1
ATOM 11077 O O . LEU C 3 149 ? 10.708 38.895 -50.526 1.00 21.80 149 LEU C O 1
ATOM 11082 N N . LYS C 3 150 ? 9.247 37.681 -51.766 1.00 22.10 150 LYS C N 1
ATOM 11083 C CA . LYS C 3 150 ? 8.250 37.545 -50.711 1.00 22.48 150 LYS C CA 1
ATOM 11084 C C . LYS C 3 150 ? 7.908 36.072 -50.588 1.00 22.27 150 LYS C C 1
ATOM 11085 O O . LYS C 3 150 ? 8.146 35.283 -51.513 1.00 21.19 150 LYS C O 1
ATOM 11091 N N . ALA C 3 151 ? 7.342 35.704 -49.444 1.00 22.08 151 ALA C N 1
ATOM 11092 C CA . ALA C 3 151 ? 6.927 34.335 -49.214 1.00 22.24 151 ALA C CA 1
ATOM 11093 C C . ALA C 3 151 ? 5.637 34.296 -48.422 1.00 22.85 151 ALA C C 1
ATOM 11094 O O . ALA C 3 151 ? 5.393 35.146 -47.560 1.00 22.13 151 ALA C O 1
ATOM 11096 N N . VAL C 3 152 ? 4.798 33.323 -48.754 1.00 23.13 152 VAL C N 1
ATOM 11097 C CA . VAL C 3 152 ? 3.663 32.983 -47.931 1.00 23.50 152 VAL C CA 1
ATOM 11098 C C . VAL C 3 152 ? 3.785 31.468 -47.686 1.00 23.35 152 VAL C C 1
ATOM 11099 O O . VAL C 3 152 ? 4.278 30.737 -48.536 1.00 23.24 152 VAL C O 1
ATOM 11103 N N . ALA C 3 153 ? 3.388 31.017 -46.507 1.00 23.24 153 ALA C N 1
ATOM 11104 C CA . ALA C 3 153 ? 3.574 29.629 -46.134 1.00 24.05 153 ALA C CA 1
ATOM 11105 C C . ALA C 3 153 ? 2.465 29.165 -45.221 1.00 24.63 153 ALA C C 1
ATOM 11106 O O . ALA C 3 153 ? 2.011 29.917 -44.361 1.00 24.39 153 ALA C O 1
ATOM 11108 N N . GLN C 3 154 ? 2.041 27.920 -45.407 1.00 24.78 154 GLN C N 1
ATOM 11109 C CA . GLN C 3 154 ? 1.153 27.286 -44.460 1.00 25.10 154 GLN C CA 1
ATOM 11110 C C . GLN C 3 154 ? 1.491 25.805 -44.384 1.00 24.69 154 GLN C C 1
ATOM 11111 O O . GLN C 3 154 ? 1.751 25.164 -45.393 1.00 24.33 154 GLN C O 1
ATOM 11117 N N . HIS C 3 155 ? 1.537 25.287 -43.165 1.00 24.99 155 HIS C N 1
ATOM 11118 C CA . HIS C 3 155 ? 1.622 23.861 -42.949 1.00 25.36 155 HIS C CA 1
ATOM 11119 C C . HIS C 3 155 ? 0.228 23.353 -42.656 1.00 25.31 155 HIS C C 1
ATOM 11120 O O . HIS C 3 155 ? -0.442 23.877 -41.780 1.00 24.87 155 HIS C O 1
ATOM 11127 N N . ARG C 3 156 ? -0.201 22.336 -43.383 1.00 26.06 156 ARG C N 1
ATOM 11128 C CA . ARG C 3 156 ? -1.490 21.703 -43.090 1.00 27.22 156 ARG C CA 1
ATOM 11129 C C . ARG C 3 156 ? -1.469 20.249 -43.513 1.00 26.96 156 ARG C C 1
ATOM 11130 O O . ARG C 3 156 ? -0.906 19.902 -44.541 1.00 27.24 156 ARG C O 1
ATOM 11138 N N . ASN C 3 157 ? -2.059 19.398 -42.690 1.00 27.29 157 ASN C N 1
ATOM 11139 C CA . ASN C 3 157 ? -2.178 17.983 -43.001 1.00 27.38 157 ASN C CA 1
ATOM 11140 C C . ASN C 3 157 ? -0.861 17.333 -43.380 1.00 26.94 157 ASN C C 1
ATOM 11141 O O . ASN C 3 157 ? -0.785 16.622 -44.374 1.00 27.28 157 ASN C O 1
ATOM 11146 N N . GLY C 3 158 ? 0.168 17.602 -42.594 1.00 26.38 158 GLY C N 1
ATOM 11147 C CA . GLY C 3 158 ? 1.478 16.995 -42.793 1.00 26.23 158 GLY C CA 1
ATOM 11148 C C . GLY C 3 158 ? 2.305 17.544 -43.940 1.00 25.85 158 GLY C C 1
ATOM 11149 O O . GLY C 3 158 ? 3.368 17.003 -44.224 1.00 25.26 158 GLY C O 1
ATOM 11150 N N . GLU C 3 159 ? 1.836 18.607 -44.591 1.00 25.33 159 GLU C N 1
ATOM 11151 C CA . GLU C 3 159 ? 2.599 19.229 -45.679 1.00 25.90 159 GLU C CA 1
ATOM 11152 C C . GLU C 3 159 ? 2.867 20.697 -45.483 1.00 24.79 159 GLU C C 1
ATOM 11153 O O . GLU C 3 159 ? 2.026 21.436 -44.978 1.00 25.47 159 GLU C O 1
ATOM 11159 N N . TRP C 3 160 ? 4.026 21.123 -45.946 1.00 24.30 160 TRP C N 1
ATOM 11160 C CA . TRP C 3 160 ? 4.277 22.528 -46.135 1.00 23.37 160 TRP C CA 1
ATOM 11161 C C . TRP C 3 160 ? 3.782 22.926 -47.514 1.00 23.42 160 TRP C C 1
ATOM 11162 O O . TRP C 3 160 ? 3.983 22.213 -48.499 1.00 22.69 160 TRP C O 1
ATOM 11173 N N . ASN C 3 161 ? 3.132 24.079 -47.556 1.00 23.30 161 ASN C N 1
ATOM 11174 C CA . ASN C 3 161 ? 2.797 24.762 -48.798 1.00 23.31 161 ASN C CA 1
ATOM 11175 C C . ASN C 3 161 ? 3.398 26.159 -48.679 1.00 23.11 161 ASN C C 1
ATOM 11176 O O . ASN C 3 161 ? 3.019 26.920 -47.792 1.00 22.73 161 ASN C O 1
ATOM 11181 N N . VAL C 3 162 ? 4.374 26.478 -49.525 1.00 22.98 162 VAL C N 1
ATOM 11182 C CA . VAL C 3 162 ? 4.933 27.834 -49.547 1.00 22.63 162 VAL C CA 1
ATOM 11183 C C . VAL C 3 162 ? 5.009 28.402 -50.958 1.00 22.54 162 VAL C C 1
ATOM 11184 O O . VAL C 3 162 ? 5.173 27.668 -51.930 1.00 23.31 162 VAL C O 1
ATOM 11188 N N . ILE C 3 163 ? 4.770 29.702 -51.065 1.00 21.65 163 ILE C N 1
ATOM 11189 C CA . ILE C 3 163 ? 4.955 30.401 -52.318 1.00 21.62 163 ILE C CA 1
ATOM 11190 C C . ILE C 3 163 ? 6.093 31.358 -52.124 1.00 21.76 163 ILE C C 1
ATOM 11191 O O . ILE C 3 163 ? 6.135 32.096 -51.133 1.00 22.27 163 ILE C O 1
ATOM 11196 N N . LEU C 3 164 ? 7.069 31.273 -53.020 1.00 22.10 164 LEU C N 1
ATOM 11197 C CA . LEU C 3 164 ? 8.116 32.284 -53.147 1.00 21.99 164 LEU C CA 1
ATOM 11198 C C . LEU C 3 164 ? 7.800 33.146 -54.373 1.00 22.07 164 LEU C C 1
ATOM 11199 O O . LEU C 3 164 ? 7.693 32.627 -55.485 1.00 20.92 164 LEU C O 1
ATOM 11204 N N . CYS C 3 165 ? 7.641 34.447 -54.162 1.00 22.43 165 CYS C N 1
ATOM 11205 C CA . CYS C 3 165 ? 7.225 35.386 -55.214 1.00 22.06 165 CYS C CA 1
ATOM 11206 C C . CYS C 3 165 ? 8.256 36.520 -55.404 1.00 21.44 165 CYS C C 1
ATOM 11207 O O . CYS C 3 165 ? 8.744 37.071 -54.430 1.00 21.99 165 CYS C O 1
ATOM 11210 N N . ARG C 3 166 ? 8.557 36.885 -56.642 1.00 20.40 166 ARG C N 1
ATOM 11211 C CA . ARG C 3 166 ? 9.500 37.962 -56.893 1.00 20.31 166 ARG C CA 1
ATOM 11212 C C . ARG C 3 166 ? 9.168 38.675 -58.184 1.00 20.19 166 ARG C C 1
ATOM 11213 O O . ARG C 3 166 ? 8.709 38.061 -59.134 1.00 20.01 166 ARG C O 1
ATOM 11221 N N . SER C 3 167 ? 9.398 39.982 -58.214 1.00 20.38 167 SER C N 1
ATOM 11222 C CA . SER C 3 167 ? 9.335 40.748 -59.460 1.00 20.80 167 SER C CA 1
ATOM 11223 C C . SER C 3 167 ? 10.135 40.093 -60.567 1.00 20.18 167 SER C C 1
ATOM 11224 O O . SER C 3 167 ? 11.197 39.530 -60.331 1.00 19.53 167 SER C O 1
ATOM 11227 N N . MET C 3 168 ? 9.647 40.176 -61.787 1.00 20.19 168 MET C N 1
ATOM 11228 C CA . MET C 3 168 ? 10.332 39.495 -62.875 1.00 21.57 168 MET C CA 1
ATOM 11229 C C . MET C 3 168 ? 11.663 40.185 -63.214 1.00 21.09 168 MET C C 1
ATOM 11230 O O . MET C 3 168 ? 12.686 39.513 -63.341 1.00 22.24 168 MET C O 1
ATOM 11235 N N . ALA C 3 169 ? 11.662 41.511 -63.249 1.00 20.71 169 ALA C N 1
ATOM 11236 C CA . ALA C 3 169 ? 12.863 42.301 -63.496 1.00 20.54 169 ALA C CA 1
ATOM 11237 C C . ALA C 3 169 ? 13.622 42.523 -62.203 1.00 21.00 169 ALA C C 1
ATOM 11238 O O . ALA C 3 169 ? 13.017 42.916 -61.201 1.00 22.19 169 ALA C O 1
ATOM 11240 N N . THR C 3 170 ? 14.934 42.251 -62.224 1.00 20.35 170 THR C N 1
ATOM 11241 C CA . THR C 3 170 ? 15.826 42.501 -61.088 1.00 19.01 170 THR C CA 1
ATOM 11242 C C . THR C 3 170 ? 17.141 43.118 -61.499 1.00 18.55 170 THR C C 1
ATOM 11243 O O . THR C 3 170 ? 17.541 43.081 -62.667 1.00 17.27 170 THR C O 1
ATOM 11247 N N . GLY C 3 171 ? 17.817 43.710 -60.520 1.00 17.76 171 GLY C N 1
ATOM 11248 C CA . GLY C 3 171 ? 19.121 44.274 -60.751 1.00 16.99 171 GLY C CA 1
ATOM 11249 C C . GLY C 3 171 ? 20.166 43.186 -60.914 1.00 16.38 171 GLY C C 1
ATOM 11250 O O . GLY C 3 171 ? 19.887 41.986 -60.778 1.00 15.60 171 GLY C O 1
ATOM 11251 N N . ASP C 3 172 ? 21.370 43.633 -61.219 1.00 16.97 172 ASP C N 1
ATOM 11252 C CA . ASP C 3 172 ? 22.485 42.768 -61.496 1.00 17.25 172 ASP C CA 1
ATOM 11253 C C . ASP C 3 172 ? 22.779 41.882 -60.330 1.00 17.65 172 ASP C C 1
ATOM 11254 O O . ASP C 3 172 ? 22.774 42.333 -59.192 1.00 18.17 172 ASP C O 1
ATOM 11259 N N . GLY C 3 173 ? 23.052 40.618 -60.625 1.00 17.93 173 GLY C N 1
ATOM 11260 C CA . GLY C 3 173 ? 23.528 39.697 -59.623 1.00 18.54 173 GLY C CA 1
ATOM 11261 C C . GLY C 3 173 ? 22.459 38.763 -59.116 1.00 18.62 173 GLY C C 1
ATOM 11262 O O . GLY C 3 173 ? 22.775 37.773 -58.464 1.00 19.96 173 GLY C O 1
ATOM 11263 N N . LEU C 3 174 ? 21.197 39.092 -59.360 1.00 18.17 174 LEU C N 1
ATOM 11264 C CA . LEU C 3 174 ? 20.096 38.218 -59.033 1.00 19.18 174 LEU C CA 1
ATOM 11265 C C . LEU C 3 174 ? 19.614 37.584 -60.321 1.00 19.49 174 LEU C C 1
ATOM 11266 O O . LEU C 3 174 ? 19.779 38.159 -61.401 1.00 17.86 174 LEU C O 1
ATOM 11271 N N . ALA C 3 175 ? 19.007 36.407 -60.201 1.00 20.21 175 ALA C N 1
ATOM 11272 C CA . ALA C 3 175 ? 18.553 35.648 -61.371 1.00 20.64 175 ALA C CA 1
ATOM 11273 C C . ALA C 3 175 ? 17.656 36.421 -62.353 1.00 21.17 175 ALA C C 1
ATOM 11274 O O . ALA C 3 175 ? 16.625 37.006 -61.983 1.00 20.47 175 ALA C O 1
ATOM 11276 N N . LYS C 3 176 ? 18.046 36.390 -63.630 1.00 22.24 176 LYS C N 1
ATOM 11277 C CA . LYS C 3 176 ? 17.251 36.954 -64.701 1.00 22.28 176 LYS C CA 1
ATOM 11278 C C . LYS C 3 176 ? 16.062 36.012 -64.987 1.00 22.58 176 LYS C C 1
ATOM 11279 O O . LYS C 3 176 ? 16.265 34.854 -65.359 1.00 21.35 176 LYS C O 1
ATOM 11285 N N . LEU C 3 177 ? 14.841 36.502 -64.760 1.00 22.76 177 LEU C N 1
ATOM 11286 C CA . LEU C 3 177 ? 13.615 35.725 -64.986 1.00 23.74 177 LEU C CA 1
ATOM 11287 C C . LEU C 3 177 ? 12.609 36.472 -65.885 1.00 24.80 177 LEU C C 1
ATOM 11288 O O . LEU C 3 177 ? 11.524 36.887 -65.439 1.00 25.21 177 LEU C O 1
ATOM 11293 N N . GLN C 3 178 ? 12.956 36.588 -67.166 1.00 26.11 178 GLN C N 1
ATOM 11294 C CA . GLN C 3 178 ? 12.106 37.285 -68.142 1.00 26.41 178 GLN C CA 1
ATOM 11295 C C . GLN C 3 178 ? 11.052 36.393 -68.794 1.00 26.71 178 GLN C C 1
ATOM 11296 O O . GLN C 3 178 ? 11.339 35.243 -69.162 1.00 26.41 178 GLN C O 1
ATOM 11302 N N . ALA C 3 179 ? 9.857 36.953 -69.016 1.00 26.98 179 ALA C N 1
ATOM 11303 C CA . ALA C 3 179 ? 8.837 36.279 -69.813 1.00 27.09 179 ALA C CA 1
ATOM 11304 C C . ALA C 3 179 ? 9.401 36.027 -71.206 1.00 27.32 179 ALA C C 1
ATOM 11305 O O . ALA C 3 179 ? 10.025 36.904 -71.810 1.00 27.33 179 ALA C O 1
ATOM 11307 N N . GLY C 3 180 ? 9.193 34.818 -71.711 1.00 27.60 180 GLY C N 1
ATOM 11308 C CA . GLY C 3 180 ? 9.740 34.423 -73.009 1.00 27.93 180 GLY C CA 1
ATOM 11309 C C . GLY C 3 180 ? 11.209 34.039 -72.921 1.00 28.24 180 GLY C C 1
ATOM 11310 O O . GLY C 3 180 ? 11.880 33.888 -73.949 1.00 28.82 180 GLY C O 1
ATOM 11311 N N . GLY C 3 181 ? 11.710 33.894 -71.700 1.00 28.07 181 GLY C N 1
ATOM 11312 C CA . GLY C 3 181 ? 13.085 33.487 -71.471 1.00 27.97 181 GLY C CA 1
ATOM 11313 C C . GLY C 3 181 ? 13.116 32.083 -70.924 1.00 27.95 181 GLY C C 1
ATOM 11314 O O . GLY C 3 181 ? 12.071 31.514 -70.622 1.00 27.76 181 GLY C O 1
ATOM 11315 N N . SER C 3 182 ? 14.320 31.523 -70.824 1.00 27.87 182 SER C N 1
ATOM 11316 C CA . SER C 3 182 ? 14.522 30.220 -70.228 1.00 27.88 182 SER C CA 1
ATOM 11317 C C . SER C 3 182 ? 15.756 30.260 -69.343 1.00 27.61 182 SER C C 1
ATOM 11318 O O . SER C 3 182 ? 16.861 30.558 -69.795 1.00 27.81 182 SER C O 1
ATOM 11321 N N . SER C 3 183 ? 15.544 29.981 -68.068 1.00 27.24 183 SER C N 1
ATOM 11322 C CA . SER C 3 183 ? 16.615 29.930 -67.116 1.00 26.02 183 SER C CA 1
ATOM 11323 C C . SER C 3 183 ? 16.801 28.466 -66.736 1.00 25.52 183 SER C C 1
ATOM 11324 O O . SER C 3 183 ? 16.502 27.566 -67.530 1.00 24.45 183 SER C O 1
ATOM 11327 N N . LYS C 3 184 ? 17.315 28.240 -65.530 1.00 24.68 184 LYS C N 1
ATOM 11328 C CA . LYS C 3 184 ? 17.459 26.904 -64.994 1.00 24.34 184 LYS C CA 1
ATOM 11329 C C . LYS C 3 184 ? 17.136 26.960 -63.521 1.00 23.63 184 LYS C C 1
ATOM 11330 O O . LYS C 3 184 ? 17.244 28.014 -62.894 1.00 23.47 184 LYS C O 1
ATOM 11336 N N . ILE C 3 185 ? 16.747 25.828 -62.954 1.00 22.44 185 ILE C N 1
ATOM 11337 C CA . ILE C 3 185 ? 16.271 25.835 -61.585 1.00 22.50 185 ILE C CA 1
ATOM 11338 C C . ILE C 3 185 ? 16.663 24.571 -60.865 1.00 21.93 185 ILE C C 1
ATOM 11339 O O . ILE C 3 185 ? 16.788 23.516 -61.478 1.00 19.71 185 ILE C O 1
ATOM 11344 N N . ALA C 3 186 ? 16.916 24.699 -59.562 1.00 21.37 186 ALA C N 1
ATOM 11345 C CA . ALA C 3 186 ? 17.110 23.553 -58.702 1.00 22.12 186 ALA C CA 1
ATOM 11346 C C . ALA C 3 186 ? 16.597 23.904 -57.337 1.00 21.79 186 ALA C C 1
ATOM 11347 O O . ALA C 3 186 ? 16.426 25.083 -57.030 1.00 21.26 186 ALA C O 1
ATOM 11349 N N . PHE C 3 187 ? 16.370 22.868 -56.531 1.00 22.37 187 PHE C N 1
ATOM 11350 C CA . PHE C 3 187 ? 15.768 23.009 -55.208 1.00 21.54 187 PHE C CA 1
ATOM 11351 C C . PHE C 3 187 ? 16.507 22.229 -54.130 1.00 21.69 187 PHE C C 1
ATOM 11352 O O . PHE C 3 187 ? 17.137 21.201 -54.360 1.00 20.65 187 PHE C O 1
ATOM 11360 N N . ALA C 3 188 ? 16.407 22.755 -52.939 1.00 21.32 188 ALA C N 1
ATOM 11361 C CA . ALA C 3 188 ? 16.849 22.034 -51.737 1.00 22.10 188 ALA C CA 1
ATOM 11362 C C . ALA C 3 188 ? 15.742 22.203 -50.746 1.00 22.61 188 ALA C C 1
ATOM 11363 O O . ALA C 3 188 ? 14.972 23.179 -50.809 1.00 21.91 188 ALA C O 1
ATOM 11365 N N . VAL C 3 189 ? 15.638 21.231 -49.852 1.00 23.33 189 VAL C N 1
ATOM 11366 C CA . VAL C 3 189 ? 14.677 21.311 -48.765 1.00 23.17 189 VAL C CA 1
ATOM 11367 C C . VAL C 3 189 ? 15.261 20.739 -47.486 1.00 23.44 189 VAL C C 1
ATOM 11368 O O . VAL C 3 189 ? 15.992 19.737 -47.480 1.00 23.03 189 VAL C O 1
ATOM 11372 N N . TRP C 3 190 ? 14.919 21.403 -46.404 1.00 23.45 190 TRP C N 1
ATOM 11373 C CA . TRP C 3 190 ? 15.448 21.088 -45.106 1.00 23.53 190 TRP C CA 1
ATOM 11374 C C . TRP C 3 190 ? 14.333 20.684 -44.170 1.00 23.31 190 TRP C C 1
ATOM 11375 O O . TRP C 3 190 ? 13.380 21.403 -43.972 1.00 23.54 190 TRP C O 1
ATOM 11386 N N . SER C 3 191 ? 14.521 19.545 -43.539 1.00 23.70 191 SER C N 1
ATOM 11387 C CA . SER C 3 191 ? 13.679 19.071 -42.439 1.00 23.11 191 SER C CA 1
ATOM 11388 C C . SER C 3 191 ? 14.290 19.514 -41.125 1.00 23.31 191 SER C C 1
ATOM 11389 O O . SER C 3 191 ? 15.326 18.996 -40.720 1.00 22.33 191 SER C O 1
ATOM 11392 N N . GLY C 3 192 ? 13.663 20.473 -40.462 1.00 23.31 192 GLY C N 1
ATOM 11393 C CA . GLY C 3 192 ? 14.121 20.885 -39.136 1.00 23.73 192 GLY C CA 1
ATOM 11394 C C . GLY C 3 192 ? 14.063 19.739 -38.128 1.00 24.30 192 GLY C C 1
ATOM 11395 O O . GLY C 3 192 ? 14.886 19.661 -37.229 1.00 23.94 192 GLY C O 1
ATOM 11396 N N . GLY C 3 193 ? 13.066 18.869 -38.259 1.00 23.62 193 GLY C N 1
ATOM 11397 C CA . GLY C 3 193 ? 12.964 17.694 -37.403 1.00 24.02 193 GLY C CA 1
ATOM 11398 C C . GLY C 3 193 ? 14.166 16.751 -37.497 1.00 24.36 193 GLY C C 1
ATOM 11399 O O . GLY C 3 193 ? 14.485 16.046 -36.534 1.00 24.62 193 GLY C O 1
ATOM 11400 N N . ASN C 3 194 ? 14.850 16.750 -38.635 1.00 23.18 194 ASN C N 1
ATOM 11401 C CA . ASN C 3 194 ? 16.050 15.909 -38.832 1.00 23.09 194 ASN C CA 1
ATOM 11402 C C . ASN C 3 194 ? 17.329 16.723 -38.682 1.00 23.08 194 ASN C C 1
ATOM 11403 O O . ASN C 3 194 ? 18.377 16.369 -39.242 1.00 23.54 194 ASN C O 1
ATOM 11408 N N . ALA C 3 195 ? 17.256 17.833 -37.959 1.00 22.41 195 ALA C N 1
ATOM 11409 C CA . ALA C 3 195 ? 18.416 18.663 -37.751 1.00 23.04 195 ALA C CA 1
ATOM 11410 C C . ALA C 3 195 ? 19.065 19.070 -39.075 1.00 23.51 195 ALA C C 1
ATOM 11411 O O . ALA C 3 195 ? 20.289 19.088 -39.204 1.00 25.16 195 ALA C O 1
ATOM 11413 N N . GLU C 3 196 ? 18.242 19.436 -40.057 1.00 24.24 196 GLU C N 1
ATOM 11414 C CA . GLU C 3 196 ? 18.759 19.844 -41.363 1.00 23.89 196 GLU C CA 1
ATOM 11415 C C . GLU C 3 196 ? 18.870 21.360 -41.423 1.00 23.72 196 GLU C C 1
ATOM 11416 O O . GLU C 3 196 ? 17.918 22.075 -41.101 1.00 23.73 196 GLU C O 1
ATOM 11422 N N . ARG C 3 197 ? 20.059 21.817 -41.795 1.00 23.49 197 ARG C N 1
ATOM 11423 C CA . ARG C 3 197 ? 20.385 23.227 -42.020 1.00 23.88 197 ARG C CA 1
ATOM 11424 C C . ARG C 3 197 ? 21.711 23.261 -42.788 1.00 24.22 197 ARG C C 1
ATOM 11425 O O . ARG C 3 197 ? 22.346 22.216 -42.968 1.00 24.74 197 ARG C O 1
ATOM 11433 N N . SER C 3 198 ? 22.175 24.445 -43.174 1.00 24.21 198 SER C N 1
ATOM 11434 C CA . SER C 3 198 ? 23.388 24.554 -43.994 1.00 25.01 198 SER C CA 1
ATOM 11435 C C . SER C 3 198 ? 23.310 23.491 -45.104 1.00 25.25 198 SER C C 1
ATOM 11436 O O . SER C 3 198 ? 22.295 23.427 -45.817 1.00 26.13 198 SER C O 1
ATOM 11439 N N . GLY C 3 199 ? 24.329 22.641 -45.243 1.00 25.07 199 GLY C N 1
ATOM 11440 C CA . GLY C 3 199 ? 24.372 21.672 -46.336 1.00 24.56 199 GLY C CA 1
ATOM 11441 C C . GLY C 3 199 ? 23.638 20.381 -46.080 1.00 24.77 199 GLY C C 1
ATOM 11442 O O . GLY C 3 199 ? 23.459 19.587 -46.990 1.00 24.48 199 GLY C O 1
ATOM 11443 N N . ARG C 3 200 ? 23.281 20.137 -44.823 1.00 24.60 200 ARG C N 1
ATOM 11444 C CA . ARG C 3 200 ? 22.464 18.985 -44.450 1.00 24.75 200 ARG C CA 1
ATOM 11445 C C . ARG C 3 200 ? 21.035 19.143 -44.916 1.00 23.98 200 ARG C C 1
ATOM 11446 O O . ARG C 3 200 ? 20.257 19.894 -44.346 1.00 24.00 200 ARG C O 1
ATOM 11454 N N . LYS C 3 201 ? 20.701 18.439 -45.981 1.00 24.56 201 LYS C N 1
ATOM 11455 C CA . LYS C 3 201 ? 19.455 18.642 -46.679 1.00 24.26 201 LYS C CA 1
ATOM 11456 C C . LYS C 3 201 ? 19.346 17.625 -47.787 1.00 24.63 201 LYS C C 1
ATOM 11457 O O . LYS C 3 201 ? 20.291 16.841 -48.055 1.00 24.77 201 LYS C O 1
ATOM 11463 N N . SER C 3 202 ? 18.193 17.661 -48.442 1.00 24.99 202 SER C N 1
ATOM 11464 C CA . SER C 3 202 ? 18.013 16.986 -49.713 1.00 24.44 202 SER C CA 1
ATOM 11465 C C . SER C 3 202 ? 17.937 18.051 -50.807 1.00 24.34 202 SER C C 1
ATOM 11466 O O . SER C 3 202 ? 17.681 19.234 -50.545 1.00 24.22 202 SER C O 1
ATOM 11469 N N . TYR C 3 203 ? 18.240 17.639 -52.025 1.00 24.47 203 TYR C N 1
ATOM 11470 C CA . TYR C 3 203 ? 18.257 18.556 -53.141 1.00 24.43 203 TYR C CA 1
ATOM 11471 C C . TYR C 3 203 ? 17.828 17.828 -54.399 1.00 24.57 203 TYR C C 1
ATOM 11472 O O . TYR C 3 203 ? 17.847 16.600 -54.460 1.00 24.19 203 TYR C O 1
ATOM 11481 N N . SER C 3 204 ? 17.366 18.607 -55.367 1.00 24.50 204 SER C N 1
ATOM 11482 C CA . SER C 3 204 ? 16.810 18.087 -56.617 1.00 24.44 204 SER C CA 1
ATOM 11483 C C . SER C 3 204 ? 17.851 17.580 -57.583 1.00 24.55 204 SER C C 1
ATOM 11484 O O . SER C 3 204 ? 17.499 16.954 -58.586 1.00 23.33 204 SER C O 1
ATOM 11487 N N . GLY C 3 205 ? 19.117 17.875 -57.314 1.00 24.97 205 GLY C N 1
ATOM 11488 C CA . GLY C 3 205 ? 20.216 17.480 -58.194 1.00 25.07 205 GLY C CA 1
ATOM 11489 C C . GLY C 3 205 ? 20.681 18.652 -59.034 1.00 25.55 205 GLY C C 1
ATOM 11490 O O . GLY C 3 205 ? 20.618 19.797 -58.617 1.00 25.88 205 GLY C O 1
ATOM 11491 N N . GLU C 3 206 ? 21.106 18.372 -60.253 1.00 25.75 206 GLU C N 1
ATOM 11492 C CA . GLU C 3 206 ? 21.602 19.415 -61.125 1.00 25.96 206 GLU C CA 1
ATOM 11493 C C . GLU C 3 206 ? 20.427 20.257 -61.653 1.00 25.99 206 GLU C C 1
ATOM 11494 O O . GLU C 3 206 ? 19.274 19.844 -61.573 1.00 25.87 206 GLU C O 1
ATOM 11500 N N . PHE C 3 207 ? 20.748 21.458 -62.123 1.00 26.28 207 PHE C N 1
ATOM 11501 C CA . PHE C 3 207 ? 19.802 22.399 -62.701 1.00 26.29 207 PHE C CA 1
ATOM 11502 C C . PHE C 3 207 ? 18.957 21.784 -63.838 1.00 26.70 207 PHE C C 1
ATOM 11503 O O . PHE C 3 207 ? 19.511 21.168 -64.754 1.00 27.57 207 PHE C O 1
ATOM 11511 N N . VAL C 3 208 ? 17.637 21.996 -63.814 1.00 26.23 208 VAL C N 1
ATOM 11512 C CA . VAL C 3 208 ? 16.783 21.657 -64.957 1.00 25.91 208 VAL C CA 1
ATOM 11513 C C . VAL C 3 208 ? 16.298 22.913 -65.658 1.00 25.36 208 VAL C C 1
ATOM 11514 O O . VAL C 3 208 ? 16.260 23.985 -65.076 1.00 23.79 208 VAL C O 1
ATOM 11518 N N . ASP C 3 209 ? 15.896 22.777 -66.920 1.00 25.52 209 ASP C N 1
ATOM 11519 C CA . ASP C 3 209 ? 15.408 23.929 -67.660 1.00 25.81 209 ASP C CA 1
ATOM 11520 C C . ASP C 3 209 ? 14.246 24.608 -66.949 1.00 25.69 209 ASP C C 1
ATOM 11521 O O . ASP C 3 209 ? 13.409 23.956 -66.333 1.00 26.42 209 ASP C O 1
ATOM 11526 N N . PHE C 3 210 ? 14.235 25.932 -66.981 1.00 26.10 210 PHE C N 1
ATOM 11527 C CA . PHE C 3 210 ? 13.141 26.708 -66.402 1.00 26.45 210 PHE C CA 1
ATOM 11528 C C . PHE C 3 210 ? 12.693 27.709 -67.466 1.00 26.18 210 PHE C C 1
ATOM 11529 O O . PHE C 3 210 ? 13.302 28.755 -67.632 1.00 25.82 210 PHE C O 1
ATOM 11537 N N . GLU C 3 211 ? 11.634 27.363 -68.189 1.00 26.85 211 GLU C N 1
ATOM 11538 C CA . GLU C 3 211 ? 11.109 28.204 -69.275 1.00 27.05 211 GLU C CA 1
ATOM 11539 C C . GLU C 3 211 ? 10.025 29.120 -68.758 1.00 26.76 211 GLU C C 1
ATOM 11540 O O . GLU C 3 211 ? 9.042 28.658 -68.188 1.00 27.39 211 GLU C O 1
ATOM 11546 N N . ILE C 3 212 ? 10.195 30.415 -68.971 1.00 26.02 212 ILE C N 1
ATOM 11547 C CA . ILE C 3 212 ? 9.208 31.390 -68.559 1.00 25.96 212 ILE C CA 1
ATOM 11548 C C . ILE C 3 212 ? 8.396 31.760 -69.794 1.00 26.01 212 ILE C C 1
ATOM 11549 O O . ILE C 3 212 ? 8.896 32.452 -70.656 1.00 25.08 212 ILE C O 1
ATOM 11554 N N . LEU C 3 213 ? 7.158 31.281 -69.873 1.00 26.28 213 LEU C N 1
ATOM 11555 C CA . LEU C 3 213 ? 6.352 31.402 -71.089 1.00 26.88 213 LEU C CA 1
ATOM 11556 C C . LEU C 3 213 ? 5.739 32.789 -71.278 1.00 27.47 213 LEU C C 1
ATOM 11557 O O . LEU C 3 213 ? 5.732 33.610 -70.354 1.00 26.79 213 LEU C O 1
ATOM 11562 N N . LYS C 3 214 ? 5.226 32.985 -72.502 1.00 28.20 214 LYS C N 1
ATOM 11563 C CA . LYS C 3 214 ? 4.664 34.223 -73.081 1.00 28.96 214 LYS C CA 1
ATOM 11564 C C . LYS C 3 214 ? 5.857 35.061 -73.551 1.00 29.55 214 LYS C C 1
ATOM 11565 O O . LYS C 3 214 ? 6.807 35.236 -72.799 1.00 30.52 214 LYS C O 1
#